Protein AF-0000000074114130 (afdb_homodimer)

Secondary structure (DSSP, 8-state):
-------GGGSGGGGSS-----BSSHHHHHHHHHHHHHH---S-EEEEEE--TTS----TT--------SS----S---TT-----------S------------------BEEEEEE---S-SEEGGGTS-TTS--S--EEEEEESS-TTS--EEEEEEEE-TTS-EEEEEEEEEEEEETTTTEEEEEEEEE--TT--EEEEEEEE---SS-SS-EEEEEEE--SSSEEEEEEE-SS--SSPPEEEEEEEEEEE-TTS-EEEEEEEES--SSEEEEEEEE-TT--EEEEEEEEEEE-TT-TTEEEEEEEGGGTS-TTS--SEEEEEEE-SS--SSPPEEEEEEEEEEE-SSS-EEEEEEEE---SSEEEEEEE--TT--EEEEEEEEEEE---/-------GGGGGGGGSS-----BSSHHHHHHHHHHHHHH---S-EEEEEE--TTS----TT--------SS----S---TT-----------S------------------BEEEEEE---S-SEEGGGTS-TTS--S--EEEEEESS-TTS--EEEEEEEE-TTS-EEEEEEEEEEEEETTTTEEEEEEEEE--TT--EEEEEEEE---SS-SS-EEEEEEE--SSSEEEEEEE-SS--SSPPEEEEEEEEEEE-TTS-EEEEEEEES--SSEEEEEEEE-TT--EEEEEEEEEEE-TT-TTEEEEEEEGGGTS-TTS--SEEEEEEE-SS--SSPPEEEEEEEEEEE-SSS-EEEEEEEE---SSEEEEEEE--TT--EEEEEEEEEEE---

Organism: Thanatephorus cucumeris (strain AG1-IA) (NCBI:txid983506)

pLDDT: mean 74.86, std 31.54, range [17.7, 98.94]

Radius of gyration: 30.81 Å; Cα contacts (8 Å, |Δi|>4): 1859; chains: 2; bounding box: 94×86×66 Å

Solvent-accessible surface area (backbone atoms only — not comparable to full-atom values): 42890 Å² total; per-residue (Å²): 132,83,81,79,67,76,70,80,77,69,64,77,52,67,44,49,60,70,31,59,51,63,19,67,43,71,65,51,42,48,48,53,42,47,52,47,43,71,57,39,78,67,58,58,56,36,68,44,76,48,77,58,83,83,59,70,73,73,64,90,77,72,66,66,68,59,74,57,62,86,69,82,73,64,84,57,82,77,67,88,73,84,77,70,80,71,75,62,78,82,66,85,81,83,70,80,80,73,70,73,77,76,83,76,76,77,80,70,65,50,45,32,35,27,31,44,49,62,68,59,37,49,57,74,44,40,46,60,68,76,41,60,48,90,57,56,57,39,75,40,69,47,76,45,41,41,82,47,69,57,82,62,41,35,40,16,35,21,33,42,31,32,46,37,91,27,40,48,41,44,38,51,53,60,46,74,70,42,81,38,79,89,76,64,32,18,37,32,32,40,34,53,32,38,55,92,78,35,44,41,36,38,42,21,25,26,66,53,87,60,61,94,45,54,50,54,47,59,44,72,50,68,49,62,60,89,51,47,67,42,72,44,84,43,71,49,96,63,61,33,58,49,58,47,44,74,44,36,17,36,27,26,42,28,34,46,35,92,25,35,46,33,40,36,48,41,75,41,79,67,40,36,50,27,30,27,42,36,36,36,40,46,86,76,32,46,48,68,32,41,26,32,19,37,41,35,32,50,69,73,47,40,47,49,47,70,53,71,49,50,50,56,82,80,39,60,49,89,60,58,64,41,76,46,74,45,81,43,71,52,93,42,78,40,74,44,56,48,52,47,49,55,15,29,22,30,45,26,31,46,46,86,21,38,49,37,42,36,41,39,53,44,76,70,38,34,56,27,32,32,42,35,44,36,40,52,87,70,35,47,40,39,42,41,27,37,27,34,43,33,38,51,62,55,132,84,80,78,66,79,67,82,74,68,69,69,53,65,51,48,62,73,32,58,51,64,18,70,43,72,65,51,41,49,49,52,41,47,54,47,42,70,60,39,78,66,55,57,53,36,69,44,74,45,77,55,83,84,57,71,76,72,66,90,76,71,67,66,70,58,74,58,65,85,71,84,73,66,84,58,83,78,68,88,75,82,77,68,79,70,75,64,77,81,65,85,80,83,70,80,80,76,70,72,77,77,84,78,76,75,79,69,63,50,42,32,34,26,30,43,52,63,66,58,35,48,57,76,45,42,46,60,69,77,41,61,49,90,57,55,58,39,76,39,69,48,74,41,37,41,80,47,68,58,81,61,40,35,40,16,37,20,32,40,30,33,47,39,91,27,39,48,39,42,38,51,51,60,47,76,70,43,80,38,79,89,75,64,32,18,36,32,33,42,35,53,30,38,53,92,77,35,45,42,36,38,42,22,24,26,67,54,88,61,61,93,44,55,49,53,49,59,46,74,52,69,48,63,60,90,50,47,70,44,72,45,85,44,70,48,95,64,60,33,58,49,59,47,44,73,45,36,17,34,27,28,43,29,33,44,37,93,25,35,46,33,40,36,47,41,76,42,78,69,40,37,49,28,32,28,43,37,36,36,39,44,88,75,32,47,48,68,33,42,27,31,18,37,41,35,32,50,68,73,45,42,47,50,46,72,53,70,51,51,50,55,81,79,38,62,50,90,60,59,64,40,77,44,76,45,84,44,71,52,93,41,77,43,75,44,56,47,49,46,50,54,15,30,22,29,44,27,32,46,46,86,21,38,48,38,42,37,41,39,53,45,74,69,38,34,56,27,33,31,43,34,44,35,41,54,88,70,34,48,39,39,40,41,27,35,26,34,44,33,38,52,65,51

Foldseek 3Di:
DPCPPVDDPPPAQPFDQFFFFFDLDPVRVVVVVVVVCVLVVPQQFQWDFDWPPPPDPPPPPPSVRVNSPDDCPPPPPPDPPDPPPPPPPCDDDDDPCPPDPDDDPPSPSRGGTIGGRPLCLFFPDKQVSPDALVDFDFKGKDKHKALDFVQFWFKAWFWFWWFLVFWDWWAKDKADWDADPVVNMIMIMIMIGGDDPTGTSMIGMHTDDDDPDPFKDKHKDKDQDPDFKDKDWFFTPDFAPWFWDKFKHWRIWTWGSVWWDWKFWDWAPTTRTTTMIMIGDDDPIGTRMTMMMMMTGHPPDQFKFKDKDKQVVVPALVPFDFKDKDKDFTPHQAPWFWRKYKHWGIFTWGSPGTDTKGKGWADTTSGTTMIMIGGDDPTGGRMTMMMMMTGDDD/DPCPPPDPPPPAQPFDFFQFQFDLDPVRVVVVVVVVCVLVVPQQFQWDFDWPPPPDPPPPPPSVRPRSPDDPPPPPPPDPPDPPPPPPPDDDDDDPCPDDPDPDPPSPSRGTTIGGRCLCLFFPDKQVSPDALVDFDFKGKDKHKALDFVQFWFKAWFWFWWFLVFWDWWAKDKDDWDADPVVNMIMIMIMIGHDDPTGTSMIGMHTDDDDPDPFKDKHKDKDQDPDFKDKDWFFTPDFAPWFWDKFKHWRIWTWGSVWWFWKFWDWAPTTRTTTIIMIGDDDPIGTRMTMMMMMTGHPPDQFKFKDKDKQVVVPALVDFDFKDKDKDFTPHQAPWFWRKYKHWGIFGWGSPGTDTKGKGWADTTSGTTMIMIGGDDPTGGRMTMMMMMTGDDD

InterPro domains:
  IPR019019 H-type lectin domain [PF09458] (231-297)
  IPR019019 H-type lectin domain [PF09458] (326-391)
  IPR037221 H-type lectin domain superfamily [G3DSA:2.60.40.2080] (118-209)
  IPR037221 H-type lectin domain superfamily [G3DSA:2.60.40.2080] (210-297)
  IPR037221 H-type lectin domain superfamily [G3DSA:2.60.40.2080] (301-392)
  IPR037221 H-type lectin domain superfamily [SSF141086] (126-209)
  IPR037221 H-type lectin domain superfamily [SSF141086] (223-297)
  IPR037221 H-type lectin domain superfamily [SSF141086] (304-391)
  IPR052487 Galactose-binding lectin [PTHR46938] (228-301)

Structure (mmCIF, N/CA/C/O backbone):
data_AF-0000000074114130-model_v1
#
loop_
_entity.id
_entity.type
_entity.pdbx_description
1 polymer 'H-type lectin domain-containing protein'
#
loop_
_atom_site.group_PDB
_atom_site.id
_atom_site.type_symbol
_atom_site.label_atom_id
_atom_site.label_alt_id
_atom_site.label_comp_id
_atom_site.label_asym_id
_atom_site.label_entity_id
_atom_site.label_seq_id
_atom_site.pdbx_PDB_ins_code
_atom_site.Cartn_x
_atom_site.Cartn_y
_atom_site.Cartn_z
_atom_site.occupancy
_atom_site.B_iso_or_equiv
_atom_site.auth_seq_id
_atom_site.auth_comp_id
_atom_site.auth_asym_id
_atom_site.auth_atom_id
_atom_site.pdbx_PDB_model_num
ATOM 1 N N . MET A 1 1 ? -45.844 -20.812 -15.078 1 18.2 1 MET A N 1
ATOM 2 C CA . MET A 1 1 ? -44.5 -21.25 -15.461 1 18.2 1 MET A CA 1
ATOM 3 C C . MET A 1 1 ? -43.469 -20.125 -15.273 1 18.2 1 MET A C 1
ATOM 5 O O . MET A 1 1 ? -43.406 -19.219 -16.094 1 18.2 1 MET A O 1
ATOM 9 N N . LEU A 1 2 ? -43.344 -19.641 -14.148 1 20.33 2 LEU A N 1
ATOM 10 C CA . LEU A 1 2 ? -42.812 -18.344 -13.742 1 20.33 2 LEU A CA 1
ATOM 11 C C . LEU A 1 2 ? -41.344 -18.234 -14.086 1 20.33 2 LEU A C 1
ATOM 13 O O . LEU A 1 2 ? -40.531 -19.125 -13.719 1 20.33 2 LEU A O 1
ATOM 17 N N . ASP A 1 3 ? -40.938 -17.672 -15.227 1 19.72 3 ASP A N 1
ATOM 18 C CA . ASP A 1 3 ? -39.688 -17.531 -15.992 1 19.72 3 ASP A CA 1
ATOM 19 C C . ASP A 1 3 ? -38.594 -16.906 -15.141 1 19.72 3 ASP A C 1
ATOM 21 O O . ASP A 1 3 ? -38.688 -15.742 -14.727 1 19.72 3 ASP A O 1
ATOM 25 N N . ALA A 1 4 ? -38 -17.578 -14.117 1 23.44 4 ALA A N 1
ATOM 26 C CA . ALA A 1 4 ? -36.969 -17.312 -13.125 1 23.44 4 ALA A CA 1
ATOM 27 C C . ALA A 1 4 ? -35.719 -16.781 -13.781 1 23.44 4 ALA A C 1
ATOM 29 O O . ALA A 1 4 ? -34.781 -17.531 -14.062 1 23.44 4 ALA A O 1
ATOM 30 N N . THR A 1 5 ? -35.844 -15.945 -14.812 1 23.88 5 THR A N 1
ATOM 31 C CA . THR A 1 5 ? -34.719 -15.414 -15.578 1 23.88 5 THR A CA 1
ATOM 32 C C . THR A 1 5 ? -33.75 -14.688 -14.664 1 23.88 5 THR A C 1
ATOM 34 O O . THR A 1 5 ? -34.094 -13.734 -13.977 1 23.88 5 THR A O 1
ATOM 37 N N . PRO A 1 6 ? -32.812 -15.43 -14.117 1 26.91 6 PRO A N 1
ATOM 38 C CA . PRO A 1 6 ? -31.859 -14.859 -13.148 1 26.91 6 PRO A CA 1
ATOM 39 C C . PRO A 1 6 ? -31.281 -13.516 -13.609 1 26.91 6 PRO A C 1
ATOM 41 O O . PRO A 1 6 ? -30.922 -13.367 -14.781 1 26.91 6 PRO A O 1
ATOM 44 N N . GLY A 1 7 ? -31.844 -12.43 -13.227 1 23.69 7 GLY A N 1
ATOM 45 C CA . GLY A 1 7 ? -31.469 -11.117 -13.719 1 23.69 7 GLY A CA 1
ATOM 46 C C . GLY A 1 7 ? -29.969 -10.867 -13.695 1 23.69 7 GLY A C 1
ATOM 47 O O . GLY A 1 7 ? -29.234 -11.539 -12.969 1 23.69 7 GLY A O 1
ATOM 48 N N . PRO A 1 8 ? -29.375 -10.297 -14.836 1 24.38 8 PRO A N 1
ATOM 49 C CA . PRO A 1 8 ? -28.016 -10.117 -15.352 1 24.38 8 PRO A CA 1
ATOM 50 C C . PRO A 1 8 ? -27.047 -9.625 -14.281 1 24.38 8 PRO A C 1
ATOM 52 O O . PRO A 1 8 ? -25.828 -9.742 -14.453 1 24.38 8 PRO A O 1
ATOM 55 N N . HIS A 1 9 ? -27.562 -8.789 -13.414 1 23.08 9 HIS A N 1
ATOM 56 C CA . HIS A 1 9 ? -26.656 -7.797 -12.836 1 23.08 9 HIS A CA 1
ATOM 57 C C . HIS A 1 9 ? -25.828 -8.406 -11.719 1 23.08 9 HIS A C 1
ATOM 59 O O . HIS A 1 9 ? -25.125 -7.688 -10.992 1 23.08 9 HIS A O 1
ATOM 65 N N . CYS A 1 10 ? -26.188 -9.594 -11.289 1 24.28 10 CYS A N 1
ATOM 66 C CA . CYS A 1 10 ? -25.562 -10.062 -10.055 1 24.28 10 CYS A CA 1
ATOM 67 C C . CYS A 1 10 ? -24.109 -10.453 -10.289 1 24.28 10 CYS A C 1
ATOM 69 O O . CYS A 1 10 ? -23.453 -10.969 -9.383 1 24.28 10 CYS A O 1
ATOM 71 N N . ALA A 1 11 ? -23.75 -10.758 -11.555 1 23.2 11 ALA A N 1
ATOM 72 C CA . ALA A 1 11 ? -22.5 -11.484 -11.797 1 23.2 11 ALA A CA 1
ATOM 73 C C . ALA A 1 11 ? -21.297 -10.719 -11.25 1 23.2 11 ALA A C 1
ATOM 75 O O . ALA A 1 11 ? -20.375 -11.312 -10.688 1 23.2 11 ALA A O 1
ATOM 76 N N . SER A 1 12 ? -21.141 -9.523 -11.82 1 24.42 12 SER A N 1
ATOM 77 C CA . SER A 1 12 ? -19.812 -8.906 -11.852 1 24.42 12 SER A CA 1
ATOM 78 C C . SER A 1 12 ? -19.375 -8.477 -10.453 1 24.42 12 SER A C 1
ATOM 80 O O . SER A 1 12 ? -18.375 -7.773 -10.305 1 24.42 12 SER A O 1
ATOM 82 N N . MET A 1 13 ? -20.312 -8.641 -9.562 1 25.7 13 MET A N 1
ATOM 83 C CA . MET A 1 13 ? -20.094 -7.945 -8.297 1 25.7 13 MET A CA 1
ATOM 84 C C . MET A 1 13 ? -19.047 -8.68 -7.449 1 25.7 13 MET A C 1
ATOM 86 O O . MET A 1 13 ? -18.844 -8.328 -6.285 1 25.7 13 MET A O 1
ATOM 90 N N . LEU A 1 14 ? -18.594 -9.75 -7.906 1 26.64 14 LEU A N 1
ATOM 91 C CA . LEU A 1 14 ? -17.875 -10.641 -7.004 1 26.64 14 LEU A CA 1
ATOM 92 C C . LEU A 1 14 ? -16.516 -10.047 -6.625 1 26.64 14 LEU A C 1
ATOM 94 O O . LEU A 1 14 ? -15.75 -10.672 -5.887 1 26.64 14 LEU A O 1
ATOM 98 N N . GLU A 1 15 ? -16.094 -9.242 -7.441 1 25.81 15 GLU A N 1
ATOM 99 C CA . GLU A 1 15 ? -14.648 -9.047 -7.305 1 25.81 15 GLU A CA 1
ATOM 100 C C . GLU A 1 15 ? -14.305 -8.391 -5.973 1 25.81 15 GLU A C 1
ATOM 102 O O . GLU A 1 15 ? -13.125 -8.289 -5.609 1 25.81 15 GLU A O 1
ATOM 107 N N . THR A 1 16 ? -15.156 -7.43 -5.496 1 27.28 16 THR A N 1
ATOM 108 C CA . THR A 1 16 ? -14.68 -6.676 -4.344 1 27.28 16 THR A CA 1
ATOM 109 C C . THR A 1 16 ? -14.961 -7.434 -3.049 1 27.28 16 THR A C 1
ATOM 111 O O . THR A 1 16 ? -15.844 -8.297 -3.006 1 27.28 16 THR A O 1
ATOM 114 N N . GLU A 1 17 ? -14.078 -7.383 -1.956 1 29.42 17 GLU A N 1
ATOM 115 C CA . GLU A 1 17 ? -14.094 -8.102 -0.684 1 29.42 17 GLU A CA 1
ATOM 116 C C . GLU A 1 17 ? -15.523 -8.289 -0.18 1 29.42 17 GLU A C 1
ATOM 118 O O . GLU A 1 17 ? -15.867 -9.359 0.326 1 29.42 17 GLU A O 1
ATOM 123 N N . ARG A 1 18 ? -16.203 -7.184 0.245 1 29 18 ARG A N 1
ATOM 124 C CA . ARG A 1 18 ? -17.516 -7.211 0.877 1 29 18 ARG A CA 1
ATOM 125 C C . ARG A 1 18 ? -18.625 -7.113 -0.164 1 29 18 ARG A C 1
ATOM 127 O O . ARG A 1 18 ? -18.719 -6.129 -0.899 1 29 18 ARG A O 1
ATOM 134 N N . HIS A 1 19 ? -18.938 -8.242 -0.788 1 31.81 19 HIS A N 1
ATOM 135 C CA . HIS A 1 19 ? -20.125 -8.109 -1.629 1 31.81 19 HIS A CA 1
ATOM 136 C C . HIS A 1 19 ? -21.406 -8.211 -0.803 1 31.81 19 HIS A C 1
ATOM 138 O O . HIS A 1 19 ? -21.594 -9.172 -0.056 1 31.81 19 HIS A O 1
ATOM 144 N N . VAL A 1 20 ? -21.922 -7.07 -0.548 1 31.55 20 VAL A N 1
ATOM 145 C CA . VAL A 1 20 ? -23.219 -7.051 0.101 1 31.55 20 VAL A CA 1
ATOM 146 C C . VAL A 1 20 ? -24.312 -7.277 -0.937 1 31.55 20 VAL A C 1
ATOM 148 O O . VAL A 1 20 ? -24.391 -6.566 -1.94 1 31.55 20 VAL A O 1
ATOM 151 N N . VAL A 1 21 ? -24.734 -8.469 -1.215 1 34.75 21 VAL A N 1
ATOM 152 C CA . VAL A 1 21 ? -25.891 -8.742 -2.041 1 34.75 21 VAL A CA 1
ATOM 153 C C . VAL A 1 21 ? -27.172 -8.523 -1.228 1 34.75 21 VAL A C 1
ATOM 155 O O . VAL A 1 21 ? -27.297 -9.016 -0.104 1 34.75 21 VAL A O 1
ATOM 158 N N . LEU A 1 22 ? -27.891 -7.551 -1.566 1 37 22 LEU A N 1
ATOM 159 C CA . LEU A 1 22 ? -29.188 -7.273 -0.978 1 37 22 LEU A CA 1
ATOM 160 C C . LEU A 1 22 ? -30.266 -8.172 -1.584 1 37 22 LEU A C 1
ATOM 162 O O . LEU A 1 22 ? -30.391 -8.25 -2.809 1 37 22 LEU A O 1
ATOM 166 N N . CYS A 1 23 ? -30.453 -9.203 -0.911 1 36.72 23 CYS A N 1
ATOM 167 C CA . CYS A 1 23 ? -31.547 -10.07 -1.351 1 36.72 23 CYS A CA 1
ATOM 168 C C . CYS A 1 23 ? -32.844 -9.727 -0.636 1 36.72 23 CYS A C 1
ATOM 170 O O . CYS A 1 23 ? -32.844 -9.508 0.577 1 36.72 23 CYS A O 1
ATOM 172 N N . PRO A 1 24 ? -33.906 -9.422 -1.278 1 40.81 24 PRO A N 1
ATOM 173 C CA . PRO A 1 24 ? -35.156 -9.023 -0.656 1 40.81 24 PRO A CA 1
ATOM 174 C C . PRO A 1 24 ? -35.688 -10.055 0.344 1 40.81 24 PRO A C 1
ATOM 176 O O . PRO A 1 24 ? -36.469 -9.727 1.217 1 40.81 24 PRO A O 1
ATOM 179 N N . THR A 1 25 ? -35.406 -11.336 -0.013 1 38.88 25 THR A N 1
ATOM 180 C CA . THR A 1 25 ? -35.812 -12.391 0.908 1 38.88 25 THR A CA 1
ATOM 181 C C . THR A 1 25 ? -34.625 -13.25 1.32 1 38.88 25 THR A C 1
ATOM 183 O O . THR A 1 25 ? -33.594 -13.266 0.638 1 38.88 25 THR A O 1
ATOM 186 N N . PHE A 1 26 ? -34.625 -13.812 2.484 1 41.34 26 PHE A N 1
ATOM 187 C CA . PHE A 1 26 ? -33.625 -14.75 2.984 1 41.34 26 PHE A CA 1
ATOM 188 C C . PHE A 1 26 ? -33.375 -15.867 1.979 1 41.34 26 PHE A C 1
ATOM 190 O O . PHE A 1 26 ? -32.25 -16.25 1.737 1 41.34 26 PHE A O 1
ATOM 197 N N . GLU A 1 27 ? -34.406 -16.266 1.385 1 42.34 27 GLU A N 1
ATOM 198 C CA . GLU A 1 27 ? -34.312 -17.359 0.423 1 42.34 27 GLU A CA 1
ATOM 199 C C . GLU A 1 27 ? -33.5 -16.969 -0.799 1 42.34 27 GLU A C 1
ATOM 201 O O . GLU A 1 27 ? -32.688 -17.734 -1.274 1 42.34 27 GLU A O 1
ATOM 206 N N . GLN A 1 28 ? -33.719 -15.789 -1.196 1 41.12 28 GLN A N 1
ATOM 207 C CA . GLN A 1 28 ? -32.938 -15.328 -2.35 1 41.12 28 GLN A CA 1
ATOM 208 C C . GLN A 1 28 ? -31.469 -15.125 -1.992 1 41.12 28 GLN A C 1
ATOM 210 O O . GLN A 1 28 ? -30.594 -15.406 -2.801 1 41.12 28 GLN A O 1
ATOM 215 N N . ALA A 1 29 ? -31.281 -14.711 -0.77 1 41.81 29 ALA A N 1
ATOM 216 C CA . ALA A 1 29 ? -29.906 -14.57 -0.303 1 41.81 29 ALA A CA 1
ATOM 217 C C . ALA A 1 29 ? -29.188 -15.914 -0.283 1 41.81 29 ALA A C 1
ATOM 219 O O . ALA A 1 29 ? -28.062 -16.031 -0.772 1 41.81 29 ALA A O 1
ATOM 220 N N . VAL A 1 30 ? -29.938 -16.891 0.171 1 41.62 30 VAL A N 1
ATOM 221 C CA . VAL A 1 30 ? -29.375 -18.234 0.257 1 41.62 30 VAL A CA 1
ATOM 222 C C . VAL A 1 30 ? -29.172 -18.797 -1.147 1 41.62 30 VAL A C 1
ATOM 224 O O . VAL A 1 30 ? -28.125 -19.406 -1.437 1 41.62 30 VAL A O 1
ATOM 227 N N . ARG A 1 31 ? -30.047 -18.688 -1.981 1 41.66 31 ARG A N 1
ATOM 228 C CA . ARG A 1 31 ? -29.938 -19.203 -3.338 1 41.66 31 ARG A CA 1
ATOM 229 C C . ARG A 1 31 ? -28.781 -18.547 -4.082 1 41.66 31 ARG A C 1
ATOM 231 O O . ARG A 1 31 ? -28.016 -19.234 -4.781 1 41.66 31 ARG A O 1
ATOM 238 N N . SER A 1 32 ? -28.719 -17.266 -3.961 1 39.53 32 SER A N 1
ATOM 239 C CA . SER A 1 32 ? -27.609 -16.562 -4.598 1 39.53 32 SER A CA 1
ATOM 240 C C . SER A 1 32 ? -26.266 -17 -4.02 1 39.53 32 SER A C 1
ATOM 242 O O . SER A 1 32 ? -25.297 -17.172 -4.754 1 39.53 32 SER A O 1
ATOM 244 N N . MET A 1 33 ? -26.438 -17.297 -2.816 1 43.03 33 MET A N 1
ATOM 245 C CA .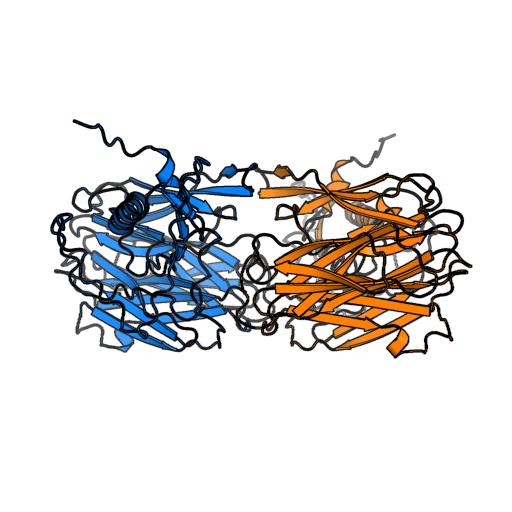 MET A 1 33 ? -25.281 -17.859 -2.123 1 43.03 33 MET A CA 1
ATOM 246 C C . MET A 1 33 ? -24.906 -19.219 -2.688 1 43.03 33 MET A C 1
ATOM 248 O O . MET A 1 33 ? -23.734 -19.484 -2.957 1 43.03 33 MET A O 1
ATOM 252 N N . CYS A 1 34 ? -25.938 -20 -2.654 1 37.22 34 CYS A N 1
ATOM 253 C CA . CYS A 1 34 ? -25.688 -21.359 -3.15 1 37.22 34 CYS A CA 1
ATOM 254 C C . CYS A 1 34 ? -25.219 -21.328 -4.598 1 37.22 34 CYS A C 1
ATOM 256 O O . CYS A 1 34 ? -24.312 -22.078 -4.973 1 37.22 34 CYS A O 1
ATOM 258 N N . SER A 1 35 ? -25.797 -20.531 -5.379 1 37.97 35 SER A N 1
ATOM 259 C CA . SER A 1 35 ? -25.359 -20.422 -6.762 1 37.97 35 SER A CA 1
ATOM 260 C C . SER A 1 35 ? -23.922 -19.906 -6.844 1 37.97 35 SER A C 1
ATOM 262 O O . SER A 1 35 ? -23.141 -20.375 -7.672 1 37.97 35 SER A O 1
ATOM 264 N N . MET A 1 36 ? -23.703 -18.938 -5.973 1 37.06 36 MET A N 1
ATOM 265 C CA . MET A 1 36 ? -22.328 -18.438 -5.922 1 37.06 36 MET A CA 1
ATOM 266 C C . MET A 1 36 ? -21.391 -19.5 -5.371 1 37.06 36 MET A C 1
ATOM 268 O O . MET A 1 36 ? -20.266 -19.656 -5.848 1 37.06 36 MET A O 1
ATOM 272 N N . TYR A 1 37 ? -21.984 -20.234 -4.402 1 37.19 37 TYR A N 1
ATOM 273 C CA . TYR A 1 37 ? -21.203 -21.344 -3.863 1 37.19 37 TYR A CA 1
ATOM 274 C C . TYR A 1 37 ? -20.891 -22.359 -4.953 1 37.19 37 TYR A C 1
ATOM 276 O O . TYR A 1 37 ? -19.781 -22.922 -4.988 1 37.19 37 TYR A O 1
ATOM 284 N N . GLN A 1 38 ? -21.953 -22.812 -5.625 1 33.72 38 GLN A N 1
ATOM 285 C CA . GLN A 1 38 ? -21.734 -23.828 -6.652 1 33.72 38 GLN A CA 1
ATOM 286 C C . GLN A 1 38 ? -20.703 -23.359 -7.684 1 33.72 38 GLN A C 1
ATOM 288 O O . GLN A 1 38 ? -20.031 -24.188 -8.297 1 33.72 38 GLN A O 1
ATOM 293 N N . ARG A 1 39 ? -20.781 -22.125 -7.891 1 32.69 39 ARG A N 1
ATOM 294 C CA . ARG A 1 39 ? -19.859 -21.641 -8.906 1 32.69 39 ARG A CA 1
ATOM 295 C C . ARG A 1 39 ? -18.469 -21.391 -8.312 1 32.69 39 ARG A C 1
ATOM 297 O O . ARG A 1 39 ? -17.5 -21.234 -9.047 1 32.69 39 ARG A O 1
ATOM 304 N N . VAL A 1 40 ? -18.531 -21.016 -7.031 1 31.17 40 VAL A N 1
ATOM 305 C CA . VAL A 1 40 ? -17.234 -20.781 -6.387 1 31.17 40 VAL A CA 1
ATOM 306 C C . VAL A 1 40 ? -16.75 -22.078 -5.719 1 31.17 40 VAL A C 1
ATOM 308 O O . VAL A 1 40 ? -17.453 -22.641 -4.867 1 31.17 40 VAL A O 1
ATOM 311 N N . SER A 1 41 ? -16.234 -22.969 -6.465 1 29.91 41 SER A N 1
ATOM 312 C CA . SER A 1 41 ? -15.664 -24.219 -5.945 1 29.91 41 SER A CA 1
ATOM 313 C C . SER A 1 41 ? -14.906 -23.969 -4.648 1 29.91 41 SER A C 1
ATOM 315 O O . SER A 1 41 ? -14.273 -24.891 -4.117 1 29.91 41 SER A O 1
ATOM 317 N N . THR A 1 42 ? -14.547 -22.75 -4.359 1 31.23 42 THR A N 1
ATOM 318 C CA . THR A 1 42 ? -13.523 -22.688 -3.324 1 31.23 42 THR A CA 1
ATOM 319 C C . THR A 1 42 ? -14.148 -22.781 -1.936 1 31.23 42 THR A C 1
ATOM 321 O O . THR A 1 42 ? -15.312 -22.406 -1.749 1 31.23 42 THR A O 1
ATOM 324 N N . SER A 1 43 ? -13.695 -23.703 -1.061 1 30.25 43 SER A N 1
ATOM 325 C CA . SER A 1 43 ? -14.047 -24.203 0.261 1 30.25 43 SER A CA 1
ATOM 326 C C . SER A 1 43 ? -14.32 -23.062 1.235 1 30.25 43 SER A C 1
ATOM 328 O O . SER A 1 43 ? -14.914 -23.266 2.293 1 30.25 43 SER A O 1
ATOM 330 N N . ASN A 1 44 ? -13.609 -22.031 1.252 1 29.02 44 ASN A N 1
ATOM 331 C CA . ASN A 1 44 ? -13.664 -21.234 2.475 1 29.02 44 ASN A CA 1
ATOM 332 C C . ASN A 1 44 ? -14.555 -20.016 2.305 1 29.02 44 ASN A C 1
ATOM 334 O O . ASN A 1 44 ? -14.062 -18.922 2.018 1 29.02 44 ASN A O 1
ATOM 338 N N . LEU A 1 45 ? -15.742 -20.188 1.816 1 31.42 45 LEU A N 1
ATOM 339 C CA . LEU A 1 45 ? -16.719 -19.109 1.764 1 31.42 45 LEU A CA 1
ATOM 340 C C . LEU A 1 45 ? -17.297 -18.828 3.146 1 31.42 45 LEU A C 1
ATOM 342 O O . LEU A 1 45 ? -17.719 -19.75 3.844 1 31.42 45 LEU A O 1
ATOM 346 N N . VAL A 1 46 ? -16.781 -17.797 3.818 1 29.72 46 VAL A N 1
ATOM 347 C CA . VAL A 1 46 ? -17.469 -17.344 5.02 1 29.72 46 VAL A CA 1
ATOM 348 C C . VAL A 1 46 ? -18.641 -16.453 4.637 1 29.72 46 VAL A C 1
ATOM 350 O O . VAL A 1 46 ? -18.484 -15.492 3.887 1 29.72 46 VAL A O 1
ATOM 353 N N . LEU A 1 47 ? -19.812 -16.953 4.668 1 31.17 47 LEU A N 1
ATOM 354 C CA . LEU A 1 47 ? -21.047 -16.219 4.449 1 31.17 47 LEU A CA 1
ATOM 355 C C . LEU A 1 47 ? -21.469 -15.484 5.719 1 31.17 47 LEU A C 1
ATOM 357 O O . LEU A 1 47 ? -21.672 -16.109 6.766 1 31.17 47 LEU A O 1
ATOM 361 N N . LEU A 1 48 ? -21.109 -14.203 5.746 1 29.78 48 LEU A N 1
ATOM 362 C CA . LEU A 1 48 ? -21.688 -13.43 6.84 1 29.78 48 LEU A CA 1
ATOM 363 C C . LEU A 1 48 ? -23.016 -12.812 6.43 1 29.78 48 LEU A C 1
ATOM 365 O O . LEU A 1 48 ? -23.109 -12.156 5.391 1 29.78 48 LEU A O 1
ATOM 369 N N . VAL A 1 49 ? -24.125 -13.398 6.77 1 30.25 49 VAL A N 1
ATOM 370 C CA . VAL A 1 49 ? -25.453 -12.859 6.543 1 30.25 49 VAL A CA 1
ATOM 371 C C . VAL A 1 49 ? -25.891 -12.031 7.75 1 30.25 49 VAL A C 1
ATOM 373 O O . VAL A 1 49 ? -25.828 -12.508 8.891 1 30.25 49 VAL A O 1
ATOM 376 N N . TRP A 1 50 ? -25.672 -10.625 7.656 1 30.06 50 TRP A N 1
ATOM 377 C CA . TRP A 1 50 ? -26.188 -9.906 8.812 1 30.06 50 TRP A CA 1
ATOM 378 C C . TRP A 1 50 ? -27.531 -9.234 8.484 1 30.06 50 TRP A C 1
ATOM 380 O O . TRP A 1 50 ? -27.797 -8.93 7.32 1 30.06 50 TRP A O 1
ATOM 390 N N . HIS A 1 51 ? -28.484 -9.359 9.453 1 28.27 51 HIS A N 1
ATOM 391 C CA . HIS A 1 51 ? -29.766 -8.672 9.43 1 28.27 51 HIS A CA 1
ATOM 392 C C . HIS A 1 51 ? -29.594 -7.16 9.562 1 28.27 51 HIS A C 1
ATOM 394 O O . HIS A 1 51 ? -28.625 -6.699 10.188 1 28.27 51 HIS A O 1
ATOM 400 N N . ALA A 1 52 ? -30.25 -6.348 8.906 1 28.98 52 ALA A N 1
ATOM 401 C CA . ALA A 1 52 ? -30.281 -4.891 9 1 28.98 52 ALA A CA 1
ATOM 402 C C . ALA A 1 52 ? -30.281 -4.438 10.461 1 28.98 52 ALA A C 1
ATOM 404 O O . ALA A 1 52 ? -30.578 -5.223 11.359 1 28.98 52 ALA A O 1
ATOM 405 N N . PRO A 1 53 ? -30.375 -3.059 10.82 1 29.56 53 PRO A N 1
ATOM 406 C CA . PRO A 1 53 ? -30.188 -2.342 12.086 1 29.56 53 PRO A CA 1
ATOM 407 C C . PRO A 1 53 ? -30.984 -2.953 13.234 1 29.56 53 PRO A C 1
ATOM 409 O O . PRO A 1 53 ? -30.688 -2.682 14.398 1 29.56 53 PRO A O 1
ATOM 412 N N . ASN A 1 54 ? -32.281 -3.213 13.117 1 28.44 54 ASN A N 1
ATOM 413 C CA . ASN A 1 54 ? -32.844 -3.301 14.461 1 28.44 54 ASN A CA 1
ATOM 414 C C . ASN A 1 54 ? -32.281 -4.496 15.227 1 28.44 54 ASN A C 1
ATOM 416 O O . ASN A 1 54 ? -32.844 -4.871 16.266 1 28.44 54 ASN A O 1
ATOM 420 N N . VAL A 1 55 ? -32.031 -5.594 14.492 1 27.55 55 VAL A N 1
ATOM 421 C CA . VAL A 1 55 ? -31.719 -6.711 15.375 1 27.55 55 VAL A CA 1
ATOM 422 C C . VAL A 1 55 ? -30.328 -6.535 15.969 1 27.55 55 VAL A C 1
ATOM 424 O O . VAL A 1 55 ? -29.406 -6.066 15.289 1 27.55 55 VAL A O 1
ATOM 427 N N . GLN A 1 56 ? -30.266 -6.465 17.234 1 25.97 56 GLN A N 1
ATOM 428 C CA . GLN A 1 56 ? -29.094 -6.383 18.109 1 25.97 56 GLN A CA 1
ATOM 429 C C . GLN A 1 56 ? -27.938 -7.199 17.547 1 25.97 56 GLN A C 1
ATOM 431 O O . GLN A 1 56 ? -28.125 -8.336 17.109 1 25.97 56 GLN A O 1
ATOM 436 N N . PRO A 1 57 ? -26.953 -6.465 17.062 1 27.16 57 PRO A N 1
ATOM 437 C CA . PRO A 1 57 ? -25.781 -7.188 16.562 1 27.16 57 PRO A CA 1
ATOM 438 C C . PRO A 1 57 ? -25.453 -8.43 17.406 1 27.16 57 PRO A C 1
ATOM 440 O O . PRO A 1 57 ? -25.453 -8.367 18.625 1 27.16 57 PRO A O 1
ATOM 443 N N . LEU A 1 58 ? -25.906 -9.562 16.938 1 27 58 LEU A N 1
ATOM 444 C CA . LEU A 1 58 ? -25.5 -10.719 17.734 1 27 58 LEU A CA 1
ATOM 445 C C . LEU A 1 58 ? -24.062 -10.586 18.203 1 27 58 LEU A C 1
ATOM 447 O O . LEU A 1 58 ? -23.25 -9.914 17.547 1 27 58 LEU A O 1
ATOM 451 N N . GLY A 1 59 ? -23.766 -10.656 19.453 1 25.28 59 GLY A N 1
ATOM 452 C CA . GLY A 1 59 ? -22.469 -10.625 20.094 1 25.28 59 GLY A CA 1
ATOM 453 C C . GLY A 1 59 ? -21.359 -11.188 19.219 1 25.28 59 GLY A C 1
ATOM 454 O O . GLY A 1 59 ? -21.625 -11.922 18.266 1 25.28 59 GLY A O 1
ATOM 455 N N . ALA A 1 60 ? -20.156 -10.57 19.109 1 26.14 60 ALA A N 1
ATOM 456 C CA . ALA A 1 60 ? -18.875 -10.891 18.484 1 26.14 60 ALA A CA 1
ATOM 457 C C . ALA A 1 60 ? -18.656 -12.406 18.422 1 26.14 60 ALA A C 1
ATOM 459 O O . ALA A 1 60 ? -17.812 -12.883 17.672 1 26.14 60 ALA A O 1
ATOM 460 N N . GLU A 1 61 ? -19.266 -13.109 19.328 1 25.53 61 GLU A N 1
ATOM 461 C CA . GLU A 1 61 ? -18.953 -14.516 19.594 1 25.53 61 GLU A CA 1
ATOM 462 C C . GLU A 1 61 ? -19.422 -15.406 18.438 1 25.53 61 GLU A C 1
ATOM 464 O O . GLU A 1 61 ? -18.906 -16.516 18.266 1 25.53 61 GLU A O 1
ATOM 469 N N . HIS A 1 62 ? -20.594 -15.125 17.891 1 24.77 62 HIS A N 1
ATOM 470 C CA . HIS A 1 62 ? -21.078 -16.219 17.062 1 24.77 62 HIS A CA 1
ATOM 471 C C . HIS A 1 62 ? -20.703 -16.016 15.602 1 24.77 62 HIS A C 1
ATOM 473 O O . HIS A 1 62 ? -21.438 -15.375 14.852 1 24.77 62 HIS A O 1
ATOM 479 N N . SER A 1 63 ? -19.484 -15.625 15.305 1 25.25 63 SER A N 1
ATOM 480 C CA . SER A 1 63 ? -18.969 -15.797 13.945 1 25.25 63 SER A CA 1
ATOM 481 C C . SER A 1 63 ? -19.141 -17.234 13.469 1 25.25 63 SER A C 1
ATOM 483 O O . SER A 1 63 ? -18.688 -18.172 14.141 1 25.25 63 SER A O 1
ATOM 485 N N . PHE A 1 64 ? -20.344 -17.484 13.008 1 25.92 64 PHE A N 1
ATOM 486 C CA . PHE A 1 64 ? -20.469 -18.812 12.422 1 25.92 64 PHE A CA 1
ATOM 487 C C . PHE A 1 64 ? -19.469 -19.016 11.305 1 25.92 64 PHE A C 1
ATOM 489 O O . PHE A 1 64 ? -19.516 -18.328 10.281 1 25.92 64 PHE A O 1
ATOM 496 N N . LEU A 1 65 ? -18.219 -19.109 11.57 1 25.91 65 LEU A N 1
ATOM 497 C CA . LEU A 1 65 ? -17.266 -19.719 10.656 1 25.91 65 LEU A CA 1
ATOM 498 C C . LEU A 1 65 ? -17.75 -21.094 10.195 1 25.91 65 LEU A C 1
ATOM 500 O O . LEU A 1 65 ? -17.875 -22.016 11 1 25.91 65 LEU A O 1
ATOM 504 N N . TRP A 1 66 ? -18.75 -21.109 9.297 1 25.8 66 TRP A N 1
ATOM 505 C CA . TRP A 1 66 ? -19 -22.422 8.711 1 25.8 66 TRP A CA 1
ATOM 506 C C . TRP A 1 66 ? -17.703 -23.031 8.164 1 25.8 66 TRP A C 1
ATOM 508 O O . TRP A 1 66 ? -17.031 -22.406 7.336 1 25.8 66 TRP A O 1
ATOM 518 N N . ASP A 1 67 ? -17.047 -23.672 8.906 1 25.62 67 ASP A N 1
ATOM 519 C CA . ASP A 1 67 ? -16 -24.609 8.5 1 25.62 67 ASP A CA 1
ATOM 520 C C . ASP A 1 67 ? -16.484 -25.5 7.359 1 25.62 67 ASP A C 1
ATOM 522 O O . ASP A 1 67 ? -17.312 -26.391 7.574 1 25.62 67 ASP A O 1
ATOM 526 N N . LEU A 1 68 ? -16.75 -24.938 6.137 1 26.81 68 LEU A N 1
ATOM 527 C CA . LEU A 1 68 ? -16.969 -25.844 5.012 1 26.81 68 LEU A CA 1
ATOM 528 C C . LEU A 1 68 ? -15.922 -26.953 4.988 1 26.81 68 LEU A C 1
ATOM 530 O O . LEU A 1 68 ? -14.836 -26.781 4.43 1 26.81 68 LEU A O 1
ATOM 534 N N . LYS A 1 69 ? -15.453 -27.609 6.016 1 26.2 69 LYS A N 1
ATOM 535 C CA . LYS A 1 69 ? -14.734 -28.891 5.926 1 26.2 69 LYS A CA 1
ATOM 536 C C . LYS A 1 69 ? -15.359 -29.797 4.867 1 26.2 69 LYS A C 1
ATOM 538 O O . LYS A 1 69 ? -16.5 -29.578 4.457 1 26.2 69 LYS A O 1
ATOM 543 N N . GLU A 1 70 ? -14.898 -31.094 4.676 1 25.56 70 GLU A N 1
ATOM 544 C CA . GLU A 1 70 ? -15.109 -32.281 3.84 1 25.56 70 GLU A CA 1
ATOM 545 C C . GLU A 1 70 ? -16.594 -32.656 3.773 1 25.56 70 GLU A C 1
ATOM 547 O O . GLU A 1 70 ? -16.969 -33.594 3.1 1 25.56 70 GLU A O 1
ATOM 552 N N . SER A 1 71 ? -17.438 -32.406 4.703 1 24.66 71 SER A N 1
ATOM 553 C CA . SER A 1 71 ? -18.516 -33.375 4.582 1 24.66 71 SER A CA 1
ATOM 554 C C . SER A 1 71 ? -19.203 -33.281 3.221 1 24.66 71 SER A C 1
ATOM 556 O O . SER A 1 71 ? -18.969 -32.344 2.475 1 24.66 71 SER A O 1
ATOM 558 N N . HIS A 1 72 ? -20.531 -33.969 3.104 1 23.69 72 HIS A N 1
ATOM 559 C CA . HIS A 1 72 ? -21.375 -34.469 2.027 1 23.69 72 HIS A CA 1
ATOM 560 C C . HIS A 1 72 ? -21.938 -33.312 1.186 1 23.69 72 HIS A C 1
ATOM 562 O O . HIS A 1 72 ? -22.766 -32.531 1.66 1 23.69 72 HIS A O 1
ATOM 568 N N . ILE A 1 73 ? -21.125 -32.688 0.572 1 27.34 73 ILE A N 1
ATOM 569 C CA . ILE A 1 73 ? -21.703 -31.953 -0.547 1 27.34 73 ILE A CA 1
ATOM 570 C C . ILE A 1 73 ? -22.516 -32.906 -1.42 1 27.34 73 ILE A C 1
ATOM 572 O O . ILE A 1 73 ? -21.969 -33.781 -2.072 1 27.34 73 ILE A O 1
ATOM 576 N N . HIS A 1 74 ? -23.672 -33.406 -0.714 1 24.05 74 HIS A N 1
ATOM 577 C CA . HIS A 1 74 ? -24.531 -34.156 -1.627 1 24.05 74 HIS A CA 1
ATOM 578 C C . HIS A 1 74 ? -24.875 -33.312 -2.863 1 24.05 74 HIS A C 1
ATOM 580 O O . HIS A 1 74 ? -25.141 -32.125 -2.758 1 24.05 74 HIS A O 1
ATOM 586 N N . THR A 1 75 ? -24.125 -33.625 -3.939 1 24.91 75 THR A N 1
ATOM 587 C CA . THR A 1 75 ? -24.375 -33.156 -5.305 1 24.91 75 THR A CA 1
ATOM 588 C C . THR A 1 75 ? -25.875 -33.219 -5.621 1 24.91 75 THR A C 1
ATOM 590 O O . THR A 1 75 ? -26.281 -32.906 -6.746 1 24.91 75 THR A O 1
ATOM 593 N N . ASN A 1 76 ? -26.578 -34.125 -4.73 1 23.52 76 ASN A N 1
ATOM 594 C CA . ASN A 1 76 ? -27.938 -34.281 -5.211 1 23.52 76 ASN A CA 1
ATOM 595 C C . ASN A 1 76 ? -28.75 -33 -4.969 1 23.52 76 ASN A C 1
ATOM 597 O O . ASN A 1 76 ? -28.469 -32.25 -4.043 1 23.52 76 ASN A O 1
ATOM 601 N N . PRO A 1 77 ? -29.719 -32.656 -5.824 1 24.89 77 PRO A N 1
ATOM 602 C CA . PRO A 1 77 ? -30.688 -31.562 -5.73 1 24.89 77 PRO A CA 1
ATOM 603 C C . PRO A 1 77 ? -31.344 -31.484 -4.359 1 24.89 77 PRO A C 1
ATOM 605 O O . PRO A 1 77 ? -31.969 -32.438 -3.914 1 24.89 77 PRO A O 1
ATOM 608 N N . VAL A 1 78 ? -30.578 -31.141 -3.246 1 25.47 78 VAL A N 1
ATOM 609 C CA . VAL A 1 78 ? -31.312 -31.141 -1.987 1 25.47 78 VAL A CA 1
ATOM 610 C C . VAL A 1 78 ? -32.656 -30.453 -2.178 1 25.47 78 VAL A C 1
ATOM 612 O O . VAL A 1 78 ? -32.719 -29.328 -2.676 1 25.47 78 VAL A O 1
ATOM 615 N N . THR A 1 79 ? -33.594 -31.25 -2.279 1 22.88 79 THR A N 1
ATOM 616 C CA . THR A 1 79 ? -35 -30.859 -2.264 1 22.88 79 THR A CA 1
ATOM 617 C C . THR A 1 79 ? -35.312 -30 -1.043 1 22.88 79 THR A C 1
ATOM 619 O O . THR A 1 79 ? -34.656 -30.141 -0.002 1 22.88 79 THR A O 1
ATOM 622 N N . TRP A 1 80 ? -36 -28.812 -1.024 1 25.16 80 TRP A N 1
ATOM 623 C CA . TRP A 1 80 ? -36.469 -27.703 -0.205 1 25.16 80 TRP A CA 1
ATOM 624 C C . TRP A 1 80 ? -36.938 -28.203 1.163 1 25.16 80 TRP A C 1
ATOM 626 O O . TRP A 1 80 ? -37.094 -27.422 2.102 1 25.16 80 TRP A O 1
ATOM 636 N N . GLY A 1 81 ? -37.125 -29.484 1.404 1 23.75 81 GLY A N 1
ATOM 637 C CA . GLY A 1 81 ? -37.969 -29.844 2.545 1 23.75 81 GLY A CA 1
ATOM 638 C C . GLY A 1 81 ? -37.219 -29.734 3.869 1 23.75 81 GLY A C 1
ATOM 639 O O . GLY A 1 81 ? -37.75 -29.188 4.836 1 23.75 81 GLY A O 1
ATOM 640 N N . SER A 1 82 ? -36.094 -30.531 4.223 1 22.11 82 SER A N 1
ATOM 641 C CA . SER A 1 82 ? -35.781 -30.844 5.609 1 22.11 82 SER A CA 1
ATOM 642 C C . SER A 1 82 ? -34.75 -29.859 6.184 1 22.11 82 SER A C 1
ATOM 644 O O . SER A 1 82 ? -33.562 -30.172 6.316 1 22.11 82 SER A O 1
ATOM 646 N N . TRP A 1 83 ? -34.562 -28.594 5.812 1 25.09 83 TRP A N 1
ATOM 647 C CA . TRP A 1 83 ? -33.75 -27.531 6.387 1 25.09 83 TRP A CA 1
ATOM 648 C C . TRP A 1 83 ? -34.062 -27.344 7.871 1 25.09 83 TRP A C 1
ATOM 650 O O . TRP A 1 83 ? -33.656 -26.344 8.477 1 25.09 83 TRP A O 1
ATOM 660 N N . SER A 1 84 ? -34.75 -28.172 8.469 1 22.95 84 SER A N 1
ATOM 661 C CA . SER A 1 84 ? -35.312 -27.891 9.789 1 22.95 84 SER A CA 1
ATOM 662 C C . SER A 1 84 ? -34.219 -27.875 10.852 1 22.95 84 SER A C 1
ATOM 664 O O . SER A 1 84 ? -34.219 -27.016 11.734 1 22.95 84 SER A O 1
ATOM 666 N N . SER A 1 85 ? -33.406 -28.969 11.023 1 22.98 85 SER A N 1
ATOM 667 C CA . SER A 1 85 ? -32.844 -29.203 12.344 1 22.98 85 SER A CA 1
ATOM 668 C C . SER A 1 85 ? -31.484 -28.516 12.484 1 22.98 85 SER A C 1
ATOM 670 O O . SER A 1 85 ? -30.438 -29.094 12.172 1 22.98 85 SER A O 1
ATOM 672 N N . PHE A 1 86 ? -31.188 -27.391 11.867 1 24.95 86 PHE A N 1
ATOM 673 C CA . PHE A 1 86 ? -30.016 -26.625 12.25 1 24.95 86 PHE A CA 1
ATOM 674 C C . PHE A 1 86 ? -29.953 -26.453 13.758 1 24.95 86 PHE A C 1
ATOM 676 O O . PHE A 1 86 ? -30.781 -25.75 14.344 1 24.95 86 PHE A O 1
ATOM 683 N N . ARG A 1 87 ? -29.625 -27.578 14.367 1 22.33 87 ARG A N 1
ATOM 684 C CA . ARG A 1 87 ? -29.5 -27.484 15.82 1 22.33 87 ARG A CA 1
ATOM 685 C C . ARG A 1 87 ? -28.516 -26.391 16.219 1 22.33 87 ARG A C 1
ATOM 687 O O . ARG A 1 87 ? -27.359 -26.391 15.797 1 22.33 87 ARG A O 1
ATOM 694 N N . LEU A 1 88 ? -28.969 -25.172 16.469 1 23.64 88 LEU A N 1
ATOM 695 C CA . LEU A 1 88 ? -28.422 -24.031 17.203 1 23.64 88 LEU A CA 1
ATOM 696 C C . LEU A 1 88 ? -27.766 -24.484 18.5 1 23.64 88 LEU A C 1
ATOM 698 O O . LEU A 1 88 ? -28.328 -25.312 19.234 1 23.64 88 LEU A O 1
ATOM 702 N N . GLY A 1 89 ? -26.547 -24.812 18.484 1 24.38 89 GLY A N 1
ATOM 703 C CA . GLY A 1 89 ? -26.188 -25.188 19.844 1 24.38 89 GLY A CA 1
ATOM 704 C C . GLY A 1 89 ? -26.938 -24.406 20.906 1 24.38 89 GLY A C 1
ATOM 705 O O . GLY A 1 89 ? -27.453 -23.312 20.625 1 24.38 89 GLY A O 1
ATOM 706 N N . ALA A 1 90 ? -27.578 -25.078 21.938 1 21.91 90 ALA A N 1
ATOM 707 C CA . ALA A 1 90 ? -28.406 -24.797 23.094 1 21.91 90 ALA A CA 1
ATOM 708 C C . ALA A 1 90 ? -27.906 -23.531 23.812 1 21.91 90 ALA A C 1
ATOM 710 O O . ALA A 1 90 ? -26.953 -23.578 24.594 1 21.91 90 ALA A O 1
ATOM 711 N N . TYR A 1 91 ? -27.516 -22.391 23.297 1 22.16 91 TYR A N 1
ATOM 712 C CA . TYR A 1 91 ? -27.594 -21.328 24.281 1 22.16 91 TYR A CA 1
ATOM 713 C C . TYR A 1 91 ? -28.938 -21.375 25.016 1 22.16 91 TYR A C 1
ATOM 715 O O . TYR A 1 91 ? -29.906 -21.953 24.516 1 22.16 91 TYR A O 1
ATOM 723 N N . GLY A 1 92 ? -28.969 -20.891 26.375 1 22.7 92 GLY A N 1
ATOM 724 C CA . GLY A 1 92 ? -30.109 -20.906 27.281 1 22.7 92 GLY A CA 1
ATOM 725 C C . GLY A 1 92 ? -31.391 -20.453 26.609 1 22.7 92 GLY A C 1
ATOM 726 O O . GLY A 1 92 ? -31.375 -19.906 25.5 1 22.7 92 GLY A O 1
ATOM 727 N N . ARG A 1 93 ? -32.625 -20.609 27.266 1 21.91 93 ARG A N 1
ATOM 728 C CA . ARG A 1 93 ? -34.094 -20.453 27.141 1 21.91 93 ARG A CA 1
ATOM 729 C C . ARG A 1 93 ? -34.469 -19.047 26.688 1 21.91 93 ARG A C 1
ATOM 731 O O . ARG A 1 93 ? -35.625 -18.766 26.422 1 21.91 93 ARG A O 1
ATOM 738 N N . ARG A 1 94 ? -33.906 -17.922 27.234 1 22.83 94 ARG A N 1
ATOM 739 C CA . ARG A 1 94 ? -34.875 -16.844 27.203 1 22.83 94 ARG A CA 1
ATOM 740 C C . ARG A 1 94 ? -35.094 -16.328 25.781 1 22.83 94 ARG A C 1
ATOM 742 O O . ARG A 1 94 ? -34.094 -16.078 25.062 1 22.83 94 ARG A O 1
ATOM 749 N N . ARG A 1 95 ? -36.219 -16.594 25.156 1 25.69 95 ARG A N 1
ATOM 750 C CA . ARG A 1 95 ? -36.938 -16.25 23.938 1 25.69 95 ARG A CA 1
ATOM 751 C C . ARG A 1 95 ? -36.906 -14.75 23.672 1 25.69 95 ARG A C 1
ATOM 753 O O . ARG A 1 95 ? -37.438 -13.969 24.453 1 25.69 95 ARG A O 1
ATOM 760 N N . PRO A 1 96 ? -35.812 -14.086 23.203 1 24.7 96 PRO A N 1
ATOM 761 C CA . PRO A 1 96 ? -36.156 -12.664 23.109 1 24.7 96 PRO A CA 1
ATOM 762 C C . PRO A 1 96 ? -37.406 -12.406 22.281 1 24.7 96 PRO A C 1
ATOM 764 O O . PRO A 1 96 ? -37.594 -13.039 21.234 1 24.7 96 PRO A O 1
ATOM 767 N N . ARG A 1 97 ? -38.656 -12.062 22.922 1 23.92 97 ARG A N 1
ATOM 768 C CA . ARG A 1 97 ? -39.938 -11.688 22.375 1 23.92 97 ARG A CA 1
ATOM 769 C C . ARG A 1 97 ? -39.781 -10.648 21.266 1 23.92 97 ARG A C 1
ATOM 771 O O . ARG A 1 97 ? -39.469 -9.492 21.531 1 23.92 97 ARG A O 1
ATOM 778 N N . VAL A 1 98 ? -39.031 -10.992 20.203 1 24.59 98 VAL A N 1
ATOM 779 C CA . VAL A 1 98 ? -39.062 -10.031 19.094 1 24.59 98 VAL A CA 1
ATOM 780 C C . VAL A 1 98 ? -40.5 -9.805 18.672 1 24.59 98 VAL A C 1
ATOM 782 O O . VAL A 1 98 ? -41.219 -10.742 18.266 1 24.59 98 VAL A O 1
ATOM 785 N N . HIS A 1 99 ? -41.188 -9.016 19.406 1 23.39 99 HIS A N 1
ATOM 786 C CA . HIS A 1 99 ? -42.531 -8.656 18.969 1 23.39 99 HIS A CA 1
ATOM 787 C C . HIS A 1 99 ? -42.531 -8.18 17.516 1 23.39 99 HIS A C 1
ATOM 789 O O . HIS A 1 99 ? -41.594 -7.508 17.078 1 23.39 99 HIS A O 1
ATOM 795 N N . PRO A 1 100 ? -43.281 -8.812 16.672 1 24.86 100 PRO A N 1
ATOM 796 C CA . PRO A 1 100 ? -43.531 -8.508 15.258 1 24.86 100 PRO A CA 1
ATOM 797 C C . PRO A 1 100 ? -43.875 -7.035 15.031 1 24.86 100 PRO A C 1
ATOM 799 O O . PRO A 1 100 ? -44.625 -6.449 15.812 1 24.86 100 PRO A O 1
ATOM 802 N N . PRO A 1 101 ? -42.875 -6.184 14.609 1 25.2 101 PRO A N 1
ATOM 803 C CA . PRO A 1 101 ? -43.438 -4.84 14.5 1 25.2 101 PRO A CA 1
ATOM 804 C C . PRO A 1 101 ? -44.781 -4.836 13.812 1 25.2 101 PRO A C 1
ATOM 806 O O . PRO A 1 101 ? -45.125 -5.762 13.062 1 25.2 101 PRO A O 1
ATOM 809 N N . SER A 1 102 ? -45.719 -4.227 14.312 1 24.59 102 SER A N 1
ATOM 810 C CA . SER A 1 102 ? -47.031 -3.926 13.75 1 24.59 102 SER A CA 1
ATOM 811 C C . SER A 1 102 ? -46.906 -3.555 12.273 1 24.59 102 SER A C 1
ATOM 813 O O . SER A 1 102 ? -45.844 -3.176 11.797 1 24.59 102 SER A O 1
ATOM 815 N N . SER A 1 103 ? -47.969 -3.609 11.32 1 24.69 103 SER A N 1
ATOM 816 C CA . SER A 1 103 ? -48.469 -3.547 9.953 1 24.69 103 SER A CA 1
ATOM 817 C C . SER A 1 103 ? -47.906 -2.338 9.211 1 24.69 103 SER A C 1
ATOM 819 O O . SER A 1 103 ? -48.312 -2.066 8.07 1 24.69 103 SER A O 1
ATOM 821 N N . SER A 1 104 ? -47.375 -1.325 9.852 1 24.83 104 SER A N 1
ATOM 822 C CA . SER A 1 104 ? -47.312 -0.123 9.031 1 24.83 104 SER A CA 1
ATOM 823 C C . SER A 1 104 ? -46.312 -0.29 7.887 1 24.83 104 SER A C 1
ATOM 825 O O . SER A 1 104 ? -45.281 -0.948 8.047 1 24.83 104 SER A O 1
ATOM 827 N N . SER A 1 105 ? -46.594 -0.075 6.461 1 24.08 105 SER A N 1
ATOM 828 C CA . SER A 1 105 ? -46.312 -0.29 5.043 1 24.08 105 SER A CA 1
ATOM 829 C C . SER A 1 105 ? -44.875 0.041 4.699 1 24.08 105 SER A C 1
ATOM 831 O O . SER A 1 105 ? -44.5 0.075 3.527 1 24.08 105 SER A O 1
ATOM 833 N N . VAL A 1 106 ? -44.094 0.666 5.602 1 25.55 106 VAL A N 1
ATOM 834 C CA . VAL A 1 106 ? -42.906 1.169 4.902 1 25.55 106 VAL A CA 1
ATOM 835 C C . VAL A 1 106 ? -42.094 -0.001 4.387 1 25.55 106 VAL A C 1
ATOM 837 O O . VAL A 1 106 ? -41.844 -0.966 5.113 1 25.55 106 VAL A O 1
ATOM 840 N N . GLY A 1 107 ? -42.062 -0.385 3.059 1 25.72 107 GLY A N 1
ATOM 841 C CA . GLY A 1 107 ? -41.438 -1.349 2.172 1 25.72 107 GLY A CA 1
ATOM 842 C C . GLY A 1 107 ? -40 -1.656 2.551 1 25.72 107 GLY A C 1
ATOM 843 O O . GLY A 1 107 ? -39.062 -1.011 2.059 1 25.72 107 GLY A O 1
ATOM 844 N N . LEU A 1 108 ? -39.781 -1.836 3.779 1 26 108 LEU A N 1
ATOM 845 C CA . LEU A 1 108 ? -38.469 -2.123 4.293 1 26 108 LEU A CA 1
ATOM 846 C C . LEU A 1 108 ? -37.875 -3.373 3.639 1 26 108 LEU A C 1
ATOM 848 O O . LEU A 1 108 ? -38.344 -4.488 3.9 1 26 108 LEU A O 1
ATOM 852 N N . THR A 1 109 ? -37.688 -3.318 2.256 1 27.53 109 THR A N 1
ATOM 853 C CA . THR A 1 109 ? -37.094 -4.465 1.584 1 27.53 109 THR A CA 1
ATOM 854 C C . THR A 1 109 ? -35.875 -4.953 2.342 1 27.53 109 THR A C 1
ATOM 856 O O . THR A 1 109 ? -34.969 -4.16 2.689 1 27.53 109 THR A O 1
ATOM 859 N N . ASN A 1 110 ? -36 -5.891 3.205 1 27.2 110 ASN A N 1
ATOM 860 C CA . ASN A 1 110 ? -35.062 -6.68 3.979 1 27.2 110 ASN A CA 1
ATOM 861 C C . ASN A 1 110 ? -33.812 -6.996 3.168 1 27.2 110 ASN A C 1
ATOM 863 O O . ASN A 1 110 ? -33.875 -7.758 2.203 1 27.2 110 ASN A O 1
ATOM 867 N N . VAL A 1 111 ? -33.094 -5.934 2.785 1 27.95 111 VAL A N 1
ATOM 868 C CA . VAL A 1 111 ? -31.891 -6.137 1.964 1 27.95 111 VAL A CA 1
ATOM 869 C C . VAL A 1 111 ? -30.812 -6.828 2.785 1 27.95 111 VAL A C 1
ATOM 871 O O . VAL A 1 111 ? -30.469 -6.379 3.885 1 27.95 111 VAL A O 1
ATOM 874 N N . TYR A 1 112 ? -30.875 -8.109 2.861 1 26.59 112 TYR A N 1
ATOM 875 C CA . TYR A 1 112 ? -29.812 -8.914 3.467 1 26.59 112 TYR A CA 1
ATOM 876 C C . TYR A 1 112 ? -28.484 -8.68 2.758 1 26.59 112 TYR A C 1
ATOM 878 O O . TYR A 1 112 ? -28.438 -8.57 1.53 1 26.59 112 TYR A O 1
ATOM 886 N N . ARG A 1 113 ? -27.609 -8.047 3.486 1 28.44 113 ARG A N 1
ATOM 887 C CA . ARG A 1 113 ? -26.266 -7.816 2.961 1 28.44 113 ARG A CA 1
ATOM 888 C C . ARG A 1 113 ? -25.328 -8.953 3.35 1 28.44 113 ARG A C 1
ATOM 890 O O . ARG A 1 113 ? -25.469 -9.539 4.422 1 28.44 113 ARG A O 1
ATOM 897 N N . PHE A 1 114 ? -24.938 -9.875 2.465 1 27.78 114 PHE A N 1
ATOM 898 C CA . PHE A 1 114 ? -23.891 -10.828 2.832 1 27.78 114 PHE A CA 1
ATOM 899 C C . PHE A 1 114 ? -22.547 -10.414 2.232 1 27.78 114 PHE A C 1
ATOM 901 O O . PHE A 1 114 ? -22.5 -9.719 1.214 1 27.78 114 PHE A O 1
ATOM 908 N N . ALA A 1 115 ? -21.547 -10.227 3.1 1 27.7 115 ALA A N 1
ATOM 909 C CA . ALA A 1 115 ? -20.188 -10.055 2.604 1 27.7 115 ALA A CA 1
ATOM 910 C C . ALA A 1 115 ? -19.469 -11.391 2.469 1 27.7 115 ALA A C 1
ATOM 912 O O . ALA A 1 115 ? -19.688 -12.297 3.279 1 27.7 115 ALA A O 1
ATOM 913 N N . VAL A 1 116 ? -19.281 -11.883 1.325 1 26.41 116 VAL A N 1
ATOM 914 C CA . VAL A 1 116 ? -18.406 -13.016 1.078 1 26.41 116 VAL A CA 1
ATOM 915 C C . VAL A 1 116 ? -16.938 -12.57 1.211 1 26.41 116 VAL A C 1
ATOM 917 O O . VAL A 1 116 ? -16.516 -11.633 0.545 1 26.41 116 VAL A O 1
ATOM 920 N N . ILE A 1 117 ? -16.359 -12.625 2.336 1 28.58 117 ILE A N 1
ATOM 921 C CA . ILE A 1 117 ? -14.914 -12.438 2.432 1 28.58 117 ILE A CA 1
ATOM 922 C C . ILE A 1 117 ? -14.195 -13.664 1.863 1 28.58 117 ILE A C 1
ATOM 924 O O . ILE A 1 117 ? -14.398 -14.781 2.342 1 28.58 117 ILE A O 1
ATOM 928 N N . MET A 1 118 ? -14.031 -13.805 0.646 1 29.34 118 MET A N 1
ATOM 929 C CA . MET A 1 118 ? -13.266 -14.883 0.02 1 29.34 118 MET A CA 1
ATOM 930 C C . MET A 1 118 ? -11.805 -14.836 0.454 1 29.34 118 MET A C 1
ATOM 932 O O . MET A 1 118 ? -11.141 -13.812 0.307 1 29.34 118 MET A O 1
ATOM 936 N N . ALA A 1 119 ? -11.414 -15.297 1.512 1 32.09 119 ALA A N 1
ATOM 937 C CA . ALA A 1 119 ? -9.984 -15.57 1.63 1 32.09 119 ALA A CA 1
ATOM 938 C C . ALA A 1 119 ? -9.484 -16.391 0.441 1 32.09 119 ALA A C 1
ATOM 940 O O . ALA A 1 119 ? -9.961 -17.5 0.199 1 32.09 119 ALA A O 1
ATOM 941 N N . ASN A 1 120 ? -9.469 -16.016 -0.738 1 36.81 120 ASN A N 1
ATOM 942 C CA . ASN A 1 120 ? -9.125 -16.672 -1.995 1 36.81 120 ASN A CA 1
ATOM 943 C C . ASN A 1 120 ? -7.809 -17.438 -1.89 1 36.81 120 ASN A C 1
ATOM 945 O O . ASN A 1 120 ? -6.75 -16.906 -2.223 1 36.81 120 ASN A O 1
ATOM 949 N N . HIS A 1 121 ? -7.762 -18.406 -0.9 1 44.22 121 HIS A N 1
ATOM 950 C CA . HIS A 1 121 ? -6.535 -19.172 -0.729 1 44.22 121 HIS A CA 1
ATOM 951 C C . HIS A 1 121 ? -6.379 -20.219 -1.835 1 44.22 121 HIS A C 1
ATOM 953 O O . HIS A 1 121 ? -5.508 -21.094 -1.76 1 44.22 121 HIS A O 1
ATOM 959 N N . GLY A 1 122 ? -7.324 -20.219 -2.867 1 49.16 122 GLY A N 1
ATOM 960 C CA . GLY A 1 122 ? -7.199 -21 -4.086 1 49.16 122 GLY A CA 1
ATOM 961 C C . GLY A 1 122 ? -6.98 -20.141 -5.32 1 49.16 122 GLY A C 1
ATOM 962 O O . GLY A 1 122 ? -6.32 -19.094 -5.254 1 49.16 122 GLY A O 1
ATOM 963 N N . ALA A 1 123 ? -7.355 -20.781 -6.422 1 58.16 123 ALA A N 1
ATOM 964 C CA . ALA A 1 123 ? -7.238 -20.062 -7.684 1 58.16 123 ALA A CA 1
ATOM 965 C C . ALA A 1 123 ? -8.203 -18.875 -7.727 1 58.16 123 ALA A C 1
ATOM 967 O O . ALA A 1 123 ? -9.391 -19.031 -7.414 1 58.16 123 ALA A O 1
ATOM 968 N N . LEU A 1 124 ? -7.75 -17.75 -8.023 1 79.62 124 LEU A N 1
ATOM 969 C CA . LEU A 1 124 ? -8.594 -16.578 -8.234 1 79.62 124 LEU A CA 1
ATOM 970 C C . LEU A 1 124 ? -9.359 -16.703 -9.547 1 79.62 124 LEU A C 1
ATOM 972 O O . LEU A 1 124 ? -10.461 -16.156 -9.68 1 79.62 124 LEU A O 1
ATOM 976 N N . PHE A 1 125 ? -8.82 -17.438 -10.5 1 93 125 PHE A N 1
ATOM 977 C CA . PHE A 1 125 ? -9.484 -17.812 -11.742 1 93 125 PHE A CA 1
ATOM 978 C C . PHE A 1 125 ? -9.18 -19.266 -12.094 1 93 125 PHE A C 1
ATOM 980 O O . PHE A 1 125 ? -8.023 -19.688 -12.07 1 93 125 PHE A O 1
ATOM 987 N N . ASN A 1 126 ? -10.234 -20.016 -12.32 1 93.25 126 ASN A N 1
ATOM 988 C CA . ASN A 1 126 ? -10.172 -21.359 -12.859 1 93.25 126 ASN A CA 1
ATOM 989 C C . ASN A 1 126 ? -11.055 -21.516 -14.094 1 93.25 126 ASN A C 1
ATOM 991 O O . ASN A 1 126 ? -12.188 -21.016 -14.117 1 93.25 126 ASN A O 1
ATOM 995 N N . THR A 1 127 ? -10.547 -22.188 -15.094 1 95.62 127 THR A N 1
ATOM 996 C CA . THR A 1 127 ? -11.32 -22.297 -16.328 1 95.62 127 THR A CA 1
ATOM 997 C C . THR A 1 127 ? -12.672 -22.953 -16.062 1 95.62 127 THR A C 1
ATOM 999 O O . THR A 1 127 ? -13.625 -22.734 -16.812 1 95.62 127 THR A O 1
ATOM 1002 N N . MET A 1 128 ? -12.766 -23.672 -15.055 1 90.19 128 MET A N 1
ATOM 1003 C CA . MET A 1 128 ? -14.016 -24.344 -14.68 1 90.19 128 MET A CA 1
ATOM 1004 C C . MET A 1 128 ? -15.031 -23.328 -14.156 1 90.19 128 MET A C 1
ATOM 1006 O O . MET A 1 128 ? -16.219 -23.656 -14.039 1 90.19 128 MET A O 1
ATOM 1010 N N . ASP A 1 129 ? -14.57 -22.094 -13.906 1 85.31 129 ASP A N 1
ATOM 1011 C CA . ASP A 1 129 ? -15.492 -21.016 -13.562 1 85.31 129 ASP A CA 1
ATOM 1012 C C . ASP A 1 129 ? -16.359 -20.625 -14.758 1 85.31 129 ASP A C 1
ATOM 1014 O O . ASP A 1 129 ? -17.438 -20.062 -14.586 1 85.31 129 ASP A O 1
ATOM 1018 N N . VAL A 1 130 ? -15.812 -20.922 -15.969 1 91.12 130 VAL A N 1
ATOM 1019 C CA . VAL A 1 130 ? -16.453 -20.328 -17.141 1 91.12 130 VAL A CA 1
ATOM 1020 C C . VAL A 1 130 ? -16.828 -21.422 -18.125 1 91.12 130 VAL A C 1
ATOM 1022 O O . VAL A 1 130 ? -17.484 -21.156 -19.141 1 91.12 130 VAL A O 1
ATOM 1025 N N . ARG A 1 131 ? -16.469 -22.641 -17.891 1 90.75 131 ARG A N 1
ATOM 1026 C CA . ARG A 1 131 ? -16.828 -23.75 -18.766 1 90.75 131 ARG A CA 1
ATOM 1027 C C . ARG A 1 131 ? -16.719 -25.078 -18.016 1 90.75 131 ARG A C 1
ATOM 1029 O O . ARG A 1 131 ? -16.031 -25.188 -17 1 90.75 131 ARG A O 1
ATOM 1036 N N . ASP A 1 132 ? -17.297 -26.141 -18.656 1 90.56 132 ASP A N 1
ATOM 1037 C CA . ASP A 1 132 ? -17.188 -27.5 -18.172 1 90.56 132 ASP A CA 1
ATOM 1038 C C . ASP A 1 132 ? -15.805 -28.078 -18.5 1 90.56 132 ASP A C 1
ATOM 1040 O O . ASP A 1 132 ? -15.289 -27.891 -19.594 1 90.56 132 ASP A O 1
ATOM 1044 N N . TRP A 1 133 ? -15.266 -28.812 -17.531 1 89.69 133 TRP A N 1
ATOM 1045 C CA . TRP A 1 133 ? -13.914 -29.328 -17.719 1 89.69 133 TRP A CA 1
ATOM 1046 C C . TRP A 1 133 ? -13.875 -30.375 -18.844 1 89.69 133 TRP A C 1
ATOM 1048 O O . TRP A 1 133 ? -12.812 -30.625 -19.422 1 89.69 133 TRP A O 1
ATOM 1058 N N . THR A 1 134 ? -14.953 -31 -19.172 1 92 134 THR A N 1
ATOM 1059 C CA . THR A 1 134 ? -15.008 -32.031 -20.203 1 92 134 THR A CA 1
ATOM 1060 C C . THR A 1 134 ? -15.031 -31.422 -21.594 1 92 134 THR A C 1
ATOM 1062 O O . THR A 1 134 ? -15 -32.125 -22.594 1 92 134 THR A O 1
ATOM 1065 N N . LYS A 1 135 ? -15.148 -30.141 -21.656 1 94.75 135 LYS A N 1
ATOM 1066 C CA . LYS A 1 135 ? -15.172 -29.438 -22.922 1 94.75 135 LYS A CA 1
ATOM 1067 C C . LYS A 1 135 ? -13.953 -28.516 -23.062 1 94.75 135 LYS A C 1
ATOM 1069 O O . LYS A 1 135 ? -14.078 -27.297 -23.031 1 94.75 135 LYS A O 1
ATOM 1074 N N . PRO A 1 136 ? -12.836 -29.156 -23.266 1 96.75 136 PRO A N 1
ATOM 1075 C CA . PRO A 1 136 ? -11.609 -28.344 -23.375 1 96.75 136 PRO A CA 1
ATOM 1076 C C . PRO A 1 136 ? -11.727 -27.25 -24.438 1 96.75 136 PRO A C 1
ATOM 1078 O O . PRO A 1 136 ? -12.336 -27.453 -25.484 1 96.75 136 PRO A O 1
ATOM 1081 N N . GLN A 1 137 ? -11.297 -26.062 -24.109 1 96.62 137 GLN A N 1
ATOM 1082 C CA . GLN A 1 137 ? -11.219 -24.906 -24.984 1 96.62 137 GLN A CA 1
ATOM 1083 C C . GLN A 1 137 ? -9.844 -24.234 -24.891 1 96.62 137 GLN A C 1
ATOM 1085 O O . GLN A 1 137 ? -9.211 -24.266 -23.828 1 96.62 137 GLN A O 1
ATOM 1090 N N . LEU A 1 138 ? -9.375 -23.656 -25.938 1 98.12 138 LEU A N 1
ATOM 1091 C CA . LEU A 1 138 ? -8.055 -23.031 -26 1 98.12 138 LEU A CA 1
ATOM 1092 C C . LEU A 1 138 ? -8.055 -21.688 -25.266 1 98.12 138 LEU A C 1
ATOM 1094 O O . LEU A 1 138 ? -7.133 -21.391 -24.5 1 98.12 138 LEU A O 1
ATOM 1098 N N . GLU A 1 139 ? -9.109 -20.875 -25.453 1 98.38 139 GLU A N 1
ATOM 1099 C CA . GLU A 1 139 ? -9.172 -19.547 -24.859 1 98.38 139 GLU A CA 1
ATOM 1100 C C . GLU A 1 139 ? -10.219 -19.484 -23.75 1 98.38 139 GLU A C 1
ATOM 1102 O O . GLU A 1 139 ? -11.367 -19.891 -23.953 1 98.38 139 GLU A O 1
ATOM 1107 N N . ASN A 1 140 ? -9.82 -19.109 -22.562 1 98 140 ASN A N 1
ATOM 1108 C CA . ASN A 1 140 ? -10.672 -18.906 -21.391 1 98 140 ASN A CA 1
ATOM 1109 C C . ASN A 1 140 ? -10.352 -17.578 -20.703 1 98 140 ASN A C 1
ATOM 1111 O O . ASN A 1 140 ? -9.18 -17.219 -20.562 1 98 140 ASN A O 1
ATOM 1115 N N . SER A 1 141 ? -11.352 -16.812 -20.312 1 97.62 141 SER A N 1
ATOM 1116 C CA . SER A 1 141 ? -11.086 -15.562 -19.609 1 97.62 141 SER A CA 1
ATOM 1117 C C . SER A 1 141 ? -12.211 -15.234 -18.625 1 97.62 141 SER A C 1
ATOM 1119 O O . SER A 1 141 ? -13.32 -15.75 -18.75 1 97.62 141 SER A O 1
ATOM 1121 N N . LYS A 1 142 ? -11.898 -14.469 -17.672 1 94.25 142 LYS A N 1
ATOM 1122 C CA . LYS A 1 142 ? -12.836 -13.984 -16.672 1 94.25 142 LYS A CA 1
ATOM 1123 C C . LYS A 1 142 ? -12.539 -12.531 -16.297 1 94.25 142 LYS A C 1
ATOM 1125 O O . LYS A 1 142 ? -11.383 -12.156 -16.094 1 94.25 142 LYS A O 1
ATOM 1130 N N . GLU A 1 143 ? -13.594 -11.734 -16.25 1 92.62 143 GLU A N 1
ATOM 1131 C CA . GLU A 1 143 ? -13.438 -10.344 -15.828 1 92.62 143 GLU A CA 1
ATOM 1132 C C . GLU A 1 143 ? -13.422 -10.242 -14.305 1 92.62 143 GLU A C 1
ATOM 1134 O O . GLU A 1 143 ? -14.078 -11.023 -13.617 1 92.62 143 GLU A O 1
ATOM 1139 N N . PHE A 1 144 ? -12.648 -9.32 -13.797 1 89.88 144 PHE A N 1
ATOM 1140 C CA . PHE A 1 144 ? -12.625 -9.047 -12.367 1 89.88 144 PHE A CA 1
ATOM 1141 C C . PHE A 1 144 ? -12.414 -7.559 -12.109 1 89.88 144 PHE A C 1
ATOM 1143 O O . PHE A 1 144 ? -11.992 -6.82 -12.992 1 89.88 144 PHE A O 1
ATOM 1150 N N . THR A 1 145 ? -12.82 -7.129 -10.938 1 86.94 145 THR A N 1
ATOM 1151 C CA . THR A 1 145 ? -12.664 -5.746 -10.5 1 86.94 145 THR A CA 1
ATOM 1152 C C . THR A 1 145 ? -11.711 -5.652 -9.312 1 86.94 145 THR A C 1
ATOM 1154 O O . THR A 1 145 ? -11.703 -6.531 -8.453 1 86.94 145 THR A O 1
ATOM 1157 N N . ASN A 1 146 ? -10.93 -4.637 -9.344 1 87.44 146 ASN A N 1
ATOM 1158 C CA . ASN A 1 146 ? -10.023 -4.41 -8.219 1 87.44 146 ASN A CA 1
ATOM 1159 C C . ASN A 1 146 ? -9.727 -2.924 -8.031 1 87.44 146 ASN A C 1
ATOM 1161 O O . ASN A 1 146 ? -10.211 -2.088 -8.797 1 87.44 146 ASN A O 1
ATOM 1165 N N . ASN A 1 147 ? -8.961 -2.607 -6.988 1 85.62 147 ASN A N 1
ATOM 1166 C CA . ASN A 1 147 ? -8.719 -1.218 -6.613 1 85.62 147 ASN A CA 1
ATOM 1167 C C . ASN A 1 147 ? -7.594 -0.6 -7.441 1 85.62 147 ASN A C 1
ATOM 1169 O O . ASN A 1 147 ? -7.469 0.625 -7.508 1 85.62 147 ASN A O 1
ATOM 1173 N N . TRP A 1 148 ? -6.848 -1.48 -8.156 1 89.06 148 TRP A N 1
ATOM 1174 C CA . TRP A 1 148 ? -5.648 -1.004 -8.836 1 89.06 148 TRP A CA 1
ATOM 1175 C C . TRP A 1 148 ? -5.629 -1.452 -10.297 1 89.06 148 TRP A C 1
ATOM 1177 O O . TRP A 1 148 ? -6.262 -2.449 -10.648 1 89.06 148 TRP A O 1
ATOM 1187 N N . PRO A 1 149 ? -4.926 -0.674 -11.094 1 89.69 149 PRO A N 1
ATOM 1188 C CA . PRO A 1 149 ? -4.742 -1.196 -12.445 1 89.69 149 PRO A CA 1
ATOM 1189 C C . PRO A 1 149 ? -3.916 -2.479 -12.484 1 89.69 149 PRO A C 1
ATOM 1191 O O . PRO A 1 149 ? -2.768 -2.49 -12.023 1 89.69 149 PRO A O 1
ATOM 1194 N N . ALA A 1 150 ? -4.453 -3.523 -12.992 1 91.31 150 ALA A N 1
ATOM 1195 C CA . ALA A 1 150 ? -3.803 -4.832 -12.992 1 91.31 150 ALA A CA 1
ATOM 1196 C C . ALA A 1 150 ? -2.848 -4.965 -14.18 1 91.31 150 ALA A C 1
ATOM 1198 O O . ALA A 1 150 ? -2.871 -5.969 -14.891 1 91.31 150 ALA A O 1
ATOM 1199 N N . THR A 1 151 ? -1.992 -4.078 -14.438 1 86.31 151 THR A N 1
ATOM 1200 C CA . THR A 1 151 ? -1.102 -4.082 -15.594 1 86.31 151 THR A CA 1
ATOM 1201 C C . THR A 1 151 ? 0.094 -5 -15.352 1 86.31 151 THR A C 1
ATOM 1203 O O . THR A 1 151 ? 0.646 -5.57 -16.297 1 86.31 151 THR A O 1
ATOM 1206 N N . ASN A 1 152 ? 0.445 -5.199 -14.109 1 87.81 152 ASN A N 1
ATOM 1207 C CA . ASN A 1 152 ? 1.628 -6 -13.828 1 87.81 152 ASN A CA 1
ATOM 1208 C C . ASN A 1 152 ? 1.447 -6.836 -12.562 1 87.81 152 ASN A C 1
ATOM 1210 O O . ASN A 1 152 ? 2.385 -7 -11.781 1 87.81 152 ASN A O 1
ATOM 1214 N N . PHE A 1 153 ? 0.201 -7.234 -12.359 1 96 153 PHE A N 1
ATOM 1215 C CA . PHE A 1 153 ? -0.004 -8.156 -11.25 1 96 153 PHE A CA 1
ATOM 1216 C C . PHE A 1 153 ? 0.778 -9.445 -11.461 1 96 153 PHE A C 1
ATOM 1218 O O . PHE A 1 153 ? 0.716 -10.047 -12.539 1 96 153 PHE A O 1
ATOM 1225 N N . PRO A 1 154 ? 1.613 -9.789 -10.523 1 97.5 154 PRO A N 1
ATOM 1226 C CA . PRO A 1 154 ? 2.203 -11.117 -10.672 1 97.5 154 PRO A CA 1
ATOM 1227 C C . PRO A 1 154 ? 1.162 -12.234 -10.633 1 97.5 154 PRO A C 1
ATOM 1229 O O . PRO A 1 154 ? 0.357 -12.297 -9.695 1 97.5 154 PRO A O 1
ATOM 1232 N N . LEU A 1 155 ? 1.211 -13.055 -11.609 1 97.44 155 LEU A N 1
ATOM 1233 C CA . LEU A 1 155 ? 0.248 -14.133 -11.812 1 97.44 155 LEU A CA 1
ATOM 1234 C C . LEU A 1 155 ? 0.937 -15.492 -11.766 1 97.44 155 LEU A C 1
ATOM 123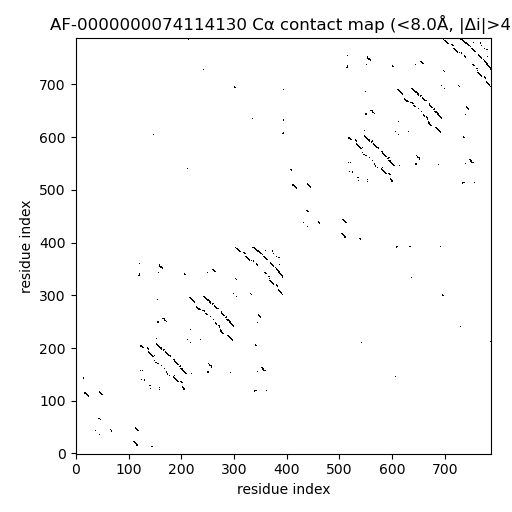6 O O . LEU A 1 155 ? 1.999 -15.672 -12.367 1 97.44 155 LEU A O 1
ATOM 1240 N N . GLY A 1 156 ? 0.301 -16.422 -10.969 1 98.44 156 GLY A N 1
ATOM 1241 C CA . GLY A 1 156 ? 0.878 -17.75 -10.859 1 98.44 156 GLY A CA 1
ATOM 1242 C C . GLY A 1 156 ? -0.121 -18.859 -11.125 1 98.44 156 GLY A C 1
ATOM 1243 O O . GLY A 1 156 ? -1.252 -18.812 -10.633 1 98.44 156 GLY A O 1
ATOM 1244 N N . ILE A 1 157 ? 0.303 -19.859 -11.859 1 98.62 157 ILE A N 1
ATOM 1245 C CA . ILE A 1 157 ? -0.504 -21.031 -12.148 1 98.62 157 ILE A CA 1
ATOM 1246 C C . ILE A 1 157 ? -0.554 -21.938 -10.914 1 98.62 157 ILE A C 1
ATOM 1248 O O . ILE A 1 157 ? 0.48 -22.234 -10.312 1 98.62 157 ILE A O 1
ATOM 1252 N N . ASN A 1 158 ? -1.827 -22.328 -10.523 1 97.94 158 ASN A N 1
ATOM 1253 C CA . ASN A 1 158 ? -1.896 -23.172 -9.336 1 97.94 158 ASN A CA 1
ATOM 1254 C C . ASN A 1 158 ? -2.801 -24.375 -9.562 1 97.94 158 ASN A C 1
ATOM 1256 O O . ASN A 1 158 ? -3.162 -25.062 -8.609 1 97.94 158 ASN A O 1
ATOM 1260 N N . TRP A 1 159 ? -3.139 -24.609 -10.828 1 97.62 159 TRP A N 1
ATOM 1261 C CA . TRP A 1 159 ? -3.965 -25.75 -11.219 1 97.62 159 TRP A CA 1
ATOM 1262 C C . TRP A 1 159 ? -3.701 -26.141 -12.672 1 97.62 159 TRP A C 1
ATOM 1264 O O . TRP A 1 159 ? -3.758 -25.297 -13.562 1 97.62 159 TRP A O 1
ATOM 1274 N N . LEU A 1 160 ? -3.488 -27.453 -12.898 1 98.19 160 LEU A N 1
ATOM 1275 C CA . LEU A 1 160 ? -3.248 -27.984 -14.242 1 98.19 160 LEU A CA 1
ATOM 1276 C C . LEU A 1 160 ? -3.93 -29.328 -14.43 1 98.19 160 LEU A C 1
ATOM 1278 O O . LEU A 1 160 ? -3.781 -30.219 -13.594 1 98.19 160 LEU A O 1
ATOM 1282 N N . ASP A 1 161 ? -4.637 -29.484 -15.508 1 98.44 161 ASP A N 1
ATOM 1283 C CA . ASP A 1 161 ? -5.176 -30.75 -16 1 98.44 161 ASP A CA 1
ATOM 1284 C C . ASP A 1 161 ? -5.105 -30.797 -17.531 1 98.44 161 ASP A C 1
ATOM 1286 O O . ASP A 1 161 ? -5.961 -30.25 -18.219 1 98.44 161 ASP A O 1
ATOM 1290 N N . TYR A 1 162 ? -4.133 -31.5 -18.031 1 98.38 162 TYR A N 1
ATOM 1291 C CA . TYR A 1 162 ? -3.846 -31.547 -19.453 1 98.38 162 TYR A CA 1
ATOM 1292 C C . TYR A 1 162 ? -3.773 -32.969 -19.969 1 98.38 162 TYR A C 1
ATOM 1294 O O . TYR A 1 162 ? -3.24 -33.844 -19.281 1 98.38 162 TYR A O 1
ATOM 1302 N N . ASP A 1 163 ? -4.195 -33.156 -21.141 1 98.12 163 ASP A N 1
ATOM 1303 C CA . ASP A 1 163 ? -4.059 -34.406 -21.844 1 98.12 163 ASP A CA 1
ATOM 1304 C C . ASP A 1 163 ? -2.629 -34.625 -22.344 1 98.12 163 ASP A C 1
ATOM 1306 O O . ASP A 1 163 ? -2.016 -33.688 -22.891 1 98.12 163 ASP A O 1
ATOM 1310 N N . ARG A 1 164 ? -2.154 -35.781 -22.219 1 97.81 164 ARG A N 1
ATOM 1311 C CA . ARG A 1 164 ? -0.759 -36.094 -22.531 1 97.81 164 ARG A CA 1
ATOM 1312 C C . ARG A 1 164 ? -0.562 -36.25 -24.031 1 97.81 164 ARG A C 1
ATOM 1314 O O . ARG A 1 164 ? 0.571 -36.281 -24.516 1 97.81 164 ARG A O 1
ATOM 1321 N N . SER A 1 165 ? -1.551 -36.438 -24.781 1 97.56 165 SER A N 1
ATOM 1322 C CA . SER A 1 165 ? -1.444 -36.781 -26.188 1 97.56 165 SER A CA 1
ATOM 1323 C C . SER A 1 165 ? -1.031 -35.594 -27.031 1 97.56 165 SER A C 1
ATOM 1325 O O . SER A 1 165 ? -0.755 -35.719 -28.219 1 97.56 165 SER A O 1
ATOM 1327 N N . SER A 1 166 ? -1.014 -34.438 -26.5 1 97.69 166 SER A N 1
ATOM 1328 C CA . SER A 1 166 ? -0.548 -33.219 -27.156 1 97.69 166 SER A CA 1
ATOM 1329 C C . SER A 1 166 ? 0.398 -32.438 -26.25 1 97.69 166 SER A C 1
ATOM 1331 O O . SER A 1 166 ? 0.484 -32.719 -25.047 1 97.69 166 SER A O 1
ATOM 1333 N N . ASN A 1 167 ? 1.128 -31.469 -26.859 1 98.62 167 ASN A N 1
ATOM 1334 C CA . ASN A 1 167 ? 2.008 -30.609 -26.062 1 98.62 167 ASN A CA 1
ATOM 1335 C C . ASN A 1 167 ? 1.241 -29.891 -24.969 1 98.62 167 ASN A C 1
ATOM 1337 O O . ASN A 1 167 ? 0.069 -29.547 -25.141 1 98.62 167 ASN A O 1
ATOM 1341 N N . ILE A 1 168 ? 1.893 -29.672 -23.875 1 98.75 168 ILE A N 1
ATOM 1342 C CA . ILE A 1 168 ? 1.33 -28.891 -22.781 1 98.75 168 ILE A CA 1
ATOM 1343 C C . ILE A 1 168 ? 1.596 -27.406 -23.016 1 98.75 168 ILE A C 1
ATOM 1345 O O . ILE A 1 168 ? 2.734 -26.953 -22.906 1 98.75 168 ILE A O 1
ATOM 1349 N N . ARG A 1 169 ? 0.526 -26.688 -23.344 1 98.81 169 ARG A N 1
ATOM 1350 C CA . ARG A 1 169 ? 0.668 -25.266 -23.672 1 98.81 169 ARG A CA 1
ATOM 1351 C C . ARG A 1 169 ? -0.329 -24.422 -22.891 1 98.81 169 ARG A C 1
ATOM 1353 O O . ARG A 1 169 ? -1.538 -24.516 -23.094 1 98.81 169 ARG A O 1
ATOM 1360 N N . LEU A 1 170 ? 0.223 -23.609 -21.953 1 98.81 170 LEU A N 1
ATOM 1361 C CA . LEU A 1 170 ? -0.597 -22.719 -21.125 1 98.81 170 LEU A CA 1
ATOM 1362 C C . LEU A 1 170 ? 0.071 -21.359 -20.953 1 98.81 170 LEU A C 1
ATOM 1364 O O . LEU A 1 170 ? 1.271 -21.297 -20.672 1 98.81 170 LEU A O 1
ATOM 1368 N N . LYS A 1 171 ? -0.685 -20.328 -21.141 1 98.69 171 LYS A N 1
ATOM 1369 C CA . LYS A 1 171 ? -0.245 -19 -20.766 1 98.69 171 LYS A CA 1
ATOM 1370 C C . LYS A 1 171 ? -1.325 -18.266 -19.969 1 98.69 171 LYS A C 1
ATOM 1372 O O . LYS A 1 171 ? -2.516 -18.406 -20.25 1 98.69 171 LYS A O 1
ATOM 1377 N N . SER A 1 172 ? -0.933 -17.609 -18.984 1 98.31 172 SER A N 1
ATOM 1378 C CA . SER A 1 172 ? -1.809 -16.766 -18.172 1 98.31 172 SER A CA 1
ATOM 1379 C C . SER A 1 172 ? -1.4 -15.305 -18.266 1 98.31 172 SER A C 1
ATOM 1381 O O . SER A 1 172 ? -0.211 -14.992 -18.328 1 98.31 172 SER A O 1
ATOM 1383 N N . TYR A 1 173 ? -2.355 -14.453 -18.406 1 98 173 TYR A N 1
ATOM 1384 C CA . TYR A 1 173 ? -2.086 -13.016 -18.453 1 98 173 TYR A CA 1
ATOM 1385 C C . TYR A 1 173 ? -3.348 -12.219 -18.141 1 98 173 TYR A C 1
ATOM 1387 O O . TYR A 1 173 ? -4.449 -12.766 -18.125 1 98 173 TYR A O 1
ATOM 1395 N N . ILE A 1 174 ? -3.197 -10.961 -17.828 1 97 174 ILE A N 1
ATOM 1396 C CA . ILE A 1 174 ? -4.285 -10.023 -17.578 1 97 174 ILE A CA 1
ATOM 1397 C C . ILE A 1 174 ? -4.246 -8.898 -18.609 1 97 174 ILE A C 1
ATOM 1399 O O . ILE A 1 174 ? -3.172 -8.391 -18.938 1 97 174 ILE A O 1
ATOM 1403 N N . ASP A 1 175 ? -5.434 -8.57 -19.172 1 96 175 ASP A N 1
ATOM 1404 C CA . ASP A 1 175 ? -5.52 -7.441 -20.094 1 96 175 ASP A CA 1
ATOM 1405 C C . ASP A 1 175 ? -6.836 -6.691 -19.922 1 96 175 ASP A C 1
ATOM 1407 O O . ASP A 1 175 ? -7.488 -6.805 -18.891 1 96 175 ASP A O 1
ATOM 1411 N N . ASN A 1 176 ? -7.125 -5.742 -20.797 1 94.69 176 ASN A N 1
ATOM 1412 C CA . ASN A 1 176 ? -8.367 -4.98 -20.844 1 94.69 176 ASN A CA 1
ATOM 1413 C C . ASN A 1 176 ? -8.609 -4.223 -19.547 1 94.69 176 ASN A C 1
ATOM 1415 O O . ASN A 1 176 ? -9.688 -4.32 -18.953 1 94.69 176 ASN A O 1
ATOM 1419 N N . VAL A 1 177 ? -7.609 -3.527 -19.109 1 93.31 177 VAL A N 1
ATOM 1420 C CA . VAL A 1 177 ? -7.688 -2.75 -17.891 1 93.31 177 VAL A CA 1
ATOM 1421 C C . VAL A 1 177 ? -8.445 -1.447 -18.141 1 93.31 177 VAL A C 1
ATOM 1423 O O . VAL A 1 177 ? -8.031 -0.64 -18.984 1 93.31 177 VAL A O 1
ATOM 1426 N N . LYS A 1 178 ? -9.547 -1.238 -17.406 1 91 178 LYS A N 1
ATOM 1427 C CA . LYS A 1 178 ? -10.383 -0.051 -17.547 1 91 178 LYS A CA 1
ATOM 1428 C C . LYS A 1 178 ? -10.688 0.576 -16.188 1 91 178 LYS A C 1
ATOM 1430 O O . LYS A 1 178 ? -10.961 -0.133 -15.219 1 91 178 LYS A O 1
ATOM 1435 N N . PHE A 1 179 ? -10.609 1.895 -16.188 1 91.69 179 PHE A N 1
ATOM 1436 C CA . PHE A 1 179 ? -10.891 2.635 -14.961 1 91.69 179 PHE A CA 1
ATOM 1437 C C . PHE A 1 179 ? -12.359 3.041 -14.898 1 91.69 179 PHE A C 1
ATOM 1439 O O . PHE A 1 179 ? -12.906 3.562 -15.867 1 91.69 179 PHE A O 1
ATOM 1446 N N . ASP A 1 180 ? -12.984 2.752 -13.789 1 88.25 180 ASP A N 1
ATOM 1447 C CA . ASP A 1 180 ? -14.336 3.219 -13.484 1 88.25 180 ASP A CA 1
ATOM 1448 C C . ASP A 1 180 ? -14.297 4.461 -12.594 1 88.25 180 ASP A C 1
ATOM 1450 O O . ASP A 1 180 ? -14.109 4.355 -11.375 1 88.25 180 ASP A O 1
ATOM 1454 N N . GLU A 1 181 ? -14.578 5.59 -13.117 1 83.88 181 GLU A N 1
ATOM 1455 C CA . GLU A 1 181 ? -14.453 6.863 -12.414 1 83.88 181 GLU A CA 1
ATOM 1456 C C . GLU A 1 181 ? -15.5 6.984 -11.312 1 83.88 181 GLU A C 1
ATOM 1458 O O . GLU A 1 181 ? -15.25 7.613 -10.281 1 83.88 181 GLU A O 1
ATOM 1463 N N . LYS A 1 182 ? -16.594 6.457 -11.602 1 83.31 182 LYS A N 1
ATOM 1464 C CA . LYS A 1 182 ? -17.688 6.59 -10.656 1 83.31 182 LYS A CA 1
ATOM 1465 C C . LYS A 1 182 ? -17.406 5.824 -9.367 1 83.31 182 LYS A C 1
ATOM 1467 O O . LYS A 1 182 ? -17.594 6.352 -8.266 1 83.31 182 LYS A O 1
ATOM 1472 N N . ASN A 1 183 ? -16.828 4.633 -9.484 1 83.31 183 ASN A N 1
ATOM 1473 C CA . ASN A 1 183 ? -16.625 3.764 -8.328 1 83.31 183 ASN A CA 1
ATOM 1474 C C . ASN A 1 183 ? -15.18 3.768 -7.867 1 83.31 183 ASN A C 1
ATOM 1476 O O . ASN A 1 183 ? -14.844 3.18 -6.836 1 83.31 183 ASN A O 1
ATOM 1480 N N . LEU A 1 184 ? -14.352 4.426 -8.594 1 86.56 184 LEU A N 1
ATOM 1481 C CA . LEU A 1 184 ? -12.922 4.496 -8.297 1 86.56 184 LEU A CA 1
ATOM 1482 C C . LEU A 1 184 ? -12.312 3.102 -8.219 1 86.56 184 LEU A C 1
ATOM 1484 O O . LEU A 1 184 ? -11.617 2.779 -7.25 1 86.56 184 LEU A O 1
ATOM 1488 N N . THR A 1 185 ? -12.664 2.195 -9.18 1 86.44 185 THR A N 1
ATOM 1489 C CA . THR A 1 185 ? -12.141 0.84 -9.305 1 86.44 185 THR A CA 1
ATOM 1490 C C . THR A 1 185 ? -11.648 0.578 -10.727 1 86.44 185 THR A C 1
ATOM 1492 O O . THR A 1 185 ? -11.836 1.408 -11.617 1 86.44 185 THR A O 1
ATOM 1495 N N . PHE A 1 186 ? -11.039 -0.557 -10.898 1 89.94 186 PHE A N 1
ATOM 1496 C CA . PHE A 1 186 ? -10.57 -1.009 -12.203 1 89.94 186 PHE A CA 1
ATOM 1497 C C . PHE A 1 186 ? -11.195 -2.35 -12.57 1 89.94 186 PHE A C 1
ATOM 1499 O O . PHE A 1 186 ? -11.344 -3.227 -11.711 1 89.94 186 PHE A O 1
ATOM 1506 N N . SER A 1 187 ? -11.531 -2.469 -13.797 1 91.06 187 SER A N 1
ATOM 1507 C CA . SER A 1 187 ? -11.914 -3.76 -14.352 1 91.06 187 SER A CA 1
ATOM 1508 C C . SER A 1 187 ? -10.812 -4.324 -15.25 1 91.06 187 SER A C 1
ATOM 1510 O O . SER A 1 187 ? -10.148 -3.58 -15.977 1 91.06 187 SER A O 1
ATOM 1512 N N . SER A 1 188 ? -10.617 -5.609 -15.156 1 93.38 188 SER A N 1
ATOM 1513 C CA . SER A 1 188 ? -9.617 -6.312 -15.953 1 93.38 188 SER A CA 1
ATOM 1514 C C . SER A 1 188 ? -10.109 -7.699 -16.359 1 93.38 188 SER A C 1
ATOM 1516 O O . SER A 1 188 ? -11.133 -8.172 -15.852 1 93.38 188 SER A O 1
ATOM 1518 N N . LYS A 1 189 ? -9.453 -8.281 -17.344 1 95.88 189 LYS A N 1
ATOM 1519 C CA . LYS A 1 189 ? -9.773 -9.633 -17.78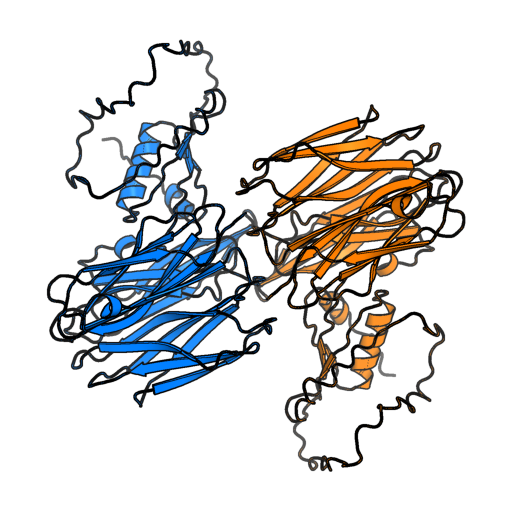1 1 95.88 189 LYS A CA 1
ATOM 1520 C C . LYS A 1 189 ? -8.578 -10.562 -17.609 1 95.88 189 LYS A C 1
ATOM 1522 O O . LYS A 1 189 ? -7.48 -10.281 -18.094 1 95.88 189 LYS A O 1
ATOM 1527 N N . CYS A 1 190 ? -8.719 -11.602 -16.844 1 96.94 190 CYS A N 1
ATOM 1528 C CA . CYS A 1 190 ? -7.695 -12.625 -16.672 1 96.94 190 CYS A CA 1
ATOM 1529 C C . CYS A 1 190 ? -7.871 -13.75 -17.688 1 96.94 190 CYS A C 1
ATOM 1531 O O . CYS A 1 190 ? -8.992 -14.227 -17.906 1 96.94 190 CYS A O 1
ATOM 1533 N N . HIS A 1 191 ? -6.758 -14.164 -18.281 1 98.19 191 HIS A N 1
ATOM 1534 C CA . HIS A 1 191 ? -6.797 -15.188 -19.328 1 98.19 191 HIS A CA 1
ATOM 1535 C C . HIS A 1 191 ? -6 -16.422 -18.906 1 98.19 191 HIS A C 1
ATOM 1537 O O . HIS A 1 191 ? -4.926 -16.297 -18.312 1 98.19 191 HIS A O 1
ATOM 1543 N N . LEU A 1 192 ? -6.531 -17.531 -19.172 1 98.5 192 LEU A N 1
ATOM 1544 C CA . LEU A 1 192 ? -5.867 -18.828 -19.234 1 98.5 192 LEU A CA 1
ATOM 1545 C C . LEU A 1 192 ? -6.043 -19.453 -20.609 1 98.5 192 LEU A C 1
ATOM 1547 O O . LEU A 1 192 ? -7.066 -20.094 -20.891 1 98.5 192 LEU A O 1
ATOM 1551 N N . ASP A 1 193 ? -4.941 -19.344 -21.406 1 98.81 193 ASP A N 1
ATOM 1552 C CA . ASP A 1 193 ? -5.102 -19.734 -22.812 1 98.81 193 ASP A CA 1
ATOM 1553 C C . ASP A 1 193 ? -4.152 -20.875 -23.172 1 98.81 193 ASP A C 1
ATOM 1555 O O . ASP A 1 193 ? -3.008 -20.906 -22.719 1 98.81 193 ASP A O 1
ATOM 1559 N N . ALA A 1 194 ? -4.641 -21.75 -23.938 1 98.69 194 ALA A N 1
ATOM 1560 C CA . ALA A 1 194 ? -3.859 -22.75 -24.656 1 98.69 194 ALA A CA 1
ATOM 1561 C C . ALA A 1 194 ? -3.789 -22.422 -26.141 1 98.69 194 ALA A C 1
ATOM 1563 O O . ALA A 1 194 ? -4.379 -21.438 -26.594 1 98.69 194 ALA A O 1
ATOM 1564 N N . TRP A 1 195 ? -3.014 -23.094 -26.906 1 98.44 195 TRP A N 1
ATOM 1565 C CA . TRP A 1 195 ? -2.945 -22.859 -28.344 1 98.44 195 TRP A CA 1
ATOM 1566 C C . TRP A 1 195 ? -2.574 -24.141 -29.078 1 98.44 195 TRP A C 1
ATOM 1568 O O . TRP A 1 195 ? -2.246 -25.156 -28.469 1 98.44 195 TRP A O 1
ATOM 1578 N N . TYR A 1 196 ? -2.754 -24.094 -30.438 1 97.38 196 TYR A N 1
ATOM 1579 C CA . TYR A 1 196 ? -2.508 -25.188 -31.359 1 97.38 196 TYR A CA 1
ATOM 1580 C C . TYR A 1 196 ? -3.377 -26.391 -31.031 1 97.38 196 TYR A C 1
ATOM 1582 O O . TYR A 1 196 ? -4.602 -26.281 -30.969 1 97.38 196 TYR A O 1
ATOM 1590 N N . ASP A 1 197 ? -2.809 -27.578 -30.75 1 97.38 197 ASP A N 1
ATOM 1591 C CA . ASP A 1 197 ? -3.594 -28.797 -30.594 1 97.38 197 ASP A CA 1
ATOM 1592 C C . ASP A 1 197 ? -3.66 -29.234 -29.141 1 97.38 197 ASP A C 1
ATOM 1594 O O . ASP A 1 197 ? -4.098 -30.344 -28.828 1 97.38 197 ASP A O 1
ATOM 1598 N N . SER A 1 198 ? -3.205 -28.375 -28.266 1 98.06 198 SER A N 1
ATOM 1599 C CA . SER A 1 198 ? -3.188 -28.703 -26.844 1 98.06 198 SER A CA 1
ATOM 1600 C C . SER A 1 198 ? -4.594 -28.984 -26.328 1 98.06 198 SER A C 1
ATOM 1602 O O . SER A 1 198 ? -5.547 -28.312 -26.719 1 98.06 198 SER A O 1
ATOM 1604 N N . LYS A 1 199 ? -4.715 -29.922 -25.438 1 98.25 199 LYS A N 1
ATOM 1605 C CA . LYS A 1 199 ? -5.988 -30.25 -24.812 1 98.25 199 LYS A CA 1
ATOM 1606 C C . LYS A 1 199 ? -5.965 -29.922 -23.328 1 98.25 199 LYS A C 1
ATOM 1608 O O . LYS A 1 199 ? -5.582 -30.766 -22.5 1 98.25 199 LYS A O 1
ATOM 1613 N N . MET A 1 200 ? -6.5 -28.766 -23 1 98.44 200 MET A N 1
ATOM 1614 C CA . MET A 1 200 ? -6.57 -28.266 -21.625 1 98.44 200 MET A CA 1
ATOM 1615 C C . MET A 1 200 ? -7.91 -28.609 -20.984 1 98.44 200 MET A C 1
ATOM 1617 O O . MET A 1 200 ? -8.914 -27.953 -21.25 1 98.44 200 MET A O 1
ATOM 1621 N N . TYR A 1 201 ? -7.922 -29.578 -20.125 1 97.62 201 TYR A N 1
ATOM 1622 C CA . TYR A 1 201 ? -9.156 -29.875 -19.391 1 97.62 201 TYR A CA 1
ATOM 1623 C C . TYR A 1 201 ? -9.477 -28.781 -18.406 1 97.62 201 TYR A C 1
ATOM 1625 O O . TYR A 1 201 ? -10.594 -28.25 -18.406 1 97.62 201 TYR A O 1
ATOM 1633 N N . SER A 1 202 ? -8.531 -28.391 -17.594 1 96.44 202 SER A N 1
ATOM 1634 C CA . SER A 1 202 ? -8.719 -27.281 -16.656 1 96.44 202 SER A CA 1
ATOM 1635 C C . SER A 1 202 ? -7.387 -26.656 -16.266 1 96.44 202 SER A C 1
ATOM 1637 O O . SER A 1 202 ? -6.352 -27.328 -16.297 1 96.44 202 SER A O 1
ATOM 1639 N N . ALA A 1 203 ? -7.402 -25.422 -15.961 1 98.12 203 ALA A N 1
ATOM 1640 C CA . ALA A 1 203 ? -6.27 -24.656 -15.445 1 98.12 203 ALA A CA 1
ATOM 1641 C C . ALA A 1 203 ? -6.727 -23.578 -14.477 1 98.12 203 ALA A C 1
ATOM 1643 O O . ALA A 1 203 ? -7.871 -23.109 -14.547 1 98.12 203 ALA A O 1
ATOM 1644 N N . GLY A 1 204 ? -5.871 -23.234 -13.547 1 97.12 204 GLY A N 1
ATOM 1645 C CA . GLY A 1 204 ? -6.164 -22.188 -12.586 1 97.12 204 GLY A CA 1
ATOM 1646 C C . GLY A 1 204 ? -4.965 -21.312 -12.273 1 97.12 204 GLY A C 1
ATOM 1647 O O . GLY A 1 204 ? -3.822 -21.703 -12.508 1 97.12 204 GLY A O 1
ATOM 1648 N N . CYS A 1 205 ? -5.27 -20.094 -11.781 1 97.44 205 CYS A N 1
ATOM 1649 C CA . CYS A 1 205 ? -4.188 -19.188 -11.414 1 97.44 205 CYS A CA 1
ATOM 1650 C C . CYS A 1 205 ? -4.605 -18.281 -10.266 1 97.44 205 CYS A C 1
ATOM 1652 O O . CYS A 1 205 ? -5.781 -18.234 -9.898 1 97.44 205 CYS A O 1
ATOM 1654 N N . THR A 1 206 ? -3.637 -17.75 -9.633 1 95.69 206 THR A N 1
ATOM 1655 C CA . THR A 1 206 ? -3.789 -16.719 -8.625 1 95.69 206 THR A CA 1
ATOM 1656 C C . THR A 1 206 ? -2.912 -15.508 -8.945 1 95.69 206 THR A C 1
ATOM 1658 O O . THR A 1 206 ? -2.08 -15.57 -9.859 1 95.69 206 THR A O 1
ATOM 1661 N N . TRP A 1 207 ? -3.24 -14.344 -8.359 1 96.06 207 TRP A N 1
ATOM 1662 C CA . TRP A 1 207 ? -2.395 -13.164 -8.539 1 96.06 207 TRP A CA 1
ATOM 1663 C C . TRP A 1 207 ? -2.369 -12.312 -7.273 1 96.06 207 TRP A C 1
ATOM 1665 O O . TRP A 1 207 ? -3.293 -12.375 -6.461 1 96.06 207 TRP A O 1
ATOM 1675 N N . LEU A 1 208 ? -1.324 -11.648 -7.078 1 94.88 208 LEU A N 1
ATOM 1676 C CA . LEU A 1 208 ? -1.181 -10.641 -6.031 1 94.88 208 LEU A CA 1
ATOM 1677 C C . LEU A 1 208 ? -1.387 -9.242 -6.594 1 94.88 208 LEU A C 1
ATOM 1679 O O . LEU A 1 208 ? -0.594 -8.773 -7.414 1 94.88 208 LEU A O 1
ATOM 1683 N N . GLY A 1 209 ? -2.494 -8.625 -6.148 1 92.62 209 GLY A N 1
ATOM 1684 C CA . GLY A 1 209 ? -2.75 -7.262 -6.598 1 92.62 209 GLY A CA 1
ATOM 1685 C C . GLY A 1 209 ? -1.895 -6.227 -5.891 1 92.62 209 GLY A C 1
ATOM 1686 O O . GLY A 1 209 ? -1.865 -6.176 -4.656 1 92.62 209 GLY A O 1
ATOM 1687 N N . HIS A 1 210 ? -1.115 -5.5 -6.68 1 91.75 210 HIS A N 1
ATOM 1688 C CA . HIS A 1 210 ? -0.399 -4.348 -6.141 1 91.75 210 HIS A CA 1
ATOM 1689 C C . HIS A 1 210 ? -0.072 -3.34 -7.234 1 91.75 210 HIS A C 1
ATOM 1691 O O . HIS A 1 210 ? 0.003 -3.699 -8.414 1 91.75 210 HIS A O 1
ATOM 1697 N N . PHE A 1 211 ? 0.005 -2.111 -6.895 1 91.31 211 PHE A N 1
ATOM 1698 C CA . PHE A 1 211 ? 0.325 -1.023 -7.812 1 91.31 211 PHE A CA 1
ATOM 1699 C C . PHE A 1 211 ? 1.097 0.079 -7.098 1 91.31 211 PHE A C 1
ATOM 1701 O O . PHE A 1 211 ? 0.582 0.7 -6.164 1 91.31 211 PHE A O 1
ATOM 1708 N N . ASN A 1 212 ? 2.316 0.28 -7.539 1 88.31 212 ASN A N 1
ATOM 1709 C CA . ASN A 1 212 ? 3.189 1.247 -6.883 1 88.31 212 ASN A CA 1
ATOM 1710 C C . ASN A 1 212 ? 3.203 1.054 -5.371 1 88.31 212 ASN A C 1
ATOM 1712 O O . ASN A 1 212 ? 2.99 2.006 -4.617 1 88.31 212 ASN A O 1
ATOM 1716 N N . ASP A 1 213 ? 3.385 -0.172 -5.055 1 91.88 213 ASP A N 1
ATOM 1717 C CA . ASP A 1 213 ? 3.312 -0.586 -3.658 1 91.88 213 ASP A CA 1
ATOM 1718 C C . ASP A 1 213 ? 4.578 -0.196 -2.902 1 91.88 213 ASP A C 1
ATOM 1720 O O . ASP A 1 213 ? 5.656 -0.089 -3.496 1 91.88 213 ASP A O 1
ATOM 1724 N N . ARG A 1 214 ? 4.445 0.032 -1.646 1 93.12 214 ARG A N 1
ATOM 1725 C CA . ARG A 1 214 ? 5.594 0.487 -0.867 1 93.12 214 ARG A CA 1
ATOM 1726 C C . ARG A 1 214 ? 6.469 -0.688 -0.444 1 93.12 214 ARG A C 1
ATOM 1728 O O . ARG A 1 214 ? 7.598 -0.496 0.005 1 93.12 214 ARG A O 1
ATOM 1735 N N . ASP A 1 215 ? 5.938 -1.938 -0.575 1 96.69 215 ASP A N 1
ATOM 1736 C CA . ASP A 1 215 ? 6.711 -3.109 -0.172 1 96.69 215 ASP A CA 1
ATOM 1737 C C . ASP A 1 215 ? 6.969 -4.031 -1.362 1 96.69 215 ASP A C 1
ATOM 1739 O O . ASP A 1 215 ? 8.094 -4.496 -1.558 1 96.69 215 ASP A O 1
ATOM 1743 N N . PHE A 1 216 ? 6.035 -4.207 -2.219 1 97.5 216 PHE A N 1
ATOM 1744 C CA . PHE A 1 216 ? 6.113 -5.223 -3.26 1 97.5 216 PHE A CA 1
ATOM 1745 C C . PHE A 1 216 ? 6.648 -4.633 -4.559 1 97.5 216 PHE A C 1
ATOM 1747 O O . PHE A 1 216 ? 6.273 -3.52 -4.938 1 97.5 216 PHE A O 1
ATOM 1754 N N . GLN A 1 217 ? 7.52 -5.309 -5.203 1 97.62 217 GLN A N 1
ATOM 1755 C CA . GLN A 1 217 ? 7.871 -5.164 -6.613 1 97.62 217 GLN A CA 1
ATOM 1756 C C . GLN A 1 217 ? 7.762 -6.496 -7.348 1 97.62 217 GLN A C 1
ATOM 1758 O O . GLN A 1 217 ? 7.996 -7.555 -6.758 1 97.62 217 GLN A O 1
ATOM 1763 N N . SER A 1 218 ? 7.32 -6.461 -8.547 1 98.25 218 SER A N 1
ATOM 1764 C CA . SER A 1 218 ? 7.156 -7.703 -9.305 1 98.25 218 SER A CA 1
ATOM 1765 C C . SER A 1 218 ? 7.41 -7.484 -10.789 1 98.25 218 SER A C 1
ATOM 1767 O O . SER A 1 218 ? 7.52 -6.344 -11.242 1 98.25 218 SER A O 1
ATOM 1769 N N . GLY A 1 219 ? 7.555 -8.508 -11.492 1 98.06 219 GLY A N 1
ATOM 1770 C CA . GLY A 1 219 ? 7.754 -8.508 -12.93 1 98.06 219 GLY A CA 1
ATOM 1771 C C . GLY A 1 219 ? 7.688 -9.898 -13.539 1 98.06 219 GLY A C 1
ATOM 1772 O O . GLY A 1 219 ? 7.336 -10.867 -12.859 1 98.06 219 GLY A O 1
ATOM 1773 N N . TYR A 1 220 ? 7.941 -9.938 -14.805 1 98.5 220 TYR A N 1
ATOM 1774 C CA . TYR A 1 220 ? 7.906 -11.18 -15.562 1 98.5 220 TYR A CA 1
ATOM 1775 C C . TYR A 1 220 ? 9.219 -11.406 -16.297 1 98.5 220 TYR A C 1
ATOM 1777 O O . TYR A 1 220 ? 9.914 -10.453 -16.656 1 98.5 220 TYR A O 1
ATOM 1785 N N . VAL A 1 221 ? 9.547 -12.617 -16.422 1 98.44 221 VAL A N 1
ATOM 1786 C CA . VAL A 1 221 ? 10.664 -13.031 -17.266 1 98.44 221 VAL A CA 1
ATOM 1787 C C . VAL A 1 221 ? 10.266 -14.266 -18.078 1 98.44 221 VAL A C 1
ATOM 1789 O O . VAL A 1 221 ? 9.422 -15.047 -17.656 1 98.44 221 VAL A O 1
ATOM 1792 N N . ASP A 1 222 ? 10.797 -14.391 -19.234 1 97.62 222 ASP A N 1
ATOM 1793 C CA . ASP A 1 222 ? 10.562 -15.602 -20 1 97.62 222 ASP A CA 1
ATOM 1794 C C . ASP A 1 222 ? 11.836 -16.062 -20.703 1 97.62 222 ASP A C 1
ATOM 1796 O O . ASP A 1 222 ? 12.828 -15.328 -20.75 1 97.62 222 ASP A O 1
ATOM 1800 N N . THR A 1 223 ? 11.805 -17.281 -21.094 1 98.19 223 THR A N 1
ATOM 1801 C CA . THR A 1 223 ? 12.961 -17.875 -21.75 1 98.19 223 THR A CA 1
ATOM 1802 C C . THR A 1 223 ? 12.547 -19.016 -22.672 1 98.19 223 THR A C 1
ATOM 1804 O O . THR A 1 223 ? 11.438 -19.531 -22.562 1 98.19 223 THR A O 1
ATOM 1807 N N . LYS A 1 224 ? 13.391 -19.312 -23.656 1 98.12 224 LYS A N 1
ATOM 1808 C CA . LYS A 1 224 ? 13.391 -20.547 -24.438 1 98.12 224 LYS A CA 1
ATOM 1809 C C . LYS A 1 224 ? 14.633 -21.391 -24.141 1 98.12 224 LYS A C 1
ATOM 1811 O O . LYS A 1 224 ? 15.641 -21.281 -24.844 1 98.12 224 LYS A O 1
ATOM 1816 N N . PRO A 1 225 ? 14.477 -22.219 -23.141 1 97.06 225 PRO A N 1
ATOM 1817 C CA . PRO A 1 225 ? 15.68 -22.875 -22.625 1 97.06 225 PRO A CA 1
ATOM 1818 C C . PRO A 1 225 ? 16.312 -23.828 -23.641 1 97.06 225 PRO A C 1
ATOM 1820 O O . PRO A 1 225 ? 15.609 -24.547 -24.328 1 97.06 225 PRO A O 1
ATOM 1823 N N . THR A 1 226 ? 17.719 -23.781 -23.719 1 94 226 THR A N 1
ATOM 1824 C CA . THR A 1 226 ? 18.469 -24.688 -24.578 1 94 226 THR A CA 1
ATOM 1825 C C . THR A 1 226 ? 19.453 -25.516 -23.766 1 94 226 THR A C 1
ATOM 1827 O O . THR A 1 226 ? 20.125 -26.391 -24.312 1 94 226 THR A O 1
ATOM 1830 N N . GLN A 1 227 ? 19.578 -25.156 -22.562 1 96.56 227 GLN A N 1
ATOM 1831 C CA . GLN A 1 227 ? 20.422 -25.875 -21.625 1 96.56 227 GLN A CA 1
ATOM 1832 C C . GLN A 1 227 ? 19.688 -26.125 -20.297 1 96.56 227 GLN A C 1
ATOM 1834 O O . GLN A 1 227 ? 18.578 -25.625 -20.109 1 96.56 227 GLN A O 1
ATOM 1839 N N . GLU A 1 228 ? 20.266 -26.875 -19.469 1 98.19 228 GLU A N 1
ATOM 1840 C CA . GLU A 1 228 ? 19.594 -27.266 -18.219 1 98.19 228 GLU A CA 1
ATOM 1841 C C . GLU A 1 228 ? 19.25 -26.047 -17.375 1 98.19 228 GLU A C 1
ATOM 1843 O O . GLU A 1 228 ? 18.156 -25.953 -16.828 1 98.19 228 GLU A O 1
ATOM 1848 N N . TYR A 1 229 ? 20.219 -25.141 -17.25 1 98.38 229 TYR A N 1
ATOM 1849 C CA . TYR A 1 229 ? 20 -23.922 -16.484 1 98.38 229 TYR A CA 1
ATOM 1850 C C . TYR A 1 229 ? 20.031 -22.703 -17.375 1 98.38 229 TYR A C 1
ATOM 1852 O O . TYR A 1 229 ? 20.906 -22.578 -18.234 1 98.38 229 TYR A O 1
ATOM 1860 N N . THR A 1 230 ? 19.047 -21.859 -17.281 1 98.31 230 THR A N 1
ATOM 1861 C CA . THR A 1 230 ? 18.984 -20.547 -17.906 1 98.31 230 THR A CA 1
ATOM 1862 C C . THR A 1 230 ? 18.625 -19.469 -16.891 1 98.31 230 THR A C 1
ATOM 1864 O O . THR A 1 230 ? 17.672 -19.609 -16.125 1 98.31 230 THR A O 1
ATOM 1867 N N . THR A 1 231 ? 19.422 -18.438 -16.859 1 98 231 THR A N 1
ATOM 1868 C CA . THR A 1 231 ? 19.172 -17.359 -15.898 1 98 231 THR A CA 1
ATOM 1869 C C . THR A 1 231 ? 18.828 -16.062 -16.625 1 98 231 THR A C 1
ATOM 1871 O O . THR A 1 231 ? 19.312 -15.805 -17.719 1 98 231 THR A O 1
ATOM 1874 N N . VAL A 1 232 ? 17.969 -15.312 -16.094 1 98.5 232 VAL A N 1
ATOM 1875 C CA . VAL A 1 232 ? 17.578 -13.992 -16.578 1 98.5 232 VAL A CA 1
ATOM 1876 C C . VAL A 1 232 ? 17.828 -12.945 -15.5 1 98.5 232 VAL A C 1
ATOM 1878 O O . VAL A 1 232 ? 17.391 -13.109 -14.359 1 98.5 232 VAL A O 1
ATOM 1881 N N . ASP A 1 233 ? 18.516 -11.859 -15.836 1 98.44 233 ASP A N 1
ATOM 1882 C CA . ASP A 1 233 ? 18.812 -10.789 -14.891 1 98.44 233 ASP A CA 1
ATOM 1883 C C . ASP A 1 233 ? 17.578 -9.898 -14.688 1 98.44 233 ASP A C 1
ATOM 1885 O O . ASP A 1 233 ? 16.891 -9.547 -15.648 1 98.44 233 ASP A O 1
ATOM 1889 N N . VAL A 1 234 ? 17.297 -9.617 -13.461 1 98.69 234 VAL A N 1
ATOM 1890 C CA . VAL A 1 234 ? 16.219 -8.711 -13.086 1 98.69 234 VAL A CA 1
ATOM 1891 C C . VAL A 1 234 ? 16.781 -7.539 -12.281 1 98.69 234 VAL A C 1
ATOM 1893 O O . VAL A 1 234 ? 17.562 -7.742 -11.336 1 98.69 234 VAL A O 1
ATOM 1896 N N . THR A 1 235 ? 16.453 -6.32 -12.641 1 98.19 235 THR A N 1
ATOM 1897 C CA . THR A 1 235 ? 16.75 -5.121 -11.867 1 98.19 235 THR A CA 1
ATOM 1898 C C . THR A 1 235 ? 15.477 -4.555 -11.242 1 98.19 235 THR A C 1
ATOM 1900 O O . THR A 1 235 ? 14.477 -4.352 -11.938 1 98.19 235 THR A O 1
ATOM 1903 N N . PHE A 1 236 ? 15.492 -4.426 -9.961 1 97.69 236 PHE A N 1
ATOM 1904 C CA . PHE A 1 236 ? 14.336 -3.826 -9.305 1 97.69 236 PHE A CA 1
ATOM 1905 C C . PHE A 1 236 ? 14.188 -2.359 -9.695 1 97.69 236 PHE A C 1
ATOM 1907 O O . PHE A 1 236 ? 15.188 -1.649 -9.844 1 97.69 236 PHE A O 1
ATOM 1914 N N . LYS A 1 237 ? 12.922 -1.889 -9.852 1 95 237 LYS A N 1
ATOM 1915 C CA . LYS A 1 237 ? 12.656 -0.481 -10.141 1 95 237 LYS A CA 1
ATOM 1916 C C . LYS A 1 237 ? 13.172 0.416 -9.023 1 95 237 LYS A C 1
ATOM 1918 O O . LYS A 1 237 ? 13.695 1.502 -9.281 1 95 237 LYS A O 1
ATOM 1923 N N . HIS A 1 238 ? 12.984 -0.022 -7.727 1 93.81 238 HIS A N 1
ATOM 1924 C CA . HIS A 1 238 ? 13.477 0.642 -6.523 1 93.81 238 HIS A CA 1
ATOM 1925 C C . HIS A 1 238 ? 14.375 -0.284 -5.711 1 93.81 238 HIS A C 1
ATOM 1927 O O . HIS A 1 238 ? 13.992 -1.413 -5.398 1 93.81 238 HIS A O 1
ATOM 1933 N N . GLU A 1 239 ? 15.508 0.258 -5.363 1 96 239 GLU A N 1
ATOM 1934 C CA . GLU A 1 239 ? 16.391 -0.531 -4.508 1 96 239 GLU A CA 1
ATOM 1935 C C . GLU A 1 239 ? 15.758 -0.781 -3.145 1 96 239 GLU A C 1
ATOM 1937 O O . GLU A 1 239 ? 15.109 0.106 -2.584 1 96 239 GLU A O 1
ATOM 1942 N N . TYR A 1 240 ? 15.953 -1.962 -2.656 1 97.19 240 TYR A N 1
ATOM 1943 C CA . TYR A 1 240 ? 15.508 -2.266 -1.303 1 97.19 240 TYR A CA 1
ATOM 1944 C C . TYR A 1 240 ? 16.547 -1.835 -0.273 1 97.19 240 TYR A C 1
ATOM 1946 O O . TYR A 1 240 ? 17.734 -1.729 -0.586 1 97.19 240 TYR A O 1
ATOM 1954 N N . ALA A 1 241 ? 16.094 -1.575 0.952 1 95.19 241 ALA A N 1
ATOM 1955 C CA . ALA A 1 241 ? 17 -1.191 2.029 1 95.19 241 ALA A CA 1
ATOM 1956 C C . ALA A 1 241 ? 17.922 -2.352 2.414 1 95.19 241 ALA A C 1
ATOM 1958 O O . ALA A 1 241 ? 19.062 -2.139 2.822 1 95.19 241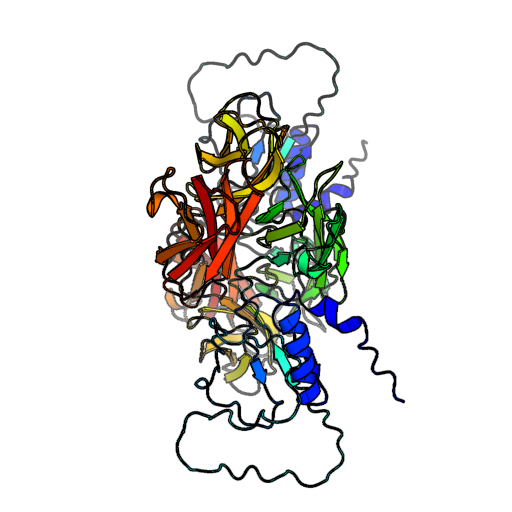 ALA A O 1
ATOM 1959 N N . SER A 1 242 ? 17.469 -3.568 2.357 1 96.56 242 SER A N 1
ATOM 1960 C CA . SER A 1 242 ? 18.203 -4.812 2.566 1 96.56 242 SER A CA 1
ATOM 1961 C C . SER A 1 242 ? 17.797 -5.875 1.555 1 96.56 242 SER A C 1
ATOM 1963 O O . SER A 1 242 ? 16.844 -5.68 0.794 1 96.56 242 SER A O 1
ATOM 1965 N N . THR A 1 243 ? 18.562 -6.914 1.538 1 98.31 243 THR A N 1
ATOM 1966 C CA . THR A 1 243 ? 18.25 -7.98 0.587 1 98.31 243 THR A CA 1
ATOM 1967 C C . THR A 1 243 ? 16.812 -8.469 0.757 1 98.31 243 THR A C 1
ATOM 1969 O O . THR A 1 243 ? 16.438 -8.938 1.833 1 98.31 243 THR A O 1
ATOM 1972 N N . PRO A 1 244 ? 16.016 -8.406 -0.289 1 98.69 244 PRO A N 1
ATOM 1973 C CA . PRO A 1 244 ? 14.617 -8.812 -0.199 1 98.69 244 PRO A CA 1
ATOM 1974 C C . PRO A 1 244 ? 14.422 -10.32 -0.337 1 98.69 244 PRO A C 1
ATOM 1976 O O . PRO A 1 244 ? 15.359 -11.031 -0.689 1 98.69 244 PRO A O 1
ATOM 1979 N N . ASN A 1 245 ? 13.258 -10.789 0.04 1 98.62 245 ASN A N 1
ATOM 1980 C CA . ASN A 1 245 ? 12.797 -12.125 -0.318 1 98.62 245 ASN A CA 1
ATOM 1981 C C . ASN A 1 245 ? 12.133 -12.141 -1.692 1 98.62 245 ASN A C 1
ATOM 1983 O O . ASN A 1 245 ? 11.453 -11.18 -2.066 1 98.62 245 ASN A O 1
ATOM 1987 N N . ILE A 1 246 ? 12.336 -13.211 -2.439 1 98.88 246 ILE A N 1
ATOM 1988 C CA . ILE A 1 246 ? 11.758 -13.312 -3.775 1 98.88 246 ILE A CA 1
ATOM 1989 C C . ILE A 1 246 ? 10.906 -14.57 -3.873 1 98.88 246 ILE A C 1
ATOM 1991 O O . ILE A 1 246 ? 11.336 -15.656 -3.469 1 98.88 246 ILE A O 1
ATOM 1995 N N . THR A 1 247 ? 9.719 -14.461 -4.344 1 98.75 247 THR A N 1
ATOM 1996 C CA . THR A 1 247 ? 8.828 -15.562 -4.695 1 98.75 247 THR A CA 1
ATOM 1997 C C . THR A 1 247 ? 8.672 -15.672 -6.207 1 98.75 247 THR A C 1
ATOM 1999 O O . THR A 1 247 ? 8.438 -14.672 -6.887 1 98.75 247 THR A O 1
ATOM 2002 N N . CYS A 1 248 ? 8.773 -16.859 -6.766 1 98.88 248 CYS A N 1
ATOM 2003 C CA . CYS A 1 248 ? 8.641 -17.078 -8.203 1 98.88 248 CYS A CA 1
ATOM 2004 C C . CYS A 1 248 ? 7.492 -18.047 -8.5 1 98.88 248 CYS A C 1
ATOM 2006 O O . CYS A 1 248 ? 7.316 -19.047 -7.805 1 98.88 248 CYS A O 1
ATOM 2008 N N . TRP A 1 249 ? 6.738 -17.703 -9.547 1 98.81 249 TRP A N 1
ATOM 2009 C CA . TRP A 1 249 ? 5.645 -18.562 -10.008 1 98.81 249 TRP A CA 1
ATOM 2010 C C . TRP A 1 249 ? 5.715 -18.766 -11.516 1 98.81 249 TRP A C 1
ATOM 2012 O O . TRP A 1 249 ? 6.023 -17.828 -12.266 1 98.81 249 TRP A O 1
ATOM 2022 N N . PHE A 1 250 ? 5.375 -19.938 -12 1 98.88 250 PHE A N 1
ATOM 2023 C CA . PHE A 1 250 ? 5.164 -20.109 -13.43 1 98.88 250 PHE A CA 1
ATOM 2024 C C . PHE A 1 250 ? 3.928 -19.359 -13.891 1 98.88 250 PHE A C 1
ATOM 2026 O O . PHE A 1 250 ? 2.898 -19.359 -13.219 1 98.88 250 PHE A O 1
ATOM 2033 N N . THR A 1 251 ? 4.09 -18.703 -15.047 1 98.75 251 THR A N 1
ATOM 2034 C CA . THR A 1 251 ? 2.988 -17.953 -15.656 1 98.75 251 THR A CA 1
ATOM 2035 C C . THR A 1 251 ? 2.635 -18.547 -17.016 1 98.75 251 THR A C 1
ATOM 2037 O O . THR A 1 251 ? 1.511 -18.375 -17.5 1 98.75 251 THR A O 1
ATOM 2040 N N . ALA A 1 252 ? 3.582 -19.219 -17.672 1 98.88 252 ALA A N 1
ATOM 2041 C CA . ALA A 1 252 ? 3.357 -19.891 -18.953 1 98.88 252 ALA A CA 1
ATOM 2042 C C . ALA A 1 252 ? 4.316 -21.047 -19.141 1 98.88 252 ALA A C 1
ATOM 2044 O O . ALA A 1 252 ? 5.449 -21.016 -18.656 1 98.88 252 ALA A O 1
ATOM 2045 N N . ILE A 1 253 ? 3.826 -22.078 -19.875 1 98.88 253 ILE A N 1
ATOM 2046 C CA . ILE A 1 253 ? 4.652 -23.25 -20.156 1 98.88 253 ILE A CA 1
ATOM 2047 C C . ILE A 1 253 ? 4.312 -23.781 -21.547 1 98.88 253 ILE A C 1
ATOM 2049 O O . ILE A 1 253 ? 3.154 -23.734 -21.984 1 98.88 253 ILE A O 1
ATOM 2053 N N . ASP A 1 254 ? 5.25 -24.188 -22.281 1 98.88 254 ASP A N 1
ATOM 2054 C CA . ASP A 1 254 ? 5.172 -24.922 -23.547 1 98.88 254 ASP A CA 1
ATOM 2055 C C . ASP A 1 254 ? 6.117 -26.109 -23.547 1 98.88 254 ASP A C 1
ATOM 2057 O O . ASP A 1 254 ? 7.32 -25.969 -23.781 1 98.88 254 ASP A O 1
ATOM 2061 N N . LEU A 1 255 ? 5.543 -27.281 -23.359 1 98.81 255 LEU A N 1
ATOM 2062 C CA . LEU A 1 255 ? 6.34 -28.469 -23.109 1 98.81 255 LEU A CA 1
ATOM 2063 C C . LEU A 1 255 ? 6.023 -29.562 -24.141 1 98.81 255 LEU A C 1
ATOM 2065 O O . LEU A 1 255 ? 4.863 -29.75 -24.516 1 98.81 255 LEU A O 1
ATOM 2069 N N . ASP A 1 256 ? 6.977 -30.281 -24.484 1 98.56 256 ASP A N 1
ATOM 2070 C CA . ASP A 1 256 ? 6.871 -31.375 -25.453 1 98.56 256 ASP A CA 1
ATOM 2071 C C . ASP A 1 256 ? 6.137 -32.562 -24.859 1 98.56 256 ASP A C 1
ATOM 2073 O O . ASP A 1 256 ? 6.477 -33.031 -23.766 1 98.56 256 ASP A O 1
ATOM 2077 N N . LYS A 1 257 ? 5.234 -33.156 -25.594 1 97.94 257 LYS A N 1
ATOM 2078 C CA . LYS A 1 257 ? 4.41 -34.281 -25.109 1 97.94 257 LYS A CA 1
ATOM 2079 C C . LYS A 1 257 ? 5.227 -35.562 -25.031 1 97.94 257 LYS A C 1
ATOM 2081 O O . LYS A 1 257 ? 4.855 -36.469 -24.297 1 97.94 257 LYS A O 1
ATOM 2086 N N . ASP A 1 258 ? 6.246 -35.656 -25.781 1 97.94 258 ASP A N 1
ATOM 2087 C CA . ASP A 1 258 ? 6.949 -36.938 -25.938 1 97.94 258 ASP A CA 1
ATOM 2088 C C . ASP A 1 258 ? 8.062 -37.094 -24.906 1 97.94 258 ASP A C 1
ATOM 2090 O O . ASP A 1 258 ? 8.859 -38.031 -24.984 1 97.94 258 ASP A O 1
ATOM 2094 N N . LYS A 1 259 ? 8.156 -36.156 -24.031 1 97.44 259 LYS A N 1
ATOM 2095 C CA . LYS A 1 259 ? 9.141 -36.156 -22.953 1 97.44 259 LYS A CA 1
ATOM 2096 C C . LYS A 1 259 ? 8.469 -35.969 -21.594 1 97.44 259 LYS A C 1
ATOM 2098 O O . LYS A 1 259 ? 7.32 -35.531 -21.531 1 97.44 259 LYS A O 1
ATOM 2103 N N . ASP A 1 260 ? 9.211 -36.281 -20.547 1 98.06 260 ASP A N 1
ATOM 2104 C CA . ASP A 1 260 ? 8.75 -35.906 -19.203 1 98.06 260 ASP A CA 1
ATOM 2105 C C . ASP A 1 260 ? 8.703 -34.406 -19.047 1 98.06 260 ASP A C 1
ATOM 2107 O O . ASP A 1 260 ? 9.273 -33.656 -19.844 1 98.06 260 ASP A O 1
ATOM 2111 N N . TRP A 1 261 ? 7.984 -33.969 -18.188 1 98.75 261 TRP A N 1
ATOM 2112 C CA . TRP A 1 261 ? 7.855 -32.562 -17.891 1 98.75 261 TRP A CA 1
ATOM 2113 C C . TRP A 1 261 ? 8.531 -32.188 -16.578 1 98.75 261 TRP A C 1
ATOM 2115 O O . TRP A 1 261 ? 7.941 -32.344 -15.5 1 98.75 261 TRP A O 1
ATOM 2125 N N . ARG A 1 262 ? 9.797 -31.719 -16.656 1 98.81 262 ARG A N 1
ATOM 2126 C CA . ARG A 1 262 ? 10.625 -31.422 -15.5 1 98.81 262 ARG A CA 1
ATOM 2127 C C . ARG A 1 262 ? 11.172 -30 -15.57 1 98.81 262 ARG A C 1
ATOM 2129 O O . ARG A 1 262 ? 12.18 -29.75 -16.219 1 98.81 262 ARG A O 1
ATOM 2136 N N . ILE A 1 263 ? 10.484 -29.109 -14.906 1 98.88 263 ILE A N 1
ATOM 2137 C CA . ILE A 1 263 ? 10.836 -27.688 -14.961 1 98.88 263 ILE A CA 1
ATOM 2138 C C . ILE A 1 263 ? 10.805 -27.094 -13.555 1 98.88 263 ILE A C 1
ATOM 2140 O O . ILE A 1 263 ? 10.039 -27.547 -12.703 1 98.88 263 ILE A O 1
ATOM 2144 N N . ASP A 1 264 ? 11.648 -26.094 -13.328 1 98.88 264 ASP A N 1
ATOM 2145 C CA . ASP A 1 264 ? 11.781 -25.406 -12.047 1 98.88 264 ASP A CA 1
ATOM 2146 C C . ASP A 1 264 ? 12.141 -23.938 -12.258 1 98.88 264 ASP A C 1
ATOM 2148 O O . ASP A 1 264 ? 12.836 -23.594 -13.211 1 98.88 264 ASP A O 1
ATOM 2152 N N . VAL A 1 265 ? 11.641 -23.125 -11.398 1 98.94 265 VAL A N 1
ATOM 2153 C CA . VAL A 1 265 ? 12.031 -21.719 -11.422 1 98.94 265 VAL A CA 1
ATOM 2154 C C . VAL A 1 265 ? 12.305 -21.234 -10 1 98.94 265 VAL A C 1
ATOM 2156 O O . VAL A 1 265 ? 11.594 -21.609 -9.062 1 98.94 265 VAL A O 1
ATOM 2159 N N . SER A 1 266 ? 13.328 -20.484 -9.797 1 98.75 266 SER A N 1
ATOM 2160 C CA . SER A 1 266 ? 13.719 -19.938 -8.508 1 98.75 266 SER A CA 1
ATOM 2161 C C . SER A 1 266 ? 14.547 -18.656 -8.68 1 98.75 266 SER A C 1
ATOM 2163 O O . SER A 1 266 ? 14.945 -18.328 -9.797 1 98.75 266 SER A O 1
ATOM 2165 N N . ALA A 1 267 ? 14.688 -17.984 -7.602 1 98.81 267 ALA A N 1
ATOM 2166 C CA . ALA A 1 267 ? 15.547 -16.797 -7.613 1 98.81 267 ALA A CA 1
ATOM 2167 C C . ALA A 1 267 ? 16.938 -17.125 -7.078 1 98.81 267 ALA A C 1
ATOM 2169 O O . ALA A 1 267 ? 17.078 -17.938 -6.168 1 98.81 267 ALA A O 1
ATOM 2170 N N . SER A 1 268 ? 17.922 -16.5 -7.656 1 98.31 268 SER A N 1
ATOM 2171 C CA . SER A 1 268 ? 19.297 -16.609 -7.18 1 98.31 268 SER A CA 1
ATOM 2172 C C . SER A 1 268 ? 20.016 -15.258 -7.246 1 98.31 268 SER A C 1
ATOM 2174 O O . SER A 1 268 ? 19.516 -14.312 -7.855 1 98.31 268 SER A O 1
ATOM 2176 N N . ASP A 1 269 ? 21.141 -15.094 -6.504 1 98.5 269 ASP A N 1
ATOM 2177 C CA . ASP A 1 269 ? 21.984 -13.906 -6.523 1 98.5 269 ASP A CA 1
ATOM 2178 C C . ASP A 1 269 ? 21.188 -12.656 -6.172 1 98.5 269 ASP A C 1
ATOM 2180 O O . ASP A 1 269 ? 21.234 -11.656 -6.891 1 98.5 269 ASP A O 1
ATOM 2184 N N . VAL A 1 270 ? 20.422 -12.773 -5.176 1 98.81 270 VAL A N 1
ATOM 2185 C CA . VAL A 1 270 ? 19.531 -11.688 -4.762 1 98.81 270 VAL A CA 1
ATOM 2186 C C . VAL A 1 270 ? 20.344 -10.602 -4.059 1 98.81 270 VAL A C 1
ATOM 2188 O O . VAL A 1 270 ? 21.125 -10.883 -3.148 1 98.81 270 VAL A O 1
ATOM 2191 N N . THR A 1 271 ? 20.219 -9.391 -4.484 1 98.5 271 THR A N 1
ATOM 2192 C CA . THR A 1 271 ? 20.781 -8.195 -3.871 1 98.5 271 THR A CA 1
ATOM 2193 C C . THR A 1 271 ? 19.719 -7.129 -3.658 1 98.5 271 THR A C 1
ATOM 2195 O O . THR A 1 271 ? 18.547 -7.34 -4 1 98.5 271 THR A O 1
ATOM 2198 N N . LYS A 1 272 ? 20.125 -6.027 -3.18 1 97.94 272 LYS A N 1
ATOM 2199 C CA . LYS A 1 272 ? 19.203 -4.918 -2.965 1 97.94 272 LYS A CA 1
ATOM 2200 C C . LYS A 1 272 ? 18.734 -4.328 -4.293 1 97.94 272 LYS A C 1
ATOM 2202 O O . LYS A 1 272 ? 17.703 -3.648 -4.348 1 97.94 272 LYS A O 1
ATOM 2207 N N . LYS A 1 273 ? 19.422 -4.617 -5.363 1 97.75 273 LYS A N 1
ATOM 2208 C CA . LYS A 1 273 ? 19.188 -3.939 -6.637 1 97.75 273 LYS A CA 1
ATOM 2209 C C . LYS A 1 273 ? 18.5 -4.871 -7.637 1 97.75 273 LYS A C 1
ATOM 2211 O O . LYS A 1 273 ? 17.938 -4.414 -8.633 1 97.75 273 LYS A O 1
ATOM 2216 N N . GLY A 1 274 ? 18.641 -6.129 -7.359 1 98.44 274 GLY A N 1
ATOM 2217 C CA . GLY A 1 274 ? 18.094 -7.074 -8.32 1 98.44 274 GLY A CA 1
ATOM 2218 C C . GLY A 1 274 ? 18.391 -8.523 -7.969 1 98.44 274 GLY A C 1
ATOM 2219 O O . GLY A 1 274 ? 18.781 -8.82 -6.84 1 98.44 274 GLY A O 1
ATOM 2220 N N . CYS A 1 275 ? 18.156 -9.398 -8.914 1 98.75 275 CYS A N 1
ATOM 2221 C CA . CYS A 1 275 ? 18.391 -10.828 -8.75 1 98.75 275 CYS A CA 1
ATOM 2222 C C . CYS A 1 275 ? 18.469 -11.531 -10.102 1 98.75 275 CYS A C 1
ATOM 2224 O O . CYS A 1 275 ? 18.469 -10.875 -11.148 1 98.75 275 CYS A O 1
ATOM 2226 N N . LYS A 1 276 ? 18.688 -12.742 -10.008 1 98.75 276 LYS A N 1
ATOM 2227 C CA . LYS A 1 276 ? 18.578 -13.602 -11.188 1 98.75 276 LYS A CA 1
ATOM 2228 C C . LYS A 1 276 ? 17.438 -14.594 -11.023 1 98.75 276 LYS A C 1
ATOM 2230 O O . LYS A 1 276 ? 17.266 -15.188 -9.953 1 98.75 276 LYS A O 1
ATOM 2235 N N . ILE A 1 277 ? 16.672 -14.68 -12.039 1 98.88 277 ILE A N 1
ATOM 2236 C CA . ILE A 1 277 ? 15.68 -15.75 -12.086 1 98.88 277 ILE A CA 1
ATOM 2237 C C . ILE A 1 277 ? 16.25 -16.953 -12.844 1 98.88 277 ILE A C 1
ATOM 2239 O O . ILE A 1 277 ? 16.656 -16.828 -14 1 98.88 277 ILE A O 1
ATOM 2243 N N . LYS A 1 278 ? 16.25 -18.062 -12.148 1 98.81 278 LYS A N 1
ATOM 2244 C CA . LYS A 1 278 ? 16.875 -19.266 -12.656 1 98.81 278 LYS A CA 1
ATOM 2245 C C . LYS A 1 278 ? 15.844 -20.312 -13.055 1 98.81 278 LYS A C 1
ATOM 2247 O O . LYS A 1 278 ? 15.094 -20.812 -12.211 1 98.81 278 LYS A O 1
ATOM 2252 N N . PHE A 1 279 ? 15.828 -20.625 -14.352 1 98.88 279 PHE A N 1
ATOM 2253 C CA . PHE A 1 279 ? 15.023 -21.719 -14.867 1 98.88 279 PHE A CA 1
ATOM 2254 C C . PHE A 1 279 ? 15.852 -23 -14.977 1 98.88 279 PHE A C 1
ATOM 2256 O O . PHE A 1 279 ? 17.016 -22.953 -15.383 1 98.88 279 PHE A O 1
ATOM 2263 N N . ARG A 1 280 ? 15.203 -24.047 -14.594 1 98.88 280 ARG A N 1
ATOM 2264 C CA . ARG A 1 280 ? 15.836 -25.344 -14.781 1 98.88 280 ARG A CA 1
ATOM 2265 C C . ARG A 1 280 ? 14.945 -26.281 -15.594 1 98.88 280 ARG A C 1
ATOM 2267 O O . ARG A 1 280 ? 13.75 -26.406 -15.305 1 98.88 280 ARG A O 1
ATOM 2274 N N . VAL A 1 281 ? 15.453 -26.828 -16.609 1 98.81 281 VAL A N 1
ATOM 2275 C CA . VAL A 1 281 ? 14.867 -27.891 -17.422 1 98.81 281 VAL A CA 1
ATOM 2276 C C . VAL A 1 281 ? 15.812 -29.094 -17.469 1 98.81 281 VAL A C 1
ATOM 2278 O O . VAL A 1 281 ? 16.953 -28.969 -17.906 1 98.81 281 VAL A O 1
ATOM 2281 N N . TRP A 1 282 ? 15.375 -30.25 -17.047 1 98.12 282 TRP A N 1
ATOM 2282 C CA . TRP A 1 282 ? 16.359 -31.312 -16.922 1 98.12 282 TRP A CA 1
ATOM 2283 C C . TRP A 1 282 ? 15.797 -32.656 -17.391 1 98.12 282 TRP A C 1
ATOM 2285 O O . TRP A 1 282 ? 14.617 -32.75 -17.734 1 98.12 282 TRP A O 1
ATOM 2295 N N . GLY A 1 283 ? 16.719 -33.625 -17.469 1 96.31 283 GLY A N 1
ATOM 2296 C CA . GLY A 1 283 ? 16.328 -34.906 -18.031 1 96.31 283 GLY A CA 1
ATOM 2297 C C . GLY A 1 283 ? 16.094 -34.875 -19.516 1 96.31 283 GLY A C 1
ATOM 2298 O O . GLY A 1 283 ? 16.844 -34.219 -20.266 1 96.31 283 GLY A O 1
ATOM 2299 N N . SER A 1 284 ? 15.055 -35.594 -19.969 1 93.88 284 SER A N 1
ATOM 2300 C CA . SER A 1 284 ? 14.703 -35.656 -21.391 1 93.88 284 SER A CA 1
ATOM 2301 C C . SER A 1 284 ? 13.789 -34.5 -21.766 1 93.88 284 SER A C 1
ATOM 2303 O O . SER A 1 284 ? 13.453 -34.312 -22.938 1 93.88 284 SER A O 1
ATOM 2305 N N . THR A 1 285 ? 13.422 -33.656 -20.828 1 98 285 THR A N 1
ATOM 2306 C CA . THR A 1 285 ? 12.398 -32.656 -21.016 1 98 285 THR A CA 1
ATOM 2307 C C . THR A 1 285 ? 12.805 -31.656 -22.109 1 98 285 THR A C 1
ATOM 2309 O O . THR A 1 285 ? 13.961 -31.25 -22.188 1 98 285 THR A O 1
ATOM 2312 N N . HIS A 1 286 ? 11.875 -31.328 -22.906 1 98.25 286 HIS A N 1
ATOM 2313 C CA . HIS A 1 286 ? 12.031 -30.234 -23.844 1 98.25 286 HIS A CA 1
ATOM 2314 C C . HIS A 1 286 ? 10.984 -29.141 -23.609 1 98.25 286 HIS A C 1
ATOM 2316 O O . HIS A 1 286 ? 9.797 -29.375 -23.812 1 98.25 286 HIS A O 1
ATOM 2322 N N . ALA A 1 287 ? 11.438 -27.984 -23.219 1 98.69 287 ALA A N 1
ATOM 2323 C CA . ALA A 1 287 ? 10.586 -26.812 -23.031 1 98.69 287 ALA A CA 1
ATOM 2324 C C . ALA A 1 287 ? 10.797 -25.797 -24.156 1 98.69 287 ALA A C 1
ATOM 2326 O O . ALA A 1 287 ? 11.906 -25.281 -24.328 1 98.69 287 ALA A O 1
ATOM 2327 N N . TYR A 1 288 ? 9.742 -25.516 -24.859 1 98.56 288 TYR A N 1
ATOM 2328 C CA . TYR A 1 288 ? 9.82 -24.547 -25.953 1 98.56 288 TYR A CA 1
ATOM 2329 C C . TYR A 1 288 ? 9.781 -23.109 -25.422 1 98.56 288 TYR A C 1
ATOM 2331 O O . TYR A 1 288 ? 10.352 -22.203 -26.016 1 98.56 288 TYR A O 1
ATOM 2339 N N . TRP A 1 289 ? 9.102 -22.922 -24.375 1 98.75 289 TRP A N 1
ATOM 2340 C CA . TRP A 1 289 ? 8.922 -21.594 -23.797 1 98.75 289 TRP A CA 1
ATOM 2341 C C . TRP A 1 289 ? 8.492 -21.688 -22.328 1 98.75 289 TRP A C 1
ATOM 2343 O O . TRP A 1 289 ? 7.645 -22.516 -21.984 1 98.75 289 TRP A O 1
ATOM 2353 N N . LEU A 1 290 ? 9.156 -21 -21.453 1 98.88 290 LEU A N 1
ATOM 2354 C CA . LEU A 1 290 ? 8.781 -20.828 -20.062 1 98.88 290 LEU A CA 1
ATOM 2355 C C . LEU A 1 290 ? 8.695 -19.359 -19.688 1 98.88 290 LEU A C 1
ATOM 2357 O O . LEU A 1 290 ? 9.516 -18.547 -20.141 1 98.88 290 LEU A O 1
ATOM 2361 N N . LYS A 1 291 ? 7.676 -18.984 -18.969 1 98.88 291 LYS A N 1
ATOM 2362 C CA . LYS A 1 291 ? 7.527 -17.656 -18.391 1 98.88 291 LYS A CA 1
ATOM 2363 C C . LYS A 1 291 ? 7.211 -17.719 -16.906 1 98.88 291 LYS A C 1
ATOM 2365 O O . LYS A 1 291 ? 6.488 -18.609 -16.453 1 98.88 291 LYS A O 1
ATOM 2370 N N . ALA A 1 292 ? 7.797 -16.859 -16.141 1 98.88 292 ALA A N 1
ATOM 2371 C CA . ALA A 1 292 ? 7.566 -16.797 -14.695 1 98.88 292 ALA A CA 1
ATOM 2372 C C . ALA A 1 292 ? 7.402 -15.344 -14.242 1 98.88 292 ALA A C 1
ATOM 2374 O O . ALA A 1 292 ? 7.848 -14.422 -14.922 1 98.88 292 ALA A O 1
ATOM 2375 N N . CYS A 1 293 ? 6.684 -15.211 -13.195 1 98.69 293 CYS A N 1
ATOM 2376 C CA . CYS A 1 293 ? 6.719 -13.93 -12.492 1 98.69 293 CYS A CA 1
ATOM 2377 C C . CYS A 1 293 ? 7.574 -14.023 -11.234 1 98.69 293 CYS A C 1
ATOM 2379 O O . CYS A 1 293 ? 7.883 -15.125 -10.766 1 98.69 293 CYS A O 1
ATOM 2381 N N . TRP A 1 294 ? 8.047 -12.891 -10.82 1 98.81 294 TRP A N 1
ATOM 2382 C CA . TRP A 1 294 ? 8.742 -12.758 -9.547 1 98.81 294 TRP A CA 1
ATOM 2383 C C . TRP A 1 294 ? 8.094 -11.68 -8.68 1 98.81 294 TRP A C 1
ATOM 2385 O O . TRP A 1 294 ? 7.559 -10.695 -9.203 1 98.81 294 TRP A O 1
ATOM 2395 N N . ILE A 1 295 ? 8.07 -11.906 -7.383 1 98.69 295 ILE A N 1
ATOM 2396 C CA . ILE A 1 295 ? 7.57 -10.969 -6.379 1 98.69 295 ILE A CA 1
ATOM 2397 C C . ILE A 1 295 ? 8.648 -10.719 -5.328 1 98.69 295 ILE A C 1
ATOM 2399 O O . ILE A 1 295 ? 9.094 -11.648 -4.652 1 98.69 295 ILE A O 1
ATOM 2403 N N . ALA A 1 296 ? 9.055 -9.492 -5.211 1 98.81 296 ALA A N 1
ATOM 2404 C CA . ALA A 1 296 ? 10.031 -9.109 -4.191 1 98.81 296 ALA A CA 1
ATOM 2405 C C . ALA A 1 296 ? 9.359 -8.328 -3.061 1 98.81 296 ALA A C 1
ATOM 2407 O O . ALA A 1 296 ? 8.484 -7.5 -3.305 1 98.81 296 ALA A O 1
ATOM 2408 N N . HIS A 1 297 ? 9.758 -8.617 -1.833 1 98.44 297 HIS A N 1
ATOM 2409 C CA . HIS A 1 297 ? 9.32 -7.84 -0.676 1 98.44 297 HIS A CA 1
ATOM 2410 C C . HIS A 1 297 ? 10.422 -7.758 0.377 1 98.44 297 HIS A C 1
ATOM 2412 O O . HIS A 1 297 ? 11.273 -8.641 0.458 1 98.44 297 HIS A O 1
ATOM 2418 N N . PRO A 1 298 ? 10.43 -6.691 1.198 1 97.62 298 PRO A N 1
ATOM 2419 C CA . PRO A 1 298 ? 11.453 -6.598 2.248 1 97.62 298 PRO A CA 1
ATOM 2420 C C . PRO A 1 298 ? 11.398 -7.773 3.221 1 97.62 298 PRO A C 1
ATOM 2422 O O . PRO A 1 298 ? 10.32 -8.258 3.559 1 97.62 298 PRO A O 1
ATOM 2425 N N . SER A 1 299 ? 12.555 -8.148 3.719 1 95.88 299 SER A N 1
ATOM 2426 C CA . SER A 1 299 ? 12.641 -9.289 4.621 1 95.88 299 SER A CA 1
ATOM 2427 C C . SER A 1 299 ? 12.297 -8.891 6.051 1 95.88 299 SER A C 1
ATOM 2429 O O . SER A 1 299 ? 12.039 -9.75 6.898 1 95.88 299 SER A O 1
ATOM 2431 N N . ASP A 1 300 ? 12.203 -7.613 6.328 1 93.5 300 ASP A N 1
ATOM 2432 C CA . ASP A 1 300 ? 12.133 -7.172 7.715 1 93.5 300 ASP A CA 1
ATOM 2433 C C . ASP A 1 300 ? 10.719 -6.691 8.062 1 93.5 300 ASP A C 1
ATOM 2435 O O . ASP A 1 300 ? 10.508 -6.109 9.125 1 93.5 300 ASP A O 1
ATOM 2439 N N . ARG A 1 301 ? 9.781 -6.809 7.188 1 96.19 301 ARG A N 1
ATOM 2440 C CA . ARG A 1 301 ? 8.414 -6.406 7.504 1 96.19 301 ARG A CA 1
ATOM 2441 C C . ARG A 1 301 ? 7.789 -7.348 8.523 1 96.19 301 ARG A C 1
ATOM 2443 O O . ARG A 1 301 ? 7.953 -8.57 8.438 1 96.19 301 ARG A O 1
ATOM 2450 N N . SER A 1 302 ? 7.074 -6.832 9.461 1 94.5 302 SER A N 1
ATOM 2451 C CA . SER A 1 302 ? 6.438 -7.633 10.5 1 94.5 302 SER A CA 1
ATOM 2452 C C . SER A 1 302 ? 5.184 -8.328 9.977 1 94.5 302 SER A C 1
ATOM 2454 O O . SER A 1 302 ? 4.672 -9.25 10.609 1 94.5 302 SER A O 1
ATOM 2456 N N . HIS A 1 303 ? 4.676 -7.895 8.812 1 95.62 303 HIS A N 1
ATOM 2457 C CA . HIS A 1 303 ? 3.336 -8.305 8.406 1 95.62 303 HIS A CA 1
ATOM 2458 C C . HIS A 1 303 ? 3.359 -8.961 7.027 1 95.62 303 HIS A C 1
ATOM 2460 O O . HIS A 1 303 ? 2.334 -9.016 6.348 1 95.62 303 HIS A O 1
ATOM 2466 N N . ILE A 1 304 ? 4.508 -9.328 6.496 1 97.44 304 ILE A N 1
ATOM 2467 C CA . ILE A 1 304 ? 4.672 -10.039 5.234 1 97.44 304 ILE A CA 1
ATOM 2468 C C . ILE A 1 304 ? 5.586 -11.242 5.438 1 97.44 304 ILE A C 1
ATOM 2470 O O . ILE A 1 304 ? 6.645 -11.133 6.062 1 97.44 304 ILE A O 1
ATOM 2474 N N . ASP A 1 305 ? 5.203 -12.359 4.984 1 97.81 305 ASP A N 1
ATOM 2475 C CA . ASP A 1 305 ? 5.996 -13.586 5.031 1 97.81 305 ASP A CA 1
ATOM 2476 C C . ASP A 1 305 ? 5.914 -14.344 3.707 1 97.81 305 ASP A C 1
ATOM 2478 O O . ASP A 1 305 ? 5.02 -14.094 2.896 1 97.81 305 ASP A O 1
ATOM 2482 N N . SER A 1 306 ? 6.902 -15.133 3.441 1 98.25 306 SER A N 1
ATOM 2483 C CA . SER A 1 306 ? 6.906 -15.969 2.244 1 98.25 306 SER A CA 1
ATOM 2484 C C . SER A 1 306 ? 7.691 -17.25 2.473 1 98.25 306 SER A C 1
ATOM 2486 O O . SER A 1 306 ? 8.453 -17.359 3.436 1 98.25 306 SER A O 1
ATOM 2488 N N . GLY A 1 307 ? 7.445 -18.25 1.634 1 98 307 GLY A N 1
ATOM 2489 C CA . GLY A 1 307 ? 8.102 -19.547 1.74 1 98 307 GLY A CA 1
ATOM 2490 C C . GLY A 1 307 ? 7.734 -20.5 0.62 1 98 307 GLY A C 1
ATOM 2491 O O . GLY A 1 307 ? 7.254 -20.062 -0.432 1 98 307 GLY A O 1
ATOM 2492 N N . SER A 1 308 ? 8.141 -21.734 0.84 1 98.06 308 SER A N 1
ATOM 2493 C CA . SER A 1 308 ? 7.879 -22.75 -0.176 1 98.06 308 SER A CA 1
ATOM 2494 C C . SER A 1 308 ? 7.586 -24.109 0.458 1 98.06 308 SER A C 1
ATOM 2496 O O . SER A 1 308 ? 7.836 -24.312 1.648 1 98.06 308 SER A O 1
ATOM 2498 N N . PHE A 1 309 ? 6.957 -24.922 -0.279 1 98.25 309 PHE A N 1
ATOM 2499 C CA . PHE A 1 309 ? 6.719 -26.328 0.051 1 98.25 309 PHE A CA 1
ATOM 2500 C C . PHE A 1 309 ? 7.184 -27.234 -1.08 1 98.25 309 PHE A C 1
ATOM 2502 O O . PHE A 1 309 ? 6.781 -27.062 -2.232 1 98.25 309 PHE A O 1
ATOM 2509 N N . ASN A 1 310 ? 8.039 -28.156 -0.735 1 98.5 310 ASN A N 1
ATOM 2510 C CA . ASN A 1 310 ? 8.586 -29.172 -1.629 1 98.5 310 ASN A CA 1
ATOM 2511 C C . ASN A 1 310 ? 8.086 -30.562 -1.265 1 98.5 310 ASN A C 1
ATOM 2513 O O . ASN A 1 310 ? 8.312 -31.047 -0.147 1 98.5 310 ASN A O 1
ATOM 2517 N N . THR A 1 311 ? 7.48 -31.25 -2.195 1 98.19 311 THR A N 1
ATOM 2518 C CA . THR A 1 311 ? 6.922 -32.562 -1.907 1 98.19 311 THR A CA 1
ATOM 2519 C C . THR A 1 311 ? 8.016 -33.531 -1.481 1 98.19 311 THR A C 1
ATOM 2521 O O . THR A 1 311 ? 7.754 -34.5 -0.776 1 98.19 311 THR A O 1
ATOM 2524 N N . MET A 1 312 ? 9.188 -33.25 -1.86 1 97.06 312 MET A N 1
ATOM 2525 C CA . MET A 1 312 ? 10.297 -34.156 -1.537 1 97.06 312 MET A CA 1
ATOM 2526 C C . MET A 1 312 ? 10.68 -34.031 -0.065 1 97.06 312 MET A C 1
ATOM 2528 O O . MET A 1 312 ? 11.414 -34.875 0.459 1 97.06 312 MET A O 1
ATOM 2532 N N . ASP A 1 313 ? 10.211 -33 0.572 1 93.75 313 ASP A N 1
ATOM 2533 C CA . ASP A 1 313 ? 10.398 -32.906 2.018 1 93.75 313 ASP A CA 1
ATOM 2534 C C . ASP A 1 313 ? 9.625 -34 2.74 1 93.75 313 ASP A C 1
ATOM 2536 O O . ASP A 1 313 ? 9.938 -34.344 3.887 1 93.75 313 ASP A O 1
ATOM 2540 N N . GLN A 1 314 ? 8.656 -34.625 2.074 1 94.38 314 GLN A N 1
ATOM 2541 C CA . GLN A 1 314 ? 7.797 -35.625 2.688 1 94.38 314 GLN A CA 1
ATOM 2542 C C . GLN A 1 314 ? 8.156 -37.031 2.201 1 94.38 314 GLN A C 1
ATOM 2544 O O . GLN A 1 314 ? 7.945 -38 2.918 1 94.38 314 GLN A O 1
ATOM 2549 N N . ARG A 1 315 ? 8.57 -37.125 0.937 1 94.44 315 ARG A N 1
ATOM 2550 C CA . ARG A 1 315 ? 8.906 -38.375 0.306 1 94.44 315 ARG A CA 1
ATOM 2551 C C . ARG A 1 315 ? 9.969 -38.188 -0.777 1 94.44 315 ARG A C 1
ATOM 2553 O O . ARG A 1 315 ? 10.062 -37.125 -1.378 1 94.44 315 ARG A O 1
ATOM 2560 N N . PRO A 1 316 ? 10.719 -39.281 -1 1 95.38 316 PRO A N 1
ATOM 2561 C CA . PRO A 1 316 ? 11.648 -39.188 -2.123 1 95.38 316 PRO A CA 1
ATOM 2562 C C . PRO A 1 316 ? 10.945 -39.156 -3.477 1 95.38 316 PRO A C 1
ATOM 2564 O O . PRO A 1 316 ? 9.766 -39.5 -3.568 1 95.38 316 PRO A O 1
ATOM 2567 N N . TRP A 1 317 ? 11.641 -38.781 -4.508 1 93.06 317 TRP A N 1
ATOM 2568 C CA . TRP A 1 317 ? 11.062 -38.531 -5.828 1 93.06 317 TRP A CA 1
ATOM 2569 C C . TRP A 1 317 ? 10.586 -39.844 -6.445 1 93.06 317 TRP A C 1
ATOM 2571 O O . TRP A 1 317 ? 9.648 -39.875 -7.246 1 93.06 317 TRP A O 1
ATOM 2581 N N . ASP A 1 318 ? 11.156 -41 -6.109 1 93.81 318 ASP A N 1
ATOM 2582 C CA . ASP A 1 318 ? 10.906 -42.25 -6.777 1 93.81 318 ASP A CA 1
ATOM 2583 C C . ASP A 1 318 ? 9.789 -43.031 -6.086 1 93.81 318 ASP A C 1
ATOM 2585 O O . ASP A 1 318 ? 9.609 -44.219 -6.344 1 93.81 318 ASP A O 1
ATOM 2589 N N . LYS A 1 319 ? 9.133 -42.5 -5.176 1 95.88 319 LYS A N 1
ATOM 2590 C CA . LYS A 1 319 ? 7.922 -43.031 -4.559 1 95.88 319 LYS A CA 1
ATOM 2591 C C . LYS A 1 319 ? 6.742 -42.094 -4.754 1 95.88 319 LYS A C 1
ATOM 2593 O O . LYS A 1 319 ? 6.195 -41.562 -3.783 1 95.88 319 LYS A O 1
ATOM 2598 N N . PRO A 1 320 ? 6.359 -41.969 -5.938 1 95.5 320 PRO A N 1
ATOM 2599 C CA . PRO A 1 320 ? 5.309 -41 -6.266 1 95.5 320 PRO A CA 1
ATOM 2600 C C . PRO A 1 320 ? 4.027 -41.25 -5.465 1 95.5 320 PRO A C 1
ATOM 2602 O O . PRO A 1 320 ? 3.658 -42.375 -5.203 1 95.5 320 PRO A O 1
ATOM 2605 N N . GLN A 1 321 ? 3.471 -40.219 -4.965 1 95.44 321 GLN A N 1
ATOM 2606 C CA . GLN A 1 321 ? 2.188 -40.125 -4.273 1 95.44 321 GLN A CA 1
ATOM 2607 C C . GLN A 1 321 ? 1.355 -38.969 -4.777 1 95.44 321 GLN A C 1
ATOM 2609 O O . GLN A 1 321 ? 1.901 -37.969 -5.281 1 95.44 321 GLN A O 1
ATOM 2614 N N . HIS A 1 322 ? 0.046 -39.062 -4.602 1 96.81 322 HIS A N 1
ATOM 2615 C CA . HIS A 1 322 ? -0.847 -38.062 -5.148 1 96.81 322 HIS A CA 1
ATOM 2616 C C . HIS A 1 322 ? -1.029 -36.875 -4.176 1 96.81 322 HIS A C 1
ATOM 2618 O O . HIS A 1 322 ? -1.133 -35.75 -4.59 1 96.81 322 HIS A O 1
ATOM 2624 N N . GLU A 1 323 ? -1.092 -37.156 -2.941 1 96.69 323 GLU A N 1
ATOM 2625 C CA . GLU A 1 323 ? -1.48 -36.125 -1.976 1 96.69 323 GLU A CA 1
ATOM 2626 C C . GLU A 1 323 ? -0.322 -35.781 -1.044 1 96.69 323 GLU A C 1
ATOM 2628 O O . GLU A 1 323 ? 0.348 -36.688 -0.519 1 96.69 323 GLU A O 1
ATOM 2633 N N . HIS A 1 324 ? -0.039 -34.469 -0.903 1 97.06 324 HIS A N 1
ATOM 2634 C CA . HIS A 1 324 ? 0.983 -33.938 0.001 1 97.06 324 HIS A CA 1
ATOM 2635 C C . HIS A 1 324 ? 0.471 -32.75 0.782 1 97.06 324 HIS A C 1
ATOM 2637 O O . HIS A 1 324 ? -0.293 -31.938 0.251 1 97.06 324 HIS A O 1
ATOM 2643 N N . GLN A 1 325 ? 0.816 -32.625 2.008 1 94.69 325 GLN A N 1
ATOM 2644 C CA . GLN A 1 325 ? 0.494 -31.469 2.824 1 94.69 325 GLN A CA 1
ATOM 2645 C C . GLN A 1 325 ? 1.63 -31.141 3.791 1 94.69 325 GLN A C 1
ATOM 2647 O O . GLN A 1 325 ? 2.287 -32.062 4.312 1 94.69 325 GLN A O 1
ATOM 2652 N N . LYS A 1 326 ? 1.869 -29.906 3.984 1 95.69 326 LYS A N 1
ATOM 2653 C CA . LYS A 1 326 ? 2.852 -29.422 4.945 1 95.69 326 LYS A CA 1
ATOM 2654 C C . LYS A 1 326 ? 2.242 -28.359 5.863 1 95.69 326 LYS A C 1
ATOM 2656 O O . LYS A 1 326 ? 1.633 -27.406 5.395 1 95.69 326 LYS A O 1
ATOM 2661 N N . SER A 1 327 ? 2.426 -28.625 7.156 1 96.38 327 SER A N 1
ATOM 2662 C CA . SER A 1 327 ? 2.105 -27.578 8.117 1 96.38 327 SER A CA 1
ATOM 2663 C C . SER A 1 327 ? 3.199 -26.516 8.164 1 96.38 327 SER A C 1
ATOM 2665 O O . SER A 1 327 ? 4.363 -26.828 8.414 1 96.38 327 SER A O 1
ATOM 2667 N N . VAL A 1 328 ? 2.818 -25.297 7.895 1 96.5 328 VAL A N 1
ATOM 2668 C CA . VAL A 1 328 ? 3.754 -24.188 7.879 1 96.5 328 VAL A CA 1
ATOM 2669 C C . VAL A 1 328 ? 3.494 -23.266 9.078 1 96.5 328 VAL A C 1
ATOM 2671 O O . VAL A 1 328 ? 2.363 -22.844 9.297 1 96.5 328 VAL A O 1
ATOM 2674 N N . ALA A 1 329 ? 4.48 -23.062 9.852 1 97.5 329 ALA A N 1
ATOM 2675 C CA . ALA A 1 329 ? 4.461 -22 10.844 1 97.5 329 ALA A CA 1
ATOM 2676 C C . ALA A 1 329 ? 5.035 -20.703 10.266 1 97.5 329 ALA A C 1
ATOM 2678 O O . ALA A 1 329 ? 6.16 -20.688 9.766 1 97.5 329 ALA A O 1
ATOM 2679 N N . PHE A 1 330 ? 4.246 -19.641 10.344 1 97.19 330 PHE A N 1
ATOM 2680 C CA . PHE A 1 330 ? 4.758 -18.375 9.836 1 97.19 330 PHE A CA 1
ATOM 2681 C C . PHE A 1 330 ? 5.953 -17.906 10.656 1 97.19 330 PHE A C 1
ATOM 2683 O O . PHE A 1 330 ? 5.988 -18.094 11.875 1 97.19 330 PHE A O 1
ATOM 2690 N N . SER A 1 331 ? 6.859 -17.25 9.992 1 96.31 331 SER A N 1
ATOM 2691 C CA . SER A 1 331 ? 8.016 -16.688 10.68 1 96.31 331 SER A CA 1
ATOM 2692 C C . SER A 1 331 ? 7.68 -15.344 11.328 1 96.31 331 SER A C 1
ATOM 2694 O O . SER A 1 331 ? 8.461 -14.812 12.117 1 96.31 331 SER A O 1
ATOM 2696 N N . LYS A 1 332 ? 6.562 -14.789 10.969 1 91.88 332 LYS A N 1
ATOM 2697 C CA . LYS A 1 332 ? 6.062 -13.523 11.492 1 91.88 332 LYS A CA 1
ATOM 2698 C C . LYS A 1 332 ? 4.871 -13.742 12.422 1 91.88 332 LYS A C 1
ATOM 2700 O O . LYS A 1 332 ? 4.121 -14.703 12.258 1 91.88 332 LYS A O 1
ATOM 2705 N N . LYS A 1 333 ? 4.68 -12.844 13.328 1 88.38 333 LYS A N 1
ATOM 2706 C CA . LYS A 1 333 ? 3.523 -12.875 14.219 1 88.38 333 LYS A CA 1
ATOM 2707 C C . LYS A 1 333 ? 2.396 -11.992 13.688 1 88.38 333 LYS A C 1
ATOM 2709 O O . LYS A 1 333 ? 2.311 -10.812 14.031 1 88.38 333 LYS A O 1
ATOM 2714 N N . PHE A 1 334 ? 1.551 -12.648 12.938 1 92.81 334 PHE A N 1
ATOM 2715 C CA . PHE A 1 334 ? 0.408 -11.891 12.438 1 92.81 334 PHE A CA 1
ATOM 2716 C C . PHE A 1 334 ? -0.635 -11.695 13.531 1 92.81 334 PHE A C 1
ATOM 2718 O O . PHE A 1 334 ? -0.819 -12.562 14.383 1 92.81 334 PHE A O 1
ATOM 2725 N N . GLY A 1 335 ? -1.327 -10.594 13.539 1 90.25 335 GLY A N 1
ATOM 2726 C CA . GLY A 1 335 ? -2.383 -10.32 14.5 1 90.25 335 GLY A CA 1
ATOM 2727 C C . GLY A 1 335 ? -3.725 -10.898 14.094 1 90.25 335 GLY A C 1
ATOM 2728 O O . GLY A 1 335 ? -4.648 -10.969 14.914 1 90.25 335 GLY A O 1
ATOM 2729 N N . ARG A 1 336 ? -3.871 -11.312 12.891 1 87.44 336 ARG A N 1
ATOM 2730 C CA . ARG A 1 336 ? -5.031 -11.961 12.289 1 87.44 336 ARG A CA 1
ATOM 2731 C C . ARG A 1 336 ? -4.617 -12.836 11.109 1 87.44 336 ARG A C 1
ATOM 2733 O O . ARG A 1 336 ? -3.492 -12.734 10.617 1 87.44 336 ARG A O 1
ATOM 2740 N N . PRO A 1 337 ? -5.473 -13.75 10.766 1 88.94 337 PRO A N 1
ATOM 2741 C CA . PRO A 1 337 ? -5.078 -14.555 9.609 1 88.94 337 PRO A CA 1
ATOM 2742 C C . PRO A 1 337 ? -4.715 -13.711 8.391 1 88.94 337 PRO A C 1
ATOM 2744 O O . PRO A 1 337 ? -5.512 -12.875 7.957 1 88.94 337 PRO A O 1
ATOM 2747 N N . PRO A 1 338 ? -3.562 -13.914 7.816 1 93.75 338 PRO A N 1
ATOM 2748 C CA . PRO A 1 338 ? -3.137 -13.141 6.645 1 93.75 338 PRO A CA 1
ATOM 2749 C C . PRO A 1 338 ? -3.812 -13.609 5.359 1 93.75 338 PRO A C 1
ATOM 2751 O O . PRO A 1 338 ? -4.453 -14.664 5.336 1 93.75 338 PRO A O 1
ATOM 2754 N N . LEU A 1 339 ? -3.744 -12.758 4.344 1 91.69 339 LEU A N 1
ATOM 2755 C CA . LEU A 1 339 ? -4 -13.203 2.977 1 91.69 339 LEU A CA 1
ATOM 2756 C C . LEU A 1 339 ? -2.824 -14.008 2.436 1 91.69 339 LEU A C 1
ATOM 2758 O O . LEU A 1 339 ? -1.665 -13.656 2.676 1 91.69 339 LEU A O 1
ATOM 2762 N N . VAL A 1 340 ? -3.123 -15.109 1.759 1 94.56 340 VAL A N 1
ATOM 2763 C CA . VAL A 1 340 ? -2.053 -15.961 1.261 1 94.56 340 VAL A CA 1
ATOM 2764 C C . VAL A 1 340 ? -2.285 -16.281 -0.215 1 94.56 340 VAL A C 1
ATOM 2766 O O . VAL A 1 340 ? -3.41 -16.562 -0.624 1 94.56 340 VAL A O 1
ATOM 2769 N N . TYR A 1 341 ? -1.275 -16.141 -1.004 1 95.06 341 TYR A N 1
ATOM 2770 C CA . TYR A 1 341 ? -1.256 -16.547 -2.408 1 95.06 341 TYR A CA 1
ATOM 2771 C C . TYR A 1 341 ? -0.192 -17.609 -2.658 1 95.06 341 TYR A C 1
ATOM 2773 O O . TYR A 1 341 ? 0.917 -17.516 -2.127 1 95.06 341 TYR A O 1
ATOM 2781 N N . CYS A 1 342 ? -0.532 -18.609 -3.354 1 96.75 342 CYS A N 1
ATOM 2782 C CA . CYS A 1 342 ? 0.369 -19.734 -3.586 1 96.75 342 CYS A CA 1
ATOM 2783 C C . CYS A 1 342 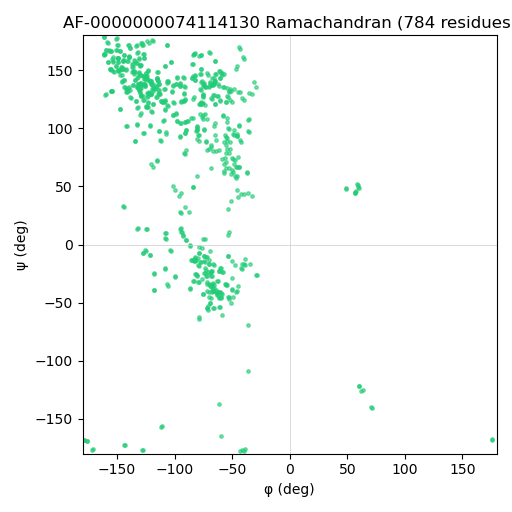? 0.247 -20.25 -5.016 1 96.75 342 CYS A C 1
ATOM 2785 O O . CYS A 1 342 ? -0.858 -20.344 -5.551 1 96.75 342 CYS A O 1
ATOM 2787 N N . ALA A 1 343 ? 1.364 -20.5 -5.656 1 98.44 343 ALA A N 1
ATOM 2788 C CA . ALA A 1 343 ? 1.379 -21.016 -7.016 1 98.44 343 ALA A CA 1
ATOM 2789 C C . ALA A 1 343 ? 2.609 -21.891 -7.25 1 98.44 343 ALA A C 1
ATOM 2791 O O . ALA A 1 343 ? 3.479 -22 -6.383 1 98.44 343 ALA A O 1
ATOM 2792 N N . LEU A 1 344 ? 2.648 -22.531 -8.352 1 98.75 344 LEU A N 1
ATOM 2793 C CA . LEU A 1 344 ? 3.646 -23.562 -8.633 1 98.75 344 LEU A CA 1
ATOM 2794 C C . LEU A 1 344 ? 4.957 -22.922 -9.102 1 98.75 344 LEU A C 1
ATOM 2796 O O . LEU A 1 344 ? 4.945 -21.953 -9.867 1 98.75 344 LEU A O 1
ATOM 2800 N N . SER A 1 345 ? 6.086 -23.562 -8.617 1 98.88 345 SER A N 1
ATOM 2801 C CA . SER A 1 345 ? 7.414 -23.156 -9.07 1 98.88 345 SER A CA 1
ATOM 2802 C C . SER A 1 345 ? 8.219 -24.344 -9.57 1 98.88 345 SER A C 1
ATOM 2804 O O . SER A 1 345 ? 9.312 -24.188 -10.117 1 98.88 345 SER A O 1
ATOM 2806 N N . ARG A 1 346 ? 7.676 -25.562 -9.391 1 98.94 346 ARG A N 1
ATOM 2807 C CA . ARG A 1 346 ? 8.273 -26.766 -9.969 1 98.94 346 ARG A CA 1
ATOM 2808 C C . ARG A 1 346 ? 7.199 -27.734 -10.438 1 98.94 346 ARG A C 1
ATOM 2810 O O . ARG A 1 346 ? 6.207 -27.953 -9.734 1 98.94 346 ARG A O 1
ATOM 2817 N N . ILE A 1 347 ? 7.359 -28.281 -11.602 1 98.88 347 ILE A N 1
ATOM 2818 C CA . ILE A 1 347 ? 6.617 -29.406 -12.148 1 98.88 347 ILE A CA 1
ATOM 2819 C C . ILE A 1 347 ? 7.586 -30.516 -12.539 1 98.88 347 ILE A C 1
ATOM 2821 O O . ILE A 1 347 ? 8.492 -30.312 -13.359 1 98.88 347 ILE A O 1
ATOM 2825 N N . ASP A 1 348 ? 7.438 -31.625 -11.93 1 98.81 348 ASP A N 1
ATOM 2826 C CA . ASP A 1 348 ? 8.25 -32.812 -12.219 1 98.81 348 ASP A CA 1
ATOM 2827 C C . ASP A 1 348 ? 7.387 -34.062 -12.328 1 98.81 348 ASP A C 1
ATOM 2829 O O . ASP A 1 348 ? 7.23 -34.781 -11.352 1 98.81 348 ASP A O 1
ATOM 2833 N N . GLU A 1 349 ? 6.934 -34.312 -13.531 1 98.31 349 GLU A N 1
ATOM 2834 C CA . GLU A 1 349 ? 6.023 -35.406 -13.812 1 98.31 349 GLU A CA 1
ATOM 2835 C C . GLU A 1 349 ? 6.445 -36.188 -15.062 1 98.31 349 GLU A C 1
ATOM 2837 O O . GLU A 1 349 ? 7.129 -35.625 -15.93 1 98.31 349 GLU A O 1
ATOM 2842 N N . THR A 1 350 ? 5.988 -37.406 -15.141 1 97.38 350 THR A N 1
ATOM 2843 C CA . THR A 1 350 ? 6.215 -38.188 -16.344 1 97.38 350 THR A CA 1
ATOM 2844 C C . THR A 1 350 ? 5.168 -37.875 -17.406 1 97.38 350 THR A C 1
ATOM 2846 O O . THR A 1 350 ? 4.109 -37.312 -17.094 1 97.38 350 THR A O 1
ATOM 2849 N N . ASN A 1 351 ? 5.473 -38.25 -18.625 1 97.44 351 ASN A N 1
ATOM 2850 C CA . ASN A 1 351 ? 4.504 -38.094 -19.703 1 97.44 351 ASN A CA 1
ATOM 2851 C C . ASN A 1 351 ? 3.688 -39.375 -19.922 1 97.44 351 ASN A C 1
ATOM 2853 O O . ASN A 1 351 ? 3.064 -39.531 -20.969 1 97.44 351 ASN A O 1
ATOM 2857 N N . LYS A 1 352 ? 3.748 -40.25 -19 1 96.38 352 LYS A N 1
ATOM 2858 C CA . LYS A 1 352 ? 3.064 -41.531 -19.156 1 96.38 352 LYS A CA 1
ATOM 2859 C C . LYS A 1 352 ? 1.586 -41.406 -18.797 1 96.38 352 LYS A C 1
ATOM 2861 O O . LYS A 1 352 ? 0.78 -42.281 -19.172 1 96.38 352 LYS A O 1
ATOM 2866 N N . GLY A 1 353 ? 1.243 -40.5 -18.016 1 97.44 353 GLY A N 1
ATOM 2867 C CA . GLY A 1 353 ? -0.117 -40.094 -17.703 1 97.44 353 GLY A CA 1
ATOM 2868 C C . GLY A 1 353 ? -0.365 -38.625 -17.969 1 97.44 353 GLY A C 1
ATOM 2869 O O . GLY A 1 353 ? 0.556 -37.875 -18.344 1 97.44 353 GLY A O 1
ATOM 2870 N N . ASN A 1 354 ? -1.629 -38.219 -17.797 1 98.25 354 ASN A N 1
ATOM 2871 C CA . ASN A 1 354 ? -1.944 -36.812 -17.969 1 98.25 354 ASN A CA 1
ATOM 2872 C C . ASN A 1 354 ? -1.188 -35.938 -16.984 1 98.25 354 ASN A C 1
ATOM 2874 O O . ASN A 1 354 ? -0.812 -36.406 -15.898 1 98.25 354 ASN A O 1
ATOM 2878 N N . LEU A 1 355 ? -0.887 -34.719 -17.406 1 98.62 355 LEU A N 1
ATOM 2879 C CA . LEU A 1 355 ? -0.353 -33.75 -16.453 1 98.62 355 LEU A CA 1
ATOM 2880 C C . LEU A 1 355 ? -1.457 -33.219 -15.562 1 98.62 355 LEU A C 1
ATOM 2882 O O . LEU A 1 355 ? -2.359 -32.5 -16.047 1 98.62 355 LEU A O 1
ATOM 2886 N N . ARG A 1 356 ? -1.444 -33.594 -14.312 1 98.44 356 ARG A N 1
ATOM 2887 C CA . ARG A 1 356 ? -2.41 -33.125 -13.328 1 98.44 356 ARG A CA 1
ATOM 2888 C C . ARG A 1 356 ? -1.713 -32.688 -12.039 1 98.44 356 ARG A C 1
ATOM 2890 O O . ARG A 1 356 ? -1.082 -33.531 -11.367 1 98.44 356 ARG A O 1
ATOM 2897 N N . LEU A 1 357 ? -1.848 -31.438 -11.727 1 98.38 357 LEU A N 1
ATOM 2898 C CA . LEU A 1 357 ? -1.136 -30.859 -10.594 1 98.38 357 LEU A CA 1
ATOM 2899 C C . LEU A 1 357 ? -1.881 -29.641 -10.047 1 98.38 357 LEU A C 1
ATOM 2901 O O . LEU A 1 357 ? -2.357 -28.797 -10.812 1 98.38 357 LEU A O 1
ATOM 2905 N N . LYS A 1 358 ? -2.057 -29.609 -8.727 1 96.19 358 LYS A N 1
ATOM 2906 C CA . LYS A 1 358 ? -2.662 -28.438 -8.102 1 96.19 358 LYS A CA 1
ATOM 2907 C C . LYS A 1 358 ? -2.004 -28.125 -6.762 1 96.19 358 LYS A C 1
ATOM 2909 O O . LYS A 1 358 ? -1.485 -29.016 -6.094 1 96.19 358 LYS A O 1
ATOM 2914 N N . THR A 1 359 ? -1.989 -26.875 -6.418 1 97.25 359 THR A N 1
ATOM 2915 C CA . THR A 1 359 ? -1.569 -26.422 -5.098 1 97.25 359 THR A CA 1
ATOM 2916 C C . THR A 1 359 ? -2.605 -25.484 -4.492 1 97.25 359 THR A C 1
ATOM 2918 O O . THR A 1 359 ? -3.307 -24.781 -5.219 1 97.25 359 THR A O 1
ATOM 2921 N N . TYR A 1 360 ? -2.76 -25.547 -3.205 1 91.62 360 TYR A N 1
ATOM 2922 C CA . TYR A 1 360 ? -3.711 -24.703 -2.488 1 91.62 360 TYR A CA 1
ATOM 2923 C C . TYR A 1 360 ? -3.371 -24.641 -1.004 1 91.62 360 TYR A C 1
ATOM 2925 O O . TYR A 1 360 ? -2.49 -25.359 -0.53 1 91.62 360 TYR A O 1
ATOM 2933 N N . ILE A 1 361 ? -3.965 -23.672 -0.373 1 93.81 361 ILE A N 1
ATOM 2934 C CA . ILE A 1 361 ? -3.703 -23.406 1.038 1 93.81 361 ILE A CA 1
ATOM 2935 C C . ILE A 1 361 ? -4.957 -23.688 1.858 1 93.81 361 ILE A C 1
ATOM 2937 O O . ILE A 1 361 ? -6.074 -23.406 1.418 1 93.81 361 ILE A O 1
ATOM 2941 N N . LYS A 1 362 ? -4.77 -24.328 3.043 1 87.44 362 LYS A N 1
ATOM 2942 C CA . LYS A 1 362 ? -5.871 -24.547 3.975 1 87.44 362 LYS A CA 1
ATOM 2943 C C . LYS A 1 362 ? -5.488 -24.109 5.391 1 87.44 362 LYS A C 1
ATOM 2945 O O . LYS A 1 362 ? -4.305 -23.969 5.695 1 87.44 362 LYS A O 1
ATOM 2950 N N . ASP A 1 363 ? -6.473 -23.859 6.254 1 88.81 363 ASP A N 1
ATOM 2951 C CA . ASP A 1 363 ? -6.34 -23.672 7.695 1 88.81 363 ASP A CA 1
ATOM 2952 C C . ASP A 1 363 ? -5.41 -22.5 8.016 1 88.81 363 ASP A C 1
ATOM 2954 O O . ASP A 1 363 ? -4.48 -22.641 8.805 1 88.81 363 ASP A O 1
ATOM 2958 N N . VAL A 1 364 ? -5.703 -21.391 7.383 1 90.69 364 VAL A N 1
ATOM 2959 C CA . VAL A 1 364 ? -4.898 -20.203 7.625 1 90.69 364 VAL A CA 1
ATOM 2960 C C . VAL A 1 364 ? -5.277 -19.578 8.969 1 90.69 364 VAL A C 1
ATOM 2962 O O . VAL A 1 364 ? -6.453 -19.344 9.242 1 90.69 364 VAL A O 1
ATOM 2965 N N . SER A 1 365 ? -4.352 -19.438 9.852 1 89.06 365 SER A N 1
ATOM 2966 C CA . SER A 1 365 ? -4.445 -18.766 11.141 1 89.06 365 SER A CA 1
ATOM 2967 C C . SER A 1 365 ? -3.332 -17.734 11.297 1 89.06 365 SER A C 1
ATOM 2969 O O . SER A 1 365 ? -2.445 -17.625 10.453 1 89.06 365 SER A O 1
ATOM 2971 N N . PRO A 1 366 ? -3.354 -16.938 12.312 1 89.75 366 PRO A N 1
ATOM 2972 C CA . PRO A 1 366 ? -2.26 -15.984 12.531 1 89.75 366 PRO A CA 1
ATOM 2973 C C . PRO A 1 366 ? -0.909 -16.672 12.711 1 89.75 366 PRO A C 1
ATOM 2975 O O . PRO A 1 366 ? 0.137 -16.062 12.492 1 89.75 366 PRO A O 1
ATOM 2978 N N . GLN A 1 367 ? -0.958 -17.938 13.055 1 94.94 367 GLN A N 1
ATOM 2979 C CA . GLN A 1 367 ? 0.281 -18.609 13.406 1 94.94 367 GLN A CA 1
ATOM 2980 C C . GLN A 1 367 ? 0.81 -19.438 12.227 1 94.94 367 GLN A C 1
ATOM 2982 O O . GLN A 1 367 ? 2.006 -19.719 12.156 1 94.94 367 GLN A O 1
ATOM 2987 N N . GLY A 1 368 ? -0.144 -19.859 11.398 1 95.81 368 GLY A N 1
ATOM 2988 C CA . GLY A 1 368 ? 0.332 -20.719 10.336 1 95.81 368 GLY A CA 1
ATOM 2989 C C . GLY A 1 368 ? -0.769 -21.156 9.383 1 95.81 368 GLY A C 1
ATOM 2990 O O . GLY A 1 368 ? -1.844 -20.562 9.352 1 95.81 368 GLY A O 1
ATOM 2991 N N . MET A 1 369 ? -0.414 -22.125 8.555 1 93.62 369 MET A N 1
ATOM 2992 C CA . MET A 1 369 ? -1.31 -22.641 7.52 1 93.62 369 MET A CA 1
ATOM 2993 C C . MET A 1 369 ? -0.899 -24.047 7.09 1 93.62 369 MET A C 1
ATOM 2995 O O . MET A 1 369 ? 0.086 -24.594 7.594 1 93.62 369 MET A O 1
ATOM 2999 N N . LYS A 1 370 ? -1.718 -24.625 6.277 1 93.81 370 LYS A N 1
ATOM 3000 C CA . LYS A 1 370 ? -1.349 -25.875 5.609 1 93.81 370 LYS A CA 1
ATOM 3001 C C . LYS A 1 370 ? -1.257 -25.672 4.102 1 93.81 370 LYS A C 1
ATOM 3003 O O . LYS A 1 370 ? -2.203 -25.203 3.471 1 93.81 370 LYS A O 1
ATOM 3008 N N . CYS A 1 371 ? -0.129 -26.062 3.539 1 96.19 371 CYS A N 1
ATOM 3009 C CA . CYS A 1 371 ? 0.083 -26.031 2.096 1 96.19 371 CYS A CA 1
ATOM 3010 C C . CYS A 1 371 ? -0.133 -27.422 1.485 1 96.19 371 CYS A C 1
ATOM 3012 O O . CYS A 1 371 ? 0.339 -28.422 2.023 1 96.19 371 CYS A O 1
ATOM 3014 N N . HIS A 1 372 ? -0.797 -27.391 0.353 1 95.38 372 HIS A N 1
ATOM 3015 C CA . HIS A 1 372 ? -1.094 -28.656 -0.303 1 95.38 372 HIS A CA 1
ATOM 3016 C C . HIS A 1 372 ? -0.563 -28.672 -1.732 1 95.38 372 HIS A C 1
ATOM 3018 O O . HIS A 1 372 ? -0.633 -27.672 -2.439 1 95.38 372 HIS A O 1
ATOM 3024 N N . ILE A 1 373 ? -0.063 -29.828 -2.154 1 97.88 373 ILE A N 1
ATOM 3025 C CA . ILE A 1 373 ? 0.238 -30.156 -3.543 1 97.88 373 ILE A CA 1
ATOM 3026 C C . ILE A 1 373 ? -0.306 -31.547 -3.869 1 97.88 373 ILE A C 1
ATOM 3028 O O . ILE A 1 373 ? 0.06 -32.531 -3.223 1 97.88 373 ILE A O 1
ATOM 3032 N N . ASP A 1 374 ? -1.141 -31.547 -4.906 1 96.94 374 ASP A N 1
ATOM 3033 C CA . ASP A 1 374 ? -1.768 -32.844 -5.215 1 96.94 374 ASP A CA 1
ATOM 3034 C C . ASP A 1 374 ? -1.727 -33.125 -6.719 1 96.94 374 ASP A C 1
ATOM 3036 O O . ASP A 1 374 ? -1.687 -32.188 -7.527 1 96.94 374 ASP A O 1
ATOM 3040 N N . SER A 1 375 ? -1.632 -34.344 -7.035 1 97.5 375 SER A N 1
ATOM 3041 C CA . SER A 1 375 ? -1.956 -34.875 -8.352 1 97.5 375 SER A CA 1
ATOM 3042 C C . SER A 1 375 ? -3.076 -35.906 -8.258 1 97.5 375 SER A C 1
ATOM 3044 O O . SER A 1 375 ? -3.607 -36.156 -7.18 1 97.5 375 SER A O 1
ATOM 3046 N N . TRP A 1 376 ? -3.568 -36.438 -9.367 1 96.06 376 TRP A N 1
ATOM 3047 C CA . TRP A 1 376 ? -4.66 -37.406 -9.297 1 96.06 376 TRP A CA 1
ATOM 3048 C C . TRP A 1 376 ? -4.691 -38.281 -10.547 1 96.06 376 TRP A C 1
ATOM 3050 O O . TRP A 1 376 ? -3.943 -38.062 -11.5 1 96.06 376 TRP A O 1
ATOM 3060 N N . HIS A 1 377 ? -5.449 -39.344 -10.445 1 96.56 377 HIS A N 1
ATOM 3061 C CA . HIS A 1 377 ? -5.707 -40.312 -11.516 1 96.56 377 HIS A CA 1
ATOM 3062 C C . HIS A 1 377 ? -4.426 -41.031 -11.945 1 96.56 377 HIS A C 1
ATOM 3064 O O . HIS A 1 377 ? -3.732 -41.625 -11.125 1 96.56 377 HIS A O 1
ATOM 3070 N N . ASP A 1 378 ? -4.082 -41 -13.219 1 96.94 378 ASP A N 1
ATOM 3071 C CA . ASP A 1 378 ? -2.979 -41.812 -13.719 1 96.94 378 ASP A CA 1
ATOM 3072 C C . ASP A 1 378 ? -1.675 -41.031 -13.742 1 96.94 378 ASP A C 1
ATOM 3074 O O . ASP A 1 378 ? -0.678 -41.469 -14.312 1 96.94 378 ASP A O 1
ATOM 3078 N N . THR A 1 379 ? -1.721 -39.875 -13.117 1 97.81 379 THR A N 1
ATOM 3079 C CA . THR A 1 379 ? -0.54 -39.031 -13.086 1 97.81 379 THR A CA 1
ATOM 3080 C C . THR A 1 379 ? 0.549 -39.625 -12.211 1 97.81 379 THR A C 1
ATOM 3082 O O . THR A 1 379 ? 0.262 -40.188 -11.141 1 97.81 379 THR A O 1
ATOM 3085 N N . VAL A 1 380 ? 1.763 -39.594 -12.703 1 97.69 380 VAL A N 1
ATOM 3086 C CA . VAL A 1 380 ? 2.934 -39.938 -11.906 1 97.69 380 VAL A CA 1
ATOM 3087 C C . VAL A 1 380 ? 3.752 -38.688 -11.617 1 97.69 380 VAL A C 1
ATOM 3089 O O . VAL A 1 380 ? 4.465 -38.188 -12.492 1 97.69 380 VAL A O 1
ATOM 3092 N N . MET A 1 381 ? 3.691 -38.25 -10.391 1 98 381 MET A N 1
ATOM 3093 C CA . MET A 1 381 ? 4.371 -37.031 -9.969 1 98 381 MET A CA 1
ATOM 3094 C C . MET A 1 381 ? 5.664 -37.344 -9.227 1 98 381 MET A C 1
ATOM 3096 O O . MET A 1 381 ? 5.625 -37.875 -8.102 1 98 381 MET A O 1
ATOM 3100 N N . TYR A 1 382 ? 6.801 -37.031 -9.812 1 97.81 382 TYR A N 1
ATOM 3101 C CA . TYR A 1 382 ? 8.078 -37.219 -9.125 1 97.81 382 TYR A CA 1
ATOM 3102 C C . TYR A 1 382 ? 8.234 -36.188 -8.008 1 97.81 382 TYR A C 1
ATOM 3104 O O . TYR A 1 382 ? 8.508 -36.562 -6.859 1 97.81 382 TYR A O 1
ATOM 3112 N N . SER A 1 383 ? 8.109 -34.906 -8.352 1 98.38 383 SER A N 1
ATOM 3113 C CA . SER A 1 383 ? 8.18 -33.844 -7.352 1 98.38 383 SER A CA 1
ATOM 3114 C C . SER A 1 383 ? 7.484 -32.562 -7.836 1 98.38 383 SER A C 1
ATOM 3116 O O . SER A 1 383 ? 7.254 -32.406 -9.039 1 98.38 383 SER A O 1
ATOM 3118 N N . ALA A 1 384 ? 7.102 -31.781 -6.914 1 98.75 384 ALA A N 1
ATOM 3119 C CA . ALA A 1 384 ? 6.535 -30.453 -7.18 1 98.75 384 ALA A CA 1
ATOM 3120 C C . ALA A 1 384 ? 6.863 -29.484 -6.055 1 98.75 384 ALA A C 1
ATOM 3122 O O . ALA A 1 384 ? 7.121 -29.891 -4.922 1 98.75 384 ALA A O 1
ATOM 3123 N N . VAL A 1 385 ? 6.965 -28.219 -6.418 1 98.88 385 VAL A N 1
ATOM 3124 C CA . VAL A 1 385 ? 7.191 -27.156 -5.441 1 98.88 385 VAL A CA 1
ATOM 3125 C C . VAL A 1 385 ? 6.18 -26.031 -5.656 1 98.88 385 VAL A C 1
ATOM 3127 O O . VAL A 1 385 ? 5.883 -25.656 -6.793 1 98.88 385 VAL A O 1
ATOM 3130 N N . CYS A 1 386 ? 5.605 -25.578 -4.578 1 98.19 386 CYS A N 1
ATOM 3131 C CA . CYS A 1 386 ? 4.883 -24.312 -4.613 1 98.19 386 CYS A CA 1
ATOM 3132 C C . CYS A 1 386 ? 5.566 -23.266 -3.742 1 98.19 386 CYS A C 1
ATOM 3134 O O . CYS A 1 386 ? 6.297 -23.609 -2.809 1 98.19 386 CYS A O 1
ATOM 3136 N N . GLN A 1 387 ? 5.445 -22.062 -4.141 1 98.56 387 GLN A N 1
ATOM 3137 C CA . GLN A 1 387 ? 5.871 -20.922 -3.328 1 98.56 387 GLN A CA 1
ATOM 3138 C C . GLN A 1 387 ? 4.68 -20.047 -2.936 1 98.56 387 GLN A C 1
ATOM 3140 O O . GLN A 1 387 ? 3.73 -19.906 -3.705 1 98.56 387 GLN A O 1
ATOM 3145 N N . TRP A 1 388 ? 4.742 -19.516 -1.701 1 97.62 388 TRP A N 1
ATOM 3146 C CA . TRP A 1 388 ? 3.625 -18.734 -1.18 1 97.62 388 TRP A CA 1
ATOM 3147 C C . TRP A 1 388 ? 4.109 -17.406 -0.619 1 97.62 388 TRP A C 1
ATOM 3149 O O . TRP A 1 388 ? 5.285 -17.25 -0.28 1 97.62 388 TRP A O 1
ATOM 3159 N N . ILE A 1 389 ? 3.232 -16.438 -0.605 1 97.5 389 ILE A N 1
ATOM 3160 C CA . ILE A 1 389 ? 3.408 -15.125 0.023 1 97.5 389 ILE A CA 1
ATOM 3161 C C . ILE A 1 389 ? 2.188 -14.797 0.88 1 97.5 389 ILE A C 1
ATOM 3163 O O . ILE A 1 389 ? 1.051 -15.062 0.481 1 97.5 389 ILE A O 1
ATOM 3167 N N . ALA A 1 390 ? 2.441 -14.312 2.072 1 96.38 390 ALA A N 1
ATOM 3168 C CA . ALA A 1 390 ? 1.404 -13.945 3.033 1 96.38 390 ALA A CA 1
ATOM 3169 C C . ALA A 1 390 ? 1.589 -12.516 3.527 1 96.38 390 ALA A C 1
ATOM 3171 O O . ALA A 1 390 ? 2.717 -12.078 3.764 1 96.38 390 ALA A O 1
ATOM 3172 N N . TYR A 1 391 ? 0.474 -11.766 3.641 1 95.06 391 TYR A N 1
ATOM 3173 C CA . TYR A 1 391 ? 0.581 -10.453 4.27 1 95.06 391 TYR A CA 1
ATOM 3174 C C . TYR A 1 391 ? -0.709 -10.086 4.992 1 95.06 391 TYR A C 1
ATOM 3176 O O . TYR A 1 391 ? -1.786 -10.57 4.637 1 95.06 391 TYR A O 1
ATOM 3184 N N . GLN A 1 392 ? -0.571 -9.32 6.027 1 93.81 392 GLN A N 1
ATOM 3185 C CA . GLN A 1 392 ? -1.689 -8.906 6.867 1 93.81 392 GLN A CA 1
ATOM 3186 C C . GLN A 1 392 ? -2.107 -7.473 6.555 1 93.81 392 GLN A C 1
ATOM 3188 O O . GLN A 1 392 ? -1.26 -6.586 6.418 1 93.81 392 GLN A O 1
ATOM 3193 N N . LYS A 1 393 ? -3.396 -7.316 6.379 1 90.88 393 LYS A N 1
ATOM 3194 C CA . LYS A 1 393 ? -3.959 -5.969 6.305 1 90.88 393 LYS A CA 1
ATOM 3195 C C . LYS A 1 393 ? -4.402 -5.484 7.68 1 90.88 393 LYS A C 1
ATOM 3197 O O . LYS A 1 393 ? -4.949 -6.258 8.469 1 90.88 393 LYS A O 1
ATOM 3202 N N . TYR A 1 394 ? -4.23 -4.211 7.961 1 93.19 394 TYR A N 1
ATOM 3203 C CA . TYR A 1 394 ? -4.715 -3.506 9.141 1 93.19 394 TYR A CA 1
ATOM 3204 C C . TYR A 1 394 ? -4.367 -4.266 10.414 1 93.19 394 TYR A C 1
ATOM 3206 O O . TYR A 1 394 ? -5.109 -5.156 10.836 1 93.19 394 TYR A O 1
ATOM 3214 N N . MET B 1 1 ? 16.719 37.156 -32.094 1 17.7 1 MET B N 1
ATOM 3215 C CA . MET B 1 1 ? 16.344 37.438 -30.719 1 17.7 1 MET B CA 1
ATOM 3216 C C . MET B 1 1 ? 15.508 36.281 -30.156 1 17.7 1 MET B C 1
ATOM 3218 O O . MET B 1 1 ? 14.328 36.156 -30.453 1 17.7 1 MET B O 1
ATOM 3222 N N . LEU B 1 2 ? 16.047 35.156 -30.047 1 20.17 2 LEU B N 1
ATOM 3223 C CA . LEU B 1 2 ? 15.398 33.875 -29.875 1 20.17 2 LEU B CA 1
ATOM 3224 C C . LEU B 1 2 ? 14.641 33.781 -28.562 1 20.17 2 LEU B C 1
ATOM 3226 O O . LEU B 1 2 ? 15.211 34.031 -27.5 1 20.17 2 LEU B O 1
ATOM 3230 N N . ASP B 1 3 ? 13.289 34.156 -28.453 1 20.08 3 ASP B N 1
ATOM 3231 C CA . ASP B 1 3 ? 12.328 34.375 -27.375 1 20.08 3 ASP B CA 1
ATOM 3232 C C . ASP B 1 3 ? 12.195 33.156 -26.484 1 20.08 3 ASP B C 1
ATOM 3234 O O . ASP B 1 3 ? 11.758 32.094 -26.938 1 20.08 3 ASP B O 1
ATOM 3238 N N . ALA B 1 4 ? 13.141 32.812 -25.594 1 24.31 4 ALA B N 1
ATOM 3239 C CA . ALA B 1 4 ? 13.414 31.75 -24.641 1 24.31 4 ALA B CA 1
ATOM 3240 C C . ALA B 1 4 ? 12.242 31.562 -23.688 1 24.31 4 ALA B C 1
ATOM 3242 O O . ALA B 1 4 ? 12.273 32.062 -22.562 1 24.31 4 ALA B O 1
ATOM 3243 N N . THR B 1 5 ? 11 31.828 -24.125 1 24.23 5 THR B N 1
ATOM 3244 C CA . THR B 1 5 ? 9.844 31.703 -23.25 1 24.23 5 THR B CA 1
ATOM 3245 C C . THR B 1 5 ? 9.75 30.297 -22.641 1 24.23 5 THR B C 1
ATOM 3247 O O . THR B 1 5 ? 9.734 29.312 -23.375 1 24.23 5 THR B O 1
ATOM 3250 N N . PRO B 1 6 ? 10.281 30.156 -21.484 1 27.34 6 PRO B N 1
ATOM 3251 C CA . PRO B 1 6 ? 10.352 28.828 -20.859 1 27.34 6 PRO B CA 1
ATOM 3252 C C . PRO B 1 6 ? 9.016 28.078 -20.906 1 27.34 6 PRO B C 1
ATOM 3254 O O . PRO B 1 6 ? 7.969 28.672 -20.625 1 27.34 6 PRO B O 1
ATOM 3257 N N . GLY B 1 7 ? 8.773 27.25 -21.875 1 23.77 7 GLY B N 1
ATOM 3258 C CA . GLY B 1 7 ? 7.5 26.594 -22.156 1 23.77 7 GLY B CA 1
ATOM 3259 C C . GLY B 1 7 ? 6.906 25.891 -20.953 1 23.77 7 GLY B C 1
ATOM 3260 O O . GLY B 1 7 ? 7.621 25.562 -20.016 1 23.77 7 GLY B O 1
ATOM 3261 N N . PRO B 1 8 ? 5.527 26.109 -20.641 1 24.89 8 PRO B N 1
ATOM 3262 C CA . PRO B 1 8 ? 4.609 25.734 -19.562 1 24.89 8 PRO B CA 1
ATOM 3263 C C . PRO B 1 8 ? 4.785 24.281 -19.109 1 24.89 8 PRO B C 1
ATOM 3265 O O . PRO B 1 8 ? 4.094 23.828 -18.203 1 24.89 8 PRO B O 1
ATOM 3268 N N . HIS B 1 9 ? 5.438 23.531 -19.922 1 23.38 9 HIS B N 1
ATOM 3269 C CA . HIS B 1 9 ? 5.293 22.094 -19.75 1 23.38 9 HIS B CA 1
ATOM 3270 C C . HIS B 1 9 ? 6.051 21.594 -18.516 1 23.38 9 HIS B C 1
ATOM 3272 O O . HIS B 1 9 ? 6.035 20.406 -18.219 1 23.38 9 HIS B O 1
ATOM 3278 N N . CYS B 1 10 ? 7.027 22.391 -18.062 1 24.8 10 CYS B N 1
ATOM 3279 C CA . CYS B 1 10 ? 7.945 21.828 -17.078 1 24.8 10 CYS B CA 1
ATOM 3280 C C . CYS B 1 10 ? 7.289 21.75 -15.711 1 24.8 10 CYS B C 1
ATOM 3282 O O . CYS B 1 10 ? 7.887 21.234 -14.766 1 24.8 10 CYS B O 1
ATOM 3284 N N . ALA B 1 11 ? 6.32 22.672 -15.375 1 23.86 11 ALA B N 1
ATOM 3285 C CA . ALA B 1 11 ? 5.863 22.828 -14 1 23.86 11 ALA B CA 1
ATOM 3286 C C . ALA B 1 11 ? 5.199 21.547 -13.484 1 23.86 11 ALA B C 1
ATOM 3288 O O . ALA B 1 11 ? 5.18 21.297 -12.281 1 23.86 11 ALA B O 1
ATOM 3289 N N . SER B 1 12 ? 4.375 20.953 -14.336 1 24.39 12 SER B N 1
ATOM 3290 C CA . SER B 1 12 ? 3.432 19.969 -13.82 1 24.39 12 SER B CA 1
ATOM 3291 C C . SER B 1 12 ? 4.152 18.703 -13.367 1 24.39 12 SER B C 1
ATOM 3293 O O . SER B 1 12 ? 3.512 17.734 -12.938 1 24.39 12 SER B O 1
ATOM 3295 N N . MET B 1 13 ? 5.395 18.656 -13.781 1 25.69 13 MET B N 1
ATOM 3296 C CA . MET B 1 13 ? 6.051 17.359 -13.664 1 25.69 13 MET B CA 1
ATOM 3297 C C . MET B 1 13 ? 6.508 17.094 -12.234 1 25.69 13 MET B C 1
ATOM 3299 O O . MET B 1 13 ? 7.203 16.125 -11.969 1 25.69 13 MET B O 1
ATOM 3303 N N . LEU B 1 14 ? 6.312 18 -11.375 1 26.25 14 LEU B N 1
ATOM 3304 C CA . LEU B 1 14 ? 7.023 17.953 -10.102 1 26.25 14 LEU B CA 1
ATOM 3305 C C . LEU B 1 14 ? 6.484 16.828 -9.227 1 26.25 14 LEU B C 1
ATOM 3307 O O . LEU B 1 14 ? 6.988 16.594 -8.125 1 26.25 14 LEU B O 1
ATOM 3311 N N . GLU B 1 15 ? 5.309 16.594 -9.367 1 25.7 15 GLU B N 1
ATOM 3312 C CA . GLU B 1 15 ? 4.727 15.859 -8.242 1 25.7 15 GLU B CA 1
ATOM 3313 C C . GLU B 1 15 ? 5.324 14.461 -8.125 1 25.7 15 GLU B C 1
ATOM 3315 O O . GLU B 1 15 ? 5.035 13.734 -7.168 1 25.7 15 GLU B O 1
ATOM 3320 N N . THR B 1 16 ? 5.562 13.75 -9.234 1 26.45 16 THR B N 1
ATOM 3321 C CA . THR B 1 16 ? 5.914 12.344 -9.094 1 26.45 16 THR B CA 1
ATOM 3322 C C . THR B 1 16 ? 7.383 12.195 -8.703 1 26.45 16 THR B C 1
ATOM 3324 O O . THR B 1 16 ? 8.188 13.109 -8.914 1 26.45 16 THR B O 1
ATOM 3327 N N . GLU B 1 17 ? 7.918 11.047 -8.156 1 28.77 17 GLU B N 1
ATOM 3328 C CA . GLU B 1 17 ? 9.289 10.75 -7.738 1 28.77 17 GLU B CA 1
ATOM 3329 C C . GLU B 1 17 ? 10.297 11.414 -8.672 1 28.77 17 GLU B C 1
ATOM 3331 O O . GLU B 1 17 ? 10.906 12.43 -8.32 1 28.77 17 GLU B O 1
ATOM 3336 N N . ARG B 1 18 ? 11.008 10.406 -9.531 1 28.17 18 ARG B N 1
ATOM 3337 C CA . ARG B 1 18 ? 12.164 10.625 -10.391 1 28.17 18 ARG B CA 1
ATOM 3338 C C . ARG B 1 18 ? 11.82 11.547 -11.562 1 28.17 18 ARG B C 1
ATOM 3340 O O . ARG B 1 18 ? 10.945 11.219 -12.367 1 28.17 18 ARG B O 1
ATOM 3347 N N . HIS B 1 19 ? 11.82 12.805 -11.281 1 31.3 19 HIS B N 1
ATOM 3348 C CA . HIS B 1 19 ? 11.664 13.594 -12.5 1 31.3 19 HIS B CA 1
ATOM 3349 C C . HIS B 1 19 ? 12.984 13.727 -13.25 1 31.3 19 HIS B C 1
ATOM 3351 O O . HIS B 1 19 ? 13.992 14.141 -12.672 1 31.3 19 HIS B O 1
ATOM 3357 N N . VAL B 1 20 ? 13.078 12.898 -14.195 1 30.83 20 VAL B N 1
ATOM 3358 C CA . VAL B 1 20 ? 14.227 13.008 -15.086 1 30.83 20 VAL B CA 1
ATOM 3359 C C . VAL B 1 20 ? 14 14.133 -16.094 1 30.83 20 VAL B C 1
ATOM 3361 O O . VAL B 1 20 ? 12.984 14.156 -16.797 1 30.83 20 VAL B O 1
ATOM 3364 N N . VAL B 1 21 ? 14.367 15.336 -15.797 1 33.69 21 VAL B N 1
ATOM 3365 C CA . VAL B 1 21 ? 14.367 16.406 -16.781 1 33.69 21 VAL B CA 1
ATOM 3366 C C . VAL B 1 21 ? 15.555 16.25 -17.734 1 33.69 21 VAL B C 1
ATOM 3368 O O . VAL B 1 21 ? 16.688 16.062 -17.281 1 33.69 21 VAL B O 1
ATOM 3371 N N . LEU B 1 22 ? 15.289 15.938 -18.922 1 35.78 22 LEU B N 1
ATOM 3372 C CA . LEU B 1 22 ? 16.297 15.875 -19.969 1 35.78 22 LEU B CA 1
ATOM 3373 C C . LEU B 1 22 ? 16.641 17.266 -20.484 1 35.78 22 LEU B C 1
ATOM 3375 O O . LEU B 1 22 ? 15.75 18.047 -20.844 1 35.78 22 LEU B O 1
ATOM 3379 N N . CYS B 1 23 ? 17.641 17.75 -19.891 1 35.78 23 CYS B N 1
ATOM 3380 C CA . CYS B 1 23 ? 18.125 19.031 -20.391 1 35.78 23 CYS B CA 1
ATOM 3381 C C . CYS B 1 23 ? 19.203 18.828 -21.438 1 35.78 23 CYS B C 1
ATOM 3383 O O . CYS B 1 23 ? 20.094 18.016 -21.266 1 35.78 23 CYS B O 1
ATOM 3385 N N . PRO B 1 24 ? 19.094 19.328 -22.609 1 39.97 24 PRO B N 1
ATOM 3386 C CA . PRO B 1 24 ? 20.062 19.141 -23.672 1 39.97 24 PRO B CA 1
ATOM 3387 C C . PRO B 1 24 ? 21.484 19.547 -23.266 1 39.97 24 PRO B C 1
ATOM 3389 O O . PRO B 1 24 ? 22.453 19.125 -23.891 1 39.97 24 PRO B O 1
ATOM 3392 N N . THR B 1 25 ? 21.516 20.625 -22.422 1 38.53 25 THR B N 1
ATOM 3393 C CA . THR B 1 25 ? 22.812 21.062 -21.938 1 38.53 25 THR B CA 1
ATOM 3394 C C . THR B 1 25 ? 22.859 21.078 -20.422 1 38.53 25 THR B C 1
ATOM 3396 O O . THR B 1 25 ? 21.812 21.109 -19.766 1 38.53 25 THR B O 1
ATOM 3399 N N . PHE B 1 26 ? 23.969 20.859 -19.812 1 40.69 26 PHE B N 1
ATOM 3400 C CA . PHE B 1 26 ? 24.203 20.938 -18.375 1 40.69 26 PHE B CA 1
ATOM 3401 C C . PHE B 1 26 ? 23.672 22.25 -17.812 1 40.69 26 PHE B C 1
ATOM 3403 O O . PHE B 1 26 ? 23.047 22.25 -16.75 1 40.69 26 PHE B O 1
ATOM 3410 N N . GLU B 1 27 ? 23.859 23.25 -18.547 1 41.91 27 GLU B N 1
ATOM 3411 C CA . GLU B 1 27 ? 23.438 24.578 -18.125 1 41.91 27 GLU B CA 1
ATOM 3412 C C . GLU B 1 27 ? 21.906 24.656 -17.984 1 41.91 27 GLU B C 1
ATOM 3414 O O . GLU B 1 27 ? 21.391 25.203 -17.016 1 41.91 27 GLU B O 1
ATOM 3419 N N . GLN B 1 28 ? 21.281 24.031 -18.875 1 40.84 28 GLN B N 1
ATOM 3420 C CA . GLN B 1 28 ? 19.828 24.047 -18.812 1 40.84 28 GLN B CA 1
ATOM 3421 C C . GLN B 1 28 ? 19.328 23.188 -17.656 1 40.84 28 GLN B C 1
ATOM 3423 O O . GLN B 1 28 ? 18.344 23.531 -17 1 40.84 28 GLN B O 1
ATOM 3428 N N . ALA B 1 29 ? 20.062 22.125 -17.406 1 41.47 29 ALA B N 1
ATOM 3429 C CA . ALA B 1 29 ? 19.719 21.281 -16.266 1 41.47 29 ALA B CA 1
ATOM 3430 C C . ALA B 1 29 ? 19.859 22.062 -14.961 1 41.47 29 ALA B C 1
ATOM 3432 O O . ALA B 1 29 ? 18.969 22.031 -14.109 1 41.47 29 ALA B O 1
ATOM 3433 N N . VAL B 1 30 ? 20.922 22.797 -14.906 1 41.03 30 VAL B N 1
ATOM 3434 C CA . VAL B 1 30 ? 21.203 23.578 -13.703 1 41.03 30 VAL B CA 1
ATOM 3435 C C . VAL B 1 30 ? 20.172 24.703 -13.578 1 41.03 30 VAL B C 1
ATOM 3437 O O . VAL B 1 30 ? 19.656 24.953 -12.492 1 41.03 30 VAL B O 1
ATOM 3440 N N . ARG B 1 31 ? 19.891 25.375 -14.555 1 41.41 31 ARG B N 1
ATOM 3441 C CA . ARG B 1 31 ? 18.922 26.484 -14.508 1 41.41 31 ARG B CA 1
ATOM 3442 C C . ARG B 1 31 ? 17.547 25.984 -14.117 1 41.41 31 ARG B C 1
ATOM 3444 O O . ARG B 1 31 ? 16.844 26.625 -13.312 1 41.41 31 ARG B O 1
ATOM 3451 N N . SER B 1 32 ? 17.172 24.891 -14.734 1 39.44 32 SER B N 1
ATOM 3452 C CA . SER B 1 32 ? 15.883 24.328 -14.375 1 39.44 32 SER B CA 1
ATOM 3453 C C . SER B 1 32 ? 15.852 23.891 -12.922 1 39.44 32 SER B C 1
ATOM 3455 O O . SER B 1 32 ? 14.852 24.062 -12.227 1 39.44 32 SER B O 1
ATOM 3457 N N . MET B 1 33 ? 17.016 23.516 -12.609 1 42.91 33 MET B N 1
ATOM 3458 C CA . MET B 1 33 ? 17.203 23.156 -11.203 1 42.91 33 MET B CA 1
ATOM 3459 C C . MET B 1 33 ? 17.047 24.375 -10.305 1 42.91 33 MET B C 1
ATOM 3461 O O . MET B 1 33 ? 16.344 24.312 -9.289 1 42.91 33 MET B O 1
ATOM 3465 N N . CYS B 1 34 ? 17.844 25.297 -10.688 1 36.91 34 CYS B N 1
ATOM 3466 C CA . CYS B 1 34 ? 17.812 26.516 -9.883 1 36.91 34 CYS B CA 1
ATOM 3467 C C . CYS B 1 34 ? 16.422 27.125 -9.867 1 36.91 34 CYS B C 1
ATOM 3469 O O . CYS B 1 34 ? 15.945 27.578 -8.82 1 36.91 34 CYS B O 1
ATOM 3471 N N . SER B 1 35 ? 15.789 27.156 -10.977 1 37.81 35 SER B N 1
ATOM 3472 C CA . SER B 1 35 ? 14.422 27.672 -11.008 1 37.81 35 SER B CA 1
ATOM 3473 C C . SER B 1 35 ? 13.492 26.812 -10.156 1 37.81 35 SER B C 1
ATOM 3475 O O . SER B 1 35 ? 12.609 27.344 -9.469 1 37.81 35 SER B O 1
ATOM 3477 N N . MET B 1 36 ? 13.742 25.531 -10.297 1 36.53 36 MET B N 1
ATOM 3478 C CA . MET B 1 36 ? 12.953 24.641 -9.453 1 36.53 36 MET B CA 1
ATOM 3479 C C . MET B 1 36 ? 13.312 24.812 -7.984 1 36.53 36 MET B C 1
ATOM 3481 O O . MET B 1 36 ? 12.438 24.781 -7.113 1 36.53 36 MET B O 1
ATOM 3485 N N . TYR B 1 37 ? 14.641 25.031 -7.828 1 36.84 37 TYR B N 1
ATOM 3486 C CA . TYR B 1 37 ? 15.086 25.312 -6.469 1 36.84 37 TYR B CA 1
ATOM 3487 C C . TYR B 1 37 ? 14.414 26.578 -5.93 1 36.84 37 TYR B C 1
ATOM 3489 O O . TYR B 1 37 ? 14.047 26.641 -4.754 1 36.84 37 TYR B O 1
ATOM 3497 N N . GLN B 1 38 ? 14.555 27.656 -6.707 1 33.19 38 GLN B N 1
ATOM 3498 C CA . GLN B 1 38 ? 13.992 28.906 -6.23 1 33.19 38 GLN B CA 1
ATOM 3499 C C . GLN B 1 38 ? 12.508 28.75 -5.91 1 33.19 38 GLN B C 1
ATOM 3501 O O . GLN B 1 38 ? 11.977 29.469 -5.062 1 33.19 38 GLN B O 1
ATOM 3506 N N . ARG B 1 39 ? 11.93 27.938 -6.676 1 32.62 39 ARG B N 1
ATOM 3507 C CA . ARG B 1 39 ? 10.5 27.797 -6.441 1 32.62 39 ARG B CA 1
ATOM 3508 C C . ARG B 1 39 ? 10.227 26.797 -5.324 1 32.62 39 ARG B C 1
ATOM 3510 O O . ARG B 1 39 ? 9.109 26.734 -4.797 1 32.62 39 ARG B O 1
ATOM 3517 N N . VAL B 1 40 ? 11.156 25.828 -5.273 1 31.3 40 VAL B N 1
ATOM 3518 C CA . VAL B 1 40 ? 10.969 24.844 -4.211 1 31.3 40 VAL B CA 1
ATOM 3519 C C . VAL B 1 40 ? 11.719 25.297 -2.959 1 31.3 40 VAL B C 1
ATOM 3521 O O . VAL B 1 40 ? 12.938 25.484 -2.994 1 31.3 40 VAL B O 1
ATOM 3524 N N . SER B 1 41 ? 11.203 26.203 -2.229 1 29.5 41 SER B N 1
ATOM 3525 C CA . SER B 1 41 ? 11.781 26.656 -0.966 1 29.5 41 SER B CA 1
ATOM 3526 C C . SER B 1 41 ? 12.336 25.484 -0.162 1 29.5 41 SER B C 1
ATOM 3528 O O . SER B 1 41 ? 12.773 25.656 0.979 1 29.5 41 SER B O 1
ATOM 3530 N N . THR B 1 42 ? 11.945 24.281 -0.498 1 30.89 42 THR B N 1
ATOM 3531 C CA . THR B 1 42 ? 12.25 23.297 0.543 1 30.89 42 THR B CA 1
ATOM 3532 C C . THR B 1 42 ? 13.688 22.797 0.423 1 30.89 42 THR B C 1
ATOM 3534 O O . THR B 1 42 ? 14.266 22.812 -0.666 1 30.89 42 THR B O 1
ATOM 3537 N N . SER B 1 43 ? 14.508 22.891 1.495 1 30.41 43 SER B N 1
ATOM 3538 C CA . SER B 1 43 ? 15.914 22.656 1.799 1 30.41 43 SER B CA 1
ATOM 3539 C C . SER B 1 43 ? 16.391 21.312 1.223 1 30.41 43 SER B C 1
ATOM 3541 O O . SER B 1 43 ? 17.594 21.078 1.106 1 30.41 43 SER B O 1
ATOM 3543 N N . ASN B 1 44 ? 15.68 20.312 1.252 1 28.86 44 ASN B N 1
ATOM 3544 C CA . ASN B 1 44 ? 16.359 19.031 1.082 1 28.86 44 ASN B CA 1
ATOM 3545 C C . ASN B 1 44 ? 16.234 18.516 -0.349 1 28.86 44 ASN B C 1
ATOM 3547 O O . ASN B 1 44 ? 15.406 17.641 -0.63 1 28.86 44 ASN B O 1
ATOM 3551 N N . LEU B 1 45 ? 16.469 19.344 -1.316 1 30.78 45 LEU B N 1
ATOM 3552 C CA . LEU B 1 45 ? 16.516 18.906 -2.709 1 30.78 45 LEU B CA 1
ATOM 3553 C C . LEU B 1 45 ? 17.797 18.156 -3.008 1 30.78 45 LEU B C 1
ATOM 3555 O O . LEU B 1 45 ? 18.891 18.641 -2.686 1 30.78 45 LEU B O 1
ATOM 3559 N N . VAL B 1 46 ? 17.734 16.812 -2.994 1 29.42 46 VAL B N 1
ATOM 3560 C CA . VAL B 1 46 ? 18.875 16.078 -3.518 1 29.42 46 VAL B CA 1
ATOM 3561 C C . VAL B 1 46 ? 18.812 16.031 -5.043 1 29.42 46 VAL B C 1
ATOM 3563 O O . VAL B 1 46 ? 17.797 15.633 -5.613 1 29.42 46 VAL B O 1
ATOM 3566 N N . LEU B 1 47 ? 19.547 16.844 -5.688 1 31.03 47 LEU B N 1
ATOM 3567 C CA . LEU B 1 47 ? 19.688 16.844 -7.141 1 31.03 47 LEU B CA 1
ATOM 3568 C C . LEU B 1 47 ? 20.672 15.758 -7.582 1 31.03 47 LEU B C 1
ATOM 3570 O O . LEU B 1 47 ? 21.828 15.75 -7.156 1 31.03 47 LEU B O 1
ATOM 3574 N N . LEU B 1 48 ? 20.078 14.641 -7.992 1 29.64 48 LEU B N 1
ATOM 3575 C CA . LEU B 1 48 ? 20.969 13.664 -8.617 1 29.64 48 LEU B CA 1
ATOM 3576 C C . LEU B 1 48 ? 21.062 13.898 -10.117 1 29.64 48 LEU B C 1
ATOM 3578 O O . LEU B 1 48 ? 20.031 14 -10.805 1 29.64 48 LEU B O 1
ATOM 3582 N N . VAL B 1 49 ? 22.062 14.539 -10.609 1 30.31 49 VAL B N 1
ATOM 3583 C CA . VAL B 1 49 ? 22.328 14.727 -12.031 1 30.31 49 VAL B CA 1
ATOM 3584 C C . VAL B 1 49 ? 23.219 13.594 -12.539 1 30.31 49 VAL B C 1
ATOM 3586 O O . VAL B 1 49 ? 24.266 13.312 -11.961 1 30.31 49 VAL B O 1
ATOM 3589 N N . TRP B 1 50 ? 22.531 12.492 -13.148 1 29.97 50 TRP B N 1
ATOM 3590 C CA . TRP B 1 50 ? 23.453 11.5 -13.68 1 29.97 50 TRP B CA 1
ATOM 3591 C C . TRP B 1 50 ? 23.594 11.633 -15.195 1 29.97 50 TRP B C 1
ATOM 3593 O O . TRP B 1 50 ? 22.672 12.125 -15.859 1 29.97 50 TRP B O 1
ATOM 3603 N N . HIS B 1 51 ? 24.875 11.531 -15.672 1 28.23 51 HIS B N 1
ATOM 3604 C CA . HIS B 1 51 ? 25.219 11.453 -17.094 1 28.23 51 HIS B CA 1
ATOM 3605 C C . HIS B 1 51 ? 24.703 10.164 -17.719 1 28.23 51 HIS B C 1
ATOM 3607 O O . HIS B 1 51 ? 24.594 9.141 -17.031 1 28.23 51 HIS B O 1
ATOM 3613 N N . ALA B 1 52 ? 24.203 10.125 -18.844 1 29 52 ALA B N 1
ATOM 3614 C CA . ALA B 1 52 ? 23.766 8.969 -19.609 1 29 52 ALA B CA 1
ATOM 3615 C C . ALA B 1 52 ? 24.766 7.828 -19.531 1 29 52 ALA B C 1
ATOM 3617 O O . ALA B 1 52 ? 25.922 8.039 -19.141 1 29 52 ALA B O 1
ATOM 3618 N N . PRO B 1 53 ? 24.594 6.598 -20.234 1 29.67 53 PRO B N 1
ATOM 3619 C CA . PRO B 1 53 ? 25.234 5.281 -20.141 1 29.67 53 PRO B CA 1
ATOM 3620 C C . PRO B 1 53 ? 26.75 5.363 -20.219 1 29.67 53 PRO B C 1
ATOM 3622 O O . PRO B 1 53 ? 27.438 4.406 -19.859 1 29.67 53 PRO B O 1
ATOM 3625 N N . ASN B 1 54 ? 27.359 6.086 -21.141 1 28.64 54 ASN B N 1
ATOM 3626 C CA . ASN B 1 54 ? 28.719 5.602 -21.266 1 28.64 54 ASN B CA 1
ATOM 3627 C C . ASN B 1 54 ? 29.531 5.883 -20 1 28.64 54 ASN B C 1
ATOM 3629 O O . ASN B 1 54 ? 30.75 5.738 -19.984 1 28.64 54 ASN B O 1
ATOM 3633 N N . VAL B 1 55 ? 29.219 7.008 -19.344 1 27.59 55 VAL B N 1
ATOM 3634 C CA . VAL B 1 55 ? 30.188 7.258 -18.281 1 27.59 55 VAL B CA 1
ATOM 3635 C C . VAL B 1 55 ? 29.922 6.312 -17.109 1 27.59 55 VAL B C 1
ATOM 3637 O O . VAL B 1 55 ? 28.766 6.016 -16.781 1 27.59 55 VAL B O 1
ATOM 3640 N N . GLN B 1 56 ? 30.875 5.555 -16.781 1 25.98 56 GLN B N 1
ATOM 3641 C CA . GLN B 1 56 ? 31 4.598 -15.688 1 25.98 56 GLN B CA 1
ATOM 3642 C C . GLN B 1 56 ? 30.297 5.105 -14.43 1 25.98 56 GLN B C 1
ATOM 3644 O O . GLN B 1 56 ? 30.438 6.27 -14.055 1 25.98 56 GLN B O 1
ATOM 3649 N N . PRO B 1 57 ? 29.172 4.48 -14.156 1 27.17 57 PRO B N 1
ATOM 3650 C CA . PRO B 1 57 ? 28.469 4.871 -12.93 1 27.17 57 PRO B CA 1
ATOM 3651 C C . PRO B 1 57 ? 29.406 5.23 -11.789 1 27.17 57 PRO B C 1
ATOM 3653 O O . PRO B 1 57 ? 30.375 4.496 -11.531 1 27.17 57 PRO B O 1
ATOM 3656 N N . LEU B 1 58 ? 29.672 6.5 -11.617 1 26.92 58 LEU B N 1
ATOM 3657 C CA . LEU B 1 58 ? 30.531 6.797 -10.477 1 26.92 58 LEU B CA 1
ATOM 3658 C C . LEU B 1 58 ? 30.141 5.945 -9.273 1 26.92 58 LEU B C 1
ATOM 3660 O O . LEU B 1 58 ? 28.984 5.527 -9.141 1 26.92 58 LEU B O 1
ATOM 3664 N N . GLY B 1 59 ? 31 5.234 -8.68 1 25.39 59 GLY B N 1
ATOM 3665 C CA . GLY B 1 59 ? 30.875 4.41 -7.488 1 25.39 59 GLY B CA 1
ATOM 3666 C C . GLY B 1 59 ? 29.859 4.945 -6.492 1 25.39 59 GLY B C 1
ATOM 3667 O O . GLY B 1 59 ? 29.5 6.121 -6.551 1 25.39 59 GLY B O 1
ATOM 3668 N N . ALA B 1 60 ? 29.016 4.121 -5.816 1 26.3 60 ALA B N 1
ATOM 3669 C CA . ALA B 1 60 ? 28.047 4.281 -4.738 1 26.3 60 ALA B CA 1
ATOM 3670 C C . ALA B 1 60 ? 28.438 5.422 -3.809 1 26.3 60 ALA B C 1
ATOM 3672 O O . ALA B 1 60 ? 27.609 5.918 -3.041 1 26.3 60 ALA B O 1
ATOM 3673 N N . GLU B 1 61 ? 29.688 5.727 -3.717 1 25.52 61 GLU B N 1
ATOM 3674 C CA . GLU B 1 61 ? 30.266 6.586 -2.689 1 25.52 61 GLU B CA 1
ATOM 3675 C C . GLU B 1 61 ? 29.875 8.039 -2.896 1 25.52 61 GLU B C 1
ATOM 3677 O O . GLU B 1 61 ? 29.891 8.836 -1.953 1 25.52 61 GLU B O 1
ATOM 3682 N N . HIS B 1 62 ? 29.844 8.523 -4.117 1 24.89 62 HIS B N 1
ATOM 3683 C CA . HIS B 1 62 ? 29.812 9.977 -4.152 1 24.89 62 HIS B CA 1
ATOM 3684 C C . HIS B 1 62 ? 28.375 10.484 -4.305 1 24.89 62 HIS B C 1
ATOM 3686 O O . HIS B 1 62 ? 27.906 10.68 -5.426 1 24.89 62 HIS B O 1
ATOM 3692 N N . SER B 1 63 ? 27.406 9.914 -3.631 1 25.25 63 SER B N 1
ATOM 3693 C CA . SER B 1 63 ? 26.125 10.594 -3.451 1 25.25 63 SER B CA 1
ATOM 3694 C C . SER B 1 63 ? 26.328 11.984 -2.848 1 25.25 63 SER B C 1
ATOM 3696 O O . SER B 1 63 ? 26.969 12.125 -1.801 1 25.25 63 SER B O 1
ATOM 3698 N N . PHE B 1 64 ? 26.656 12.906 -3.744 1 25.66 64 PHE B N 1
ATOM 3699 C CA . PHE B 1 64 ? 26.75 14.258 -3.215 1 25.66 64 PHE B CA 1
ATOM 3700 C C . PHE B 1 64 ? 25.422 14.68 -2.588 1 25.66 64 PHE B C 1
ATOM 3702 O O . PHE B 1 64 ? 24.391 14.719 -3.266 1 25.66 64 PHE B O 1
ATOM 3709 N N . LEU B 1 65 ? 25.078 14.188 -1.477 1 25.61 65 LEU B N 1
ATOM 3710 C CA . LEU B 1 65 ? 24.062 14.812 -0.616 1 25.61 65 LEU B CA 1
ATOM 3711 C C . LEU B 1 65 ? 24.391 16.281 -0.367 1 25.61 65 LEU B C 1
ATOM 3713 O O . LEU B 1 65 ? 25.438 16.594 0.221 1 25.61 65 LEU B O 1
ATOM 3717 N N . TRP B 1 66 ? 24.094 17.141 -1.354 1 25.59 66 TRP B N 1
ATOM 3718 C CA . TRP B 1 66 ? 24.203 18.547 -0.996 1 25.59 66 TRP B CA 1
ATOM 3719 C C . TRP B 1 66 ? 23.359 18.875 0.232 1 25.59 66 TRP B C 1
ATOM 3721 O O . TRP B 1 66 ? 22.156 18.625 0.247 1 25.59 66 TRP B O 1
ATOM 3731 N N . ASP B 1 67 ? 23.859 18.75 1.294 1 25.53 67 ASP B N 1
ATOM 3732 C CA . ASP B 1 67 ? 23.344 19.312 2.537 1 25.53 67 ASP B CA 1
ATOM 3733 C C . ASP B 1 67 ? 23 20.781 2.371 1 25.53 67 ASP B C 1
ATOM 3735 O O . ASP B 1 67 ? 23.906 21.625 2.229 1 25.53 67 ASP B O 1
ATOM 3739 N N . LEU B 1 68 ? 21.938 21.172 1.597 1 26.61 68 LEU B N 1
ATOM 3740 C CA . LEU B 1 68 ? 21.484 22.562 1.637 1 26.61 68 LEU B CA 1
ATOM 3741 C C . LEU B 1 68 ? 21.375 23.062 3.074 1 26.61 68 LEU B C 1
ATOM 3743 O O . LEU B 1 68 ? 20.359 22.844 3.736 1 26.61 68 LEU B O 1
ATOM 3747 N N . LYS B 1 69 ? 22.234 22.938 4.055 1 26.16 69 LYS B N 1
ATOM 3748 C CA . LYS B 1 69 ? 22.266 23.703 5.301 1 26.16 69 LYS B CA 1
ATOM 3749 C C . LYS B 1 69 ? 21.938 25.172 5.066 1 26.16 69 LYS B C 1
ATOM 3751 O O . LYS B 1 69 ? 22.016 25.656 3.936 1 26.16 69 LYS B O 1
ATOM 3756 N N . GLU B 1 70 ? 21.953 26.094 6.078 1 25.39 70 GLU B N 1
ATOM 3757 C CA . GLU B 1 70 ? 21.672 27.5 6.367 1 25.39 70 GLU B CA 1
ATOM 3758 C C . GLU B 1 70 ? 22.328 28.422 5.34 1 25.39 70 GLU B C 1
ATOM 3760 O O . GLU B 1 70 ? 21.969 29.594 5.23 1 25.39 70 GLU B O 1
ATOM 3765 N N . SER B 1 71 ? 23.578 28.25 4.949 1 24.59 71 SER B N 1
ATOM 3766 C CA . SER B 1 71 ? 24.25 29.516 4.691 1 24.59 71 SER B CA 1
ATOM 3767 C C . SER B 1 71 ? 23.562 30.281 3.576 1 24.59 71 SER B C 1
ATOM 3769 O O . SER B 1 71 ? 22.562 29.844 3.027 1 24.59 71 SER B O 1
ATOM 3771 N N . HIS B 1 72 ? 24.453 30.938 2.561 1 23.52 72 HIS B N 1
ATOM 3772 C CA . HIS B 1 72 ? 24.328 32.156 1.744 1 23.52 72 HIS B CA 1
ATOM 3773 C C . HIS B 1 72 ? 23.469 31.891 0.515 1 23.52 72 HIS B C 1
ATOM 3775 O O . HIS B 1 72 ? 23.891 31.234 -0.43 1 23.52 72 HIS B O 1
ATOM 3781 N N . ILE B 1 73 ? 22.344 31.516 0.669 1 27.3 73 ILE B N 1
ATOM 3782 C CA . ILE B 1 73 ? 21.453 31.75 -0.469 1 27.3 73 ILE B CA 1
ATOM 3783 C C . ILE B 1 73 ? 21.469 33.219 -0.832 1 27.3 73 ILE B C 1
ATOM 3785 O O . ILE B 1 73 ? 20.984 34.062 -0.066 1 27.3 73 ILE B O 1
ATOM 3789 N N . HIS B 1 74 ? 22.75 33.656 -1.321 1 23.86 74 HIS B N 1
ATOM 3790 C CA . HIS B 1 74 ? 22.703 35 -1.854 1 23.86 74 HIS B CA 1
ATOM 3791 C C . HIS B 1 74 ? 21.594 35.156 -2.893 1 23.86 74 HIS B C 1
ATOM 3793 O O . HIS B 1 74 ? 21.391 34.25 -3.721 1 23.86 74 HIS B O 1
ATOM 3799 N N . THR B 1 75 ? 20.469 35.719 -2.436 1 24.95 75 THR B N 1
ATOM 3800 C CA . THR B 1 75 ? 19.359 36.188 -3.25 1 24.95 75 THR B CA 1
ATOM 3801 C C . THR B 1 75 ? 19.859 36.906 -4.496 1 24.95 75 THR B C 1
ATOM 3803 O O . THR B 1 75 ? 19.062 37.438 -5.281 1 24.95 75 THR B O 1
ATOM 3806 N N . ASN B 1 76 ? 21.219 37.375 -4.328 1 23.36 76 ASN B N 1
ATOM 3807 C CA . ASN B 1 76 ? 21.578 38.219 -5.473 1 23.36 76 ASN B CA 1
ATOM 3808 C C . ASN B 1 76 ? 21.75 37.406 -6.742 1 23.36 76 ASN B C 1
ATOM 3810 O O . ASN B 1 76 ? 22.062 36.219 -6.676 1 23.36 76 ASN B O 1
ATOM 3814 N N . PRO B 1 77 ? 21.406 37.906 -7.938 1 24.91 77 PRO B N 1
ATOM 3815 C CA . PRO B 1 77 ? 21.594 37.344 -9.273 1 24.91 77 PRO B CA 1
ATOM 3816 C C . PRO B 1 77 ? 22.984 36.75 -9.484 1 24.91 77 PRO B C 1
ATOM 3818 O O . PRO B 1 77 ? 23.984 37.438 -9.32 1 24.91 77 PRO B O 1
ATOM 3821 N N . VAL B 1 78 ? 23.359 35.625 -8.781 1 25.38 78 VAL B N 1
ATOM 3822 C CA . VAL B 1 78 ? 24.719 35.156 -9.016 1 25.38 78 VAL B CA 1
ATOM 3823 C C . VAL B 1 78 ? 25.016 35.188 -10.516 1 25.38 78 VAL B C 1
ATOM 3825 O O . VAL B 1 78 ? 24.266 34.656 -11.32 1 25.38 78 VAL B O 1
ATOM 3828 N N . THR B 1 79 ? 25.719 36.156 -10.844 1 22.67 79 THR B N 1
ATOM 3829 C CA . THR B 1 79 ? 26.328 36.344 -12.164 1 22.67 79 THR B CA 1
ATOM 3830 C C . THR B 1 79 ? 27.141 35.094 -12.547 1 22.67 79 THR B C 1
ATOM 3832 O O . THR B 1 79 ? 27.641 34.375 -11.68 1 22.67 79 THR B O 1
ATOM 3835 N N . TRP B 1 80 ? 27.094 34.406 -13.742 1 24.97 80 TRP B N 1
ATOM 3836 C CA . TRP B 1 80 ? 27.609 33.281 -14.508 1 24.97 80 TRP B CA 1
ATOM 3837 C C . TRP B 1 80 ? 29.078 33.031 -14.172 1 24.97 80 TRP B C 1
ATOM 3839 O O . TRP B 1 80 ? 29.578 31.922 -14.375 1 24.97 80 TRP B O 1
ATOM 3849 N N . GLY B 1 81 ? 29.828 33.938 -13.57 1 23.5 81 GLY B N 1
ATOM 3850 C CA . GLY B 1 81 ? 31.266 33.844 -13.695 1 23.5 81 GLY B CA 1
ATOM 3851 C C . GLY B 1 81 ? 31.891 32.781 -12.773 1 23.5 81 GLY B C 1
ATOM 3852 O O . GLY B 1 81 ? 32.75 32 -13.195 1 23.5 81 GLY B O 1
ATOM 3853 N N . SER B 1 82 ? 31.812 32.844 -11.375 1 22.3 82 SER B N 1
ATOM 3854 C CA . SER B 1 82 ? 32.844 32.25 -10.531 1 22.3 82 SER B CA 1
ATOM 3855 C C . SER B 1 82 ? 32.438 30.828 -10.109 1 22.3 82 SER B C 1
ATOM 3857 O O . SER B 1 82 ? 32.062 30.609 -8.961 1 22.3 82 SER B O 1
ATOM 3859 N N . TRP B 1 83 ? 31.625 29.984 -10.773 1 25.16 83 TRP B N 1
ATOM 3860 C CA . TRP B 1 83 ? 31.312 28.578 -10.523 1 25.16 83 TRP B CA 1
ATOM 3861 C C . TRP B 1 83 ? 32.594 27.75 -10.43 1 25.16 83 TRP B C 1
ATOM 3863 O O . TRP B 1 83 ? 32.562 26.531 -10.445 1 25.16 83 TRP B O 1
ATOM 3873 N N . SER B 1 84 ? 33.719 28.328 -10.406 1 22.98 84 SER B N 1
ATOM 3874 C CA . SER B 1 84 ? 34.938 27.578 -10.625 1 22.98 84 SER B CA 1
ATOM 3875 C C . SER B 1 84 ? 35.25 26.672 -9.445 1 22.98 84 SER B C 1
ATOM 3877 O O . SER B 1 84 ? 35.719 25.547 -9.633 1 22.98 84 SER B O 1
ATOM 3879 N N . SER B 1 85 ? 35.312 27.188 -8.156 1 22.95 85 SER B N 1
ATOM 3880 C CA . SER B 1 85 ? 36.125 26.5 -7.184 1 22.95 85 SER B CA 1
ATOM 3881 C C . SER B 1 85 ? 35.375 25.406 -6.465 1 22.95 85 SER B C 1
ATOM 3883 O O . SER B 1 85 ? 34.844 25.625 -5.367 1 22.95 85 SER B O 1
ATOM 3885 N N . PHE B 1 86 ? 34.375 24.766 -7.027 1 25.16 86 PHE B N 1
ATOM 3886 C CA . PHE B 1 86 ? 33.812 23.562 -6.406 1 25.16 86 PHE B CA 1
ATOM 3887 C C . PHE B 1 86 ? 34.938 22.594 -6.039 1 25.16 86 PHE B C 1
ATOM 3889 O O . PHE B 1 86 ? 35.594 22.031 -6.918 1 25.16 86 PHE B O 1
ATOM 3896 N N . ARG B 1 87 ? 35.625 23 -5.004 1 22.52 87 ARG B N 1
ATOM 3897 C CA . ARG B 1 87 ? 36.688 22.109 -4.559 1 22.52 87 ARG B CA 1
ATOM 3898 C C . ARG B 1 87 ? 36.156 20.703 -4.293 1 22.52 87 ARG B C 1
ATOM 3900 O O . ARG B 1 87 ? 35.219 20.531 -3.486 1 22.52 87 ARG B O 1
ATOM 3907 N N . LEU B 1 88 ? 36.156 19.797 -5.23 1 23.56 88 LEU B N 1
ATOM 3908 C CA . LEU B 1 88 ? 36.062 18.344 -5.23 1 23.56 88 LEU B CA 1
ATOM 3909 C C . LEU B 1 88 ? 36.938 17.75 -4.117 1 23.56 88 LEU B C 1
ATOM 3911 O O . LEU B 1 88 ? 38.094 18.156 -3.93 1 23.56 88 LEU B O 1
ATOM 3915 N N . GLY B 1 89 ? 36.406 17.594 -2.996 1 24.25 89 GLY B N 1
ATOM 3916 C CA . GLY B 1 89 ? 37.406 17 -2.105 1 24.25 89 GLY B CA 1
ATOM 3917 C C . GLY B 1 89 ? 38.312 16.031 -2.805 1 24.25 89 GLY B C 1
ATOM 3918 O O . GLY B 1 89 ? 38 15.492 -3.861 1 24.25 89 GLY B O 1
ATOM 3919 N N . ALA B 1 90 ? 39.688 16.172 -2.623 1 21.8 90 ALA B N 1
ATOM 3920 C CA . ALA B 1 90 ? 40.906 15.586 -3.098 1 21.8 90 ALA B CA 1
ATOM 3921 C C . ALA B 1 90 ? 40.812 14.062 -3.172 1 21.8 90 ALA B C 1
ATOM 3923 O O . ALA B 1 90 ? 40.938 13.375 -2.154 1 21.8 90 ALA B O 1
ATOM 3924 N N . TYR B 1 91 ? 39.812 13.328 -3.635 1 22.03 91 TYR B N 1
ATOM 3925 C CA . TYR B 1 91 ? 40.281 11.977 -3.953 1 22.03 91 TYR B CA 1
ATOM 3926 C C . TYR B 1 91 ? 41.594 12 -4.73 1 22.03 91 TYR B C 1
ATOM 3928 O O . TYR B 1 91 ? 41.938 13.023 -5.312 1 22.03 91 TYR B O 1
ATOM 3936 N N . GLY B 1 92 ? 42.438 10.828 -4.602 1 22.58 92 GLY B N 1
ATOM 3937 C CA . GLY B 1 92 ? 43.75 10.688 -5.223 1 22.58 92 GLY B CA 1
ATOM 3938 C C . GLY B 1 92 ? 43.781 11.18 -6.656 1 22.58 92 GLY B C 1
ATOM 3939 O O . GLY B 1 92 ? 42.719 11.422 -7.262 1 22.58 92 GLY B O 1
ATOM 3940 N N . ARG B 1 93 ? 44.969 11.359 -7.359 1 21.95 93 ARG B N 1
ATOM 3941 C CA . ARG B 1 93 ? 45.594 11.797 -8.602 1 21.95 93 ARG B CA 1
ATOM 3942 C C . ARG B 1 93 ? 44.969 11.078 -9.805 1 21.95 93 ARG B C 1
ATOM 3944 O O . ARG B 1 93 ? 45.281 11.398 -10.953 1 21.95 93 ARG B O 1
ATOM 3951 N N . ARG B 1 94 ? 44.719 9.75 -9.844 1 21.52 94 ARG B N 1
ATOM 3952 C CA . ARG B 1 94 ? 44.875 9.266 -11.211 1 21.52 94 ARG B CA 1
ATOM 3953 C C . ARG B 1 94 ? 43.719 9.719 -12.078 1 21.52 94 ARG B C 1
ATOM 3955 O O . ARG B 1 94 ? 42.562 9.594 -11.672 1 21.52 94 ARG B O 1
ATOM 3962 N N . ARG B 1 95 ? 43.875 10.586 -13.062 1 24.66 95 ARG B N 1
ATOM 3963 C CA . ARG B 1 95 ? 43.219 11.227 -14.203 1 24.66 95 ARG B CA 1
ATOM 3964 C C . ARG B 1 95 ? 42.438 10.211 -15.039 1 24.66 95 ARG B C 1
ATOM 3966 O O . ARG B 1 95 ? 43.062 9.32 -15.641 1 24.66 95 ARG B O 1
ATOM 3973 N N . PRO B 1 96 ? 41.344 9.523 -14.68 1 25.09 96 PRO B N 1
ATOM 3974 C CA . PRO B 1 96 ? 41.031 8.664 -15.82 1 25.09 96 PRO B CA 1
ATOM 3975 C C . PRO B 1 96 ? 40.875 9.445 -17.125 1 25.09 96 PRO B C 1
ATOM 3977 O O . PRO B 1 96 ? 40.344 10.555 -17.141 1 25.09 96 PRO B O 1
ATOM 3980 N N . ARG B 1 97 ? 41.844 9.344 -18.125 1 23.42 97 ARG B N 1
ATOM 3981 C CA . ARG B 1 97 ? 41.938 9.875 -19.484 1 23.42 97 ARG B CA 1
ATOM 3982 C C . ARG B 1 97 ? 40.625 9.617 -20.25 1 23.42 97 ARG B C 1
ATOM 3984 O O . ARG B 1 97 ? 40.375 8.477 -20.641 1 23.42 97 ARG B O 1
ATOM 3991 N N . VAL B 1 98 ? 39.469 10.109 -19.781 1 24.23 98 VAL B N 1
ATOM 3992 C CA . VAL B 1 98 ? 38.312 9.945 -20.641 1 24.23 98 VAL B CA 1
ATOM 3993 C C . VAL B 1 98 ? 38.594 10.555 -22.016 1 24.23 98 VAL B C 1
ATOM 3995 O O . VAL B 1 98 ? 38.875 11.75 -22.125 1 24.23 98 VAL B O 1
ATOM 3998 N N . HIS B 1 99 ? 39.188 9.812 -22.859 1 23.5 99 HIS B N 1
ATOM 3999 C CA . HIS B 1 99 ? 39.406 10.242 -24.234 1 23.5 99 HIS B CA 1
ATOM 4000 C C . HIS B 1 99 ? 38.094 10.719 -24.859 1 23.5 99 HIS B C 1
ATOM 4002 O O . HIS B 1 99 ? 37.031 10.156 -24.594 1 23.5 99 HIS B O 1
ATOM 4008 N N . PRO B 1 100 ? 38.031 11.898 -25.359 1 25.11 100 PRO B N 1
ATOM 4009 C CA . PRO B 1 100 ? 36.969 12.578 -26.094 1 25.11 100 PRO B CA 1
ATOM 4010 C C . PRO B 1 100 ? 36.406 11.734 -27.234 1 25.11 100 PRO B C 1
ATOM 4012 O O . PRO B 1 100 ? 37.156 11.109 -27.969 1 25.11 100 PRO B O 1
ATOM 4015 N N . PRO B 1 101 ? 35.281 10.984 -27.031 1 25.64 101 PRO B N 1
ATOM 4016 C CA . PRO B 1 101 ? 34.969 10.242 -28.266 1 25.64 101 PRO B CA 1
ATOM 4017 C C . PRO B 1 101 ? 35.125 11.109 -29.516 1 25.64 101 PRO B C 1
ATOM 4019 O O . PRO B 1 101 ? 35.031 12.336 -29.438 1 25.64 101 PRO B O 1
ATOM 4022 N N . SER B 1 102 ? 35.75 10.695 -30.453 1 24.47 102 SER B N 1
ATOM 4023 C CA . SER B 1 102 ? 35.844 11.227 -31.812 1 24.47 102 SER B CA 1
ATOM 4024 C C . SER B 1 102 ? 34.5 11.703 -32.312 1 24.47 102 SER B C 1
ATOM 4026 O O . SER B 1 102 ? 33.438 11.289 -31.781 1 24.47 102 SER B O 1
ATOM 4028 N N . SER B 1 103 ? 34.25 12.609 -33.406 1 24.59 103 SER B N 1
ATOM 4029 C CA . SER B 1 103 ? 33.375 13.461 -34.219 1 24.59 103 SER B CA 1
ATOM 4030 C C . SER B 1 103 ? 32.125 12.719 -34.656 1 24.59 103 SER B C 1
ATOM 4032 O O . SER B 1 103 ? 31.328 13.242 -35.438 1 24.59 103 SER B O 1
ATOM 4034 N N . SER B 1 104 ? 32.031 11.406 -34.562 1 24.89 104 SER B N 1
ATOM 4035 C CA . SER B 1 104 ? 30.906 10.938 -35.375 1 24.89 104 SER B CA 1
ATOM 4036 C C . SER B 1 104 ? 29.578 11.406 -34.812 1 24.89 104 SER B C 1
ATOM 4038 O O . SER B 1 104 ? 29.406 11.5 -33.594 1 24.89 104 SER B O 1
ATOM 4040 N N . SER B 1 105 ? 28.547 12.164 -35.562 1 24.17 105 SER B N 1
ATOM 4041 C CA . SER B 1 105 ? 27.391 13.039 -35.594 1 24.17 105 SER B CA 1
ATOM 4042 C C . SER B 1 105 ? 26.25 12.508 -34.75 1 24.17 105 SER B C 1
ATOM 4044 O O . SER B 1 105 ? 25.141 13.023 -34.781 1 24.17 105 SER B O 1
ATOM 4046 N N . VAL B 1 106 ? 26.328 11.242 -34.25 1 26.06 106 VAL B N 1
ATOM 4047 C CA . VAL B 1 106 ? 24.984 10.867 -33.812 1 26.06 106 VAL B CA 1
ATOM 4048 C C . VAL B 1 106 ? 24.562 11.75 -32.625 1 26.06 106 VAL B C 1
ATOM 4050 O O . VAL B 1 106 ? 25.344 11.945 -31.688 1 26.06 106 VAL B O 1
ATOM 4053 N N . GLY B 1 107 ? 23.703 12.805 -32.781 1 25.72 107 GLY B N 1
ATOM 4054 C CA . GLY B 1 107 ? 23.031 13.82 -31.969 1 25.72 107 GLY B CA 1
ATOM 4055 C C . GLY B 1 107 ? 22.672 13.344 -30.578 1 25.72 107 GLY B C 1
ATOM 4056 O O . GLY B 1 107 ? 21.562 12.852 -30.359 1 25.72 107 GLY B O 1
ATOM 4057 N N . LEU B 1 108 ? 23.562 12.648 -30 1 25.88 108 LEU B N 1
ATOM 4058 C CA . LEU B 1 108 ? 23.328 12.102 -28.672 1 25.88 108 LEU B CA 1
ATOM 4059 C C . LEU B 1 108 ? 23 13.211 -27.672 1 25.88 108 LEU B C 1
ATOM 4061 O O . LEU B 1 108 ? 23.859 14.023 -27.328 1 25.88 108 LEU B O 1
ATOM 4065 N N . THR B 1 109 ? 21.828 13.922 -27.922 1 27.39 109 THR B N 1
ATOM 4066 C CA . THR B 1 109 ? 21.438 14.969 -26.984 1 27.39 109 THR B CA 1
ATOM 4067 C C . THR B 1 109 ? 21.562 14.484 -25.547 1 27.39 109 THR B C 1
ATOM 4069 O O . THR B 1 109 ? 21.094 13.398 -25.203 1 27.39 109 THR B O 1
ATOM 4072 N N . ASN B 1 110 ? 22.625 14.75 -24.922 1 27.12 110 ASN B N 1
ATOM 4073 C CA . ASN B 1 110 ? 23.031 14.586 -23.516 1 27.12 110 ASN B CA 1
ATOM 4074 C C . ASN B 1 110 ? 21.875 14.852 -22.562 1 27.12 110 ASN B C 1
ATOM 4076 O O . ASN B 1 110 ? 21.406 15.992 -22.438 1 27.12 110 ASN B O 1
ATOM 4080 N N . VAL B 1 111 ? 20.828 14.031 -22.688 1 27.81 111 VAL B N 1
ATOM 4081 C CA . VAL B 1 111 ? 19.656 14.25 -21.844 1 27.81 111 VAL B CA 1
ATOM 4082 C C . VAL B 1 111 ? 20 13.938 -20.391 1 27.81 111 VAL B C 1
ATOM 4084 O O . VAL B 1 111 ? 20.531 12.867 -20.094 1 27.81 111 VAL B O 1
ATOM 4087 N N . TYR B 1 112 ? 20.531 14.891 -19.719 1 26.44 112 TYR B N 1
ATOM 4088 C CA . TYR B 1 112 ? 20.75 14.797 -18.281 1 26.44 112 TYR B CA 1
ATOM 4089 C C . TYR B 1 112 ? 19.438 14.547 -17.531 1 26.44 112 TYR B C 1
ATOM 4091 O O . TYR B 1 112 ? 18.406 15.125 -17.875 1 26.44 112 TYR B O 1
ATOM 4099 N N . ARG B 1 113 ? 19.359 13.359 -17.016 1 28.48 113 ARG B N 1
ATOM 4100 C CA . ARG B 1 113 ? 18.188 13.016 -16.203 1 28.48 113 ARG B CA 1
ATOM 4101 C C . ARG B 1 113 ? 18.422 13.328 -14.734 1 28.48 113 ARG B C 1
ATOM 4103 O O . ARG B 1 113 ? 19.547 13.227 -14.242 1 28.48 113 ARG B O 1
ATOM 4110 N N . PHE B 1 114 ? 17.844 14.391 -14.172 1 27.53 114 PHE B N 1
ATOM 4111 C CA . PHE B 1 114 ? 17.938 14.547 -12.719 1 27.53 114 PHE B CA 1
ATOM 4112 C C . PHE B 1 114 ? 16.656 14.102 -12.039 1 27.53 114 PHE B C 1
ATOM 4114 O O . PHE B 1 114 ? 15.586 14.141 -12.641 1 27.53 114 PHE B O 1
ATOM 4121 N N . ALA B 1 115 ? 16.781 13.133 -11.148 1 27.5 115 ALA B N 1
ATOM 4122 C CA . ALA B 1 115 ? 15.656 12.789 -10.289 1 27.5 115 ALA B CA 1
ATOM 4123 C C . ALA B 1 115 ? 15.672 13.633 -9.016 1 27.5 115 ALA B C 1
ATOM 4125 O O . ALA B 1 115 ? 16.734 13.93 -8.469 1 27.5 115 ALA B O 1
ATOM 4126 N N . VAL B 1 116 ? 14.844 14.57 -8.875 1 26.3 116 VAL B N 1
ATOM 4127 C CA . VAL B 1 116 ? 14.609 15.258 -7.613 1 26.3 116 VAL B CA 1
ATOM 4128 C C . VAL B 1 116 ? 13.844 14.344 -6.66 1 26.3 116 VAL B C 1
ATOM 4130 O O . VAL B 1 116 ? 12.766 13.852 -7 1 26.3 116 VAL B O 1
ATOM 4133 N N . ILE B 1 117 ? 14.453 13.539 -5.883 1 28.5 117 ILE B N 1
ATOM 4134 C CA . ILE B 1 117 ? 13.758 12.852 -4.801 1 28.5 117 ILE B CA 1
ATOM 4135 C C . ILE B 1 117 ? 13.391 13.852 -3.709 1 28.5 117 ILE B C 1
ATOM 4137 O O . ILE B 1 117 ? 14.258 14.516 -3.146 1 28.5 117 ILE B O 1
ATOM 4141 N N . MET B 1 118 ? 12.383 14.562 -3.805 1 29.16 118 MET B N 1
ATOM 4142 C CA . MET B 1 118 ? 11.891 15.477 -2.777 1 29.16 118 MET B CA 1
ATOM 4143 C C . MET B 1 118 ? 11.469 14.711 -1.527 1 29.16 118 MET B C 1
ATOM 4145 O O . MET B 1 118 ? 10.641 13.797 -1.602 1 29.16 118 MET B O 1
ATOM 4149 N N . ALA B 1 119 ? 12.273 14.32 -0.682 1 32.09 119 ALA B N 1
ATOM 4150 C CA . ALA B 1 119 ? 11.742 14 0.64 1 32.09 119 ALA B CA 1
ATOM 4151 C C . ALA B 1 119 ? 10.898 15.148 1.183 1 32.09 119 ALA B C 1
ATOM 4153 O O . ALA B 1 119 ? 11.398 16.25 1.38 1 32.09 119 ALA B O 1
ATOM 4154 N N . ASN B 1 120 ? 9.852 15.625 0.659 1 36.69 120 ASN B N 1
ATOM 4155 C CA . ASN B 1 120 ? 9.008 16.766 0.989 1 36.69 120 ASN B CA 1
ATOM 4156 C C . ASN B 1 120 ? 8.633 16.781 2.469 1 36.69 120 ASN B C 1
ATOM 4158 O O . ASN B 1 120 ? 7.613 16.219 2.861 1 36.69 120 ASN B O 1
ATOM 4162 N N . HIS B 1 121 ? 9.688 16.906 3.357 1 45.34 121 HIS B N 1
ATOM 4163 C CA . HIS B 1 121 ? 9.469 16.953 4.797 1 45.34 121 HIS B CA 1
ATOM 4164 C C . HIS B 1 121 ? 8.891 18.297 5.23 1 45.34 121 HIS B C 1
ATOM 4166 O O . HIS B 1 121 ? 8.797 18.578 6.43 1 45.34 121 HIS B O 1
ATOM 4172 N N . GLY B 1 122 ? 8.57 19.203 4.207 1 49.34 122 GLY B N 1
ATOM 4173 C CA . GLY B 1 122 ? 7.816 20.422 4.445 1 49.34 122 GLY B CA 1
ATOM 4174 C C . GLY B 1 122 ? 6.43 20.391 3.838 1 49.34 122 GLY B C 1
ATOM 4175 O O . GLY B 1 122 ? 5.793 19.344 3.783 1 49.34 122 GLY B O 1
ATOM 4176 N N . ALA B 1 123 ? 5.957 21.641 3.607 1 58.34 123 ALA B N 1
ATOM 4177 C CA . ALA B 1 123 ? 4.641 21.75 2.982 1 58.34 123 ALA B CA 1
ATOM 4178 C C . ALA B 1 123 ? 4.668 21.219 1.551 1 58.34 123 ALA B C 1
ATOM 4180 O O . ALA B 1 123 ? 5.535 21.594 0.76 1 58.34 123 ALA B O 1
ATOM 4181 N N . LEU B 1 124 ? 3.818 20.375 1.222 1 79.44 124 LEU B N 1
ATOM 4182 C CA . LEU B 1 124 ? 3.658 19.891 -0.148 1 79.44 124 LEU B CA 1
ATOM 4183 C C . LEU B 1 124 ? 3.012 20.969 -1.023 1 79.44 124 LEU B C 1
ATOM 4185 O O . LEU B 1 124 ? 3.258 21.016 -2.23 1 79.44 124 LEU B O 1
ATOM 4189 N N . PHE B 1 125 ? 2.238 21.844 -0.423 1 93.19 125 PHE B N 1
ATOM 4190 C CA . PHE B 1 125 ? 1.687 23.047 -1.052 1 93.19 125 PHE B CA 1
ATOM 4191 C C . PHE B 1 125 ? 1.768 24.234 -0.108 1 93.19 125 PHE B C 1
ATOM 4193 O O . PHE B 1 125 ? 1.37 24.141 1.055 1 93.19 125 PHE B O 1
ATOM 4200 N N . ASN B 1 126 ? 2.373 25.281 -0.595 1 93.31 126 ASN B N 1
ATOM 4201 C CA . ASN B 1 126 ? 2.395 26.578 0.06 1 93.31 126 ASN B CA 1
ATOM 4202 C C . ASN B 1 126 ? 1.894 27.688 -0.87 1 93.31 126 ASN B C 1
ATOM 4204 O O . ASN B 1 126 ? 2.25 27.719 -2.049 1 93.31 126 ASN B O 1
ATOM 4208 N N . THR B 1 127 ? 1.073 28.562 -0.351 1 95.62 127 THR B N 1
ATOM 4209 C CA . THR B 1 127 ? 0.498 29.594 -1.213 1 95.62 127 THR B CA 1
ATOM 4210 C C . THR B 1 127 ? 1.597 30.422 -1.873 1 95.62 127 THR B C 1
ATOM 4212 O O . THR B 1 127 ? 1.389 31 -2.943 1 95.62 127 THR B O 1
ATOM 4215 N N . MET B 1 128 ? 2.709 30.453 -1.31 1 90.25 128 MET B N 1
ATOM 4216 C CA . MET B 1 128 ? 3.844 31.203 -1.854 1 90.25 128 MET B CA 1
ATOM 4217 C C . MET B 1 128 ? 4.41 30.5 -3.086 1 90.25 128 MET B C 1
ATOM 4219 O O . MET B 1 128 ? 5.191 31.094 -3.834 1 90.25 128 MET B O 1
ATOM 4223 N N . ASP B 1 129 ? 3.953 29.25 -3.314 1 85.06 129 ASP B N 1
ATOM 4224 C CA . ASP B 1 129 ? 4.305 28.562 -4.551 1 85.06 129 ASP B CA 1
ATOM 4225 C C . ASP B 1 129 ? 3.633 29.219 -5.758 1 85.06 129 ASP B C 1
ATOM 4227 O O . ASP B 1 129 ? 4.102 29.078 -6.887 1 85.06 129 ASP B O 1
ATOM 4231 N N . VAL B 1 130 ? 2.498 29.922 -5.473 1 91.19 130 VAL B N 1
ATOM 4232 C CA . VAL B 1 130 ? 1.677 30.328 -6.609 1 91.19 130 VAL B CA 1
ATOM 4233 C C . VAL B 1 130 ? 1.441 31.828 -6.559 1 91.19 130 VAL B C 1
ATOM 4235 O O . VAL B 1 130 ? 0.858 32.406 -7.48 1 91.19 130 VAL B O 1
ATOM 4238 N N . ARG B 1 131 ? 1.881 32.5 -5.543 1 90.62 131 ARG B N 1
ATOM 4239 C CA . ARG B 1 131 ? 1.743 33.969 -5.441 1 90.62 131 ARG B CA 1
ATOM 4240 C C . ARG B 1 131 ? 2.746 34.531 -4.449 1 90.62 131 ARG B C 1
ATOM 4242 O O . ARG B 1 131 ? 3.258 33.812 -3.586 1 90.62 131 ARG B O 1
ATOM 4249 N N . ASP B 1 132 ? 2.877 35.875 -4.496 1 90.44 132 ASP B N 1
ATOM 4250 C CA . ASP B 1 132 ? 3.689 36.625 -3.531 1 90.44 132 ASP B CA 1
ATOM 4251 C C . ASP B 1 132 ? 2.961 36.75 -2.197 1 90.44 132 ASP B C 1
ATOM 4253 O O . ASP B 1 132 ? 1.758 37.031 -2.166 1 90.44 132 ASP B O 1
ATOM 4257 N N . TRP B 1 133 ? 3.715 36.625 -1.118 1 89.75 133 TRP B N 1
ATOM 4258 C CA . TRP B 1 133 ? 3.084 36.656 0.198 1 89.75 133 TRP B CA 1
ATOM 4259 C C . TRP B 1 133 ? 2.533 38.031 0.519 1 89.75 133 TRP B C 1
ATOM 4261 O O . TRP B 1 133 ? 1.639 38.156 1.357 1 89.75 133 TRP B O 1
ATOM 4271 N N . THR B 1 134 ? 3.012 39.062 -0.09 1 91.75 134 THR B N 1
ATOM 4272 C CA . THR B 1 134 ? 2.582 40.438 0.176 1 91.75 134 THR B CA 1
ATOM 4273 C C . THR B 1 134 ? 1.262 40.719 -0.529 1 91.75 134 THR B C 1
ATOM 4275 O O . THR B 1 134 ? 0.693 41.812 -0.362 1 91.75 134 THR B O 1
ATOM 4278 N N . LYS B 1 135 ? 0.825 39.812 -1.319 1 94.38 135 LYS B N 1
ATOM 4279 C CA . LYS B 1 135 ? -0.432 39.969 -2.047 1 94.38 135 LYS B CA 1
ATOM 4280 C C . LYS B 1 135 ? -1.454 38.938 -1.605 1 94.38 135 LYS B C 1
ATOM 4282 O O . LYS B 1 135 ? -1.798 38.031 -2.371 1 94.38 135 LYS B O 1
ATOM 4287 N N . PRO B 1 136 ? -1.943 39.125 -0.419 1 96.62 136 PRO B N 1
ATOM 4288 C CA . PRO B 1 136 ? -2.908 38.156 0.087 1 96.62 136 PRO B CA 1
ATOM 4289 C C . PRO B 1 136 ? -4.074 37.906 -0.872 1 96.62 136 PRO B C 1
ATOM 4291 O O . PRO B 1 136 ? -4.551 38.875 -1.509 1 96.62 136 PRO B O 1
ATOM 4294 N N . GLN B 1 137 ? -4.434 36.688 -1.101 1 96.44 137 GLN B N 1
ATOM 4295 C CA . GLN B 1 137 ? -5.574 36.25 -1.893 1 96.44 137 GLN B CA 1
ATOM 4296 C C . GLN B 1 137 ? -6.402 35.219 -1.136 1 96.44 137 GLN B C 1
ATOM 4298 O O . GLN B 1 137 ? -5.859 34.438 -0.346 1 96.44 137 GLN B O 1
ATOM 4303 N N . LEU B 1 138 ? -7.68 35.188 -1.34 1 98.06 138 LEU B N 1
ATOM 4304 C CA . LEU B 1 138 ? -8.586 34.281 -0.64 1 98.06 138 LEU B CA 1
ATOM 4305 C C . LEU B 1 138 ? -8.469 32.875 -1.183 1 98.06 138 LEU B C 1
ATOM 4307 O O . LEU B 1 138 ? -8.414 31.891 -0.413 1 98.06 138 LEU B O 1
ATOM 4311 N N . GLU B 1 139 ? -8.383 32.719 -2.516 1 98.38 139 GLU B N 1
ATOM 4312 C CA . GLU B 1 139 ? -8.344 31.391 -3.139 1 98.38 139 GLU B CA 1
ATOM 4313 C C . GLU B 1 139 ? -6.973 31.109 -3.738 1 98.38 139 GLU B C 1
ATOM 4315 O O . GLU B 1 139 ? -6.43 31.922 -4.477 1 98.38 139 GLU B O 1
ATOM 4320 N N . ASN B 1 140 ? -6.348 30.047 -3.32 1 98 140 ASN B N 1
ATOM 4321 C CA . ASN B 1 140 ? -5.07 29.547 -3.826 1 98 140 ASN B CA 1
ATOM 4322 C C . ASN B 1 140 ? -5.129 28.047 -4.109 1 98 140 ASN B C 1
ATOM 4324 O O . ASN B 1 140 ? -5.723 27.281 -3.344 1 98 140 ASN B O 1
ATOM 4328 N N . SER B 1 141 ? -4.605 27.594 -5.227 1 97.69 141 SER B N 1
ATOM 4329 C CA . SER B 1 141 ? -4.602 26.156 -5.52 1 97.69 141 SER B CA 1
ATOM 4330 C C . SER B 1 141 ? -3.385 25.766 -6.355 1 97.69 141 SER B C 1
ATOM 4332 O O . SER B 1 141 ? -2.76 26.625 -6.988 1 97.69 141 SER B O 1
ATOM 4334 N N . LYS B 1 142 ? -3.047 24.562 -6.285 1 94.25 142 LYS B N 1
ATOM 4335 C CA . LYS B 1 142 ? -1.952 23.969 -7.047 1 94.25 142 LYS B CA 1
ATOM 4336 C C . LYS B 1 142 ? -2.307 22.562 -7.516 1 94.25 142 LYS B C 1
ATOM 4338 O O . LYS B 1 142 ? -2.84 21.766 -6.746 1 94.25 142 LYS B O 1
ATOM 4343 N N . GLU B 1 143 ? -2.041 22.297 -8.781 1 92.56 143 GLU B N 1
ATOM 4344 C CA . GLU B 1 143 ? -2.258 20.953 -9.312 1 92.56 143 GLU B CA 1
ATOM 4345 C C . GLU B 1 143 ? -1.081 20.047 -8.984 1 92.56 143 GLU B C 1
ATOM 4347 O O . GLU B 1 143 ? 0.064 20.484 -8.922 1 92.56 143 GLU B O 1
ATOM 4352 N N . PHE B 1 144 ? -1.375 18.797 -8.75 1 89.88 144 PHE B N 1
ATOM 4353 C CA . PHE B 1 144 ? -0.334 17.797 -8.531 1 89.88 144 PHE B CA 1
ATOM 4354 C C . PHE B 1 144 ? -0.746 16.453 -9.109 1 89.88 144 PHE B C 1
ATOM 4356 O O . PHE B 1 144 ? -1.926 16.219 -9.391 1 89.88 144 PHE B O 1
ATOM 4363 N N . THR B 1 145 ? 0.239 15.625 -9.383 1 87 145 THR B N 1
ATOM 4364 C CA . THR B 1 145 ? 0.023 14.281 -9.914 1 87 145 THR B CA 1
ATOM 4365 C C . THR B 1 145 ? 0.478 13.227 -8.906 1 87 145 THR B C 1
ATOM 4367 O O . THR B 1 145 ? 1.48 13.414 -8.211 1 87 145 THR B O 1
ATOM 4370 N N . ASN B 1 146 ? -0.29 12.188 -8.836 1 87.62 146 ASN B N 1
ATOM 4371 C CA . ASN B 1 146 ? 0.086 11.078 -7.965 1 87.62 146 ASN B CA 1
ATOM 4372 C C . ASN B 1 146 ? -0.431 9.742 -8.5 1 87.62 146 ASN B C 1
ATOM 4374 O O . ASN B 1 146 ? -1.094 9.703 -9.539 1 87.62 146 ASN B O 1
ATOM 4378 N N . ASN B 1 147 ? -0.093 8.664 -7.785 1 85.75 147 ASN B N 1
ATOM 4379 C CA . ASN B 1 147 ? -0.4 7.316 -8.258 1 85.75 147 ASN B CA 1
ATOM 4380 C C . ASN B 1 147 ? -1.825 6.906 -7.902 1 85.75 147 ASN B C 1
ATOM 4382 O O . ASN B 1 147 ? -2.373 5.969 -8.484 1 85.75 147 ASN B O 1
ATOM 4386 N N . TRP B 1 148 ? -2.449 7.699 -7.008 1 89.12 148 TRP B N 1
ATOM 4387 C CA . TRP B 1 148 ? -3.74 7.289 -6.469 1 89.12 148 TRP B CA 1
ATOM 4388 C C . TRP B 1 148 ? -4.758 8.422 -6.566 1 89.12 148 TRP B C 1
ATOM 4390 O O . TRP B 1 148 ? -4.387 9.594 -6.621 1 89.12 148 TRP B O 1
ATOM 4400 N N . PRO B 1 149 ? -6 8.023 -6.625 1 89.88 149 PRO B N 1
ATOM 4401 C CA . PRO B 1 149 ? -6.992 9.102 -6.527 1 89.88 149 PRO B CA 1
ATOM 4402 C C . PRO B 1 149 ? -6.969 9.805 -5.172 1 89.88 149 PRO B C 1
ATOM 4404 O O . PRO B 1 149 ? -7.168 9.164 -4.137 1 89.88 149 PRO B O 1
ATOM 4407 N N . ALA B 1 150 ? -6.742 11.07 -5.164 1 91.31 150 ALA B N 1
ATOM 4408 C CA . ALA B 1 150 ? -6.605 11.836 -3.93 1 91.31 150 ALA B CA 1
ATOM 4409 C C . ALA B 1 150 ? -7.969 12.25 -3.389 1 91.31 150 ALA B C 1
ATOM 4411 O O . ALA B 1 150 ? -8.172 13.414 -3.035 1 91.31 150 ALA B O 1
ATOM 4412 N N . THR B 1 151 ? -8.898 11.422 -3.258 1 86.25 151 THR B N 1
ATOM 4413 C CA . THR B 1 151 ? -10.258 11.75 -2.828 1 86.25 151 THR B CA 1
ATOM 4414 C C . THR B 1 151 ? -10.32 11.898 -1.311 1 86.25 151 THR B C 1
ATOM 4416 O O . THR B 1 151 ? -11.141 12.664 -0.792 1 86.25 151 THR B O 1
ATOM 4419 N N . ASN B 1 152 ? -9.445 11.242 -0.604 1 87.56 152 ASN B N 1
ATOM 4420 C CA . ASN B 1 152 ? -9.508 11.281 0.853 1 87.56 152 ASN B CA 1
ATOM 4421 C C . ASN B 1 152 ? -8.117 11.289 1.476 1 87.56 152 ASN B C 1
ATOM 4423 O O . ASN B 1 152 ? -7.891 10.656 2.512 1 87.56 152 ASN B O 1
ATOM 4427 N N . PHE B 1 153 ? -7.203 11.906 0.748 1 95.94 153 PHE B N 1
ATOM 4428 C CA . PHE B 1 153 ? -5.891 12.07 1.364 1 95.94 153 PHE B CA 1
ATOM 4429 C C . PHE B 1 153 ? -5.992 12.898 2.641 1 95.94 153 PHE B C 1
ATOM 4431 O O . PHE B 1 153 ? -6.613 13.969 2.648 1 95.94 153 PHE B O 1
ATOM 4438 N N . PRO B 1 154 ? -5.52 12.352 3.723 1 97.5 154 PRO B N 1
ATOM 4439 C CA . PRO B 1 154 ? -5.465 13.242 4.887 1 97.5 154 PRO B CA 1
ATOM 4440 C C . PRO B 1 154 ? -4.535 14.43 4.676 1 97.5 154 PRO B C 1
ATOM 4442 O O . PRO B 1 154 ? -3.371 14.258 4.301 1 97.5 154 PRO B O 1
ATOM 4445 N N . LEU B 1 155 ? -5.066 15.578 4.914 1 97.44 155 LEU B N 1
ATOM 4446 C CA . LEU B 1 155 ? -4.379 16.844 4.684 1 97.44 155 LEU B CA 1
ATOM 4447 C C . LEU B 1 155 ? -4.203 17.609 5.992 1 97.44 155 LEU B C 1
ATOM 4449 O O . LEU B 1 155 ? -5.133 17.703 6.797 1 97.44 155 LEU B O 1
ATOM 4453 N N . GLY B 1 156 ? -2.93 18.125 6.184 1 98.44 156 GLY B N 1
ATOM 4454 C CA . GLY B 1 156 ? -2.656 18.875 7.398 1 98.44 156 GLY B CA 1
ATOM 4455 C C . GLY B 1 156 ? -1.993 20.203 7.141 1 98.44 156 GLY B C 1
ATOM 4456 O O . GLY B 1 156 ? -1.066 20.297 6.332 1 98.44 156 GLY B O 1
ATOM 4457 N N . ILE B 1 157 ? -2.449 21.219 7.84 1 98.62 157 ILE B N 1
ATOM 4458 C CA . ILE B 1 157 ? -1.873 22.562 7.766 1 98.62 157 ILE B CA 1
ATOM 4459 C C . ILE B 1 157 ? -0.55 22.594 8.523 1 98.62 157 ILE B C 1
ATOM 4461 O O . ILE B 1 157 ? -0.469 22.125 9.664 1 98.62 157 ILE B O 1
ATOM 4465 N N . ASN B 1 158 ? 0.52 23.109 7.816 1 97.94 158 ASN B N 1
ATOM 4466 C CA . ASN B 1 158 ? 1.798 23.125 8.523 1 97.94 158 ASN B CA 1
ATOM 4467 C C . ASN B 1 158 ? 2.482 24.484 8.398 1 97.94 158 ASN B C 1
ATOM 4469 O O . ASN B 1 158 ? 3.666 24.625 8.719 1 97.94 158 ASN B O 1
ATOM 4473 N N . TRP B 1 159 ? 1.716 25.484 7.949 1 97.69 159 TRP B N 1
ATOM 4474 C CA . TRP B 1 159 ? 2.205 26.859 7.812 1 97.69 159 TRP B CA 1
ATOM 4475 C C . TRP B 1 159 ? 1.053 27.844 7.875 1 97.69 159 TRP B C 1
ATOM 4477 O O . TRP B 1 159 ? 0.065 27.719 7.152 1 97.69 159 TRP B O 1
ATOM 4487 N N . LEU B 1 160 ? 1.222 28.906 8.703 1 98.12 160 LEU B N 1
ATOM 4488 C CA . LEU B 1 160 ? 0.213 29.953 8.844 1 98.12 160 LEU B CA 1
ATOM 4489 C C . LEU B 1 160 ? 0.866 31.312 8.992 1 98.12 160 LEU B C 1
ATOM 4491 O O . LEU B 1 160 ? 1.773 31.484 9.805 1 98.12 160 LEU B O 1
ATOM 4495 N N . ASP B 1 161 ? 0.404 32.25 8.234 1 98.38 161 ASP B N 1
ATOM 4496 C CA . ASP B 1 161 ? 0.708 33.688 8.375 1 98.38 161 ASP B CA 1
ATOM 4497 C C . ASP B 1 161 ? -0.524 34.531 8.086 1 98.38 161 ASP B C 1
ATOM 4499 O O . ASP B 1 161 ? -0.85 34.781 6.922 1 98.38 161 ASP B O 1
ATOM 4503 N N . TYR B 1 162 ? -1.153 35 9.117 1 98.38 162 TYR B N 1
ATOM 4504 C CA . TYR B 1 162 ? -2.424 35.719 9.008 1 98.38 162 TYR B CA 1
ATOM 4505 C C . TYR B 1 162 ? -2.363 37.062 9.719 1 98.38 162 TYR B C 1
ATOM 4507 O O . TYR B 1 162 ? -1.774 37.188 10.797 1 98.38 162 TYR B O 1
ATOM 4515 N N . ASP B 1 163 ? -3.023 38 9.172 1 98.06 163 ASP B N 1
ATOM 4516 C CA . ASP B 1 163 ? -3.219 39.281 9.797 1 98.06 163 ASP B CA 1
ATOM 4517 C C . ASP B 1 163 ? -4.242 39.219 10.93 1 98.06 163 ASP B C 1
ATOM 4519 O O . ASP B 1 163 ? -5.293 38.594 10.781 1 98.06 163 ASP B O 1
ATOM 4523 N N . ARG B 1 164 ? -3.977 39.875 11.984 1 97.75 164 ARG B N 1
ATOM 4524 C CA . ARG B 1 164 ? -4.809 39.781 13.18 1 97.75 164 ARG B CA 1
ATOM 4525 C C . ARG B 1 164 ? -6.059 40.625 13.047 1 97.75 164 ARG B C 1
ATOM 4527 O O . ARG B 1 164 ? -6.98 40.531 13.859 1 97.75 164 ARG B O 1
ATOM 4534 N N . SER B 1 165 ? -6.102 41.531 12.18 1 97.5 165 SER B N 1
ATOM 4535 C CA . SER B 1 165 ? -7.164 42.531 12.109 1 97.5 165 SER B CA 1
ATOM 4536 C C . SER B 1 165 ? -8.453 41.938 11.57 1 97.5 165 SER B C 1
ATOM 4538 O O . SER B 1 165 ? -9.5 42.594 11.578 1 97.5 165 SER B O 1
ATOM 4540 N N . SER B 1 166 ? -8.43 40.781 11.086 1 97.62 166 SER B N 1
ATOM 4541 C CA . SER B 1 166 ? -9.602 40.031 10.633 1 97.62 166 SER B CA 1
ATOM 4542 C C . SER B 1 166 ? -9.617 38.625 11.188 1 97.62 166 SER B C 1
ATOM 4544 O O . SER B 1 166 ? -8.609 38.156 11.703 1 97.62 166 SER B O 1
ATOM 4546 N N . ASN B 1 167 ? -10.805 37.938 11.078 1 98.62 167 ASN B N 1
ATOM 4547 C CA . ASN B 1 167 ? -10.898 36.562 11.516 1 98.62 167 ASN B CA 1
ATOM 4548 C C . ASN B 1 167 ? -9.898 35.688 10.773 1 98.62 167 ASN B C 1
ATOM 4550 O O . ASN B 1 167 ? -9.602 35.906 9.602 1 98.62 167 ASN B O 1
ATOM 4554 N N . ILE B 1 168 ? -9.406 34.719 11.469 1 98.75 168 ILE B N 1
ATOM 4555 C CA . ILE B 1 168 ? -8.531 33.719 10.859 1 98.75 168 ILE B CA 1
ATOM 4556 C C . ILE B 1 168 ? -9.367 32.625 10.203 1 98.75 168 ILE B C 1
ATOM 4558 O O . ILE B 1 168 ? -10 31.812 10.891 1 98.75 168 ILE B O 1
ATOM 4562 N N . ARG B 1 169 ? -9.367 32.625 8.867 1 98.81 169 ARG B N 1
ATOM 4563 C CA . ARG B 1 169 ? -10.188 31.656 8.125 1 98.81 169 ARG B CA 1
ATOM 4564 C C . ARG B 1 169 ? -9.367 30.938 7.07 1 98.81 169 ARG B C 1
ATOM 4566 O O . ARG B 1 169 ? -8.914 31.547 6.098 1 98.81 169 ARG B O 1
ATOM 4573 N N . LEU B 1 170 ? -9.18 29.609 7.301 1 98.81 170 LEU B N 1
ATOM 4574 C CA . LEU B 1 170 ? -8.414 28.781 6.375 1 98.81 170 LEU B CA 1
ATOM 4575 C C . LEU B 1 170 ? -9.07 27.422 6.211 1 98.81 170 LEU B C 1
ATOM 4577 O O . LEU B 1 170 ? -9.461 26.781 7.199 1 98.81 170 LEU B O 1
ATOM 4581 N N . LYS B 1 171 ? -9.227 27 5 1 98.69 171 LYS B N 1
ATOM 4582 C CA . LYS B 1 171 ? -9.602 25.609 4.719 1 98.69 171 LYS B CA 1
ATOM 4583 C C . LYS B 1 171 ? -8.688 25 3.656 1 98.69 171 LYS B C 1
ATOM 4585 O O . LYS B 1 171 ? -8.297 25.688 2.703 1 98.69 171 LYS B O 1
ATOM 4590 N N . SER B 1 172 ? -8.312 23.844 3.865 1 98.31 172 SER B N 1
ATOM 4591 C CA . SER B 1 172 ? -7.539 23.062 2.906 1 98.31 172 SER B CA 1
ATOM 4592 C C . SER B 1 172 ? -8.32 21.859 2.41 1 98.31 172 SER B C 1
ATOM 4594 O O . SER B 1 172 ? -9.062 21.234 3.172 1 98.31 172 SER B O 1
ATOM 4596 N N . TYR B 1 173 ? -8.266 21.609 1.145 1 98 173 TYR B N 1
ATOM 4597 C CA . TYR B 1 173 ? -8.93 20.453 0.569 1 98 173 TYR B CA 1
ATOM 4598 C C . TYR B 1 173 ? -8.359 20.109 -0.804 1 98 173 TYR B C 1
ATOM 4600 O O . TYR B 1 173 ? -7.617 20.922 -1.384 1 98 173 TYR B O 1
ATOM 4608 N N . ILE B 1 174 ? -8.617 18.922 -1.291 1 97.12 174 ILE B N 1
ATOM 4609 C CA . ILE B 1 174 ? -8.211 18.453 -2.611 1 97.12 174 ILE B CA 1
ATOM 4610 C C . ILE B 1 174 ? -9.453 18.156 -3.449 1 97.12 174 ILE B C 1
ATOM 4612 O O . ILE B 1 174 ? -10.422 17.578 -2.949 1 97.12 174 ILE B O 1
ATOM 4616 N N . ASP B 1 175 ? -9.445 18.625 -4.711 1 96.06 175 ASP B N 1
ATOM 4617 C CA . ASP B 1 175 ? -10.539 18.297 -5.625 1 96.06 175 ASP B CA 1
ATOM 4618 C C . ASP B 1 175 ? -10.023 18.109 -7.047 1 96.06 175 ASP B C 1
ATOM 4620 O O . ASP B 1 175 ? -8.836 17.844 -7.25 1 96.06 175 ASP B O 1
ATOM 4624 N N . ASN B 1 176 ? -10.922 17.953 -8.016 1 94.88 176 ASN B N 1
ATOM 4625 C CA . ASN B 1 176 ? -10.625 17.844 -9.438 1 94.88 176 ASN B CA 1
ATOM 4626 C C . ASN B 1 176 ? -9.734 16.641 -9.727 1 94.88 176 ASN B C 1
ATOM 4628 O O . ASN B 1 176 ? -8.703 16.766 -10.383 1 94.88 176 ASN B O 1
ATOM 4632 N N . VAL B 1 177 ? -10.109 15.523 -9.203 1 93.44 177 VAL B N 1
ATOM 4633 C CA . VAL B 1 177 ? -9.359 14.289 -9.391 1 93.44 177 VAL B CA 1
ATOM 4634 C C . VAL B 1 177 ? -9.656 13.703 -10.766 1 93.44 177 VAL B C 1
ATOM 4636 O O . VAL B 1 177 ? -10.805 13.398 -11.086 1 93.44 177 VAL B O 1
ATOM 4639 N N . LYS B 1 178 ? -8.609 13.539 -11.578 1 91.19 178 LYS B N 1
ATOM 4640 C CA . LYS B 1 178 ? -8.734 13.016 -12.938 1 91.19 178 LYS B CA 1
ATOM 4641 C C . LYS B 1 178 ? -7.723 11.898 -13.188 1 91.19 178 LYS B C 1
ATOM 4643 O O . LYS B 1 178 ? -6.559 12 -12.789 1 91.19 178 LYS B O 1
ATOM 4648 N N . PHE B 1 179 ? -8.227 10.859 -13.844 1 91.88 179 PHE B N 1
ATOM 4649 C CA . PHE B 1 179 ? -7.371 9.719 -14.172 1 91.88 179 PHE B CA 1
ATOM 4650 C C . PHE B 1 179 ? -6.75 9.891 -15.547 1 91.88 179 PHE B C 1
ATOM 4652 O O . PHE B 1 179 ? -7.441 10.227 -16.516 1 91.88 179 PHE B O 1
ATOM 4659 N N . ASP B 1 180 ? -5.457 9.711 -15.617 1 88.56 180 ASP B N 1
ATOM 4660 C CA . ASP B 1 180 ? -4.715 9.656 -16.875 1 88.56 180 ASP B CA 1
ATOM 4661 C C . ASP B 1 180 ? -4.465 8.219 -17.297 1 88.56 180 ASP B C 1
ATOM 4663 O O . ASP B 1 180 ? -3.547 7.562 -16.797 1 88.56 180 ASP B O 1
ATOM 4667 N N . GLU B 1 181 ? -5.145 7.742 -18.281 1 83.88 181 GLU B N 1
ATOM 4668 C CA . GLU B 1 181 ? -5.094 6.348 -18.703 1 83.88 181 GLU B CA 1
ATOM 4669 C C . GLU B 1 181 ? -3.744 6.012 -19.328 1 83.88 181 GLU B C 1
ATOM 4671 O O . GLU B 1 181 ? -3.264 4.883 -19.203 1 83.88 181 GLU B O 1
ATOM 4676 N N . LYS B 1 182 ? -3.264 6.949 -19.984 1 83.19 182 LYS B N 1
ATOM 4677 C CA . LYS B 1 182 ? -2.018 6.707 -20.703 1 83.19 182 LYS B CA 1
ATOM 4678 C C . LYS B 1 182 ? -0.858 6.484 -19.734 1 83.19 182 LYS B C 1
ATOM 4680 O O . LYS B 1 182 ? -0.076 5.547 -19.906 1 83.19 182 LYS B O 1
ATOM 4685 N N . ASN B 1 183 ? -0.806 7.258 -18.656 1 83.69 183 ASN B N 1
ATOM 4686 C CA . ASN B 1 183 ? 0.327 7.211 -17.734 1 83.69 183 ASN B CA 1
ATOM 4687 C C . ASN B 1 183 ? -0.017 6.445 -16.453 1 83.69 183 ASN B C 1
ATOM 4689 O O . ASN B 1 183 ? 0.854 6.203 -15.617 1 83.69 183 ASN B O 1
ATOM 4693 N N . LEU B 1 184 ? -1.237 6.059 -16.328 1 86.56 184 LEU B N 1
ATOM 4694 C CA . LEU B 1 184 ? -1.725 5.348 -15.156 1 86.56 184 LEU B CA 1
ATOM 4695 C C . LEU B 1 184 ? -1.459 6.148 -13.883 1 86.56 184 LEU B C 1
ATOM 4697 O O . LEU B 1 184 ? -0.916 5.621 -12.914 1 86.56 184 LEU B O 1
ATOM 4701 N N . THR B 1 185 ? -1.732 7.496 -13.922 1 86.69 185 THR B N 1
ATOM 4702 C CA . THR B 1 185 ? -1.604 8.414 -12.797 1 86.69 185 THR B CA 1
ATOM 4703 C C . THR B 1 185 ? -2.887 9.219 -12.602 1 86.69 185 THR B C 1
ATOM 4705 O O . THR B 1 185 ? -3.807 9.133 -13.422 1 86.69 185 THR B O 1
ATOM 4708 N N . PHE B 1 186 ? -2.92 9.961 -11.547 1 90.19 186 PHE B N 1
ATOM 4709 C CA . PHE B 1 186 ? -4.027 10.859 -11.25 1 90.19 186 PHE B CA 1
ATOM 4710 C C . PHE B 1 186 ? -3.537 12.297 -11.109 1 90.19 186 PHE B C 1
ATOM 4712 O O . PHE B 1 186 ? -2.473 12.539 -10.539 1 90.19 186 PHE B O 1
ATOM 4719 N N . SER B 1 187 ? -4.32 13.18 -11.602 1 91.06 187 SER B N 1
ATOM 4720 C CA . SER B 1 187 ? -4.125 14.602 -11.336 1 91.06 187 SER B CA 1
ATOM 4721 C C . SER B 1 187 ? -5.176 15.133 -10.367 1 91.06 187 SER B C 1
ATOM 4723 O O . SER B 1 187 ? -6.34 14.727 -10.414 1 91.06 187 SER B O 1
ATOM 4725 N N . SER B 1 188 ? -4.746 16 -9.477 1 93.31 188 SER B N 1
ATOM 4726 C CA . SER B 1 188 ? -5.625 16.625 -8.492 1 93.31 188 SER B CA 1
ATOM 4727 C C . SER B 1 188 ? -5.223 18.062 -8.227 1 93.31 188 SER B C 1
ATOM 4729 O O . SER B 1 188 ? -4.16 18.516 -8.664 1 93.31 188 SER B O 1
ATOM 4731 N N . LYS B 1 189 ? -6.117 18.797 -7.641 1 95.88 189 LYS B N 1
ATOM 4732 C CA . LYS B 1 189 ? -5.852 20.188 -7.266 1 95.88 189 LYS B CA 1
ATOM 4733 C C . LYS B 1 189 ? -5.969 20.375 -5.754 1 95.88 189 LYS B C 1
ATOM 4735 O O . LYS B 1 189 ? -6.996 20.062 -5.156 1 95.88 189 LYS B O 1
ATOM 4740 N N . CYS B 1 190 ? -4.926 20.812 -5.113 1 97 190 CYS B N 1
ATOM 4741 C CA . CYS B 1 190 ? -4.934 21.141 -3.693 1 97 190 CYS B CA 1
ATOM 4742 C C . CYS B 1 190 ? -5.27 22.609 -3.477 1 97 190 CYS B C 1
ATOM 4744 O O . CYS B 1 190 ? -4.738 23.484 -4.168 1 97 190 CYS B O 1
ATOM 4746 N N . HIS B 1 191 ? -6.133 22.875 -2.498 1 98.19 191 HIS B N 1
ATOM 4747 C CA . HIS B 1 191 ? -6.586 24.234 -2.23 1 98.19 191 HIS B CA 1
ATOM 4748 C C . HIS B 1 191 ? -6.215 24.672 -0.818 1 98.19 191 HIS B C 1
ATOM 4750 O O . HIS B 1 191 ? -6.301 23.875 0.124 1 98.19 191 HIS B O 1
ATOM 4756 N N . LEU B 1 192 ? -5.781 25.828 -0.708 1 98.5 192 LEU B N 1
ATOM 4757 C CA . LEU B 1 192 ? -5.703 26.609 0.515 1 98.5 192 LEU B CA 1
ATOM 4758 C C . LEU B 1 192 ? -6.496 27.906 0.378 1 98.5 192 LEU B C 1
ATOM 4760 O O . LEU B 1 192 ? -5.992 28.891 -0.157 1 98.5 192 LEU B O 1
ATOM 4764 N N . ASP B 1 193 ? -7.695 27.875 1 1 98.81 193 ASP B N 1
ATOM 4765 C CA . ASP B 1 193 ? -8.602 28.984 0.729 1 98.81 193 ASP B CA 1
ATOM 4766 C C . ASP B 1 193 ? -8.969 29.734 2.016 1 98.81 193 ASP B C 1
ATOM 4768 O O . ASP B 1 193 ? -9.148 29.109 3.064 1 98.81 193 ASP B O 1
ATOM 4772 N N . ALA B 1 194 ? -9.031 30.984 1.91 1 98.69 194 ALA B N 1
ATOM 4773 C CA . ALA B 1 194 ? -9.641 31.859 2.898 1 98.69 194 ALA B CA 1
ATOM 4774 C C . ALA B 1 194 ? -10.984 32.406 2.398 1 98.69 194 ALA B C 1
ATOM 4776 O O . ALA B 1 194 ? -11.398 32.094 1.276 1 98.69 194 ALA B O 1
ATOM 4777 N N . TRP B 1 195 ? -11.742 33.062 3.186 1 98.44 195 TRP B N 1
ATOM 4778 C CA . TRP B 1 195 ? -13.008 33.656 2.754 1 98.44 195 TRP B CA 1
ATOM 4779 C C . TRP B 1 195 ? -13.336 34.906 3.561 1 98.44 195 TRP B C 1
ATOM 4781 O O . TRP B 1 195 ? -12.648 35.219 4.535 1 98.44 195 TRP B O 1
ATOM 4791 N N . TYR B 1 196 ? -14.352 35.656 3.039 1 97.31 196 TYR B N 1
ATOM 4792 C CA . TYR B 1 196 ? -14.828 36.906 3.604 1 97.31 196 TYR B CA 1
ATOM 4793 C C . TYR B 1 196 ? -13.719 37.938 3.652 1 97.31 196 TYR B C 1
ATOM 4795 O O . TYR B 1 196 ? -13.109 38.25 2.627 1 97.31 196 TYR B O 1
ATOM 4803 N N . ASP B 1 197 ? -13.344 38.5 4.832 1 97.25 197 ASP B N 1
ATOM 4804 C CA . ASP B 1 197 ? -12.422 39.625 4.914 1 97.25 197 ASP B CA 1
ATOM 4805 C C . ASP B 1 197 ? -11.062 39.188 5.465 1 97.25 197 ASP B C 1
ATOM 4807 O O . ASP B 1 197 ? -10.219 40 5.797 1 97.25 197 ASP B O 1
ATOM 4811 N N . SER B 1 198 ? -10.898 37.875 5.57 1 97.94 198 SER B N 1
ATOM 4812 C CA . SER B 1 198 ? -9.656 37.344 6.125 1 97.94 198 SER B CA 1
ATOM 4813 C C . SER B 1 198 ? -8.453 37.781 5.281 1 97.94 198 SER B C 1
ATOM 4815 O O . SER B 1 198 ? -8.531 37.812 4.051 1 97.94 198 SER B O 1
ATOM 4817 N N . LYS B 1 199 ? -7.359 38.062 5.926 1 98.12 199 LYS B N 1
ATOM 4818 C CA . LYS B 1 199 ? -6.117 38.406 5.246 1 98.12 199 LYS B CA 1
ATOM 4819 C C . LYS B 1 199 ? -5.047 37.344 5.465 1 98.12 199 LYS B C 1
ATOM 4821 O O . LYS B 1 199 ? -4.281 37.406 6.43 1 98.12 199 LYS B O 1
ATOM 4826 N N . MET B 1 200 ? -4.926 36.469 4.492 1 98.38 200 MET B N 1
ATOM 4827 C CA . MET B 1 200 ? -3.971 35.375 4.512 1 98.38 200 MET B CA 1
ATOM 4828 C C . MET B 1 200 ? -2.686 35.75 3.783 1 98.38 200 MET B C 1
ATOM 4830 O O . MET B 1 200 ? -2.633 35.719 2.553 1 98.38 200 MET B O 1
ATOM 4834 N N . TYR B 1 201 ? -1.648 36.031 4.523 1 97.62 201 TYR B N 1
ATOM 4835 C CA . TYR B 1 201 ? -0.366 36.281 3.879 1 97.62 201 TYR B CA 1
ATOM 4836 C C . TYR B 1 201 ? 0.207 35 3.264 1 97.62 201 TYR B C 1
ATOM 4838 O O . TYR B 1 201 ? 0.579 35 2.088 1 97.62 201 TYR B O 1
ATOM 4846 N N . SER B 1 202 ? 0.262 33.938 4.016 1 96.5 202 SER B N 1
ATOM 4847 C CA . SER B 1 202 ? 0.708 32.656 3.49 1 96.5 202 SER B CA 1
ATOM 4848 C C . SER B 1 202 ? 0.162 31.5 4.32 1 96.5 202 SER B C 1
ATOM 4850 O O . SER B 1 202 ? -0.138 31.672 5.504 1 96.5 202 SER B O 1
ATOM 4852 N N . ALA B 1 203 ? -0.024 30.391 3.707 1 98.12 203 ALA B N 1
ATOM 4853 C CA . ALA B 1 203 ? -0.436 29.141 4.324 1 98.12 203 ALA B CA 1
ATOM 4854 C C . ALA B 1 203 ? 0.187 27.938 3.604 1 98.12 203 ALA B C 1
ATOM 4856 O O . ALA B 1 203 ? 0.528 28.031 2.422 1 98.12 203 ALA B O 1
ATOM 4857 N N . GLY B 1 204 ? 0.396 26.891 4.328 1 97.25 204 GLY B N 1
ATOM 4858 C CA . GLY B 1 204 ? 0.945 25.656 3.766 1 97.25 204 GLY B CA 1
ATOM 4859 C C . GLY B 1 204 ? 0.307 24.406 4.328 1 97.25 204 GLY B C 1
ATOM 4860 O O . GLY B 1 204 ? -0.305 24.438 5.395 1 97.25 204 GLY B O 1
ATOM 4861 N N . CYS B 1 205 ? 0.417 23.312 3.541 1 97.44 205 CYS B N 1
ATOM 4862 C CA . CYS B 1 205 ? -0.129 22.047 4.004 1 97.44 205 CYS B CA 1
ATOM 4863 C C . CYS B 1 205 ? 0.68 20.875 3.463 1 97.44 205 CYS B C 1
ATOM 4865 O O . CYS B 1 205 ? 1.533 21.047 2.592 1 97.44 205 CYS B O 1
ATOM 4867 N N . THR B 1 206 ? 0.533 19.781 4.105 1 95.69 206 THR B N 1
ATOM 4868 C CA . THR B 1 206 ? 1.057 18.5 3.672 1 95.69 206 THR B CA 1
ATOM 4869 C C . THR B 1 206 ? -0.051 17.453 3.639 1 95.69 206 THR B C 1
ATOM 4871 O O . THR B 1 206 ? -1.163 17.688 4.109 1 95.69 206 THR B O 1
ATOM 4874 N N . TRP B 1 207 ? 0.178 16.359 2.881 1 96.12 207 TRP B N 1
ATOM 4875 C CA . TRP B 1 207 ? -0.79 15.258 2.873 1 96.12 207 TRP B CA 1
ATOM 4876 C C . TRP B 1 207 ? -0.09 13.914 2.74 1 96.12 207 TRP B C 1
ATOM 4878 O O . TRP B 1 207 ? 1.031 13.836 2.23 1 96.12 207 TRP B O 1
ATOM 4888 N N . LEU B 1 208 ? -0.666 12.93 3.254 1 94.88 208 LEU B N 1
ATOM 4889 C CA . LEU B 1 208 ? -0.257 11.539 3.076 1 94.88 208 LEU B CA 1
ATOM 4890 C C . LEU B 1 208 ? -1.104 10.859 2.006 1 94.88 208 LEU B C 1
ATOM 4892 O O . LEU B 1 208 ? -2.312 10.688 2.18 1 94.88 208 LEU B O 1
ATOM 4896 N N . GLY B 1 209 ? -0.42 10.523 0.899 1 92.69 209 GLY B N 1
ATOM 4897 C CA . GLY B 1 209 ? -1.136 9.82 -0.157 1 92.69 209 GLY B CA 1
ATOM 4898 C C . GLY B 1 209 ? -1.349 8.352 0.139 1 92.69 209 GLY B C 1
ATOM 4899 O O . GLY B 1 209 ? -0.395 7.625 0.434 1 92.69 209 GLY B O 1
ATOM 4900 N N . HIS B 1 210 ? -2.621 7.953 0.169 1 91.5 210 HIS B N 1
ATOM 4901 C CA . HIS B 1 210 ? -2.938 6.531 0.245 1 91.5 210 HIS B CA 1
ATOM 4902 C C . HIS B 1 210 ? -4.324 6.246 -0.32 1 91.5 210 HIS B C 1
ATOM 4904 O O . HIS B 1 210 ? -5.18 7.133 -0.356 1 91.5 210 HIS B O 1
ATOM 4910 N N . PHE B 1 211 ? -4.512 5.09 -0.842 1 91.19 211 PHE B N 1
ATOM 4911 C CA . PHE B 1 211 ? -5.777 4.652 -1.416 1 91.19 211 PHE B CA 1
ATOM 4912 C C . PHE B 1 211 ? -5.969 3.152 -1.223 1 91.19 211 PHE B C 1
ATOM 4914 O O . PHE B 1 211 ? -5.188 2.352 -1.742 1 91.19 211 PHE B O 1
ATOM 4921 N N . ASN B 1 212 ? -7 2.814 -0.464 1 88.44 212 ASN B N 1
ATOM 4922 C CA . ASN B 1 212 ? -7.238 1.413 -0.133 1 88.44 212 ASN B CA 1
ATOM 4923 C C . ASN B 1 212 ? -5.969 0.731 0.365 1 88.44 212 ASN B C 1
ATOM 4925 O O . ASN B 1 212 ? -5.594 -0.332 -0.133 1 88.44 212 ASN B O 1
ATOM 4929 N N . ASP B 1 213 ? -5.379 1.429 1.253 1 91.75 213 ASP B N 1
ATOM 4930 C CA . ASP B 1 213 ? -4.078 1.009 1.77 1 91.75 213 ASP B CA 1
ATOM 4931 C C . ASP B 1 213 ? -4.227 -0.142 2.762 1 91.75 213 ASP B C 1
ATOM 4933 O O . ASP B 1 213 ? -5.266 -0.274 3.416 1 91.75 213 ASP B O 1
ATOM 4937 N N . ARG B 1 214 ? -3.227 -0.952 2.846 1 93.19 214 ARG B N 1
ATOM 4938 C CA . ARG B 1 214 ? -3.318 -2.123 3.711 1 93.19 214 ARG B CA 1
ATOM 4939 C C . ARG B 1 214 ? -2.998 -1.763 5.156 1 93.19 214 ARG B C 1
ATOM 4941 O O . ARG B 1 214 ? -3.256 -2.549 6.07 1 93.19 214 ARG B O 1
ATOM 4948 N N . ASP B 1 215 ? -2.412 -0.554 5.375 1 96.69 215 ASP B N 1
ATOM 4949 C CA . ASP B 1 215 ? -2.061 -0.15 6.734 1 96.69 215 ASP B CA 1
ATOM 4950 C C . ASP B 1 215 ? -2.822 1.108 7.148 1 96.69 215 ASP B C 1
ATOM 4952 O O . ASP B 1 215 ? -3.371 1.174 8.25 1 96.69 215 ASP B O 1
ATOM 4956 N N . PHE B 1 216 ? -2.994 2.035 6.289 1 97.44 216 PHE B N 1
ATOM 4957 C CA . PHE B 1 216 ? -3.51 3.352 6.648 1 97.44 216 PHE B CA 1
ATOM 4958 C C . PHE B 1 216 ? -5.016 3.42 6.43 1 97.44 216 PHE B C 1
ATOM 4960 O O . PHE B 1 216 ? -5.527 2.912 5.43 1 97.44 216 PHE B O 1
ATOM 4967 N N . GLN B 1 217 ? -5.719 3.982 7.336 1 97.56 217 GLN B N 1
ATOM 4968 C CA . GLN B 1 217 ? -7.07 4.516 7.188 1 97.56 217 GLN B CA 1
ATOM 4969 C C . GLN B 1 217 ? -7.141 5.969 7.645 1 97.56 217 GLN B C 1
ATOM 4971 O O . GLN B 1 217 ? -6.418 6.371 8.562 1 97.56 217 GLN B O 1
ATOM 4976 N N . SER B 1 218 ? -7.906 6.758 6.969 1 98.19 218 SER B N 1
ATOM 4977 C CA . SER B 1 218 ? -7.992 8.172 7.324 1 98.19 218 SER B CA 1
ATOM 4978 C C . SER B 1 218 ? -9.383 8.727 7.035 1 98.19 218 SER B C 1
ATOM 4980 O O . SER B 1 218 ? -10.195 8.07 6.383 1 98.19 218 SER B O 1
ATOM 4982 N N . GLY B 1 219 ? -9.648 9.844 7.531 1 98.06 219 GLY B N 1
ATOM 4983 C CA . GLY B 1 219 ? -10.898 10.562 7.332 1 98.06 219 GLY B CA 1
ATOM 4984 C C . GLY B 1 219 ? -10.867 11.977 7.887 1 98.06 219 GLY B C 1
ATOM 4985 O O . GLY B 1 219 ? -9.812 12.461 8.305 1 98.06 219 GLY B O 1
ATOM 4986 N N . TYR B 1 220 ? -11.984 12.609 7.789 1 98.5 220 TYR B N 1
ATOM 4987 C CA . TYR B 1 220 ? -12.148 13.984 8.25 1 98.5 220 TYR B CA 1
ATOM 4988 C C . TYR B 1 220 ? -13.305 14.102 9.234 1 98.5 220 TYR B C 1
ATOM 4990 O O . TYR B 1 220 ? -14.258 13.328 9.172 1 98.5 220 TYR B O 1
ATOM 4998 N N . VAL B 1 221 ? -13.141 14.969 10.117 1 98.44 221 VAL B N 1
ATOM 4999 C CA . VAL B 1 221 ? -14.219 15.359 11.031 1 98.44 221 VAL B CA 1
ATOM 5000 C C . VAL B 1 221 ? -14.25 16.875 11.172 1 98.44 221 VAL B C 1
ATOM 5002 O O . VAL B 1 221 ? -13.219 17.547 11.023 1 98.44 221 VAL B O 1
ATOM 5005 N N . ASP B 1 222 ? -15.367 17.422 11.383 1 97.62 222 ASP B N 1
ATOM 5006 C CA . ASP B 1 222 ? -15.453 18.844 11.664 1 97.62 222 ASP B CA 1
ATOM 5007 C C . ASP B 1 222 ? -16.484 19.125 12.758 1 97.62 222 ASP B C 1
ATOM 5009 O O . ASP B 1 222 ? -17.25 18.25 13.141 1 97.62 222 ASP B O 1
ATOM 5013 N N . THR B 1 223 ? -16.344 20.281 13.305 1 98.19 223 THR B N 1
ATOM 5014 C CA . THR B 1 223 ? -17.234 20.672 14.391 1 98.19 223 THR B CA 1
ATOM 5015 C C . THR B 1 223 ? -17.375 22.188 14.453 1 98.19 223 THR B C 1
ATOM 5017 O O . THR B 1 223 ? -16.562 22.922 13.867 1 98.19 223 THR B O 1
ATOM 5020 N N . LYS B 1 224 ? -18.469 22.656 15.055 1 98.12 224 LYS B N 1
ATOM 5021 C CA . LYS B 1 224 ? -18.672 24.031 15.531 1 98.12 224 LYS B CA 1
ATOM 5022 C C . LYS B 1 224 ? -18.75 24.062 17.047 1 98.12 224 LYS B C 1
ATOM 5024 O O . LYS B 1 224 ? -19.828 24.031 17.625 1 98.12 224 LYS B O 1
ATOM 5029 N N . PRO B 1 225 ? -17.578 24.219 17.625 1 97.06 225 PRO B N 1
ATOM 5030 C CA . PRO B 1 225 ? -17.516 24.016 19.078 1 97.06 225 PRO B CA 1
ATOM 5031 C C . PRO B 1 225 ? -18.297 25.062 19.859 1 97.06 225 PRO B C 1
ATOM 5033 O O . PRO B 1 225 ? -18.266 26.25 19.516 1 97.06 225 PRO B O 1
ATOM 5036 N N . THR B 1 226 ? -19.062 24.594 20.922 1 94.06 226 THR B N 1
ATOM 5037 C CA . THR B 1 226 ? -19.812 25.5 21.797 1 94.06 226 THR B CA 1
ATOM 5038 C C . THR B 1 226 ? -19.359 25.344 23.25 1 94.06 226 THR B C 1
ATOM 5040 O O . THR B 1 226 ? -19.812 26.078 24.125 1 94.06 226 THR B O 1
ATOM 5043 N N . GLN B 1 227 ? -18.578 24.359 23.453 1 96.56 227 GLN B N 1
ATOM 5044 C CA . GLN B 1 227 ? -17.984 24.109 24.766 1 96.56 227 GLN B CA 1
ATOM 5045 C C . GLN B 1 227 ? -16.484 23.812 24.625 1 96.56 227 GLN B C 1
ATOM 5047 O O . GLN B 1 227 ? -15.961 23.734 23.516 1 96.56 227 GLN B O 1
ATOM 5052 N N . GLU B 1 228 ? -15.82 23.75 25.719 1 98.19 228 GLU B N 1
ATOM 5053 C CA . GLU B 1 228 ? -14.367 23.609 25.703 1 98.19 228 GLU B CA 1
ATOM 5054 C C . GLU B 1 228 ? -13.953 22.328 24.969 1 98.19 228 GLU B C 1
ATOM 5056 O O . GLU B 1 228 ? -13 22.344 24.188 1 98.19 228 GLU B O 1
ATOM 5061 N N . TYR B 1 229 ? -14.641 21.234 25.297 1 98.38 229 TYR B N 1
ATOM 5062 C CA . TYR B 1 229 ? -14.344 19.953 24.641 1 98.38 229 TYR B CA 1
ATOM 5063 C C . TYR B 1 229 ? -15.5 19.5 23.766 1 98.38 229 TYR B C 1
ATOM 5065 O O . TYR B 1 229 ? -16.656 19.562 24.172 1 98.38 229 TYR B O 1
ATOM 5073 N N . THR B 1 230 ? -15.234 19.156 22.562 1 98.31 230 THR B N 1
ATOM 5074 C CA . THR B 1 230 ? -16.172 18.516 21.625 1 98.31 230 THR B CA 1
ATOM 5075 C C . THR B 1 230 ? -15.547 17.266 21.016 1 98.31 230 THR B C 1
ATOM 5077 O O . THR B 1 230 ? -14.422 17.297 20.516 1 98.31 230 THR B O 1
ATOM 5080 N N . THR B 1 231 ? -16.266 16.188 21.094 1 97.94 231 THR B N 1
ATOM 5081 C CA . THR B 1 231 ? -15.766 14.93 20.547 1 97.94 231 THR B CA 1
ATOM 5082 C C . THR B 1 231 ? -16.625 14.461 19.375 1 97.94 231 THR B C 1
ATOM 5084 O O . THR B 1 231 ? -17.828 14.703 19.359 1 97.94 231 THR B O 1
ATOM 5087 N N . VAL B 1 232 ? -16.031 13.914 18.406 1 98.5 232 VAL B N 1
ATOM 5088 C CA . VAL B 1 232 ? -16.703 13.312 17.266 1 98.5 232 VAL B CA 1
ATOM 5089 C C . VAL B 1 232 ? -16.328 11.836 17.156 1 98.5 232 VAL B C 1
ATOM 5091 O O . VAL B 1 232 ? -15.148 11.492 17.17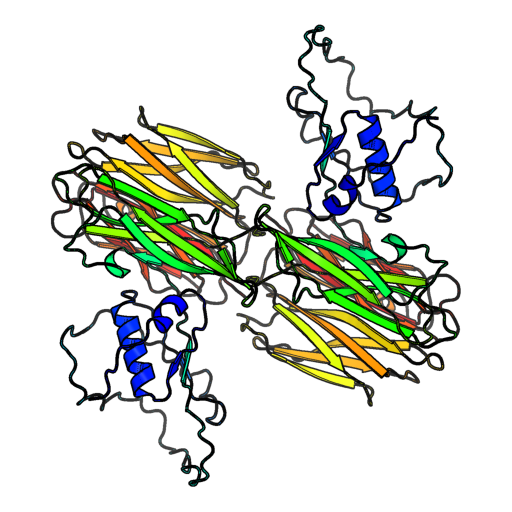2 1 98.5 232 VAL B O 1
ATOM 5094 N N . ASP B 1 233 ? -17.312 10.953 17.031 1 98.44 233 ASP B N 1
ATOM 5095 C CA . ASP B 1 233 ? -17.078 9.516 16.906 1 98.44 233 ASP B CA 1
ATOM 5096 C C . ASP B 1 233 ? -16.625 9.148 15.492 1 98.44 233 ASP B C 1
ATOM 5098 O O . ASP B 1 233 ? -17.188 9.648 14.508 1 98.44 233 ASP B O 1
ATOM 5102 N N . VAL B 1 234 ? -15.609 8.367 15.43 1 98.69 234 VAL B N 1
ATOM 5103 C CA . VAL B 1 234 ? -15.094 7.844 14.164 1 98.69 234 VAL B CA 1
ATOM 5104 C C . VAL B 1 234 ? -15.133 6.316 14.188 1 98.69 234 VAL B C 1
ATOM 5106 O O . VAL B 1 234 ? -14.688 5.688 15.148 1 98.69 234 VAL B O 1
ATOM 5109 N N . THR B 1 235 ? -15.688 5.699 13.164 1 98.19 235 THR B N 1
ATOM 5110 C CA . THR B 1 235 ? -15.625 4.262 12.938 1 98.19 235 THR B CA 1
ATOM 5111 C C . THR B 1 235 ? -14.695 3.939 11.766 1 98.19 235 THR B C 1
ATOM 5113 O O . THR B 1 235 ? -14.836 4.512 10.68 1 98.19 235 THR B O 1
ATOM 5116 N N . PHE B 1 236 ? -13.734 3.127 12.023 1 97.69 236 PHE B N 1
ATOM 5117 C CA . PHE B 1 236 ? -12.852 2.719 10.938 1 97.69 236 PHE B CA 1
ATOM 5118 C C . PHE B 1 236 ? -13.602 1.865 9.922 1 97.69 236 PHE B C 1
ATOM 5120 O O . PHE B 1 236 ? -14.453 1.054 10.289 1 97.69 236 PHE B O 1
ATOM 5127 N N . LYS B 1 237 ? -13.266 2.043 8.617 1 95 237 LYS B N 1
ATOM 5128 C CA . LYS B 1 237 ? -13.859 1.221 7.562 1 95 237 LYS B CA 1
ATOM 5129 C C . LYS B 1 237 ? -13.523 -0.254 7.766 1 95 237 LYS B C 1
ATOM 5131 O O . LYS B 1 237 ? -14.359 -1.125 7.52 1 95 237 LYS B O 1
ATOM 5136 N N . HIS B 1 238 ? -12.242 -0.564 8.18 1 93.94 238 HIS B N 1
ATOM 5137 C CA . HIS B 1 238 ? -11.758 -1.898 8.508 1 93.94 238 HIS B CA 1
ATOM 5138 C C . HIS B 1 238 ? -11.227 -1.953 9.938 1 93.94 238 HIS B C 1
ATOM 5140 O O . HIS B 1 238 ? -10.391 -1.134 10.328 1 93.94 238 HIS B O 1
ATOM 5146 N N . GLU B 1 239 ? -11.688 -2.955 10.641 1 96 239 GLU B N 1
ATOM 5147 C CA . GLU B 1 239 ? -11.164 -3.135 11.984 1 96 239 GLU B CA 1
ATOM 5148 C C . GLU B 1 239 ? -9.68 -3.467 11.961 1 96 239 GLU B C 1
ATOM 5150 O O . GLU B 1 239 ? -9.219 -4.223 11.102 1 96 239 GLU B O 1
ATOM 5155 N N . TYR B 1 240 ? -8.969 -2.908 12.883 1 97.12 240 TYR B N 1
ATOM 5156 C CA . TYR B 1 240 ? -7.559 -3.26 13.031 1 97.12 240 TYR B CA 1
ATOM 5157 C C . TYR B 1 240 ? -7.395 -4.508 13.883 1 97.12 240 TYR B C 1
ATOM 5159 O O . TYR B 1 240 ? -8.266 -4.832 14.703 1 97.12 240 TYR B O 1
ATOM 5167 N N . ALA B 1 241 ? -6.285 -5.219 13.695 1 95.25 241 ALA B N 1
ATOM 5168 C CA . ALA B 1 241 ? -6.004 -6.414 14.484 1 95.25 241 ALA B CA 1
ATOM 5169 C C . ALA B 1 241 ? -5.738 -6.059 15.945 1 95.25 241 ALA B C 1
ATOM 5171 O O . ALA B 1 241 ? -6.047 -6.844 16.844 1 95.25 241 ALA B O 1
ATOM 5172 N N . SER B 1 242 ? -5.137 -4.945 16.234 1 96.62 242 SER B N 1
ATOM 5173 C CA . SER B 1 242 ? -4.895 -4.371 17.547 1 96.62 242 SER B CA 1
ATOM 5174 C C . SER B 1 242 ? -5.137 -2.865 17.547 1 96.62 242 SER B C 1
ATOM 5176 O O . SER B 1 242 ? -5.348 -2.266 16.5 1 96.62 242 SER B O 1
ATOM 5178 N N . THR B 1 243 ? -5.16 -2.334 18.719 1 98.31 243 THR B N 1
ATOM 5179 C CA . THR B 1 243 ? -5.406 -0.899 18.828 1 98.31 243 THR B CA 1
ATOM 5180 C C . THR B 1 243 ? -4.398 -0.117 17.984 1 98.31 243 THR B C 1
ATOM 5182 O O . THR B 1 243 ? -3.189 -0.212 18.203 1 98.31 243 THR B O 1
ATOM 5185 N N . PRO B 1 244 ? -4.859 0.694 17.047 1 98.69 244 PRO B N 1
ATOM 5186 C CA . PRO B 1 244 ? -3.961 1.439 16.172 1 98.69 244 PRO B CA 1
ATOM 5187 C C . PRO B 1 244 ? -3.449 2.732 16.797 1 98.69 244 PRO B C 1
ATOM 5189 O O . PRO B 1 244 ? -3.939 3.143 17.859 1 98.69 244 PRO B O 1
ATOM 5192 N N . ASN B 1 245 ? -2.42 3.289 16.234 1 98.62 245 ASN B N 1
ATOM 5193 C CA . ASN B 1 245 ? -2.012 4.664 16.5 1 98.62 245 ASN B CA 1
ATOM 5194 C C . ASN B 1 245 ? -2.781 5.656 15.625 1 98.62 245 ASN B C 1
ATOM 5196 O O . ASN B 1 245 ? -3.08 5.367 14.469 1 98.62 245 ASN B O 1
ATOM 5200 N N . ILE B 1 246 ? -3.105 6.809 16.188 1 98.88 246 ILE B N 1
ATOM 5201 C CA . ILE B 1 246 ? -3.855 7.816 15.445 1 98.88 246 ILE B CA 1
ATOM 5202 C C . ILE B 1 246 ? -3.078 9.125 15.43 1 98.88 246 ILE B C 1
ATOM 5204 O O . ILE B 1 246 ? -2.588 9.586 16.469 1 98.88 246 ILE B O 1
ATOM 5208 N N . THR B 1 247 ? -2.91 9.711 14.305 1 98.75 247 THR B N 1
ATOM 5209 C CA . THR B 1 247 ? -2.373 11.047 14.102 1 98.75 247 THR B CA 1
ATOM 5210 C C . THR B 1 247 ? -3.473 12.016 13.664 1 98.75 247 THR B C 1
ATOM 5212 O O . THR B 1 247 ? -4.258 11.703 12.766 1 98.75 247 THR B O 1
ATOM 5215 N N . CYS B 1 248 ? -3.553 13.195 14.25 1 98.88 248 CYS B N 1
ATOM 5216 C CA . CYS B 1 248 ? -4.559 14.195 13.906 1 98.88 248 CYS B CA 1
ATOM 5217 C C . CYS B 1 248 ? -3.902 15.492 13.438 1 98.88 248 CYS B C 1
ATOM 5219 O O . CYS B 1 248 ? -2.91 15.938 14.023 1 98.88 248 CYS B O 1
ATOM 5221 N N . TRP B 1 249 ? -4.488 16.078 12.398 1 98.81 249 TRP B N 1
ATOM 5222 C CA . TRP B 1 249 ? -4.027 17.359 11.875 1 98.81 249 TRP B CA 1
ATOM 5223 C C . TRP B 1 249 ? -5.199 18.312 11.664 1 98.81 249 TRP B C 1
ATOM 5225 O O . TRP B 1 249 ? -6.27 17.906 11.211 1 98.81 249 TRP B O 1
ATOM 5235 N N . PHE B 1 250 ? -5.004 19.594 11.914 1 98.88 250 PHE B N 1
ATOM 5236 C CA . PHE B 1 250 ? -5.98 20.578 11.484 1 98.88 250 PHE B CA 1
ATOM 5237 C C . PHE B 1 250 ? -6.016 20.688 9.961 1 98.88 250 PHE B C 1
ATOM 5239 O O . PHE B 1 250 ? -4.969 20.688 9.312 1 98.88 250 PHE B O 1
ATOM 5246 N N . THR B 1 251 ? -7.242 20.766 9.438 1 98.75 251 THR B N 1
ATOM 5247 C CA . THR B 1 251 ? -7.445 20.922 8 1 98.75 251 THR B CA 1
ATOM 5248 C C . THR B 1 251 ? -8.164 22.234 7.695 1 98.75 251 THR B C 1
ATOM 5250 O O . THR B 1 251 ? -8.062 22.766 6.586 1 98.75 251 THR B O 1
ATOM 5253 N N . ALA B 1 252 ? -8.914 22.766 8.664 1 98.88 252 ALA B N 1
ATOM 5254 C CA . ALA B 1 252 ? -9.602 24.047 8.523 1 98.88 252 ALA B CA 1
ATOM 5255 C C . ALA B 1 252 ? -9.805 24.719 9.883 1 98.88 252 ALA B C 1
ATOM 5257 O O . ALA B 1 252 ? -9.992 24.031 10.891 1 98.88 252 ALA B O 1
ATOM 5258 N N . ILE B 1 253 ? -9.797 26.047 9.859 1 98.88 253 ILE B N 1
ATOM 5259 C CA . ILE B 1 253 ? -10.031 26.812 11.086 1 98.88 253 ILE B CA 1
ATOM 5260 C C . ILE B 1 253 ? -10.789 28.094 10.758 1 98.88 253 ILE B C 1
ATOM 5262 O O . ILE B 1 253 ? -10.578 28.703 9.703 1 98.88 253 ILE B O 1
ATOM 5266 N N . ASP B 1 254 ? -11.688 28.484 11.539 1 98.88 254 ASP B N 1
ATOM 5267 C CA . ASP B 1 254 ? -12.406 29.75 11.562 1 98.88 254 ASP B CA 1
ATOM 5268 C C . ASP B 1 254 ? -12.445 30.328 12.977 1 98.88 254 ASP B C 1
ATOM 5270 O O . ASP B 1 254 ? -13.266 29.922 13.797 1 98.88 254 ASP B O 1
ATOM 5274 N N . LEU B 1 255 ? -11.617 31.328 13.203 1 98.81 255 LEU B N 1
ATOM 5275 C CA . LEU B 1 255 ? -11.383 31.812 14.555 1 98.81 255 LEU B CA 1
ATOM 5276 C C . LEU B 1 255 ? -11.672 33.312 14.641 1 98.81 255 LEU B C 1
ATOM 5278 O O . LEU B 1 255 ? -11.344 34.062 13.719 1 98.81 255 LEU B O 1
ATOM 5282 N N . ASP B 1 256 ? -12.156 33.719 15.711 1 98.56 256 ASP B N 1
ATOM 5283 C CA . ASP B 1 256 ? -12.508 35.125 15.984 1 98.56 256 ASP B CA 1
ATOM 5284 C C . ASP B 1 256 ? -11.25 35.969 16.203 1 98.56 256 ASP B C 1
ATOM 5286 O O . ASP B 1 256 ? -10.391 35.594 17 1 98.56 256 ASP B O 1
ATOM 5290 N N . LYS B 1 257 ? -11.195 37.125 15.609 1 97.88 257 LYS B N 1
ATOM 5291 C CA . LYS B 1 257 ? -10.031 38 15.68 1 97.88 257 LYS B CA 1
ATOM 5292 C C . LYS B 1 257 ? -9.906 38.656 17.047 1 97.88 257 LYS B C 1
ATOM 5294 O O . LYS B 1 257 ? -8.828 39.094 17.438 1 97.88 257 LYS B O 1
ATOM 5299 N N . ASP B 1 258 ? -10.969 38.781 17.734 1 97.94 258 ASP B N 1
ATOM 5300 C CA . ASP B 1 258 ? -11 39.594 18.953 1 97.94 258 ASP B CA 1
ATOM 5301 C C . ASP B 1 258 ? -10.656 38.75 20.188 1 97.94 258 ASP B C 1
ATOM 5303 O O . ASP B 1 258 ? -10.766 39.25 21.312 1 97.94 258 ASP B O 1
ATOM 5307 N N . LYS B 1 259 ? -10.32 37.531 19.969 1 97.38 259 LYS B N 1
ATOM 5308 C CA . LYS B 1 259 ? -9.938 36.625 21.016 1 97.38 259 LYS B CA 1
ATOM 5309 C C . LYS B 1 259 ? -8.594 35.969 20.719 1 97.38 259 LYS B C 1
ATOM 5311 O O . LYS B 1 259 ? -8.133 35.969 19.578 1 97.38 259 LYS B O 1
ATOM 5316 N N . ASP B 1 260 ? -7.996 35.375 21.75 1 98 260 ASP B N 1
ATOM 5317 C CA . ASP B 1 260 ? -6.832 34.531 21.516 1 98 260 ASP B CA 1
ATOM 5318 C C . ASP B 1 260 ? -7.203 33.281 20.688 1 98 260 ASP B C 1
ATOM 5320 O O . ASP B 1 260 ? -8.383 32.969 20.547 1 98 260 ASP B O 1
ATOM 5324 N N . TRP B 1 261 ? -6.316 32.75 20.094 1 98.75 261 TRP B N 1
ATOM 5325 C CA . TRP B 1 261 ? -6.52 31.547 19.297 1 98.75 261 TRP B CA 1
ATOM 5326 C C . TRP B 1 261 ? -5.918 30.328 19.969 1 98.75 261 TRP B C 1
ATOM 5328 O O . TRP B 1 261 ? -4.723 30.062 19.844 1 98.75 261 TRP B O 1
ATOM 5338 N N . ARG B 1 262 ? -6.758 29.562 20.688 1 98.75 262 ARG B N 1
ATOM 5339 C CA . ARG B 1 262 ? -6.344 28.406 21.484 1 98.75 262 ARG B CA 1
ATOM 5340 C C . ARG B 1 262 ? -7.168 27.172 21.125 1 98.75 262 ARG B C 1
ATOM 5342 O O . ARG B 1 262 ? -8.273 26.984 21.641 1 98.75 262 ARG B O 1
ATOM 5349 N N . ILE B 1 263 ? -6.617 26.375 20.25 1 98.88 263 ILE B N 1
ATOM 5350 C CA . ILE B 1 263 ? -7.324 25.203 19.75 1 98.88 263 ILE B CA 1
ATOM 5351 C C . ILE B 1 263 ? -6.391 23.984 19.75 1 98.88 263 ILE B C 1
ATOM 5353 O O . ILE B 1 263 ? -5.176 24.141 19.609 1 98.88 263 ILE B O 1
ATOM 5357 N N . ASP B 1 264 ? -6.977 22.812 19.953 1 98.88 264 ASP B N 1
ATOM 5358 C CA . ASP B 1 264 ? -6.258 21.547 20 1 98.88 264 ASP B CA 1
ATOM 5359 C C . ASP B 1 264 ? -7.113 20.422 19.422 1 98.88 264 ASP B C 1
ATOM 5361 O O . ASP B 1 264 ? -8.336 20.438 19.562 1 98.88 264 ASP B O 1
ATOM 5365 N N . VAL B 1 265 ? -6.473 19.5 18.797 1 98.88 265 VAL B N 1
ATOM 5366 C CA . VAL B 1 265 ? -7.168 18.297 18.328 1 98.88 265 VAL B CA 1
ATOM 5367 C C . VAL B 1 265 ? -6.332 17.062 18.641 1 98.88 265 VAL B C 1
ATOM 5369 O O . VAL B 1 265 ? -5.105 17.078 18.516 1 98.88 265 VAL B O 1
ATOM 5372 N N . SER B 1 266 ? -6.934 16.031 19.094 1 98.75 266 SER B N 1
ATOM 5373 C CA . SER B 1 266 ? -6.289 14.758 19.438 1 98.75 266 SER B CA 1
ATOM 5374 C C . SER B 1 266 ? -7.277 13.602 19.359 1 98.75 266 SER B C 1
ATOM 5376 O O . SER B 1 266 ? -8.484 13.812 19.203 1 98.75 266 SER B O 1
ATOM 5378 N N . ALA B 1 267 ? -6.723 12.445 19.375 1 98.81 267 ALA B N 1
ATOM 5379 C CA . ALA B 1 267 ? -7.562 11.25 19.406 1 98.81 267 ALA B CA 1
ATOM 5380 C C . ALA B 1 267 ? -7.703 10.719 20.828 1 98.81 267 ALA B C 1
ATOM 5382 O O . ALA B 1 267 ? -6.762 10.789 21.625 1 98.81 267 ALA B O 1
ATOM 5383 N N . SER B 1 268 ? -8.859 10.219 21.141 1 98.38 268 SER B N 1
ATOM 5384 C CA . SER B 1 268 ? -9.117 9.555 22.422 1 98.38 268 SER B CA 1
ATOM 5385 C C . SER B 1 268 ? -9.992 8.32 22.234 1 98.38 268 SER B C 1
ATOM 5387 O O . SER B 1 268 ? -10.555 8.109 21.156 1 98.38 268 SER B O 1
ATOM 5389 N N . ASP B 1 269 ? -10.008 7.395 23.234 1 98.5 269 ASP B N 1
ATOM 5390 C CA . ASP B 1 269 ? -10.852 6.199 23.25 1 98.5 269 ASP B CA 1
ATOM 5391 C C . ASP B 1 269 ? -10.602 5.34 22.016 1 98.5 269 ASP B C 1
ATOM 5393 O O . ASP B 1 269 ? -11.547 4.949 21.328 1 98.5 269 ASP B O 1
ATOM 5397 N N . VAL B 1 270 ? -9.398 5.152 21.719 1 98.81 270 VAL B N 1
ATOM 5398 C CA . VAL B 1 270 ? -9.008 4.414 20.531 1 98.81 270 VAL B CA 1
ATOM 5399 C C . VAL B 1 270 ? -9.219 2.916 20.75 1 98.81 270 VAL B C 1
ATOM 5401 O O . VAL B 1 270 ? -8.766 2.365 21.766 1 98.81 270 VAL B O 1
ATOM 5404 N N . THR B 1 271 ? -9.922 2.277 19.891 1 98.5 271 THR B N 1
ATOM 5405 C CA . THR B 1 271 ? -10.125 0.833 19.844 1 98.5 271 THR B CA 1
ATOM 5406 C C . THR B 1 271 ? -9.805 0.277 18.469 1 98.5 271 THR B C 1
ATOM 5408 O O . THR B 1 271 ? -9.438 1.027 17.562 1 98.5 271 THR B O 1
ATOM 5411 N N . LYS B 1 272 ? -10.008 -0.972 18.312 1 97.94 272 LYS B N 1
ATOM 5412 C CA . LYS B 1 272 ? -9.773 -1.618 17.016 1 97.94 272 LYS B CA 1
ATOM 5413 C C . LYS B 1 272 ? -10.805 -1.181 15.984 1 97.94 272 LYS B C 1
ATOM 5415 O O . LYS B 1 272 ? -10.586 -1.315 14.781 1 97.94 272 LYS B O 1
ATOM 5420 N N . LYS B 1 273 ? -11.906 -0.614 16.422 1 97.75 273 LYS B N 1
ATOM 5421 C CA . LYS B 1 273 ? -13.047 -0.356 15.531 1 97.75 273 LYS B CA 1
ATOM 5422 C C . LYS B 1 273 ? -13.188 1.136 15.25 1 97.75 273 LYS B C 1
ATOM 5424 O O . LYS B 1 273 ? -13.875 1.527 14.297 1 97.75 273 LYS B O 1
ATOM 5429 N N . GLY B 1 274 ? -12.602 1.9 16.125 1 98.44 274 GLY B N 1
ATOM 5430 C CA . GLY B 1 274 ? -12.773 3.336 15.961 1 98.44 274 GLY B CA 1
ATOM 5431 C C . GLY B 1 274 ? -12.141 4.141 17.078 1 98.44 274 GLY B C 1
ATOM 5432 O O . GLY B 1 274 ? -11.32 3.617 17.844 1 98.44 274 GLY B O 1
ATOM 5433 N N . CYS B 1 275 ? -12.461 5.418 17.125 1 98.75 275 CYS B N 1
ATOM 5434 C CA . CYS B 1 275 ? -11.953 6.328 18.141 1 98.75 275 CYS B CA 1
ATOM 5435 C C . CYS B 1 275 ? -12.828 7.578 18.234 1 98.75 275 CYS B C 1
ATOM 5437 O O . CYS B 1 275 ? -13.891 7.648 17.625 1 98.75 275 CYS B O 1
ATOM 5439 N N . LYS B 1 276 ? -12.438 8.375 19.109 1 98.75 276 LYS B N 1
ATOM 5440 C CA . LYS B 1 276 ? -13.023 9.711 19.188 1 98.75 276 LYS B CA 1
ATOM 5441 C C . LYS B 1 276 ? -11.984 10.789 18.844 1 98.75 276 LYS B C 1
ATOM 5443 O O . LYS B 1 276 ? -10.844 10.711 19.312 1 98.75 276 LYS B O 1
ATOM 5448 N N . ILE B 1 277 ? -12.391 11.656 18.031 1 98.88 277 ILE B N 1
ATOM 5449 C CA . ILE B 1 277 ? -11.562 12.836 17.812 1 98.88 277 ILE B CA 1
ATOM 5450 C C . ILE B 1 277 ? -12.031 13.961 18.734 1 98.88 277 ILE B C 1
ATOM 5452 O O . ILE B 1 277 ? -13.195 14.367 18.703 1 98.88 277 ILE B O 1
ATOM 5456 N N . LYS B 1 278 ? -11.086 14.438 19.516 1 98.81 278 LYS B N 1
ATOM 5457 C CA . LYS B 1 278 ? -11.375 15.414 20.562 1 98.81 278 LYS B CA 1
ATOM 5458 C C . LYS B 1 278 ? -10.828 16.781 20.203 1 98.81 278 LYS B C 1
ATOM 5460 O O . LYS B 1 278 ? -9.617 16.969 20.078 1 98.81 278 LYS B O 1
ATOM 5465 N N . PHE B 1 279 ? -11.75 17.75 20.031 1 98.88 279 PHE B N 1
ATOM 5466 C CA . PHE B 1 279 ? -11.383 19.141 19.859 1 98.88 279 PHE B CA 1
ATOM 5467 C C . PHE B 1 279 ? -11.43 19.891 21.188 1 98.88 279 PHE B C 1
ATOM 5469 O O . PHE B 1 279 ? -12.336 19.672 22 1 98.88 279 PHE B O 1
ATOM 5476 N N . ARG B 1 280 ? -10.453 20.688 21.359 1 98.88 280 ARG B N 1
ATOM 5477 C CA . ARG B 1 280 ? -10.461 21.562 22.531 1 98.88 280 ARG B CA 1
ATOM 5478 C C . ARG B 1 280 ? -10.344 23.031 22.109 1 98.88 280 ARG B C 1
ATOM 5480 O O . ARG B 1 280 ? -9.484 23.391 21.312 1 98.88 280 ARG B O 1
ATOM 5487 N N . VAL B 1 281 ? -11.219 23.828 22.562 1 98.81 281 VAL B N 1
ATOM 5488 C CA . VAL B 1 281 ? -11.211 25.297 22.469 1 98.81 281 VAL B CA 1
ATOM 5489 C C . VAL B 1 281 ? -11.289 25.891 23.859 1 98.81 281 VAL B C 1
ATOM 5491 O O . VAL B 1 281 ? -12.242 25.641 24.609 1 98.81 281 VAL B O 1
ATOM 5494 N N . TRP B 1 282 ? -10.336 26.703 24.25 1 98.12 282 TRP B N 1
ATOM 5495 C CA . TRP B 1 282 ? -10.344 27.094 25.656 1 98.12 282 TRP B CA 1
ATOM 5496 C C . TRP B 1 282 ? -9.984 28.562 25.828 1 98.12 282 TRP B C 1
ATOM 5498 O O . TRP B 1 282 ? -9.641 29.234 24.844 1 98.12 282 TRP B O 1
ATOM 5508 N N . GLY B 1 283 ? -10.148 29.031 27.078 1 96.38 283 GLY B N 1
ATOM 5509 C CA . GLY B 1 283 ? -9.953 30.453 27.344 1 96.38 283 GLY B CA 1
ATOM 5510 C C . GLY B 1 283 ? -11.047 31.328 26.75 1 96.38 283 GLY B C 1
ATOM 5511 O O . GLY B 1 283 ? -12.227 30.969 26.812 1 96.38 283 GLY B O 1
ATOM 5512 N N . SER B 1 284 ? -10.641 32.5 26.188 1 93.88 284 SER B N 1
ATOM 5513 C CA . SER B 1 284 ? -11.586 33.406 25.578 1 93.88 284 SER B CA 1
ATOM 5514 C C . SER B 1 284 ? -11.836 33.062 24.125 1 93.88 284 SER B C 1
ATOM 5516 O O . SER B 1 284 ? -12.672 33.688 23.469 1 93.88 284 SER B O 1
ATOM 5518 N N . THR B 1 285 ? -11.211 32.062 23.625 1 97.94 285 THR B N 1
ATOM 5519 C CA . THR B 1 285 ? -11.203 31.734 22.203 1 97.94 285 THR B CA 1
ATOM 5520 C C . THR B 1 285 ? -12.625 31.438 21.703 1 97.94 285 THR B C 1
ATOM 5522 O O . THR B 1 285 ? -13.398 30.766 22.391 1 97.94 285 THR B O 1
ATOM 5525 N N . HIS B 1 286 ? -12.922 31.953 20.594 1 98.25 286 HIS B N 1
ATOM 5526 C CA . HIS B 1 286 ? -14.141 31.578 19.875 1 98.25 286 HIS B CA 1
ATOM 5527 C C . HIS B 1 286 ? -13.812 30.984 18.5 1 98.25 286 HIS B C 1
ATOM 5529 O O . HIS B 1 286 ? -13.32 31.688 17.625 1 98.25 286 HIS B O 1
ATOM 5535 N N . ALA B 1 287 ? -14.117 29.719 18.328 1 98.69 287 ALA B N 1
ATOM 5536 C CA . ALA B 1 287 ? -13.969 29.016 17.047 1 98.69 287 ALA B CA 1
ATOM 5537 C C . ALA B 1 287 ? -15.32 28.781 16.391 1 98.69 287 ALA B C 1
ATOM 5539 O O . ALA B 1 287 ? -16.172 28.094 16.953 1 98.69 287 ALA B O 1
ATOM 5540 N N . TYR B 1 288 ? -15.484 29.328 15.227 1 98.56 288 TYR B N 1
ATOM 5541 C CA . TYR B 1 288 ? -16.734 29.156 14.492 1 98.56 288 TYR B CA 1
ATOM 5542 C C . TYR B 1 288 ? -16.781 27.781 13.812 1 98.56 288 TYR B C 1
ATOM 5544 O O . TYR B 1 288 ? -17.859 27.219 13.633 1 98.56 288 TYR B O 1
ATOM 5552 N N . TRP B 1 289 ? -15.68 27.312 13.422 1 98.75 289 TRP B N 1
ATOM 5553 C CA . TRP B 1 289 ? -15.594 26.047 12.695 1 98.75 289 TRP B CA 1
ATOM 5554 C C . TRP B 1 289 ? -14.18 25.469 12.773 1 98.75 289 TRP B C 1
ATOM 5556 O O . TRP B 1 289 ? -13.195 26.203 12.641 1 98.75 289 TRP B O 1
ATOM 5566 N N . LEU B 1 290 ? -14.047 24.234 13.141 1 98.88 290 LEU B N 1
ATOM 5567 C CA . LEU B 1 290 ? -12.797 23.484 13.094 1 98.88 290 LEU B CA 1
ATOM 5568 C C . LEU B 1 290 ? -12.984 22.188 12.305 1 98.88 290 LEU B C 1
ATOM 5570 O O . LEU B 1 290 ? -14.023 21.531 12.406 1 98.88 290 LEU B O 1
ATOM 5574 N N . LYS B 1 291 ? -12.023 21.859 11.484 1 98.88 291 LYS B N 1
ATOM 5575 C CA . LYS B 1 291 ? -11.961 20.594 10.781 1 98.88 291 LYS B CA 1
ATOM 5576 C C . LYS B 1 291 ? -10.594 19.938 10.938 1 98.88 291 LYS B C 1
ATOM 5578 O O . LYS B 1 291 ? -9.57 20.625 10.961 1 98.88 291 LYS B O 1
ATOM 5583 N N . ALA B 1 292 ? -10.562 18.656 11.125 1 98.88 292 ALA B N 1
ATOM 5584 C CA . ALA B 1 292 ? -9.32 17.906 11.258 1 98.88 292 ALA B CA 1
ATOM 5585 C C . ALA B 1 292 ? -9.383 16.609 10.453 1 98.88 292 ALA B C 1
ATOM 5587 O O . ALA B 1 292 ? -10.469 16.109 10.133 1 98.88 292 ALA B O 1
ATOM 5588 N N . CYS B 1 293 ? -8.242 16.188 10.07 1 98.69 293 CYS B N 1
ATOM 5589 C CA . CYS B 1 293 ? -8.141 14.812 9.578 1 98.69 293 CYS B CA 1
ATOM 5590 C C . CYS B 1 293 ? -7.523 13.898 10.633 1 98.69 293 CYS B C 1
ATOM 5592 O O . CYS B 1 293 ? -6.922 14.375 11.594 1 98.69 293 CYS B O 1
ATOM 5594 N N . TRP B 1 294 ? -7.82 12.641 10.484 1 98.81 294 TRP B N 1
ATOM 5595 C CA . TRP B 1 294 ? -7.188 11.602 11.289 1 98.81 294 TRP B CA 1
ATOM 5596 C C . TRP B 1 294 ? -6.559 10.539 10.398 1 98.81 294 TRP B C 1
ATOM 5598 O O . TRP B 1 294 ? -7.059 10.258 9.305 1 98.81 294 TRP B O 1
ATOM 5608 N N . ILE B 1 295 ? -5.434 10.008 10.828 1 98.69 295 ILE B N 1
ATOM 5609 C CA . ILE B 1 295 ? -4.711 8.922 10.172 1 98.69 295 ILE B CA 1
ATOM 5610 C C . ILE B 1 295 ? -4.484 7.777 11.156 1 98.69 295 ILE B C 1
ATOM 5612 O O . ILE B 1 295 ? -3.832 7.961 12.188 1 98.69 295 ILE B O 1
ATOM 5616 N N . ALA B 1 296 ? -5.02 6.637 10.844 1 98.81 296 ALA B N 1
ATOM 5617 C CA . ALA B 1 296 ? -4.809 5.449 11.664 1 98.81 296 ALA B CA 1
ATOM 5618 C C . ALA B 1 296 ? -3.85 4.477 10.992 1 98.81 296 ALA B C 1
ATOM 5620 O O . ALA B 1 296 ? -3.906 4.285 9.773 1 98.81 296 ALA B O 1
ATOM 5621 N N . HIS B 1 297 ? -2.967 3.877 11.766 1 98.44 297 HIS B N 1
ATOM 5622 C CA . HIS B 1 297 ? -2.1 2.807 11.289 1 98.44 297 HIS B CA 1
ATOM 5623 C C . HIS B 1 297 ? -1.826 1.785 12.383 1 98.44 297 HIS B C 1
ATOM 5625 O O . HIS B 1 297 ? -1.869 2.117 13.57 1 98.44 297 HIS B O 1
ATOM 5631 N N . PRO B 1 298 ? -1.544 0.523 12.016 1 97.62 298 PRO B N 1
ATOM 5632 C CA . PRO B 1 298 ? -1.235 -0.475 13.047 1 97.62 298 PRO B CA 1
ATOM 5633 C C . PRO B 1 298 ? -0.025 -0.093 13.898 1 97.62 298 PRO B C 1
ATOM 5635 O O . PRO B 1 298 ? 0.943 0.471 13.375 1 97.62 298 PRO B O 1
ATOM 5638 N N . SER B 1 299 ? -0.07 -0.486 15.141 1 96 299 SER B N 1
ATOM 5639 C CA . SER B 1 299 ? 1.005 -0.138 16.062 1 96 299 SER B CA 1
ATOM 5640 C C . SER B 1 299 ? 2.18 -1.101 15.93 1 96 299 SER B C 1
ATOM 5642 O O . SER B 1 299 ? 3.279 -0.817 16.406 1 96 299 SER B O 1
ATOM 5644 N N . ASP B 1 300 ? 2.016 -2.195 15.227 1 93.56 300 ASP B N 1
ATOM 5645 C CA . ASP B 1 300 ? 3.014 -3.26 15.273 1 93.56 300 ASP B CA 1
ATOM 5646 C C . ASP B 1 300 ? 3.803 -3.33 13.969 1 93.56 300 ASP B C 1
ATOM 5648 O O . ASP B 1 300 ? 4.543 -4.285 13.734 1 93.56 300 ASP B O 1
ATOM 5652 N N . ARG B 1 301 ? 3.602 -2.434 13.062 1 96.25 301 ARG B N 1
ATOM 5653 C CA . ARG B 1 301 ? 4.383 -2.436 11.828 1 96.25 301 ARG B CA 1
ATOM 5654 C C . ARG B 1 301 ? 5.836 -2.057 12.102 1 96.25 301 ARG B C 1
ATOM 5656 O O . ARG B 1 301 ? 6.105 -1.137 12.875 1 96.25 301 ARG B O 1
ATOM 5663 N N . SER B 1 302 ? 6.746 -2.701 11.477 1 94.44 302 SER B N 1
ATOM 5664 C CA . SER B 1 302 ? 8.172 -2.438 11.672 1 94.44 302 SER B CA 1
ATOM 5665 C C . SER B 1 302 ? 8.609 -1.185 10.914 1 94.44 302 SER B C 1
ATOM 5667 O O . SER B 1 302 ? 9.68 -0.643 11.172 1 94.44 302 SER B O 1
ATOM 5669 N N . HIS B 1 303 ? 7.781 -0.709 9.977 1 95.56 303 HIS B N 1
ATOM 5670 C CA . HIS B 1 303 ? 8.25 0.292 9.031 1 95.56 303 HIS B CA 1
ATOM 5671 C C . HIS B 1 303 ? 7.367 1.536 9.062 1 95.56 303 HIS B C 1
ATOM 5673 O O . HIS B 1 303 ? 7.34 2.309 8.102 1 95.56 303 HIS B O 1
ATOM 5679 N N . ILE B 1 304 ? 6.5 1.704 10.055 1 97.44 304 ILE B N 1
ATOM 5680 C CA . ILE B 1 304 ? 5.66 2.881 10.258 1 97.44 304 ILE B CA 1
ATOM 5681 C C . ILE B 1 304 ? 5.793 3.369 11.695 1 97.44 304 ILE B C 1
ATOM 5683 O O . ILE B 1 304 ? 5.73 2.572 12.641 1 97.44 304 ILE B O 1
ATOM 5687 N N . ASP B 1 305 ? 6.023 4.605 11.883 1 97.81 305 ASP B N 1
ATOM 5688 C CA . ASP B 1 305 ? 6.102 5.234 13.195 1 97.81 305 ASP B CA 1
ATOM 5689 C C . ASP B 1 305 ? 5.348 6.562 13.211 1 97.81 305 ASP B C 1
ATOM 5691 O O . ASP B 1 305 ? 5.051 7.129 12.156 1 97.81 305 ASP B O 1
ATOM 5695 N N . SER B 1 306 ? 4.918 6.957 14.367 1 98.25 306 SER B N 1
ATOM 5696 C CA . SER B 1 306 ? 4.25 8.242 14.531 1 98.25 306 SER B CA 1
ATOM 5697 C C . SER B 1 306 ? 4.5 8.828 15.914 1 98.25 306 SER B C 1
ATOM 5699 O O . SER B 1 306 ? 4.934 8.125 16.828 1 98.25 306 SER B O 1
ATOM 5701 N N . GLY B 1 307 ? 4.301 10.141 16.047 1 98.06 307 GLY B N 1
ATOM 5702 C CA . GLY B 1 307 ? 4.52 10.836 17.312 1 98.06 307 GLY B CA 1
ATOM 5703 C C . GLY B 1 307 ? 4.137 12.305 17.25 1 98.06 307 GLY B C 1
ATOM 5704 O O . GLY B 1 307 ? 3.383 12.719 16.359 1 98.06 307 GLY B O 1
ATOM 5705 N N . SER B 1 308 ? 4.543 12.984 18.312 1 98.06 308 SER B N 1
ATOM 5706 C CA . SER B 1 308 ? 4.211 14.406 18.406 1 98.06 308 SER B CA 1
ATOM 5707 C C . SER B 1 308 ? 5.336 15.195 19.062 1 98.06 308 SER B C 1
ATOM 5709 O O . SER B 1 308 ? 6.238 14.609 19.672 1 98.06 308 SER B O 1
ATOM 5711 N N . PHE B 1 309 ? 5.344 16.438 18.828 1 98.25 309 PHE B N 1
ATOM 5712 C CA . PHE B 1 309 ? 6.215 17.406 19.484 1 98.25 309 PHE B CA 1
ATOM 5713 C C . PHE B 1 309 ? 5.402 18.562 20.062 1 98.25 309 PHE B C 1
ATOM 5715 O O . PHE B 1 309 ? 4.621 19.203 19.359 1 98.25 309 PHE B O 1
ATOM 5722 N N . ASN B 1 310 ? 5.578 18.766 21.328 1 98.5 310 ASN B N 1
ATOM 5723 C CA . ASN B 1 310 ? 4.953 19.844 22.094 1 98.5 310 ASN B CA 1
ATOM 5724 C C . ASN B 1 310 ? 5.973 20.875 22.562 1 98.5 310 ASN B C 1
ATOM 5726 O O . ASN B 1 310 ? 6.922 20.547 23.281 1 98.5 310 ASN B O 1
ATOM 5730 N N . THR B 1 311 ? 5.762 22.125 22.203 1 98.19 311 THR B N 1
ATOM 5731 C CA . THR B 1 311 ? 6.723 23.156 22.547 1 98.19 311 THR B CA 1
ATOM 5732 C C . THR B 1 311 ? 6.867 23.281 24.062 1 98.19 311 THR B C 1
ATOM 5734 O O . THR B 1 311 ? 7.902 23.734 24.562 1 98.19 311 THR B O 1
ATOM 5737 N N . MET B 1 312 ? 5.902 22.875 24.75 1 97 312 MET B N 1
ATOM 5738 C CA . MET B 1 312 ? 5.926 22.984 26.203 1 97 312 MET B CA 1
ATOM 5739 C C . MET B 1 312 ? 6.875 21.953 26.812 1 97 312 MET B C 1
ATOM 5741 O O . MET B 1 312 ? 7.219 22.047 28 1 97 312 MET B O 1
ATOM 5745 N N . ASP B 1 313 ? 7.246 20.984 26.031 1 93.75 313 ASP B N 1
ATOM 5746 C CA . ASP B 1 313 ? 8.273 20.062 26.5 1 93.75 313 ASP B CA 1
ATOM 5747 C C . ASP B 1 313 ? 9.617 20.781 26.656 1 93.75 313 ASP B C 1
ATOM 5749 O O . ASP B 1 313 ? 10.5 20.297 27.375 1 93.75 313 ASP B O 1
ATOM 5753 N N . GLN B 1 314 ? 9.773 21.938 26.062 1 94.44 314 GLN B N 1
ATOM 5754 C CA . GLN B 1 314 ? 11.031 22.672 26.062 1 94.44 314 GLN B CA 1
ATOM 5755 C C . GLN B 1 314 ? 10.961 23.875 27 1 94.44 314 GLN B C 1
ATOM 5757 O O . GLN B 1 314 ? 11.977 24.297 27.562 1 94.44 314 GLN B O 1
ATOM 5762 N N . ARG B 1 315 ? 9.773 24.5 27.062 1 94.44 315 ARG B N 1
ATOM 5763 C CA . ARG B 1 315 ? 9.547 25.688 27.875 1 94.44 315 ARG B CA 1
ATOM 5764 C C . ARG B 1 315 ? 8.094 25.766 28.344 1 94.44 315 ARG B C 1
ATOM 5766 O O . ARG B 1 315 ? 7.195 25.25 27.688 1 94.44 315 ARG B O 1
ATOM 5773 N N . PRO B 1 316 ? 7.93 26.453 29.484 1 95.44 316 PRO B N 1
ATOM 5774 C CA . PRO B 1 316 ? 6.539 26.656 29.891 1 95.44 316 PRO B CA 1
ATOM 5775 C C . PRO B 1 316 ? 5.793 27.625 28.984 1 95.44 316 PRO B C 1
ATOM 5777 O O . PRO B 1 316 ? 6.414 28.344 28.203 1 95.44 316 PRO B O 1
ATOM 5780 N N . TRP B 1 317 ? 4.492 27.656 29.078 1 93.12 317 TRP B N 1
ATOM 5781 C CA . TRP B 1 317 ? 3.641 28.406 28.156 1 93.12 317 TRP B CA 1
ATOM 5782 C C . TRP B 1 317 ? 3.838 29.906 28.328 1 93.12 317 TRP B C 1
ATOM 5784 O O . TRP B 1 317 ? 3.66 30.672 27.391 1 93.12 317 TRP B O 1
ATOM 5794 N N . ASP B 1 318 ? 4.234 30.391 29.5 1 93.75 318 ASP B N 1
ATOM 5795 C CA . ASP B 1 318 ? 4.266 31.812 29.828 1 93.75 318 ASP B CA 1
ATOM 5796 C C . ASP B 1 318 ? 5.637 32.406 29.531 1 93.75 318 ASP B C 1
ATOM 5798 O O . ASP B 1 318 ? 5.941 33.531 29.969 1 93.75 318 ASP B O 1
ATOM 5802 N N . LYS B 1 319 ? 6.496 31.719 28.938 1 95.88 319 LYS B N 1
ATOM 5803 C CA . LYS B 1 319 ? 7.77 32.219 28.422 1 95.88 319 LYS B CA 1
ATOM 5804 C C . LYS B 1 319 ? 7.855 32 26.906 1 95.88 319 LYS B C 1
ATOM 5806 O O . LYS B 1 319 ? 8.711 31.266 26.422 1 95.88 319 LYS B O 1
ATOM 5811 N N . PRO B 1 320 ? 7.07 32.719 26.234 1 95.5 320 PRO B N 1
ATOM 5812 C CA . PRO B 1 320 ? 6.984 32.531 24.797 1 95.5 320 PRO B CA 1
ATOM 5813 C C . PRO B 1 320 ? 8.328 32.719 24.094 1 95.5 320 PRO B C 1
ATOM 5815 O O . PRO B 1 320 ? 9.117 33.562 24.484 1 95.5 320 PRO B O 1
ATOM 5818 N N . GLN B 1 321 ? 8.633 31.844 23.203 1 95.38 321 GLN B N 1
ATOM 5819 C CA . GLN B 1 321 ? 9.781 31.859 22.312 1 95.38 321 GLN B CA 1
ATOM 5820 C C . GLN B 1 321 ? 9.367 31.531 20.875 1 95.38 321 GLN B C 1
ATOM 5822 O O . GLN B 1 321 ? 8.359 30.859 20.656 1 95.38 321 GLN B O 1
ATOM 5827 N N . HIS B 1 322 ? 10.188 31.984 19.922 1 96.81 322 HIS B N 1
ATOM 5828 C CA . HIS B 1 322 ? 9.828 31.812 18.516 1 96.81 322 HIS B CA 1
ATOM 5829 C C . HIS B 1 322 ? 10.289 30.453 17.984 1 96.81 322 HIS B C 1
ATOM 5831 O O . HIS B 1 322 ? 9.609 29.828 17.172 1 96.81 322 HIS B O 1
ATOM 5837 N N . GLU B 1 323 ? 11.398 30 18.391 1 96.69 323 GLU B N 1
ATOM 5838 C CA . GLU B 1 323 ? 12.008 28.844 17.75 1 96.69 323 GLU B CA 1
ATOM 5839 C C . GLU B 1 323 ? 12.07 27.656 18.719 1 96.69 323 GLU B C 1
ATOM 5841 O O . GLU B 1 323 ? 12.477 27.812 19.875 1 96.69 323 GLU B O 1
ATOM 5846 N N . HIS B 1 324 ? 11.586 26.484 18.281 1 97.06 324 HIS B N 1
ATOM 5847 C CA . HIS B 1 324 ? 11.633 25.234 19.031 1 97.06 324 HIS B CA 1
ATOM 5848 C C . HIS B 1 324 ? 12.086 24.078 18.156 1 97.06 324 HIS B C 1
ATOM 5850 O O . HIS B 1 324 ? 11.742 24.016 16.969 1 97.06 324 HIS B O 1
ATOM 5856 N N . GLN B 1 325 ? 12.859 23.203 18.672 1 94.75 325 GLN B N 1
ATOM 5857 C CA . GLN B 1 325 ? 13.266 21.984 17.984 1 94.75 325 GLN B CA 1
ATOM 5858 C C . GLN B 1 325 ? 13.375 20.812 18.953 1 94.75 325 GLN B C 1
ATOM 5860 O O . GLN B 1 325 ? 13.789 20.984 20.109 1 94.75 325 GLN B O 1
ATOM 5865 N N . LYS B 1 326 ? 12.977 19.688 18.531 1 95.69 326 LYS B N 1
ATOM 5866 C CA . LYS B 1 326 ? 13.094 18.438 19.281 1 95.69 326 LYS B CA 1
ATOM 5867 C C . LYS B 1 326 ? 13.766 17.359 18.453 1 95.69 326 LYS B C 1
ATOM 5869 O O . LYS B 1 326 ? 13.352 17.094 17.312 1 95.69 326 LYS B O 1
ATOM 5874 N N . SER B 1 327 ? 14.805 16.781 19.062 1 96.38 327 SER B N 1
ATOM 5875 C CA . SER B 1 327 ? 15.359 15.562 18.484 1 96.38 327 SER B CA 1
ATOM 5876 C C . SER B 1 327 ? 14.492 14.352 18.781 1 96.38 327 SER B C 1
ATOM 5878 O O . SER B 1 327 ? 14.234 14.047 19.95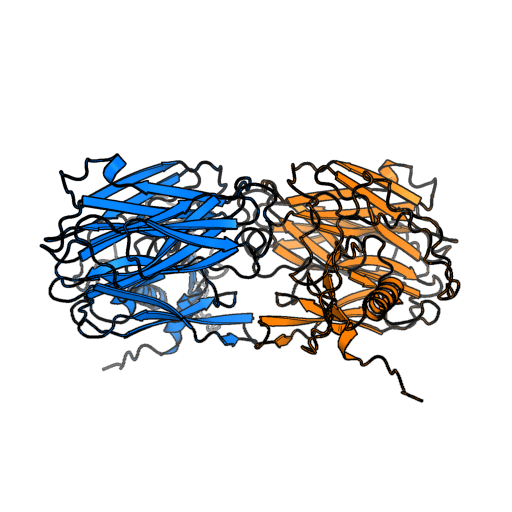3 1 96.38 327 SER B O 1
ATOM 5880 N N . VAL B 1 328 ? 14.039 13.703 17.75 1 96.44 328 VAL B N 1
ATOM 5881 C CA . VAL B 1 328 ? 13.172 12.531 17.875 1 96.44 328 VAL B CA 1
ATOM 5882 C C . VAL B 1 328 ? 13.945 11.273 17.484 1 96.44 328 VAL B C 1
ATOM 5884 O O . VAL B 1 328 ? 14.516 11.211 16.391 1 96.44 328 VAL B O 1
ATOM 5887 N N . ALA B 1 329 ? 14.008 10.359 18.359 1 97.5 329 ALA B N 1
ATOM 5888 C CA . ALA B 1 329 ? 14.438 9.008 18 1 97.5 329 ALA B CA 1
ATOM 5889 C C . ALA B 1 329 ? 13.242 8.141 17.609 1 97.5 329 ALA B C 1
ATOM 5891 O O . ALA B 1 329 ? 12.289 8.008 18.375 1 97.5 329 ALA B O 1
ATOM 5892 N N . PHE B 1 330 ? 13.312 7.57 16.422 1 97.12 330 PHE B N 1
ATOM 5893 C CA . PHE B 1 330 ? 12.219 6.699 16.016 1 97.12 330 PHE B CA 1
ATOM 5894 C C . PHE B 1 330 ? 12.125 5.477 16.922 1 97.12 330 PHE B C 1
ATOM 5896 O O . PHE B 1 330 ? 13.148 4.953 17.375 1 97.12 330 PHE B O 1
ATOM 5903 N N . SER B 1 331 ? 10.922 5.035 17.125 1 96.38 331 SER B N 1
ATOM 5904 C CA . SER B 1 331 ? 10.711 3.828 17.922 1 96.38 331 SER B CA 1
ATOM 5905 C C . SER B 1 331 ? 10.93 2.57 17.078 1 96.38 331 SER B C 1
ATOM 5907 O O . SER B 1 331 ? 10.992 1.464 17.625 1 96.38 331 SER B O 1
ATOM 5909 N N . LYS B 1 332 ? 11 2.727 15.797 1 91.88 332 LYS B N 1
ATOM 5910 C CA . LYS B 1 332 ? 11.219 1.648 14.836 1 91.88 332 LYS B CA 1
ATOM 5911 C C . LYS B 1 332 ? 12.617 1.724 14.227 1 91.88 332 LYS B C 1
ATOM 5913 O O . LYS B 1 332 ? 13.195 2.807 14.117 1 91.88 332 LYS B O 1
ATOM 5918 N N . LYS B 1 333 ? 13.117 0.605 13.812 1 88.38 333 LYS B N 1
ATOM 5919 C CA . LYS B 1 333 ? 14.406 0.548 13.125 1 88.38 333 LYS B CA 1
ATOM 5920 C C . LYS B 1 333 ? 14.219 0.556 11.609 1 88.38 333 LYS B C 1
ATOM 5922 O O . LYS B 1 333 ? 14.117 -0.502 10.992 1 88.38 333 LYS B O 1
ATOM 5927 N N . PHE B 1 334 ? 14.281 1.75 11.094 1 92.69 334 PHE B N 1
ATOM 5928 C CA . PHE B 1 334 ? 14.172 1.851 9.648 1 92.69 334 PHE B CA 1
ATOM 5929 C C . PHE B 1 334 ? 15.484 1.468 8.977 1 92.69 334 PHE B C 1
ATOM 5931 O O . PHE B 1 334 ? 16.562 1.726 9.516 1 92.69 334 PHE B O 1
ATOM 5938 N N . GLY B 1 335 ? 15.445 0.875 7.82 1 90.38 335 GLY B N 1
ATOM 5939 C CA . GLY B 1 335 ? 16.641 0.509 7.062 1 90.38 335 GLY B CA 1
ATOM 5940 C C . GLY B 1 335 ? 17.156 1.642 6.203 1 90.38 335 GLY B C 1
ATOM 5941 O O . GLY B 1 335 ? 18.281 1.572 5.703 1 90.38 335 GLY B O 1
ATOM 5942 N N . ARG B 1 336 ? 16.406 2.664 6.012 1 87.31 336 ARG B N 1
ATOM 5943 C CA . ARG B 1 336 ? 16.719 3.895 5.289 1 87.31 336 ARG B CA 1
ATOM 5944 C C . ARG B 1 336 ? 15.883 5.059 5.805 1 87.31 336 ARG B C 1
ATOM 5946 O O . ARG B 1 336 ? 14.906 4.852 6.527 1 87.31 336 ARG B O 1
ATOM 5953 N N . PRO B 1 337 ? 16.328 6.246 5.523 1 89 337 PRO B N 1
ATOM 5954 C CA . PRO B 1 337 ? 15.492 7.352 5.992 1 89 337 PRO B CA 1
ATOM 5955 C C . PRO B 1 337 ? 14.047 7.242 5.52 1 89 337 PRO B C 1
ATOM 5957 O O . PRO B 1 337 ? 13.797 7.121 4.316 1 89 337 PRO B O 1
ATOM 5960 N N . PRO B 1 338 ? 13.102 7.316 6.414 1 93.75 338 PRO B N 1
ATOM 5961 C CA . PRO B 1 338 ? 11.688 7.219 6.043 1 93.75 338 PRO B CA 1
ATOM 5962 C C . PRO B 1 338 ? 11.148 8.508 5.434 1 93.75 338 PRO B C 1
ATOM 5964 O O . PRO B 1 338 ? 11.812 9.547 5.484 1 93.75 338 PRO B O 1
ATOM 5967 N N . LEU B 1 339 ? 10.008 8.391 4.773 1 91.56 339 LEU B N 1
ATOM 5968 C CA . LEU B 1 339 ? 9.195 9.562 4.465 1 91.56 339 LEU B CA 1
ATOM 5969 C C . LEU B 1 339 ? 8.469 10.055 5.711 1 91.56 339 LEU B C 1
ATOM 5971 O O . LEU B 1 339 ? 7.973 9.258 6.508 1 91.56 339 LEU B O 1
ATOM 5975 N N . VAL B 1 340 ? 8.461 11.375 5.91 1 94.56 340 VAL B N 1
ATOM 5976 C CA . VAL B 1 340 ? 7.836 11.922 7.109 1 94.56 340 VAL B CA 1
ATOM 5977 C C . VAL B 1 340 ? 6.883 13.055 6.73 1 94.56 340 VAL B C 1
ATOM 5979 O O . VAL B 1 340 ? 7.211 13.891 5.887 1 94.56 340 VAL B O 1
ATOM 5982 N N . TYR B 1 341 ? 5.711 13.031 7.27 1 94.94 341 TYR B N 1
ATOM 5983 C CA . TYR B 1 341 ? 4.719 14.094 7.148 1 94.94 341 TYR B CA 1
ATOM 5984 C C . TYR B 1 341 ? 4.367 14.664 8.516 1 94.94 341 TYR B C 1
ATOM 5986 O O . TYR B 1 341 ? 4.215 13.922 9.492 1 94.94 341 TYR B O 1
ATOM 5994 N N . CYS B 1 342 ? 4.332 15.93 8.625 1 96.75 342 CYS B N 1
ATOM 5995 C CA . CYS B 1 342 ? 4.098 16.594 9.898 1 96.75 342 CYS B CA 1
ATOM 5996 C C . CYS B 1 342 ? 3.186 17.797 9.719 1 96.75 342 CYS B C 1
ATOM 5998 O O . CYS B 1 342 ? 3.332 18.562 8.758 1 96.75 342 CYS B O 1
ATOM 6000 N N . ALA B 1 343 ? 2.219 17.953 10.586 1 98.44 343 ALA B N 1
ATOM 6001 C CA . ALA B 1 343 ? 1.308 19.094 10.547 1 98.44 343 ALA B CA 1
ATOM 6002 C C . ALA B 1 343 ? 0.822 19.453 11.945 1 98.44 343 ALA B C 1
ATOM 6004 O O . ALA B 1 343 ? 1.125 18.75 12.922 1 98.44 343 ALA B O 1
ATOM 6005 N N . LEU B 1 344 ? 0.148 20.531 12.055 1 98.75 344 LEU B N 1
ATOM 6006 C CA . LEU B 1 344 ? -0.211 21.109 13.344 1 98.75 344 LEU B CA 1
ATOM 6007 C C . LEU B 1 344 ? -1.44 20.438 13.93 1 98.75 344 LEU B C 1
ATOM 6009 O O . LEU B 1 344 ? -2.385 20.109 13.203 1 98.75 344 LEU B O 1
ATOM 6013 N N . SER B 1 345 ? -1.381 20.25 15.305 1 98.88 345 SER B N 1
ATOM 6014 C CA . SER B 1 345 ? -2.529 19.719 16.031 1 98.88 345 SER B CA 1
ATOM 6015 C C . SER B 1 345 ? -2.906 20.625 17.203 1 98.88 345 SER B C 1
ATOM 6017 O O . SER B 1 345 ? -3.936 20.406 17.859 1 98.88 345 SER B O 1
ATOM 6019 N N . ARG B 1 346 ? -2.076 21.641 17.469 1 98.94 346 ARG B N 1
ATOM 6020 C CA . ARG B 1 346 ? -2.414 22.656 18.453 1 98.94 346 ARG B CA 1
ATOM 6021 C C . ARG B 1 346 ? -1.919 24.031 18.016 1 98.94 346 ARG B C 1
ATOM 6023 O O . ARG B 1 346 ? -0.797 24.172 17.516 1 98.94 346 ARG B O 1
ATOM 6030 N N . ILE B 1 347 ? -2.732 25.031 18.156 1 98.88 347 ILE B N 1
ATOM 6031 C CA . ILE B 1 347 ? -2.418 26.453 18.031 1 98.88 347 ILE B CA 1
ATOM 6032 C C . ILE B 1 347 ? -2.82 27.172 19.328 1 98.88 347 ILE B C 1
ATOM 6034 O O . ILE B 1 347 ? -3.988 27.141 19.719 1 98.88 347 ILE B O 1
ATOM 6038 N N . ASP B 1 348 ? -1.865 27.734 19.969 1 98.75 348 ASP B N 1
ATOM 6039 C CA . ASP B 1 348 ? -2.092 28.5 21.188 1 98.75 348 ASP B CA 1
ATOM 6040 C C . ASP B 1 348 ? -1.319 29.828 21.141 1 98.75 348 ASP B C 1
ATOM 6042 O O . ASP B 1 348 ? -0.204 29.906 21.656 1 98.75 348 ASP B O 1
ATOM 6046 N N . GLU B 1 349 ? -1.973 30.812 20.609 1 98.31 349 GLU B N 1
ATOM 6047 C CA . GLU B 1 349 ? -1.364 32.125 20.422 1 98.31 349 GLU B CA 1
ATOM 6048 C C . GLU B 1 349 ? -2.307 33.25 20.859 1 98.31 349 GLU B C 1
ATOM 6050 O O . GLU B 1 349 ? -3.525 33.062 20.891 1 98.31 349 GLU B O 1
ATOM 6055 N N . THR B 1 350 ? -1.724 34.375 21.141 1 97.31 350 THR B N 1
ATOM 6056 C CA . THR B 1 350 ? -2.52 35.562 21.453 1 97.31 350 THR B CA 1
ATOM 6057 C C . THR B 1 350 ? -2.973 36.25 20.172 1 97.31 350 THR B C 1
ATOM 6059 O O . THR B 1 350 ? -2.395 36.062 19.109 1 97.31 350 THR B O 1
ATOM 6062 N N . ASN B 1 351 ? -3.949 37.125 20.328 1 97.38 351 ASN B N 1
ATOM 6063 C CA . ASN B 1 351 ? -4.395 37.938 19.203 1 97.38 351 ASN B CA 1
ATOM 6064 C C . ASN B 1 351 ? -3.725 39.281 19.188 1 97.38 351 ASN B C 1
ATOM 6066 O O . ASN B 1 351 ? -4.199 40.219 18.531 1 97.38 351 ASN B O 1
ATOM 6070 N N . LYS B 1 352 ? -2.717 39.438 19.953 1 96.38 352 LYS B N 1
ATOM 6071 C CA . LYS B 1 352 ? -2.055 40.75 20.078 1 96.38 352 LYS B CA 1
ATOM 6072 C C . LYS B 1 352 ? -1.091 40.969 18.906 1 96.38 352 LYS B C 1
ATOM 6074 O O . LYS B 1 352 ? -0.693 42.094 18.641 1 96.38 352 LYS B O 1
ATOM 6079 N N . GLY B 1 353 ? -0.609 39.969 18.328 1 97.44 353 GLY B N 1
ATOM 6080 C CA . GLY B 1 353 ? 0.152 39.938 17.094 1 97.44 353 GLY B CA 1
ATOM 6081 C C . GLY B 1 353 ? -0.459 39.062 16.016 1 97.44 353 GLY B C 1
ATOM 6082 O O . GLY B 1 353 ? -1.455 38.375 16.266 1 97.44 353 GLY B O 1
ATOM 6083 N N . ASN B 1 354 ? 0.148 39.125 14.836 1 98.25 354 ASN B N 1
ATOM 6084 C CA . ASN B 1 354 ? -0.335 38.25 13.766 1 98.25 354 ASN B CA 1
ATOM 6085 C C . ASN B 1 354 ? -0.215 36.781 14.141 1 98.25 354 ASN B C 1
ATOM 6087 O O . ASN B 1 354 ? 0.631 36.406 14.953 1 98.25 354 ASN B O 1
ATOM 6091 N N . LEU B 1 355 ? -1.126 35.969 13.625 1 98.62 355 LEU B N 1
ATOM 6092 C CA . LEU B 1 355 ? -0.97 34.531 13.758 1 98.62 355 LEU B CA 1
ATOM 6093 C C . LEU B 1 355 ? 0.095 34 12.797 1 98.62 355 LEU B C 1
ATOM 6095 O O . LEU B 1 355 ? -0.081 34.062 11.578 1 98.62 355 LEU B O 1
ATOM 6099 N N . ARG B 1 356 ? 1.227 33.625 13.344 1 98.44 356 ARG B N 1
ATOM 6100 C CA . ARG B 1 356 ? 2.322 33.062 12.555 1 98.44 356 ARG B CA 1
ATOM 6101 C C . ARG B 1 356 ? 2.861 31.797 13.195 1 98.44 356 ARG B C 1
ATOM 6103 O O . ARG B 1 356 ? 3.375 31.828 14.32 1 98.44 356 ARG B O 1
ATOM 6110 N N . LEU B 1 357 ? 2.742 30.719 12.477 1 98.38 357 LEU B N 1
ATOM 6111 C CA . LEU B 1 357 ? 3.105 29.406 13.008 1 98.38 357 LEU B CA 1
ATOM 6112 C C . LEU B 1 357 ? 3.486 28.453 11.891 1 98.38 357 LEU B C 1
ATOM 6114 O O . LEU B 1 357 ? 2.812 28.391 10.859 1 98.38 357 LEU B O 1
ATOM 6118 N N . LYS B 1 358 ? 4.613 27.766 12.062 1 96.31 358 LYS B N 1
ATOM 6119 C CA . LYS B 1 358 ? 4.996 26.734 11.094 1 96.31 358 LYS B CA 1
ATOM 6120 C C . LYS B 1 358 ? 5.637 25.531 11.781 1 96.31 358 LYS B C 1
ATOM 6122 O O . LYS B 1 358 ? 6.234 25.672 12.852 1 96.31 358 LYS B O 1
ATOM 6127 N N . THR B 1 359 ? 5.484 24.391 11.195 1 97.25 359 THR B N 1
ATOM 6128 C CA . THR B 1 359 ? 6.176 23.188 11.617 1 97.25 359 THR B CA 1
ATOM 6129 C C . THR B 1 359 ? 6.832 22.5 10.422 1 97.25 359 THR B C 1
ATOM 6131 O O . THR B 1 359 ? 6.344 22.594 9.297 1 97.25 359 THR B O 1
ATOM 6134 N N . TYR B 1 360 ? 7.957 21.891 10.656 1 91.69 360 TYR B N 1
ATOM 6135 C CA . TYR B 1 360 ? 8.695 21.203 9.617 1 91.69 360 TYR B CA 1
ATOM 6136 C C . TYR B 1 360 ? 9.695 20.219 10.219 1 91.69 360 TYR B C 1
ATOM 6138 O O . TYR B 1 360 ? 9.906 20.203 11.438 1 91.69 360 TYR B O 1
ATOM 6146 N N . ILE B 1 361 ? 10.148 19.344 9.375 1 93.81 361 ILE B N 1
ATOM 6147 C CA . ILE B 1 361 ? 11.062 18.281 9.789 1 93.81 361 ILE B CA 1
ATOM 6148 C C . ILE B 1 361 ? 12.43 18.484 9.148 1 93.81 361 ILE B C 1
ATOM 6150 O O . ILE B 1 361 ? 12.516 18.891 7.984 1 93.81 361 ILE B O 1
ATOM 6154 N N . LYS B 1 362 ? 13.508 18.266 9.93 1 87.75 362 LYS B N 1
ATOM 6155 C CA . LYS B 1 362 ? 14.867 18.297 9.398 1 87.75 362 LYS B CA 1
ATOM 6156 C C . LYS B 1 362 ? 15.664 17.078 9.828 1 87.75 362 LYS B C 1
ATOM 6158 O O . LYS B 1 362 ? 15.281 16.375 10.766 1 87.75 362 LYS B O 1
ATOM 6163 N N . ASP B 1 363 ? 16.75 16.75 9.125 1 88.81 363 ASP B N 1
ATOM 6164 C CA . ASP B 1 363 ? 17.766 15.773 9.484 1 88.81 363 ASP B CA 1
ATOM 6165 C C . ASP B 1 363 ? 17.156 14.391 9.672 1 88.81 363 ASP B C 1
ATOM 6167 O O . ASP B 1 363 ? 17.391 13.734 10.688 1 88.81 363 ASP B O 1
ATOM 6171 N N . VAL B 1 364 ? 16.422 13.984 8.672 1 90.75 364 VAL B N 1
ATOM 6172 C CA . VAL B 1 364 ? 15.797 12.664 8.727 1 90.75 364 VAL B CA 1
ATOM 6173 C C . VAL B 1 364 ? 16.844 11.594 8.422 1 90.75 364 VAL B C 1
ATOM 6175 O O . VAL B 1 364 ? 17.547 11.672 7.414 1 90.75 364 VAL B O 1
ATOM 6178 N N . SER B 1 365 ? 17.031 10.68 9.312 1 89 365 SER B N 1
ATOM 6179 C CA . SER B 1 365 ? 17.875 9.492 9.188 1 89 365 SER B CA 1
ATOM 6180 C C . SER B 1 365 ? 17.109 8.234 9.562 1 89 365 SER B C 1
ATOM 6182 O O . SER B 1 365 ? 15.961 8.305 10.008 1 89 365 SER B O 1
ATOM 6184 N N . PRO B 1 366 ? 17.641 7.074 9.359 1 89.81 366 PRO B N 1
ATOM 6185 C CA . PRO B 1 366 ? 16.953 5.852 9.773 1 89.81 366 PRO B CA 1
ATOM 6186 C C . PRO B 1 366 ? 16.688 5.805 11.273 1 89.81 366 PRO B C 1
ATOM 6188 O O . PRO B 1 366 ? 15.781 5.098 11.727 1 89.81 366 PRO B O 1
ATOM 6191 N N . GLN B 1 367 ? 17.422 6.594 12.008 1 94.88 367 GLN B N 1
ATOM 6192 C CA . GLN B 1 367 ? 17.344 6.492 13.461 1 94.88 367 GLN B CA 1
ATOM 6193 C C . GLN B 1 367 ? 16.438 7.57 14.039 1 94.88 367 GLN B C 1
ATOM 6195 O O . GLN B 1 367 ? 15.891 7.414 15.133 1 94.88 367 GLN B O 1
ATOM 6200 N N . GLY B 1 368 ? 16.391 8.688 13.281 1 95.81 368 GLY B N 1
ATOM 6201 C CA . GLY B 1 368 ? 15.602 9.758 13.867 1 95.81 368 GLY B CA 1
ATOM 6202 C C . GLY B 1 368 ? 15.531 11 12.992 1 95.81 368 GLY B C 1
ATOM 6203 O O . GLY B 1 368 ? 15.82 10.93 11.797 1 95.81 368 GLY B O 1
ATOM 6204 N N . MET B 1 369 ? 15.039 12.07 13.594 1 93.69 369 MET B N 1
ATOM 6205 C CA . MET B 1 369 ? 14.828 13.336 12.898 1 93.69 369 MET B CA 1
ATOM 6206 C C . MET B 1 369 ? 14.773 14.492 13.891 1 93.69 369 MET B C 1
ATOM 6208 O O . MET B 1 369 ? 14.891 14.289 15.102 1 93.69 369 MET B O 1
ATOM 6212 N N . LYS B 1 370 ? 14.711 15.664 13.344 1 93.88 370 LYS B N 1
ATOM 6213 C CA . LYS B 1 370 ? 14.438 16.844 14.156 1 93.88 370 LYS B CA 1
ATOM 6214 C C . LYS B 1 370 ? 13.109 17.484 13.75 1 93.88 370 LYS B C 1
ATOM 6216 O O . LYS B 1 370 ? 12.906 17.797 12.57 1 93.88 370 LYS B O 1
ATOM 6221 N N . CYS B 1 371 ? 12.258 17.688 14.727 1 96.19 371 CYS B N 1
ATOM 6222 C CA . CYS B 1 371 ? 10.984 18.391 14.523 1 96.19 371 CYS B CA 1
ATOM 6223 C C . CYS B 1 371 ? 11.086 19.844 14.945 1 96.19 371 CYS B C 1
ATOM 6225 O O . CYS B 1 371 ? 11.641 20.156 16 1 96.19 371 CYS B O 1
ATOM 6227 N N . HIS B 1 372 ? 10.484 20.688 14.117 1 95.44 372 HIS B N 1
ATOM 6228 C CA . HIS B 1 372 ? 10.547 22.109 14.406 1 95.44 372 HIS B CA 1
ATOM 6229 C C . HIS B 1 372 ? 9.148 22.719 14.484 1 95.44 372 HIS B C 1
ATOM 6231 O O . HIS B 1 372 ? 8.266 22.359 13.703 1 95.44 372 HIS B O 1
ATOM 6237 N N . ILE B 1 373 ? 8.977 23.641 15.406 1 97.88 373 ILE B N 1
ATOM 6238 C CA . ILE B 1 373 ? 7.836 24.547 15.484 1 97.88 373 ILE B CA 1
ATOM 6239 C C . ILE B 1 373 ? 8.32 25.969 15.727 1 97.88 373 ILE B C 1
ATOM 6241 O O . ILE B 1 373 ? 9.008 26.234 16.719 1 97.88 373 ILE B O 1
ATOM 6245 N N . ASP B 1 374 ? 7.902 26.844 14.805 1 96.94 374 ASP B N 1
ATOM 6246 C CA . ASP B 1 374 ? 8.406 28.203 14.922 1 96.94 374 ASP B CA 1
ATOM 6247 C C . ASP B 1 374 ? 7.285 29.219 14.734 1 96.94 374 ASP B C 1
ATOM 6249 O O . ASP B 1 374 ? 6.305 28.953 14.039 1 96.94 374 ASP B O 1
ATOM 6253 N N . SER B 1 375 ? 7.402 30.281 15.406 1 97.5 375 SER B N 1
ATOM 6254 C CA . SER B 1 375 ? 6.699 31.531 15.117 1 97.5 375 SER B CA 1
ATOM 6255 C C . SER B 1 375 ? 7.68 32.656 14.805 1 97.5 375 SER B C 1
ATOM 6257 O O . SER B 1 375 ? 8.891 32.438 14.789 1 97.5 375 SER B O 1
ATOM 6259 N N . TRP B 1 376 ? 7.219 33.844 14.43 1 96.19 376 TRP B N 1
ATOM 6260 C CA . TRP B 1 376 ? 8.141 34.938 14.109 1 96.19 376 TRP B CA 1
ATOM 6261 C C . TRP B 1 376 ? 7.465 36.281 14.25 1 96.19 376 TRP B C 1
ATOM 6263 O O . TRP B 1 376 ? 6.254 36.375 14.484 1 96.19 376 TRP B O 1
ATOM 6273 N N . HIS B 1 377 ? 8.289 37.312 14.242 1 96.62 377 HIS B N 1
ATOM 6274 C CA . HIS B 1 377 ? 7.898 38.719 14.297 1 96.62 377 HIS B CA 1
ATOM 6275 C C . HIS B 1 377 ? 7.168 39.031 15.594 1 96.62 377 HIS B C 1
ATOM 6277 O O . HIS B 1 377 ? 7.691 38.812 16.688 1 96.62 377 HIS B O 1
ATOM 6283 N N . ASP B 1 378 ? 5.984 39.594 15.547 1 97 378 ASP B N 1
ATOM 6284 C CA . ASP B 1 378 ? 5.328 40.094 16.75 1 97 378 ASP B CA 1
ATOM 6285 C C . ASP B 1 378 ? 4.395 39.062 17.359 1 97 378 ASP B C 1
ATOM 6287 O O . ASP B 1 378 ? 3.611 39.344 18.25 1 97 378 ASP B O 1
ATOM 6291 N N . THR B 1 379 ? 4.516 37.844 16.844 1 97.81 379 THR B N 1
ATOM 6292 C CA . THR B 1 379 ? 3.67 36.781 17.328 1 97.81 379 THR B CA 1
ATOM 6293 C C . THR B 1 379 ? 4.055 36.375 18.75 1 97.81 379 THR B C 1
ATOM 6295 O O . THR B 1 379 ? 5.238 36.312 19.078 1 97.81 379 THR B O 1
ATOM 6298 N N . VAL B 1 380 ? 3.057 36.188 19.578 1 97.69 380 VAL B N 1
ATOM 6299 C CA . VAL B 1 380 ? 3.246 35.625 20.906 1 97.69 380 VAL B CA 1
ATOM 6300 C C . VAL B 1 380 ? 2.643 34.219 20.953 1 97.69 380 VAL B C 1
ATOM 6302 O O . VAL B 1 380 ? 1.421 34.062 21.031 1 97.69 380 VAL B O 1
ATOM 6305 N N . MET B 1 381 ? 3.492 33.219 20.969 1 98 381 MET B N 1
ATOM 6306 C CA . MET B 1 381 ? 3.08 31.828 20.953 1 98 381 MET B CA 1
ATOM 6307 C C . MET B 1 381 ? 3.16 31.219 22.344 1 98 381 MET B C 1
ATOM 6309 O O . MET B 1 381 ? 4.254 31 22.875 1 98 381 MET B O 1
ATOM 6313 N N . TYR B 1 382 ? 2.023 30.906 22.922 1 97.81 382 TYR B N 1
ATOM 6314 C CA . TYR B 1 382 ? 2.008 30.219 24.219 1 97.81 382 TYR B CA 1
ATOM 6315 C C . TYR B 1 382 ? 2.463 28.766 24.062 1 97.81 382 TYR B C 1
ATOM 6317 O O . TYR B 1 382 ? 3.365 28.328 24.766 1 97.81 382 TYR B O 1
ATOM 6325 N N . SER B 1 383 ? 1.8 28.031 23.156 1 98.38 383 SER B N 1
ATOM 6326 C CA . SER B 1 383 ? 2.193 26.641 22.891 1 98.38 383 SER B CA 1
ATOM 6327 C C . SER B 1 383 ? 1.703 26.188 21.516 1 98.38 383 SER B C 1
ATOM 6329 O O . SER B 1 383 ? 0.789 26.797 20.953 1 98.38 383 SER B O 1
ATOM 6331 N N . ALA B 1 384 ? 2.352 25.219 21.016 1 98.75 384 ALA B N 1
ATOM 6332 C CA . ALA B 1 384 ? 1.959 24.562 19.766 1 98.75 384 ALA B CA 1
ATOM 6333 C C . ALA B 1 384 ? 2.361 23.094 19.781 1 98.75 384 ALA B C 1
ATOM 6335 O O . ALA B 1 384 ? 3.291 22.703 20.484 1 98.75 384 ALA B O 1
ATOM 6336 N N . VAL B 1 385 ? 1.575 22.281 19.094 1 98.88 385 VAL B N 1
ATOM 6337 C CA . VAL B 1 385 ? 1.876 20.875 18.938 1 98.88 385 VAL B CA 1
ATOM 6338 C C . VAL B 1 385 ? 1.806 20.484 17.453 1 98.88 385 VAL B C 1
ATOM 6340 O O . VAL B 1 385 ? 0.911 20.922 16.734 1 98.88 385 VAL B O 1
ATOM 6343 N N . CYS B 1 386 ? 2.783 19.75 17.016 1 98.25 386 CYS B N 1
ATOM 6344 C CA . CYS B 1 386 ? 2.668 19.062 15.742 1 98.25 386 CYS B CA 1
ATOM 6345 C C . CYS B 1 386 ? 2.672 17.547 15.938 1 98.25 386 CYS B C 1
ATOM 6347 O O . CYS B 1 386 ? 3.184 17.047 16.938 1 98.25 386 CYS B O 1
ATOM 6349 N N . GLN B 1 387 ? 1.987 16.875 15.086 1 98.56 387 GLN B N 1
ATOM 6350 C CA . GLN B 1 387 ? 2.029 15.422 15 1 98.56 387 GLN B CA 1
ATOM 6351 C C . GLN B 1 387 ? 2.621 14.961 13.672 1 98.56 387 GLN B C 1
ATOM 6353 O O . GLN B 1 387 ? 2.416 15.602 12.641 1 98.56 387 GLN B O 1
ATOM 6358 N N . TRP B 1 388 ? 3.402 13.875 13.75 1 97.69 388 TRP B N 1
ATOM 6359 C CA . TRP B 1 388 ? 4.09 13.383 12.562 1 97.69 388 TRP B CA 1
ATOM 6360 C C . TRP B 1 388 ? 3.838 11.891 12.359 1 97.69 388 TRP B C 1
ATOM 6362 O O . TRP B 1 388 ? 3.484 11.18 13.305 1 97.69 388 TRP B O 1
ATOM 6372 N N . ILE B 1 389 ? 3.932 11.445 11.125 1 97.5 389 ILE B N 1
ATOM 6373 C CA . ILE B 1 389 ? 3.893 10.047 10.711 1 97.5 389 ILE B CA 1
ATOM 6374 C C . ILE B 1 389 ? 5.059 9.758 9.773 1 97.5 389 ILE B C 1
ATOM 6376 O O . ILE B 1 389 ? 5.387 10.578 8.906 1 97.5 389 ILE B O 1
ATOM 6380 N N . ALA B 1 390 ? 5.727 8.648 10.008 1 96.38 390 ALA B N 1
ATOM 6381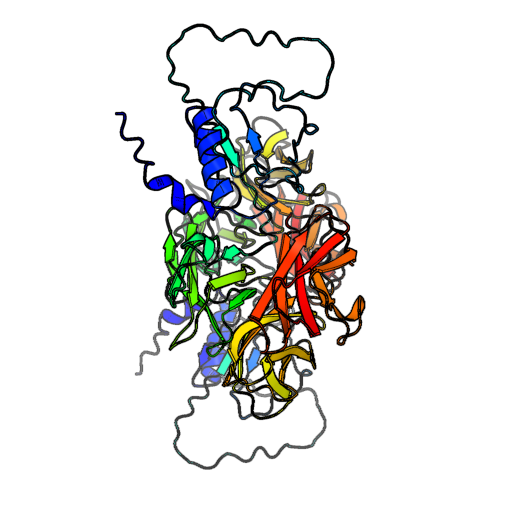 C CA . ALA B 1 390 ? 6.875 8.211 9.219 1 96.38 390 ALA B CA 1
ATOM 6382 C C . ALA B 1 390 ? 6.68 6.785 8.711 1 96.38 390 ALA B C 1
ATOM 6384 O O . ALA B 1 390 ? 6.164 5.926 9.43 1 96.38 390 ALA B O 1
ATOM 6385 N N . TYR B 1 391 ? 7.047 6.539 7.434 1 95.06 391 TYR B N 1
ATOM 6386 C CA . TYR B 1 391 ? 7.035 5.16 6.957 1 95.06 391 TYR B CA 1
ATOM 6387 C C . TYR B 1 391 ? 8.117 4.934 5.906 1 95.06 391 TYR B C 1
ATOM 6389 O O . TYR B 1 391 ? 8.531 5.875 5.223 1 95.06 391 TYR B O 1
ATOM 6397 N N . GLN B 1 392 ? 8.617 3.742 5.855 1 93.75 392 GLN B N 1
ATOM 6398 C CA . GLN B 1 392 ? 9.688 3.357 4.941 1 93.75 392 GLN B CA 1
ATOM 6399 C C . GLN B 1 392 ? 9.141 2.58 3.748 1 93.75 392 GLN B C 1
ATOM 6401 O O . GLN B 1 392 ? 8.312 1.685 3.912 1 93.75 392 GLN B O 1
ATOM 6406 N N . LYS B 1 393 ? 9.586 3.008 2.59 1 90.81 393 LYS B N 1
ATOM 6407 C CA . LYS B 1 393 ? 9.32 2.221 1.389 1 90.81 393 LYS B CA 1
ATOM 6408 C C . LYS B 1 393 ? 10.469 1.253 1.109 1 90.81 393 LYS B C 1
ATOM 6410 O O . LYS B 1 393 ? 11.641 1.599 1.288 1 90.81 393 LYS B O 1
ATOM 6415 N N . TYR B 1 394 ? 10.164 0.064 0.613 1 93.06 394 TYR B N 1
ATOM 6416 C CA . TYR B 1 394 ? 11.094 -0.948 0.136 1 93.06 394 TYR B CA 1
ATOM 6417 C C . TYR B 1 394 ? 12.211 -1.184 1.15 1 93.06 394 TYR B C 1
ATOM 6419 O O . TYR B 1 394 ? 13.375 -0.903 0.874 1 93.06 394 TYR B O 1
#

Sequence (788 aa):
MLDATPGPHCASMLETERHVVLCPTFEQAVRSMCSMYQRVSTSNLVLLVWHAPNVQPLGAEHSFLWDLKESHIHTNPVTWGSWSSFRLGAYGRRRPRVHPPSSSSVGLTNVYRFAVIMANHGALFNTMDVRDWTKPQLENSKEFTNNWPATNFPLGINWLDYDRSSNIRLKSYIDNVKFDEKNLTFSSKCHLDAWYDSKMYSAGCTWLGHFNDRDFQSGYVDTKPTQEYTTVDVTFKHEYASTPNITCWFTAIDLDKDKDWRIDVSASDVTKKGCKIKFRVWGSTHAYWLKACWIAHPSDRSHIDSGSFNTMDQRPWDKPQHEHQKSVAFSKKFGRPPLVYCALSRIDETNKGNLRLKTYIKDVSPQGMKCHIDSWHDTVMYSAVCQWIAYQKYMLDATPGPHCASMLETERHVVLCPTFEQAVRSMCSMYQRVSTSNLVLLVWHAPNVQPLGAEHSFLWDLKESHIHTNPVTWGSWSSFRLGAYGRRRPRVHPPSSSSVGLTNVYRFAVIMANHGALFNTMDVRDWTKPQLENSKEFTNNWPATNFPLGINWLDYDRSSNIRLKSYIDNVKFDEKNLTFSSKCHLDAWYDSKMYSAGCTWLGHFNDRDFQSGYVDTKPTQEYTTVDVTFKHEYASTPNITCWFTAIDLDKDKDWRIDVSASDVTKKGCKIKFRVWGSTHAYWLKACWIAHPSDRSHIDSGSFNTMDQRPWDKPQHEHQKSVAFSKKFGRPPLVYCALSRIDETNKGNLRLKTYIKDVSPQGMKCHIDSWHDTVMYSAVCQWIAYQKY

Nearest PDB structures (foldseek):
  5x4a-assembly1_D  TM=8.404E-01  e=6.740E-05  Sclerophytum lochmodes
  2ce6-assembly1_A  TM=8.842E-01  e=2.190E-04  Helix pomatia
  2ccv-assembly1_A  TM=8.482E-01  e=1.505E-04  Helix pomatia
  2cgy-assembly1_A  TM=8.495E-01  e=1.968E-04  Helix pomatia
  4q56-assembly1_A  TM=8.498E-01  e=2.572E-04  Cornu aspersum